Protein AF-0000000078901679 (afdb_homodimer)

InterPro domains:
  IPR005474 Transketolase, N-terminal [PF00456] (40-262)
  IPR005475 Transketolase-like, pyrimidine-binding domain [PF02779] (333-485)
  IPR005475 Transketolase-like, pyrimidine-binding domain [SM00861] (328-493)
  IPR009014 Transketolase C-terminal/Pyruvate-ferredoxin oxidoreductase domain II [G3DSA:3.40.50.920] (506-635)
  IPR009014 Transketolase C-terminal/Pyruvate-ferredoxin oxidoreductase domain II [SSF52922] (502-636)
  IPR029061 Thiamin diphosphate-binding fold [SSF52518] (38-270)
  IPR029061 Thiamin diphosphate-binding fold [SSF52518] (322-486)
  IPR033248 Transketolase, C-terminal domain [PF02780] (506-627)
  IPR051157 Pyruvate Dehydrogenase/Transketolase [PTHR43825] (37-636)

Radius of gyration: 31.4 Å; Cα contacts (8 Å, |Δi|>4): 3009; chains: 2; bounding box: 74×102×70 Å

Sequence (1276 aa):
MGEQITLSNDAGALFHVPQAEFRRLLDLPLAPPERAALFADLCRLNTLYMITRAGSGHIGSSFSSLDIVSWLHLCVLRPGHDLYFSSKGHDAPGLYAVLTALGALPFEKIHGLRRLGGLPGHPDVAIPGMVANTGSLGMGISKAKGMAEADRVAGRPPRRLFVLTGDGELQEGQVWESLVSAANRHSDGIVAIVDHNKLQSDTFVRRVSDLGDLEAKFRAFGWSVMRADGHDIPAVAAALDALLALPGPRVLIADTVKGRGVSFMEHTALRPEQEFYRFHSGAPSRPDYARATQELADRINGRLAAAGAAPLALEVETVPATAAPPGVRLIPAYTEALLDAAERHPHLVALDADLILDTGLIPFRDRFPDRFIECGIAEQDMVSQASGMALAGLLPVVHSFACFLTARPNEQIYNACSEGKRIVFVGSLAGLLPAGPGHSHQSVRDLAAMGAMPGLTMVEPSCPAAVGPLLRWCLEAAPAASYLRLVSIPCDVPFALPDGWTPEPGRGTVLRPGRDGAVIAYGPVMLTEAWHALDRLEREHGLRLSLIDLPWLNRVDPDWLAETLTGMPLAVSIDNHFRIGGQGDRIAEALAARSGSPPLLRFCVDRLPDCGRNDEVLKAHGLDRDSLAAGILARLRPMGEQITLSNDAGALFHVPQAEFRRLLDLPLAPPERAALFADLCRLNTLYMITRAGSGHIGSSFSSLDIVSWLHLCVLRPGHDLYFSSKGHDAPGLYAVLTALGALPFEKIHGLRRLGGLPGHPDVAIPGMVANTGSLGMGISKAKGMAEADRVAGRPPRRLFVLTGDGELQEGQVWESLVSAANRHSDGIVAIVDHNKLQSDTFVRRVSDLGDLEAKFRAFGWSVMRADGHDIPAVAAALDALLALPGPRVLIADTVKGRGVSFMEHTALRPEQEFYRFHSGAPSRPDYARATQELADRINGRLAAAGAAPLALEVETVPATAAPPGVRLIPAYTEALLDAAERHPHLVALDADLILDTGLIPFRDRFPDRFIECGIAEQDMVSQASGMALAGLLPVVHSFACFLTARPNEQIYNACSEGKRIVFVGSLAGLLPAGPGHSHQSVRDLAAMGAMPGLTMVEPSCPAAVGPLLRWCLEAAPAASYLRLVSIPCDVPFALPDGWTPEPGRGTVLRPGRDGAVIAYGPVMLTEAWHALDRLEREHGLRLSLIDLPWLNRVDPDWLAETLTGMPLAVSIDNHFRIGGQGDRIAEALAARSGSPPLLRFCVDRLPDCGRNDEVLKAHGLDRDSLAAGILARLRP

pLDDT: mean 94.98, std 9.35, range [19.03, 98.94]

Solvent-accessible surface area (backbone atoms only — not comparable to full-atom values): 62858 Å² total; per-residue (Å²): 131,74,81,67,80,72,72,70,82,56,88,30,67,43,57,33,64,44,64,66,54,46,54,53,56,74,67,50,98,55,57,67,59,57,44,23,49,53,49,25,50,52,26,45,44,33,24,52,33,24,23,44,74,47,56,38,38,36,52,15,52,12,32,34,38,29,45,49,54,31,38,37,68,75,71,63,56,48,85,95,57,41,44,62,42,58,17,44,11,49,34,29,54,31,53,48,27,49,35,23,56,70,61,67,29,68,61,74,48,55,80,22,35,28,26,70,91,45,35,54,43,24,39,39,50,88,42,74,82,37,72,47,65,25,46,52,62,32,43,38,68,20,20,45,52,15,34,54,49,30,26,59,66,69,68,44,79,80,46,46,35,38,32,39,37,31,53,46,38,65,38,24,21,41,42,63,33,28,41,37,56,37,32,74,65,46,34,58,35,40,35,38,32,31,47,34,32,58,49,42,63,44,40,46,30,69,74,50,51,46,77,71,48,57,66,52,38,45,44,35,44,54,33,41,76,45,74,34,49,32,79,39,50,66,48,40,52,52,46,50,56,56,51,69,72,48,73,30,20,33,36,39,43,24,46,34,43,26,13,42,80,30,75,84,55,18,60,87,55,54,48,91,85,52,72,60,55,76,47,41,57,47,40,66,52,70,68,55,44,52,52,42,50,48,49,38,50,52,53,48,34,52,54,29,50,75,68,73,44,74,72,83,66,70,45,78,44,83,46,76,72,77,72,79,74,67,53,54,50,38,49,66,36,40,36,54,37,51,48,55,46,41,70,74,32,85,52,44,30,42,35,32,38,56,41,47,78,82,65,37,38,58,66,47,37,72,75,37,54,83,39,42,45,70,48,19,54,23,58,46,29,43,47,23,16,40,39,21,15,22,75,57,67,29,40,32,34,40,38,37,46,21,44,51,53,43,21,55,19,33,42,44,49,44,52,34,28,72,64,56,38,48,37,38,38,35,21,28,40,28,15,63,42,62,12,30,54,12,53,67,51,29,18,34,44,46,49,11,42,47,49,46,39,52,68,47,47,37,36,29,46,49,48,50,83,40,32,39,49,52,52,48,38,46,75,71,62,48,85,15,24,25,38,43,44,31,52,59,57,57,33,68,66,84,73,70,78,62,87,83,65,69,86,49,92,31,48,62,45,78,70,36,81,44,61,67,17,40,39,39,24,39,27,39,64,53,41,34,26,48,51,53,14,45,50,47,36,30,76,73,69,69,42,42,46,18,34,29,44,35,37,39,44,70,44,60,35,54,67,57,53,51,62,71,45,60,85,28,71,32,35,33,30,48,32,69,20,25,60,47,40,21,42,52,38,47,53,19,42,49,39,18,52,39,70,87,45,48,27,47,46,78,48,37,38,87,61,78,61,60,27,3,43,57,70,58,36,32,50,75,54,46,60,26,28,66,43,45,33,52,52,53,48,46,70,75,59,115,132,76,82,70,80,72,74,70,82,55,88,32,68,42,54,34,64,44,62,66,54,47,54,52,56,74,68,49,98,56,59,68,59,58,44,23,50,52,49,24,50,50,27,45,44,33,25,52,34,24,23,45,74,46,56,38,37,35,53,15,52,12,33,32,39,30,44,50,53,32,39,38,66,75,72,62,55,47,86,95,54,41,44,63,41,59,18,43,11,49,33,29,53,32,52,49,27,50,34,24,56,70,61,66,30,69,60,74,48,57,80,22,36,26,26,68,93,44,34,53,43,24,38,39,50,90,42,76,80,38,72,48,65,24,47,52,62,33,42,40,68,20,20,48,51,15,33,52,49,30,24,59,66,69,70,44,79,79,44,47,35,38,32,39,36,31,54,44,38,65,40,22,22,40,42,61,34,30,40,37,53,36,32,75,65,47,35,58,35,40,35,39,31,31,47,34,31,58,49,41,64,42,40,47,30,68,76,49,54,47,76,73,51,55,66,53,37,44,44,35,44,53,32,40,76,44,74,34,48,32,79,38,52,66,47,40,51,54,47,50,56,57,51,72,72,46,76,30,20,32,35,38,43,23,46,35,42,26,13,42,80,30,75,84,54,18,58,85,56,55,47,90,85,51,70,60,56,77,46,40,55,46,40,65,52,70,67,54,43,53,53,43,51,48,49,38,50,52,52,49,33,52,54,29,50,75,67,72,45,74,72,82,69,71,43,77,44,80,46,75,74,79,73,78,73,68,51,52,50,38,48,65,38,41,35,53,36,50,49,55,47,40,72,74,33,84,53,43,31,42,35,32,39,56,41,48,79,82,66,36,38,59,65,47,36,72,74,38,54,83,38,42,45,69,48,18,54,24,56,45,30,43,48,23,16,39,39,21,15,22,75,58,68,29,40,31,35,39,40,36,47,22,43,50,54,42,22,54,19,32,42,43,50,43,53,35,27,72,66,57,40,49,35,38,37,36,19,29,39,29,14,62,42,64,12,31,55,12,54,67,52,29,17,33,45,45,49,11,43,49,49,47,38,54,68,46,47,37,36,28,48,47,48,51,84,40,32,39,49,52,51,50,38,46,76,71,64,49,86,14,23,26,37,43,45,31,54,59,59,58,32,68,65,86,72,72,77,63,88,82,65,69,86,51,91,32,49,62,45,78,71,37,83,44,63,67,16,38,39,39,26,40,27,40,65,52,42,35,25,48,53,53,13,45,51,47,36,30,73,74,68,68,42,42,46,17,36,29,42,34,36,38,43,74,44,60,34,52,67,58,51,51,62,71,46,60,87,27,71,31,35,33,31,48,31,69,19,25,60,49,39,22,41,52,38,48,53,20,40,49,38,17,50,40,70,88,44,49,27,47,46,80,47,37,39,87,62,80,61,60,27,4,43,56,70,58,37,31,50,75,52,46,60,27,29,65,44,44,32,51,53,53,47,48,70,76,59,115

Foldseek 3Di:
DPPQPPVPLPQFKAWAFDLVLLVVLVPFPDDLLLSLLLLLLNLLSLLQRLQQLQQKAFNQVLSFQSSVLSSCVRPNDDPPFAAEAEQCFRNQSSVVSNCCSVVQAPVCLSNAALAFVGHFRGADVVGGRHPDGHPPAQCFLVVVVVVQVVCVVVVHDGHAYEYEHEPLSVLEPSNLVNLQVQQVVFVLRYEYEYSDQQDDQWAGCCVQPNPPPPQVSSVVSREAEDEFASNNSVRVVVRVVVQSPDTTYYYYYHHTWGNPQAQCQTPVVDDPVRGTRDNRMGHDDSVSSVNSSSSSQVVSQVSCVVSVHDGGDIDMDGRRDDDADDFDFQQVLLLVLVVVVCVVFVLEAEEEANCCVQNVCVVVCVVPVVRYHRNYNYLLVRLLVCLVSQVVPGEYEYEDALLCNLPVNLVSLLVSLVVQGQYEYEHEQEFLPPQSNHLSRHHFCSLVSCLPRPQEWEFEAADSVRNNQVVCCSRPPRRHYYYYYGYGGGAHAPFDDDVPDHDDFQAKAWRFDFQQEEEEEEHNPLLVQQVLLQVCCCVPPVHGYIYIYDGTWNHHDLVNLCVVCVNHQEYEYEFSHEPPSTSVVNVVVSQVVDPPGHDYHYQGQHDRQGGRHPVNRCVVRQSGSNSVNVVVVVVSPD/DAPQPPVPLPQFKAWAFDLVLLVVLLPFPDDLLLSLLLLLLNLLSLLQRLQQLQQKAFNQVLNFQSSVVSSCVRPNDDPPFAAEAEQCFRNQSNVVSNCCSVVQAPVCLSNAALAFVGHFRGADVVGGRHDDGHNPAQCFLVVVVVVQVVCVVVVHDGHAYEYEHEPLSVLEPSNLVNLQVQQVVFVLRYEYEYSDQQDDQWAGCCVQPNPPPPQVVSVVSREAEDEFASSNSVRVVVRVVVQSPDTTYYYYYHHTWGNPQAQCQTPVVDDPVRGTRDNRMGHDDSVSSVNSSSSSQVVSQVSCVVSVHDGGDIDMDGRRDDDADDFDFQQVLLLVLVVVVCVVFVLEAEEEANCCVQNNCVVVCVVPVVRYHRNYNYLLVRLLVCLVSQVVPGEYEYEDALLCNLPVNLVSLLVSLVVQGQYEYEHEQEFLPPQSNHLSRHHFCSLVSCLPRPQEWEFEAADSVRNNQVVCCSRPPRRGYYYYYGYGGGAHAPFDDDVPDHDDFQAKDWRFDFQQEEEEEEHNPLLRQQVLLQVCCCVPPVHGYIYIYDGTWNHHDLVNLCVVCVNHQEYEYEFSHEPPSTSVVNVVVSQVVDPPGHDYHYQGQHDRQGGRHPVNRCVVRQSGSNSVNVVVVVVSPD

Nearest PDB structures (foldseek):
  8bzx-assembly1_B  TM=8.857E-01  e=7.492E-42  Klebsiella pneumoniae
  8a4d-assembly2_E  TM=8.519E-01  e=5.987E-43  Pseudomonas aeruginosa LESB58
  8bzx-assembly1_A  TM=8.827E-01  e=1.492E-39  Klebsiella pneumoniae
  7a9g-assembly1_BBB  TM=8.650E-01  e=8.402E-38  Mycobacterium tuberculosis H37Rv
  8ogh-assembly1_A  TM=8.717E-01  e=1.444E-37  Mycobacterium tuberculosis H37Rv

Secondary structure (DSSP, 8-state):
----------TTEEEE--HHHHHHHHHS---HHHHHHHHHHHHHHHHHHHHHHHT---HHHHHHHHHHHHHIIIII--TTT-EEEESS-TTHHHHHHHHHHTTSS-GGGGGGBTSTTSB-SS--TTSTT--S--SSTT-HHHHHHHHHHHHHHHTPPPPPEEEEEETGGGGSHHHHHHHHHHHHTT-TTEEEEEEE-SB-SSSBHHHHH----HHHHHHHTT-EEEEEETT-HHHHHHHHHHHHTSSS-EEEEEE--TTTTSTTTSGGG--TT--S-TTSSS---HHHHHHHHHHHHHHHHHHHHHTTPPPPP-EEEE----PPPP-B-HHHHHHHHHHHHHHH-TTEEEEESS-TTTTT-HHHHHH-GGGEEE--S-HHHHHHHHHHHHHTT-EEEEEEEHHHHTTTTHHHHHHHHHTT---EEEEES-BS-S-TT-TTT-B-SHHHHHTTSTT-EEE--SSHHHHHHHHHIIIII-SS-EEEE---S-B-----PPTT----TT--EEEE--SS-EEEE-HHHHHHHHHHHHHHHHHHH----EEEE--BSS---HHHHHHHTTT-S-EEEEEEEESTTSHHHHHHHHHHTSTTPPPEEEEEE-SSPPPS-HHHHHHHTT-SHHHHHHHHHHHH--/----------TTEEEE--HHHHHHHHHS---HHHHHHHHHHHHHHHHHHHHHHHT---HHHHHHHHHHHHHIIIII--TTT-EEEESS-TTHHHHHHHHHHTTSS-GGGGGGBTSTTSB-SS--TTSTT--S--SSTT-HHHHHHHHHHHHHHHTPPPPPEEEEEETGGGGSHHHHHHHHHHHHTT-TTEEEEEEE-SB-SSSBHHHHH----HHHHHHHTT-EEEEEETT-HHHHHHHHHHHHTSSS-EEEEEE--TTTTSTTTSGGG--TT--S-TTSSS---HHHHHHHHHHHHHHHHHHHHHTTPPPPP-EEEE----PPPP-B-HHHHHHHHHHHHHHH-TTEEEEESS-TTTTT-HHHHHH-GGGEEE--S-HHHHHHHHHHHHHTT-EEEEEEEHHHHTTTTHHHHHHHHHTT---EEEEES-BS-S-TT-TTT-B-SHHHHHTTSTT-EEE--SSHHHHHHHHHIIIII-SS-EEEE---S-B-----PPTT----TT--EEEE--SS-EEEE-HHHHHHHHHHHHHHHHHHH----EEEE--BSS---HHHHHHHTTT-S-EEEEEEEESTTSHHHHHHHHHHTSTTPPPEEEEEE-SSPPPS-HHHHHHHTT-SHHHHHHHHHHHH--

Organism: Rhodospirillum centenum (strain ATCC 51521 / SW) (NCBI:txid414684)

Structure (mmCIF, N/CA/C/O backbone):
data_AF-0000000078901679-model_v1
#
loop_
_entity.id
_entity.type
_entity.pdbx_description
1 polymer 'Transketolase, putative'
#
loop_
_atom_site.group_PDB
_atom_site.id
_atom_site.type_symbol
_atom_site.label_atom_id
_atom_site.label_alt_id
_atom_site.label_comp_id
_atom_site.label_asym_id
_atom_site.label_entity_id
_atom_site.label_seq_id
_atom_site.pdbx_PDB_ins_code
_atom_site.Cartn_x
_atom_site.Cartn_y
_atom_site.Cartn_z
_atom_site.occupancy
_atom_site.B_iso_or_equiv
_atom_site.auth_seq_id
_atom_site.auth_comp_id
_atom_site.auth_asym_id
_atom_site.auth_atom_id
_atom_site.pdbx_PDB_model_num
ATOM 1 N N . MET A 1 1 ? -25.797 -49.781 -24.938 1 19.27 1 MET A N 1
ATOM 2 C CA . MET A 1 1 ? -24.875 -50.188 -23.891 1 19.27 1 MET A CA 1
ATOM 3 C C . MET A 1 1 ? -23.531 -49.5 -24.031 1 19.27 1 MET A C 1
ATOM 5 O O . MET A 1 1 ? -22.719 -49.844 -24.891 1 19.27 1 MET A O 1
ATOM 9 N N . GLY A 1 2 ? -23.516 -48.25 -24.062 1 21.8 2 GLY A N 1
ATOM 10 C CA . GLY A 1 2 ? -22.484 -47.281 -24.438 1 21.8 2 GLY A CA 1
ATOM 11 C C . GLY A 1 2 ? -21.172 -47.5 -23.688 1 21.8 2 GLY A C 1
ATOM 12 O O . GLY A 1 2 ? -21.188 -47.906 -22.531 1 21.8 2 GLY A O 1
ATOM 13 N N . GLU A 1 3 ? -20.141 -47.938 -24.359 1 24.44 3 GLU A N 1
ATOM 14 C CA . GLU A 1 3 ? -18.828 -48.312 -23.812 1 24.44 3 GLU A CA 1
ATOM 15 C C . GLU A 1 3 ? -18.391 -47.344 -22.719 1 24.44 3 GLU A C 1
ATOM 17 O O . GLU A 1 3 ? -18.297 -46.125 -22.953 1 24.44 3 GLU A O 1
ATOM 22 N N . GLN A 1 4 ? -18.766 -47.562 -21.516 1 26.69 4 GLN A N 1
ATOM 23 C CA . GLN A 1 4 ? -18.25 -46.969 -20.297 1 26.69 4 GLN A CA 1
ATOM 24 C C . GLN A 1 4 ? -16.734 -46.75 -20.391 1 26.69 4 GLN A C 1
ATOM 26 O O . GLN A 1 4 ? -15.992 -47.656 -20.75 1 26.69 4 GLN A O 1
ATOM 31 N N . ILE A 1 5 ? -16.266 -45.656 -20.875 1 35.81 5 ILE A N 1
ATOM 32 C CA . ILE A 1 5 ? -14.836 -45.375 -20.734 1 35.81 5 ILE A CA 1
ATOM 33 C C . ILE A 1 5 ? -14.328 -45.969 -19.406 1 35.81 5 ILE A C 1
ATOM 35 O O . ILE A 1 5 ? -14.742 -45.5 -18.344 1 35.81 5 ILE A O 1
ATOM 39 N N . THR A 1 6 ? -14.195 -47.25 -19.234 1 32.59 6 THR A N 1
ATOM 40 C CA . THR A 1 6 ? -13.484 -47.844 -18.109 1 32.59 6 THR A CA 1
ATOM 41 C C . THR A 1 6 ? -12.141 -47.125 -17.906 1 32.59 6 THR A C 1
ATOM 43 O O . THR A 1 6 ? -11.203 -47.344 -18.688 1 32.59 6 THR A O 1
ATOM 46 N N . LEU A 1 7 ? -12.148 -45.906 -17.5 1 39.03 7 LEU A N 1
ATOM 47 C CA . LEU A 1 7 ? -10.914 -45.219 -17.141 1 39.03 7 LEU A CA 1
ATOM 48 C C . LEU A 1 7 ? -10.016 -46.094 -16.297 1 39.03 7 LEU A C 1
ATOM 50 O O . LEU A 1 7 ? -10.438 -46.625 -15.258 1 39.03 7 LEU A O 1
ATOM 54 N N . SER A 1 8 ? -9.281 -47 -16.875 1 34.03 8 SER A N 1
ATOM 55 C CA . SER A 1 8 ? -8.281 -47.812 -16.172 1 34.03 8 SER A CA 1
ATOM 56 C C . SER A 1 8 ? -7.602 -47 -15.07 1 34.03 8 SER A C 1
ATOM 58 O O . SER A 1 8 ? -7.34 -45.812 -15.234 1 34.03 8 SER A O 1
ATOM 60 N N . ASN A 1 9 ? -7.77 -47.344 -13.805 1 39.53 9 ASN A N 1
ATOM 61 C CA . ASN A 1 9 ? -7.105 -46.938 -12.57 1 39.53 9 ASN A CA 1
ATOM 62 C C . ASN A 1 9 ? -5.59 -46.938 -12.727 1 39.53 9 ASN A C 1
ATOM 64 O O . ASN A 1 9 ? -4.867 -47.312 -11.805 1 39.53 9 ASN A O 1
ATOM 68 N N . ASP A 1 10 ? -5.078 -46.969 -13.859 1 45.59 10 ASP A N 1
ATOM 69 C CA . ASP A 1 10 ? -3.617 -46.969 -13.898 1 45.59 10 ASP A CA 1
ATOM 70 C C . ASP A 1 10 ? -3.066 -45.688 -13.266 1 45.59 10 ASP A C 1
ATOM 72 O O . ASP A 1 10 ? -3.543 -44.594 -13.547 1 45.59 10 ASP A O 1
ATOM 76 N N . ALA A 1 11 ? -2.217 -45.719 -12.203 1 57.38 11 ALA A N 1
ATOM 77 C CA . ALA A 1 11 ? -1.629 -44.875 -11.172 1 57.38 11 ALA A CA 1
ATOM 78 C C . ALA A 1 11 ? -1.152 -43.531 -11.766 1 57.38 11 ALA A C 1
ATOM 80 O O . ALA A 1 11 ? -1.031 -42.531 -11.047 1 57.38 11 ALA A O 1
ATOM 81 N N . GLY A 1 12 ? -1.232 -43.438 -13.148 1 73.62 12 GLY A N 1
ATOM 82 C CA . GLY A 1 12 ? -0.617 -42.219 -13.672 1 73.62 12 GLY A CA 1
ATOM 83 C C . GLY A 1 12 ? -1.337 -41.656 -14.883 1 73.62 12 GLY A C 1
ATOM 84 O O . GLY A 1 12 ? -0.921 -40.625 -15.438 1 73.62 12 GLY A O 1
ATOM 85 N N . ALA A 1 13 ? -2.535 -42.219 -15.305 1 87.56 13 ALA A N 1
ATOM 86 C CA . ALA A 1 13 ? -3.164 -41.781 -16.531 1 87.56 13 ALA A CA 1
ATOM 87 C C . ALA A 1 13 ? -4.043 -40.531 -16.281 1 87.56 13 ALA A C 1
ATOM 89 O O . ALA A 1 13 ? -4.859 -40.531 -15.352 1 87.56 13 ALA A O 1
ATOM 90 N N . LEU A 1 14 ? -3.865 -39.531 -17.094 1 94.56 14 LEU A N 1
ATOM 91 C CA . LEU A 1 14 ? -4.719 -38.344 -17.125 1 94.56 14 LEU A CA 1
ATOM 92 C C . LEU A 1 14 ? -5.387 -38.188 -18.484 1 94.56 14 LEU A C 1
ATOM 94 O O . LEU A 1 14 ? -4.773 -38.438 -19.516 1 94.56 14 LEU A O 1
ATOM 98 N N . PHE A 1 15 ? -6.656 -37.781 -18.516 1 96.12 15 PHE A N 1
ATOM 99 C CA . PHE A 1 15 ? -7.445 -37.656 -19.734 1 96.12 15 PHE A CA 1
ATOM 100 C C . PHE A 1 15 ? -7.773 -36.188 -20.031 1 96.12 15 PHE A C 1
ATOM 102 O O . PHE A 1 15 ? -8.07 -35.406 -19.109 1 96.12 15 PHE A O 1
ATOM 109 N N . HIS A 1 16 ? -7.664 -35.812 -21.281 1 97.44 16 HIS A N 1
ATOM 110 C CA . HIS A 1 16 ? -8.102 -34.469 -21.688 1 97.44 16 HIS A CA 1
ATOM 111 C C . HIS A 1 16 ? -8.859 -34.5 -23 1 97.44 16 HIS A C 1
ATOM 113 O O . HIS A 1 16 ? -8.75 -35.469 -23.75 1 97.44 16 HIS A O 1
ATOM 119 N N . VAL A 1 17 ? -9.703 -33.531 -23.203 1 98.5 17 VAL A N 1
ATOM 120 C CA . VAL A 1 17 ? -10.43 -33.344 -24.469 1 98.5 17 VAL A CA 1
ATOM 121 C C . VAL A 1 17 ? -9.484 -32.75 -25.516 1 98.5 17 VAL A C 1
ATOM 123 O O . VAL A 1 17 ? -8.914 -31.672 -25.312 1 98.5 17 VAL A O 1
ATOM 126 N N . PRO A 1 18 ? -9.289 -33.438 -26.641 1 97.94 18 PRO A N 1
ATOM 127 C CA . PRO A 1 18 ? -8.422 -32.875 -27.688 1 97.94 18 PRO A CA 1
ATOM 128 C C . PRO A 1 18 ? -9.086 -31.734 -28.453 1 97.94 18 PRO A C 1
ATOM 130 O O . PRO A 1 18 ? -10.312 -31.594 -28.422 1 97.94 18 PRO A O 1
ATOM 133 N N . GLN A 1 19 ? -8.289 -31 -29.109 1 97 19 GLN A N 1
ATOM 134 C CA . GLN A 1 19 ? -8.758 -29.828 -29.844 1 97 19 GLN A CA 1
ATOM 135 C C . GLN A 1 19 ? -9.805 -30.219 -30.891 1 97 19 GLN A C 1
ATOM 137 O O . GLN A 1 19 ? -10.742 -29.453 -31.141 1 97 19 GLN A O 1
ATOM 142 N N . ALA A 1 20 ? -9.656 -31.359 -31.516 1 96.75 20 ALA A N 1
ATOM 143 C CA . ALA A 1 20 ? -10.562 -31.828 -32.562 1 96.75 20 ALA A CA 1
ATOM 144 C C . ALA A 1 20 ? -11.984 -31.984 -32.031 1 96.75 20 ALA A C 1
ATOM 146 O O . ALA A 1 20 ? -12.953 -31.75 -32.75 1 96.75 20 ALA A O 1
ATOM 147 N N . GLU A 1 21 ? -12.117 -32.406 -30.812 1 97.44 21 GLU A N 1
ATOM 148 C CA . GLU A 1 21 ? -13.43 -32.594 -30.203 1 97.44 21 GLU A CA 1
ATOM 149 C C . GLU A 1 21 ? -14.117 -31.234 -30 1 97.44 21 GLU A C 1
ATOM 151 O O . GLU A 1 21 ? -15.344 -31.141 -30.078 1 97.44 21 GLU A O 1
ATOM 156 N N . PHE A 1 22 ? -13.375 -30.203 -29.594 1 98.12 22 PHE A N 1
ATOM 157 C CA . PHE A 1 22 ? -13.953 -28.859 -29.469 1 98.12 22 PHE A CA 1
ATOM 158 C C . PHE A 1 22 ? -14.461 -28.359 -30.812 1 98.12 22 PHE A C 1
ATOM 160 O O . PHE A 1 22 ? -15.539 -27.766 -30.891 1 98.12 22 PHE A O 1
ATOM 167 N N . ARG A 1 23 ? -13.727 -28.594 -31.891 1 96.94 23 ARG A N 1
ATOM 168 C CA . ARG A 1 23 ? -14.148 -28.203 -33.25 1 96.94 23 ARG A CA 1
ATOM 169 C C . ARG A 1 23 ? -15.438 -28.922 -33.625 1 96.94 23 ARG A C 1
ATOM 171 O O . ARG A 1 23 ? -16.344 -28.312 -34.188 1 96.94 23 ARG A O 1
ATOM 178 N N . ARG A 1 24 ? -15.383 -30.188 -33.344 1 97.06 24 ARG A N 1
ATOM 179 C CA . ARG A 1 24 ? -16.578 -30.984 -33.656 1 97.06 24 ARG A CA 1
ATOM 180 C C . ARG A 1 24 ? -17.797 -30.422 -32.938 1 97.06 24 ARG A C 1
ATOM 182 O O . ARG A 1 24 ? -18.859 -30.297 -33.531 1 97.06 24 ARG A O 1
ATOM 189 N N . LEU A 1 25 ? -17.641 -30.141 -31.703 1 96.62 25 LEU A N 1
ATOM 190 C CA . LEU A 1 25 ? -18.734 -29.594 -30.906 1 96.62 25 LEU A CA 1
ATOM 191 C C . LEU A 1 25 ? -19.25 -28.297 -31.516 1 96.62 25 LEU A C 1
ATOM 193 O O . LEU A 1 25 ? -20.469 -28.062 -31.578 1 96.62 25 LEU A O 1
ATOM 197 N N . LEU A 1 26 ? -18.328 -27.406 -31.844 1 96.31 26 LEU A N 1
ATOM 198 C CA . LEU A 1 26 ? -18.703 -26.094 -32.344 1 96.31 26 LEU A CA 1
ATOM 199 C C . LEU A 1 26 ? -19.469 -26.203 -33.656 1 96.31 26 LEU A C 1
ATOM 201 O O . LEU A 1 26 ? -20.203 -25.297 -34.031 1 96.31 26 LEU A O 1
ATOM 205 N N . ASP A 1 27 ? -19.406 -27.406 -34.344 1 95.56 27 ASP A N 1
ATOM 206 C CA . ASP A 1 27 ? -20.062 -27.625 -35.625 1 95.56 27 ASP A CA 1
ATOM 207 C C . ASP A 1 27 ? -21.391 -28.328 -35.469 1 95.56 27 ASP A C 1
ATOM 209 O O . ASP A 1 27 ? -22.156 -28.484 -36.406 1 95.56 27 ASP A O 1
ATOM 213 N N . LEU A 1 28 ? -21.703 -28.766 -34.281 1 96.69 28 LEU A N 1
ATOM 214 C CA . LEU A 1 28 ? -22.969 -29.469 -34.031 1 96.69 28 LEU A CA 1
ATOM 215 C C . LEU A 1 28 ? -24.141 -28.516 -34.156 1 96.69 28 LEU A C 1
ATOM 217 O O . LEU A 1 28 ? -24.047 -27.344 -33.812 1 96.69 28 LEU A O 1
ATOM 221 N N . PRO A 1 29 ? -25.281 -28.969 -34.656 1 95.19 29 PRO A N 1
ATOM 222 C CA . PRO A 1 29 ? -26.484 -28.141 -34.781 1 95.19 29 PRO A CA 1
ATOM 223 C C . PRO A 1 29 ? -27.219 -27.969 -33.438 1 95.19 29 PRO A C 1
ATOM 225 O O . PRO A 1 29 ? -28.312 -28.5 -33.281 1 95.19 29 PRO A O 1
ATOM 228 N N . LEU A 1 30 ? -26.703 -27.312 -32.531 1 96.69 30 LEU A N 1
ATOM 229 C CA . LEU A 1 30 ? -27.25 -27.047 -31.203 1 96.69 30 LEU A CA 1
ATOM 230 C C . LEU A 1 30 ? -27.672 -25.594 -31.062 1 96.69 30 LEU A C 1
ATOM 232 O O . LEU A 1 30 ? -27.062 -24.703 -31.656 1 96.69 30 LEU A O 1
ATOM 236 N N . ALA A 1 31 ? -28.75 -25.406 -30.266 1 97 31 ALA A N 1
ATOM 237 C CA . ALA A 1 31 ? -29.062 -24.031 -29.859 1 97 31 ALA A CA 1
ATOM 238 C C . ALA A 1 31 ? -27.906 -23.422 -29.078 1 97 31 ALA A C 1
ATOM 240 O O . ALA A 1 31 ? -27.203 -24.109 -28.359 1 97 31 ALA A O 1
ATOM 241 N N . PRO A 1 32 ? -27.781 -22.156 -29.141 1 97.75 32 PRO A N 1
ATOM 242 C CA . PRO A 1 32 ? -26.609 -21.484 -28.562 1 97.75 32 PRO A CA 1
ATOM 243 C C . PRO A 1 32 ? -26.438 -21.797 -27.078 1 97.75 32 PRO A C 1
ATOM 245 O O . PRO A 1 32 ? -25.344 -22.109 -26.625 1 97.75 32 PRO A O 1
ATOM 248 N N . PRO A 1 33 ? -27.484 -21.734 -26.234 1 98.06 33 PRO A N 1
ATOM 249 C CA . PRO A 1 33 ? -27.297 -22.047 -24.812 1 98.06 33 PRO A CA 1
ATOM 250 C C . PRO A 1 33 ? -26.844 -23.484 -24.578 1 98.06 33 PRO A C 1
ATOM 252 O O . PRO A 1 33 ? -26.031 -23.75 -23.688 1 98.06 33 PRO A O 1
ATOM 255 N N . GLU A 1 34 ? -27.328 -24.422 -25.391 1 97.69 34 GLU A N 1
ATOM 256 C CA . GLU A 1 34 ? -26.938 -25.812 -25.266 1 97.69 34 GLU A CA 1
ATOM 257 C C . GLU A 1 34 ? -25.469 -26.016 -25.672 1 97.69 34 GLU A C 1
ATOM 259 O O . GLU A 1 34 ? -24.75 -26.766 -25.031 1 97.69 34 GLU A O 1
ATOM 264 N N . ARG A 1 35 ? -25.109 -25.359 -26.781 1 98.25 35 ARG A N 1
ATOM 265 C CA . ARG A 1 35 ? -23.719 -25.391 -27.234 1 98.25 35 ARG A CA 1
ATOM 266 C C . ARG A 1 35 ? -22.781 -24.859 -26.156 1 98.25 35 ARG A C 1
ATOM 268 O O . ARG A 1 35 ? -21.734 -25.453 -25.875 1 98.25 35 ARG A O 1
ATOM 275 N N . ALA A 1 36 ? -23.203 -23.734 -25.531 1 98.62 36 ALA A N 1
ATOM 276 C CA . ALA A 1 36 ? -22.375 -23.125 -24.484 1 98.62 36 ALA A CA 1
ATOM 277 C C . ALA A 1 36 ? -22.266 -24.047 -23.281 1 98.62 36 ALA A C 1
ATOM 279 O O . ALA A 1 36 ? -21.188 -24.141 -22.672 1 98.62 36 ALA A O 1
ATOM 280 N N . ALA A 1 37 ? -23.344 -24.656 -22.922 1 98.25 37 ALA A N 1
ATOM 281 C CA . ALA A 1 37 ? -23.328 -25.578 -21.781 1 98.25 37 ALA A CA 1
ATOM 282 C C . ALA A 1 37 ? -22.406 -26.766 -22.031 1 98.25 37 ALA A C 1
ATOM 284 O O . ALA A 1 37 ? -21.641 -27.156 -21.141 1 98.25 37 ALA A O 1
ATOM 285 N N . LEU A 1 38 ? -22.531 -27.375 -23.234 1 98.38 38 LEU A N 1
ATOM 286 C CA . LEU A 1 38 ? -21.672 -28.5 -23.594 1 98.38 38 LEU A CA 1
ATOM 287 C C . LEU A 1 38 ? -20.219 -28.062 -23.656 1 98.38 38 LEU A C 1
ATOM 289 O O . LEU A 1 38 ? -19.328 -28.781 -23.172 1 98.38 38 LEU A O 1
ATOM 293 N N . PHE A 1 39 ? -19.953 -26.938 -24.25 1 98.69 39 PHE A N 1
ATOM 294 C CA . PHE A 1 39 ? -18.625 -26.359 -24.312 1 98.69 39 PHE A CA 1
ATOM 295 C C . PHE A 1 39 ? -18.047 -26.172 -22.922 1 98.69 39 PHE A C 1
ATOM 297 O O . PHE A 1 39 ? -16.875 -26.5 -22.688 1 98.69 39 PHE A O 1
ATOM 304 N N . ALA A 1 40 ? -18.797 -25.641 -21.984 1 98.75 40 ALA A N 1
ATOM 305 C CA . ALA A 1 40 ? -18.359 -25.422 -20.609 1 98.75 40 ALA A CA 1
ATOM 306 C C . ALA A 1 40 ? -17.953 -26.734 -19.953 1 98.75 40 ALA A C 1
ATOM 308 O O . ALA A 1 40 ? -16.953 -26.797 -19.234 1 98.75 40 ALA A O 1
ATOM 309 N N . ASP A 1 41 ? -18.703 -27.781 -20.188 1 98.56 41 ASP A N 1
ATOM 310 C CA . ASP A 1 41 ? -18.391 -29.094 -19.609 1 98.56 41 ASP A CA 1
ATOM 311 C C . ASP A 1 41 ? -17.078 -29.641 -20.156 1 98.56 41 ASP A C 1
ATOM 313 O O . ASP A 1 41 ? -16.297 -30.234 -19.422 1 98.56 41 ASP A O 1
ATOM 317 N N . LEU A 1 42 ? -16.875 -29.516 -21.484 1 98.75 42 LEU A N 1
ATOM 318 C CA . LEU A 1 42 ? -15.602 -29.922 -22.078 1 98.75 42 LEU A CA 1
ATOM 319 C C . LEU A 1 42 ? -14.445 -29.141 -21.469 1 98.75 42 LEU A C 1
ATOM 321 O O . LEU A 1 42 ? -13.406 -29.719 -21.141 1 98.75 42 LEU A O 1
ATOM 325 N N . CYS A 1 43 ? -14.633 -27.859 -21.266 1 98.81 43 CYS A N 1
ATOM 326 C CA . CYS A 1 43 ? -13.602 -27.016 -20.688 1 98.81 43 CYS A CA 1
ATOM 327 C C . CYS A 1 43 ? -13.344 -27.391 -19.234 1 98.81 43 CYS A C 1
ATOM 329 O O . CYS A 1 43 ? -12.211 -27.312 -18.766 1 98.81 43 CYS A O 1
ATOM 331 N N . ARG A 1 44 ? -14.367 -27.75 -18.469 1 98.81 44 ARG A N 1
ATOM 332 C CA . ARG A 1 44 ? -14.172 -28.203 -17.094 1 98.81 44 ARG A CA 1
ATOM 333 C C . ARG A 1 44 ? -13.25 -29.422 -17.062 1 98.81 44 ARG A C 1
ATOM 335 O O . ARG A 1 44 ? -12.398 -29.531 -16.188 1 98.81 44 ARG A O 1
ATOM 342 N N . LEU A 1 45 ? -13.445 -30.328 -18.016 1 98.56 45 LEU A N 1
ATOM 343 C CA . LEU A 1 45 ? -12.602 -31.516 -18.078 1 98.56 45 LEU A CA 1
ATOM 344 C C . LEU A 1 45 ? -11.148 -31.141 -18.344 1 98.56 45 LEU A C 1
ATOM 346 O O . LEU A 1 45 ? -10.242 -31.656 -17.688 1 98.56 45 LEU A O 1
ATOM 350 N N . ASN A 1 46 ? -10.906 -30.281 -19.281 1 98.75 46 ASN A N 1
ATOM 351 C CA . ASN A 1 46 ? -9.539 -29.875 -19.562 1 98.75 46 ASN A CA 1
ATOM 352 C C . ASN A 1 46 ? -8.953 -29.047 -18.406 1 98.75 46 ASN A C 1
ATOM 354 O O . ASN A 1 46 ? -7.746 -29.094 -18.172 1 98.75 46 ASN A O 1
ATOM 358 N N . THR A 1 47 ? -9.789 -28.234 -17.734 1 98.69 47 THR A N 1
ATOM 359 C CA . THR A 1 47 ? -9.336 -27.547 -16.531 1 98.69 47 THR A CA 1
ATOM 360 C C . THR A 1 47 ? -8.875 -28.547 -15.477 1 98.69 47 THR A C 1
ATOM 362 O O . THR A 1 47 ? -7.801 -28.375 -14.891 1 98.69 47 THR A O 1
ATOM 365 N N . LEU A 1 48 ? -9.695 -29.547 -15.242 1 98.19 48 LEU A N 1
ATOM 366 C CA . LEU A 1 48 ? -9.367 -30.609 -14.297 1 98.19 48 LEU A CA 1
ATOM 367 C C . LEU A 1 48 ? -8.047 -31.281 -14.672 1 98.19 48 LEU A C 1
ATOM 369 O O . LEU A 1 48 ? -7.207 -31.531 -13.805 1 98.19 48 LEU A O 1
ATOM 373 N N . TYR A 1 49 ? -7.863 -31.562 -15.938 1 97.56 49 TYR A N 1
ATOM 374 C CA . TYR A 1 49 ? -6.641 -32.156 -16.453 1 97.56 49 TYR A CA 1
ATOM 375 C C . TYR A 1 49 ? -5.434 -31.281 -16.156 1 97.56 49 TYR A C 1
ATOM 377 O O . TYR A 1 49 ? -4.43 -31.75 -15.609 1 97.56 49 TYR A O 1
ATOM 385 N N . MET A 1 50 ? -5.504 -30.031 -16.531 1 97.88 50 MET A N 1
ATOM 386 C CA . MET A 1 50 ? -4.398 -29.094 -16.375 1 97.88 50 MET A CA 1
ATOM 387 C C . MET A 1 50 ? -3.957 -29.031 -14.914 1 97.88 50 MET A C 1
ATOM 389 O O . MET A 1 50 ? -2.762 -29.094 -14.617 1 97.88 50 MET A O 1
ATOM 393 N N . ILE A 1 51 ? -4.898 -28.875 -14 1 96.75 51 ILE A N 1
ATOM 394 C CA . ILE A 1 51 ? -4.605 -28.672 -12.586 1 96.75 51 ILE A CA 1
ATOM 395 C C . ILE A 1 51 ? -4.027 -29.953 -11.984 1 96.75 51 ILE A C 1
ATOM 397 O O . ILE A 1 51 ? -3.07 -29.906 -11.211 1 96.75 51 ILE A O 1
ATOM 401 N N . THR A 1 52 ? -4.609 -31.078 -12.32 1 95.62 52 THR A N 1
ATOM 402 C CA . THR A 1 52 ? -4.09 -32.344 -11.82 1 95.62 52 THR A CA 1
ATOM 403 C C . THR A 1 52 ? -2.656 -32.562 -12.289 1 95.62 52 THR A C 1
ATOM 405 O O . THR A 1 52 ? -1.8 -33 -11.508 1 95.62 52 THR A O 1
ATOM 408 N N . ARG A 1 53 ? -2.418 -32.344 -13.555 1 94.38 53 ARG A N 1
ATOM 409 C CA . ARG A 1 53 ? -1.077 -32.5 -14.109 1 94.38 53 ARG A CA 1
ATOM 410 C C . ARG A 1 53 ? -0.083 -31.562 -13.414 1 94.38 53 ARG A C 1
ATOM 412 O O . ARG A 1 53 ? 1.052 -31.969 -13.133 1 94.38 53 ARG A O 1
ATOM 419 N N . ALA A 1 54 ? -0.467 -30.359 -13.148 1 93.62 54 ALA A N 1
ATOM 420 C CA . ALA A 1 54 ? 0.39 -29.359 -12.516 1 93.62 54 ALA A CA 1
ATOM 421 C C . ALA A 1 54 ? 0.621 -29.688 -11.047 1 93.62 54 ALA A C 1
ATOM 423 O O . ALA A 1 54 ? 1.583 -29.219 -10.438 1 93.62 54 ALA A O 1
ATOM 424 N N . GLY A 1 55 ? -0.282 -30.438 -10.445 1 90.88 55 GLY A N 1
ATOM 425 C CA . GLY A 1 55 ? -0.215 -30.781 -9.031 1 90.88 55 GLY A CA 1
ATOM 426 C C . GLY A 1 55 ? -0.864 -29.75 -8.141 1 90.88 55 GLY A C 1
ATOM 427 O O . GLY A 1 55 ? -0.946 -29.922 -6.922 1 90.88 55 GLY A O 1
ATOM 428 N N . SER A 1 56 ? -1.307 -28.625 -8.703 1 91.94 56 SER A N 1
ATOM 429 C CA . SER A 1 56 ? -2.01 -27.594 -7.953 1 91.94 56 SER A CA 1
ATOM 430 C C . SER A 1 56 ? -2.719 -26.625 -8.883 1 91.94 56 SER A C 1
ATOM 432 O O . SER A 1 56 ? -2.336 -26.484 -10.047 1 91.94 56 SER A O 1
ATOM 434 N N . GLY A 1 57 ? -3.674 -25.938 -8.383 1 94.38 57 GLY A N 1
ATOM 435 C CA . GLY A 1 57 ? -4.484 -24.969 -9.086 1 94.38 57 GLY A CA 1
ATOM 436 C C . GLY A 1 57 ? -5.801 -24.672 -8.398 1 94.38 57 GLY A C 1
ATOM 437 O O . GLY A 1 57 ? -6.062 -25.172 -7.305 1 94.38 57 GLY A O 1
ATOM 438 N N . HIS A 1 58 ? -6.637 -23.844 -9.055 1 96.06 58 HIS A N 1
ATOM 439 C CA . HIS A 1 58 ? -7.906 -23.453 -8.461 1 96.06 58 HIS A CA 1
ATOM 440 C C . HIS A 1 58 ? -9.086 -24.062 -9.203 1 96.06 58 HIS A C 1
ATOM 442 O O . HIS A 1 58 ? -9.648 -23.453 -10.109 1 96.06 58 HIS A O 1
ATOM 448 N N . ILE A 1 59 ? -9.523 -25.219 -8.742 1 96.19 59 ILE A N 1
ATOM 449 C CA . ILE A 1 59 ? -10.578 -25.969 -9.414 1 96.19 59 ILE A CA 1
ATOM 450 C C . ILE A 1 59 ? -11.93 -25.297 -9.188 1 96.19 59 ILE A C 1
ATOM 452 O O . ILE A 1 59 ? -12.648 -25 -10.141 1 96.19 59 ILE A O 1
ATOM 456 N N . GLY A 1 60 ? -12.219 -25.047 -7.934 1 96.25 60 GLY A N 1
ATOM 457 C CA . GLY A 1 60 ? -13.539 -24.562 -7.555 1 96.25 60 GLY A CA 1
ATOM 458 C C . GLY A 1 60 ? -13.922 -23.281 -8.266 1 96.25 60 GLY A C 1
ATOM 459 O O . GLY A 1 60 ? -15.008 -23.188 -8.844 1 96.25 60 GLY A O 1
ATOM 460 N N . SER A 1 61 ? -13.047 -22.344 -8.195 1 95.75 61 SER A N 1
ATOM 461 C CA . SER A 1 61 ? -13.312 -21.031 -8.789 1 95.75 61 SER A CA 1
ATOM 462 C C . SER A 1 61 ? -13.391 -21.125 -10.305 1 95.75 61 SER A C 1
ATOM 464 O O . SER A 1 61 ? -14.172 -20.406 -10.938 1 95.75 61 SER A O 1
ATOM 466 N N . SER A 1 62 ? -12.57 -21.969 -10.922 1 98.06 62 SER A N 1
ATOM 467 C CA . SER A 1 62 ? -12.625 -22.156 -12.367 1 98.06 62 SER A CA 1
ATOM 468 C C . SER A 1 62 ? -13.969 -22.766 -12.789 1 98.06 62 SER A C 1
ATOM 470 O O . SER A 1 62 ? -14.602 -22.266 -13.727 1 98.06 62 SER A O 1
ATOM 472 N N . PHE A 1 63 ? -14.391 -23.75 -12.039 1 98.5 63 PHE A N 1
ATOM 473 C CA . PHE A 1 63 ? -15.602 -24.484 -12.391 1 98.5 63 PHE A CA 1
ATOM 474 C C . PHE A 1 63 ? -16.828 -23.609 -12.258 1 98.5 63 PHE A C 1
ATOM 476 O O . PHE A 1 63 ? -17.75 -23.672 -13.078 1 98.5 63 PHE A O 1
ATOM 483 N N . SER A 1 64 ? -16.875 -22.734 -11.266 1 98.31 64 SER A N 1
ATOM 484 C CA . SER A 1 64 ? -18.062 -21.938 -11 1 98.31 64 SER A CA 1
ATOM 485 C C . SER A 1 64 ? -18.312 -20.938 -12.125 1 98.31 64 SER A C 1
ATOM 487 O O . SER A 1 64 ? -19.453 -20.594 -12.406 1 98.31 64 SER A O 1
ATOM 489 N N . SER A 1 65 ? -17.297 -20.5 -12.758 1 98.12 65 SER A N 1
ATOM 490 C CA . SER A 1 65 ? -17.438 -19.391 -13.688 1 98.12 65 SER A CA 1
ATOM 491 C C . SER A 1 65 ? -17.656 -19.875 -15.117 1 98.12 65 SER A C 1
ATOM 493 O O . SER A 1 65 ? -18.062 -19.094 -15.984 1 98.12 65 SER A O 1
ATOM 495 N N . LEU A 1 66 ? -17.438 -21.125 -15.453 1 98.75 66 LEU A N 1
ATOM 496 C CA . LEU A 1 66 ? -17.219 -21.594 -16.812 1 98.75 66 LEU A CA 1
ATOM 497 C C . LEU A 1 66 ? -18.5 -21.484 -17.641 1 98.75 66 LEU A C 1
ATOM 499 O O . LEU A 1 66 ? -18.438 -21.297 -18.859 1 98.75 66 LEU A O 1
ATOM 503 N N . ASP A 1 67 ? -19.766 -21.594 -17.016 1 98.75 67 ASP A N 1
ATOM 504 C CA . ASP A 1 67 ? -21 -21.375 -17.781 1 98.75 67 ASP A CA 1
ATOM 505 C C . ASP A 1 67 ? -21.078 -19.953 -18.312 1 98.75 67 ASP A C 1
ATOM 507 O O . ASP A 1 67 ? -21.422 -19.75 -19.484 1 98.75 67 ASP A O 1
ATOM 511 N N . ILE A 1 68 ? -20.719 -19.016 -17.453 1 98.69 68 ILE A N 1
ATOM 512 C CA . ILE A 1 68 ? -20.766 -17.609 -17.812 1 98.69 68 ILE A CA 1
ATOM 513 C C . ILE A 1 68 ? -19.688 -17.297 -18.844 1 98.69 68 ILE A C 1
ATOM 515 O O . ILE A 1 68 ? -19.969 -16.641 -19.859 1 98.69 68 ILE A O 1
ATOM 519 N N . VAL A 1 69 ? -18.438 -17.766 -18.609 1 98.56 69 VAL A N 1
ATOM 520 C CA . VAL A 1 69 ? -17.297 -17.469 -19.469 1 98.56 69 VAL A CA 1
ATOM 521 C C . VAL A 1 69 ? -17.516 -18.078 -20.844 1 98.56 69 VAL A C 1
ATOM 523 O O . VAL A 1 69 ? -17.203 -17.469 -21.859 1 98.56 69 VAL A O 1
ATOM 526 N N . SER A 1 70 ? -18.062 -19.297 -20.906 1 98.62 70 SER A N 1
ATOM 527 C CA . SER A 1 70 ? -18.375 -19.953 -22.188 1 98.62 70 SER A CA 1
ATOM 528 C C . SER A 1 70 ? -19.422 -19.172 -22.969 1 98.62 70 SER A C 1
ATOM 530 O O . SER A 1 70 ? -19.281 -18.953 -24.172 1 98.62 70 SER A O 1
ATOM 532 N N . TRP A 1 71 ? -20.516 -18.734 -22.266 1 98.75 71 TRP A N 1
ATOM 533 C CA . TRP A 1 71 ? -21.547 -17.953 -22.922 1 98.75 71 TRP A CA 1
ATOM 534 C C . TRP A 1 71 ? -20.984 -16.656 -23.484 1 98.75 71 TRP A C 1
ATOM 536 O O . TRP A 1 71 ? -21.25 -16.297 -24.641 1 98.75 71 TRP A O 1
ATOM 546 N N . LEU A 1 72 ? -20.172 -15.953 -22.688 1 98.56 72 LEU A N 1
ATOM 547 C CA . LEU A 1 72 ? -19.578 -14.688 -23.109 1 98.56 72 LEU A CA 1
ATOM 548 C C . LEU A 1 72 ? -18.719 -14.891 -24.359 1 98.56 72 LEU A C 1
ATOM 550 O O . LEU A 1 72 ? -18.875 -14.18 -25.344 1 98.56 72 LEU A O 1
ATOM 554 N N . HIS A 1 73 ? -17.828 -15.867 -24.375 1 97.75 73 HIS A N 1
ATOM 555 C CA . HIS A 1 73 ? -16.844 -16.031 -25.422 1 97.75 73 HIS A CA 1
ATOM 556 C C . HIS A 1 73 ? -17.484 -16.594 -26.688 1 97.75 73 HIS A C 1
ATOM 558 O O . HIS A 1 73 ? -17.031 -16.312 -27.797 1 97.75 73 HIS A O 1
ATOM 564 N N . LEU A 1 74 ? -18.562 -17.391 -26.562 1 97.81 74 LEU A N 1
ATOM 565 C CA . LEU A 1 74 ? -19.172 -18.016 -27.734 1 97.81 74 LEU A CA 1
ATOM 566 C C . LEU A 1 74 ? -20.219 -17.109 -28.359 1 97.81 74 LEU A C 1
ATOM 568 O O . LEU A 1 74 ? -20.438 -17.141 -29.578 1 97.81 74 LEU A O 1
ATOM 572 N N . CYS A 1 75 ? -20.906 -16.25 -27.484 1 97.62 75 CYS A N 1
ATOM 573 C CA . CYS A 1 75 ? -22.156 -15.711 -28 1 97.62 75 CYS A CA 1
ATOM 574 C C . CYS A 1 75 ? -22.234 -14.203 -27.781 1 97.62 75 CYS A C 1
ATOM 576 O O . CYS A 1 75 ? -23.031 -13.516 -28.422 1 97.62 75 CYS A O 1
ATOM 578 N N . VAL A 1 76 ? -21.406 -13.648 -26.891 1 97.81 76 VAL A N 1
ATOM 579 C CA . VAL A 1 76 ? -21.641 -12.266 -26.5 1 97.81 76 VAL A CA 1
ATOM 580 C C . VAL A 1 76 ? -20.5 -11.383 -27.016 1 97.81 76 VAL A C 1
ATOM 582 O O . VAL A 1 76 ? -20.734 -10.344 -27.641 1 97.81 76 VAL A O 1
ATOM 585 N N . LEU A 1 77 ? -19.234 -11.812 -26.75 1 97.19 77 LEU A N 1
ATOM 586 C CA . LEU A 1 77 ? -18.062 -11 -27.078 1 97.19 77 LEU A CA 1
ATOM 587 C C . LEU A 1 77 ? -17.891 -10.875 -28.578 1 97.19 77 LEU A C 1
ATOM 589 O O . LEU A 1 77 ? -17.953 -11.875 -29.297 1 97.19 77 LEU A O 1
ATOM 593 N N . ARG A 1 78 ? -17.828 -9.664 -29.141 1 93.62 78 ARG A N 1
ATOM 594 C CA . ARG A 1 78 ? -17.469 -9.414 -30.516 1 93.62 78 ARG A CA 1
ATOM 595 C C . ARG A 1 78 ? -15.953 -9.492 -30.719 1 93.62 78 ARG A C 1
ATOM 597 O O . ARG A 1 78 ? -15.211 -8.648 -30.203 1 93.62 78 ARG A O 1
ATOM 604 N N . PRO A 1 79 ? -15.477 -10.484 -31.359 1 87.38 79 PRO A N 1
ATOM 605 C CA . PRO A 1 79 ? -14.031 -10.68 -31.516 1 87.38 79 PRO A CA 1
ATOM 606 C C . PRO A 1 79 ? -13.328 -9.438 -32.062 1 87.38 79 PRO A C 1
ATOM 608 O O . PRO A 1 79 ? -13.852 -8.766 -32.938 1 87.38 79 PRO A O 1
ATOM 611 N N . GLY A 1 80 ? -12.227 -9.07 -31.469 1 85.5 80 GLY A N 1
ATOM 612 C CA . GLY A 1 80 ? -11.414 -7.953 -31.922 1 85.5 80 GLY A CA 1
ATOM 613 C C . GLY A 1 80 ? -11.906 -6.613 -31.406 1 85.5 80 GLY A C 1
ATOM 614 O O . GLY A 1 80 ? -11.266 -5.586 -31.641 1 85.5 80 GLY A O 1
ATOM 615 N N . HIS A 1 81 ? -12.992 -6.621 -30.719 1 91.5 81 HIS A N 1
ATOM 616 C CA . HIS A 1 81 ? -13.555 -5.359 -30.266 1 91.5 81 HIS A CA 1
ATOM 617 C C . HIS A 1 81 ? -13.766 -5.371 -28.75 1 91.5 81 HIS A C 1
ATOM 619 O O . HIS A 1 81 ? -13.133 -4.598 -28.031 1 91.5 81 HIS A O 1
ATOM 625 N N . ASP A 1 82 ? -14.641 -6.242 -28.266 1 95.94 82 ASP A N 1
ATOM 626 C CA . ASP A 1 82 ? -14.906 -6.316 -26.828 1 95.94 82 ASP A CA 1
ATOM 627 C C . ASP A 1 82 ? -13.727 -6.941 -26.094 1 95.94 82 ASP A C 1
ATOM 629 O O . ASP A 1 82 ? -12.945 -7.691 -26.672 1 95.94 82 ASP A O 1
ATOM 633 N N . LEU A 1 83 ? -13.578 -6.488 -24.922 1 96.5 83 LEU A N 1
ATOM 634 C CA . LEU A 1 83 ? -12.555 -7.078 -24.062 1 96.5 83 LEU A CA 1
ATOM 635 C C . LEU A 1 83 ? -13.188 -7.809 -22.891 1 96.5 83 LEU A C 1
ATOM 637 O O . LEU A 1 83 ? -14.227 -7.383 -22.375 1 96.5 83 LEU A O 1
ATOM 641 N N . TYR A 1 84 ? -12.578 -8.914 -22.562 1 97.25 84 TYR A N 1
ATOM 642 C CA . TYR A 1 84 ? -12.898 -9.672 -21.359 1 97.25 84 TYR A CA 1
ATOM 643 C C . TYR A 1 84 ? -11.648 -9.961 -20.531 1 97.25 84 TYR A C 1
ATOM 645 O O . TYR A 1 84 ? -10.602 -10.305 -21.094 1 97.25 84 TYR A O 1
ATOM 653 N N . PHE A 1 85 ? -11.711 -9.742 -19.203 1 94.69 85 PHE A N 1
ATOM 654 C CA . PHE A 1 85 ? -10.625 -10.289 -18.406 1 94.69 85 PHE A CA 1
ATOM 655 C C . PHE A 1 85 ? -11.094 -10.609 -17 1 94.69 85 PHE A C 1
ATOM 657 O O . PHE A 1 85 ? -12.133 -10.109 -16.562 1 94.69 85 PHE A O 1
ATOM 664 N N . SER A 1 86 ? -10.383 -11.523 -16.391 1 97.19 86 SER A N 1
ATOM 665 C CA . SER A 1 86 ? -10.656 -12.008 -15.039 1 97.19 86 SER A CA 1
ATOM 666 C C . SER A 1 86 ? -10.008 -11.109 -13.984 1 97.19 86 SER A C 1
ATOM 668 O O . SER A 1 86 ? -8.781 -10.984 -13.938 1 97.19 86 SER A O 1
ATOM 670 N N . SER A 1 87 ? -10.836 -10.523 -13.125 1 97.56 87 SER A N 1
ATOM 671 C CA . SER A 1 87 ? -10.336 -9.734 -12 1 97.56 87 SER A CA 1
ATOM 672 C C . SER A 1 87 ? -9.984 -10.633 -10.812 1 97.56 87 SER A C 1
ATOM 674 O O . SER A 1 87 ? -8.992 -10.398 -10.117 1 97.56 87 SER A O 1
ATOM 676 N N . LYS A 1 88 ? -10.773 -11.617 -10.531 1 94.75 88 LYS A N 1
ATOM 677 C CA . LYS A 1 88 ? -10.531 -12.477 -9.375 1 94.75 88 LYS A CA 1
ATOM 678 C C . LYS A 1 88 ? -9.297 -13.352 -9.586 1 94.75 88 LYS A C 1
ATOM 680 O O . LYS A 1 88 ? -8.602 -13.695 -8.625 1 94.75 88 LYS A O 1
ATOM 685 N N . GLY A 1 89 ? -9.023 -13.703 -10.805 1 94.56 89 GLY A N 1
ATOM 686 C CA . GLY A 1 89 ? -7.754 -14.32 -11.148 1 94.56 89 GLY A CA 1
ATOM 687 C C . GLY A 1 89 ? -7.727 -15.82 -10.883 1 94.56 89 GLY A C 1
ATOM 688 O O . GLY A 1 89 ? -7.113 -16.578 -11.633 1 94.56 89 GLY A O 1
ATOM 689 N N . HIS A 1 90 ? -8.422 -16.344 -9.867 1 95 90 HIS A N 1
ATOM 690 C CA . HIS A 1 90 ? -8.391 -17.75 -9.484 1 95 90 HIS A CA 1
ATOM 691 C C . HIS A 1 90 ? -9.062 -18.625 -10.539 1 95 90 HIS A C 1
ATOM 693 O O . HIS A 1 90 ? -8.898 -19.844 -10.523 1 95 90 HIS A O 1
ATOM 699 N N . ASP A 1 91 ? -9.742 -18.047 -11.461 1 97.06 91 ASP A N 1
ATOM 700 C CA . ASP A 1 91 ? -10.422 -18.812 -12.5 1 97.06 91 ASP A CA 1
ATOM 701 C C . ASP A 1 91 ? -9.555 -18.922 -13.75 1 97.06 91 ASP A C 1
ATOM 703 O O . ASP A 1 91 ? -10.039 -19.328 -14.812 1 97.06 91 ASP A O 1
ATOM 707 N N . ALA A 1 92 ? -8.258 -18.594 -13.617 1 97.19 92 ALA A N 1
ATOM 708 C CA . ALA A 1 92 ? -7.348 -18.562 -14.758 1 97.19 92 ALA A CA 1
ATOM 709 C C . ALA A 1 92 ? -7.297 -19.906 -15.469 1 97.19 92 ALA A C 1
ATOM 711 O O . ALA A 1 92 ? -7.371 -19.969 -16.688 1 97.19 92 ALA A O 1
ATOM 712 N N . PRO A 1 93 ? -7.191 -21.047 -14.789 1 98 93 PRO A N 1
ATOM 713 C CA . PRO A 1 93 ? -7.156 -22.328 -15.508 1 98 93 PRO A CA 1
ATOM 714 C C . PRO A 1 93 ? -8.406 -22.562 -16.359 1 98 93 PRO A C 1
ATOM 716 O O . PRO A 1 93 ? -8.312 -23.078 -17.469 1 98 93 PRO A O 1
ATOM 719 N N . GLY A 1 94 ? -9.547 -22.172 -15.797 1 98.5 94 GLY A N 1
ATOM 720 C CA . GLY A 1 94 ? -10.758 -22.266 -16.594 1 98.5 94 GLY A CA 1
ATOM 721 C C . GLY A 1 94 ? -10.727 -21.391 -17.828 1 98.5 94 GLY A C 1
ATOM 722 O O . GLY A 1 94 ? -11.133 -21.812 -18.906 1 98.5 94 GLY A O 1
ATOM 723 N N . LEU A 1 95 ? -10.266 -20.156 -17.656 1 98.19 95 LEU A N 1
ATOM 724 C CA . LEU A 1 95 ? -10.125 -19.25 -18.781 1 98.19 95 LEU A CA 1
ATOM 725 C C . LEU A 1 95 ? -9.156 -19.797 -19.828 1 98.19 95 LEU A C 1
ATOM 727 O O . LEU A 1 95 ? -9.406 -19.703 -21.031 1 98.19 95 LEU A O 1
ATOM 731 N N . TYR A 1 96 ? -8.031 -20.422 -19.375 1 98.38 96 TYR A N 1
ATOM 732 C CA . TYR A 1 96 ? -7.074 -21.047 -20.281 1 98.38 96 TYR A CA 1
ATOM 733 C C . TYR A 1 96 ? -7.727 -22.156 -21.094 1 98.38 96 TYR A C 1
ATOM 735 O O . TYR A 1 96 ? -7.461 -22.312 -22.281 1 98.38 96 TYR A O 1
ATOM 743 N N . ALA A 1 97 ? -8.562 -22.953 -20.422 1 98.62 97 ALA A N 1
ATOM 744 C CA . ALA A 1 97 ? -9.266 -24.016 -21.125 1 98.62 97 ALA A CA 1
ATOM 745 C C . ALA A 1 97 ? -10.141 -23.469 -22.25 1 98.62 97 ALA A C 1
ATOM 747 O O . ALA A 1 97 ? -10.18 -24.016 -23.344 1 98.62 97 ALA A O 1
ATOM 748 N N . VAL A 1 98 ? -10.812 -22.375 -21.984 1 98.31 98 VAL A N 1
ATOM 749 C CA . VAL A 1 98 ? -11.688 -21.734 -22.969 1 98.31 98 VAL A CA 1
ATOM 750 C C . VAL A 1 98 ? -10.852 -21.203 -24.141 1 98.31 98 VAL A C 1
ATOM 752 O O . VAL A 1 98 ? -11.18 -21.453 -25.297 1 98.31 98 VAL A O 1
ATOM 755 N N . LEU A 1 99 ? -9.742 -20.516 -23.828 1 97.44 99 LEU A N 1
ATOM 756 C CA . LEU A 1 99 ? -8.938 -19.859 -24.844 1 97.44 99 LEU A CA 1
ATOM 757 C C . LEU A 1 99 ? -8.211 -20.891 -25.703 1 97.44 99 LEU A C 1
ATOM 759 O O . LEU A 1 99 ? -8.055 -20.688 -26.922 1 97.44 99 LEU A O 1
ATOM 763 N N . THR A 1 100 ? -7.742 -21.969 -25.109 1 97.94 100 THR A N 1
ATOM 764 C CA . THR A 1 100 ? -7.098 -23.016 -25.891 1 97.94 100 THR A CA 1
ATOM 765 C C . THR A 1 100 ? -8.117 -23.75 -26.766 1 97.94 100 THR A C 1
ATOM 767 O O . THR A 1 100 ? -7.844 -24.078 -27.922 1 97.94 100 THR A O 1
ATOM 770 N N . ALA A 1 101 ? -9.305 -23.984 -26.234 1 98.19 101 ALA A N 1
ATOM 771 C CA . ALA A 1 101 ? -10.375 -24.641 -26.984 1 98.19 101 ALA A CA 1
ATOM 772 C C . ALA A 1 101 ? -10.758 -23.828 -28.219 1 98.19 101 ALA A C 1
ATOM 774 O O . ALA A 1 101 ? -11.047 -24.406 -29.281 1 98.19 101 ALA A O 1
ATOM 775 N N . LEU A 1 102 ? -10.711 -22.531 -28.109 1 96.56 102 LEU A N 1
ATOM 776 C CA . LEU A 1 102 ? -11.156 -21.641 -29.172 1 96.56 102 LEU A CA 1
ATOM 777 C C . LEU A 1 102 ? -9.992 -21.281 -30.094 1 96.56 102 LEU A C 1
ATOM 779 O O . LEU A 1 102 ? -10.18 -20.562 -31.078 1 96.56 102 LEU A O 1
ATOM 783 N N . GLY A 1 103 ? -8.742 -21.688 -29.75 1 94.69 103 GLY A N 1
ATOM 784 C CA . GLY A 1 103 ? -7.594 -21.469 -30.609 1 94.69 103 GLY A CA 1
ATOM 785 C C . GLY A 1 103 ? -6.938 -20.109 -30.375 1 94.69 103 GLY A C 1
ATOM 786 O O . GLY A 1 103 ? -6.031 -19.719 -31.125 1 94.69 103 GLY A O 1
ATOM 787 N N . ALA A 1 104 ? -7.387 -19.422 -29.406 1 93.81 104 ALA A N 1
ATOM 788 C CA . ALA A 1 104 ? -6.762 -18.156 -29.062 1 93.81 104 ALA A CA 1
ATOM 789 C C . ALA A 1 104 ? -5.402 -18.359 -28.406 1 93.81 104 ALA A C 1
ATOM 791 O O . ALA A 1 104 ? -4.555 -17.469 -28.422 1 93.81 104 ALA A O 1
ATOM 792 N N . LEU A 1 105 ? -5.23 -19.531 -27.812 1 95.81 105 LEU A N 1
ATOM 793 C CA . LEU A 1 105 ? -3.959 -20.047 -27.297 1 95.81 105 LEU A CA 1
ATOM 794 C C . LEU A 1 105 ? -3.623 -21.391 -27.922 1 95.81 105 LEU A C 1
ATOM 796 O O . LEU A 1 105 ? -4.523 -22.172 -28.25 1 95.81 105 LEU A O 1
ATOM 800 N N . PRO A 1 106 ? -2.307 -21.562 -28.141 1 96.81 106 PRO A N 1
ATOM 801 C CA . PRO A 1 106 ? -1.98 -22.906 -28.625 1 96.81 106 PRO A CA 1
ATOM 802 C C . PRO A 1 106 ? -2.527 -24 -27.703 1 96.81 106 PRO A C 1
ATOM 804 O O . PRO A 1 106 ? -2.375 -23.938 -26.484 1 96.81 106 PRO A O 1
ATOM 807 N N . PHE A 1 107 ? -3.156 -24.984 -28.359 1 97.75 107 PHE A N 1
ATOM 808 C CA . PHE A 1 107 ? -3.85 -26.016 -27.594 1 97.75 107 PHE A CA 1
ATOM 809 C C . PHE A 1 107 ? -2.883 -26.734 -26.672 1 97.75 107 PHE A C 1
ATOM 811 O O . PHE A 1 107 ? -3.244 -27.109 -25.547 1 97.75 107 PHE A O 1
ATOM 818 N N . GLU A 1 108 ? -1.586 -26.906 -27.031 1 97.25 108 GLU A N 1
ATOM 819 C CA . GLU A 1 108 ? -0.586 -27.688 -26.312 1 97.25 108 GLU A CA 1
ATOM 820 C C . GLU A 1 108 ? -0.249 -27.031 -24.969 1 97.25 108 GLU A C 1
ATOM 822 O O . GLU A 1 108 ? 0.34 -27.672 -24.094 1 97.25 108 GLU A O 1
ATOM 827 N N . LYS A 1 109 ? -0.635 -25.812 -24.781 1 97.56 109 LYS A N 1
ATOM 828 C CA . LYS A 1 109 ? -0.355 -25.109 -23.531 1 97.56 109 LYS A CA 1
ATOM 829 C C . LYS A 1 109 ? -1.103 -25.75 -22.375 1 97.56 109 LYS A C 1
ATOM 831 O O . LYS A 1 109 ? -0.734 -25.547 -21.203 1 97.56 109 LYS A O 1
ATOM 836 N N . ILE A 1 110 ? -2.123 -26.547 -22.594 1 97.94 110 ILE A N 1
ATOM 837 C CA . ILE A 1 110 ? -2.873 -27.188 -21.516 1 97.94 110 ILE A CA 1
ATOM 838 C C . ILE A 1 110 ? -1.957 -28.141 -20.75 1 97.94 110 ILE A C 1
ATOM 840 O O . ILE A 1 110 ? -2.254 -28.516 -19.609 1 97.94 110 ILE A O 1
ATOM 844 N N . HIS A 1 111 ? -0.815 -28.531 -21.359 1 97 111 HIS A N 1
ATOM 845 C CA . HIS A 1 111 ? 0.113 -29.469 -20.734 1 97 111 HIS A CA 1
ATOM 846 C C . HIS A 1 111 ? 1.135 -28.719 -19.875 1 97 111 HIS A C 1
ATOM 848 O O . HIS A 1 111 ? 1.979 -29.344 -19.234 1 97 111 HIS A O 1
ATOM 854 N N . GLY A 1 112 ? 1.055 -27.391 -19.797 1 97.06 112 GLY A N 1
ATOM 855 C CA . GLY A 1 112 ? 2.131 -26.641 -19.172 1 97.06 112 GLY A CA 1
ATOM 856 C C . GLY A 1 112 ? 1.647 -25.688 -18.094 1 97.06 112 GLY A C 1
ATOM 857 O O . GLY A 1 112 ? 2.277 -24.656 -17.844 1 97.06 112 GLY A O 1
ATOM 858 N N . LEU A 1 113 ? 0.464 -25.922 -17.453 1 97.38 113 LEU A N 1
ATOM 859 C CA . LEU A 1 113 ? 0.058 -25.094 -16.328 1 97.38 113 LEU A CA 1
ATOM 860 C C . LEU A 1 113 ? 1.082 -25.172 -15.203 1 97.38 113 LEU A C 1
ATOM 862 O O . LEU A 1 113 ? 1.498 -26.266 -14.812 1 97.38 113 LEU A O 1
ATOM 866 N N . ARG A 1 114 ? 1.514 -23.969 -14.672 1 96.94 114 ARG A N 1
ATOM 867 C CA . ARG A 1 114 ? 2.438 -23.812 -13.555 1 96.94 114 ARG A CA 1
ATOM 868 C C . ARG A 1 114 ? 3.758 -24.531 -13.828 1 96.94 114 ARG A C 1
ATOM 870 O O . ARG A 1 114 ? 4.305 -25.188 -12.938 1 96.94 114 ARG A O 1
ATOM 877 N N . ARG A 1 115 ? 4.172 -24.469 -15.102 1 96.31 115 ARG A N 1
ATOM 878 C CA . ARG A 1 115 ? 5.5 -24.875 -15.547 1 96.31 115 ARG A CA 1
ATOM 879 C C . ARG A 1 115 ? 6.254 -23.719 -16.172 1 96.31 115 ARG A C 1
ATOM 881 O O . ARG A 1 115 ? 5.641 -22.781 -16.703 1 96.31 115 ARG A O 1
ATOM 888 N N . LEU A 1 116 ? 7.586 -23.781 -16.062 1 97.12 116 LEU A N 1
ATOM 889 C CA . LEU A 1 116 ? 8.398 -22.75 -16.688 1 97.12 116 LEU A CA 1
ATOM 890 C C . LEU A 1 116 ? 8.078 -22.625 -18.172 1 97.12 116 LEU A C 1
ATOM 892 O O . LEU A 1 116 ? 8.078 -23.641 -18.891 1 97.12 116 LEU A O 1
ATOM 896 N N . GLY A 1 117 ? 7.762 -21.453 -18.625 1 95.38 117 GLY A N 1
ATOM 897 C CA . GLY A 1 117 ? 7.418 -21.234 -20.031 1 95.38 117 GLY A CA 1
ATOM 898 C C . GLY A 1 117 ? 5.992 -21.609 -20.359 1 95.38 117 GLY A C 1
ATOM 899 O O . GLY A 1 117 ? 5.543 -21.438 -21.5 1 95.38 117 GLY A O 1
ATOM 900 N N . GLY A 1 118 ? 5.238 -22.172 -19.453 1 97.06 118 GLY A N 1
ATOM 901 C CA . GLY A 1 118 ? 3.857 -22.578 -19.656 1 97.06 118 GLY A CA 1
ATOM 902 C C . GLY A 1 118 ? 2.857 -21.516 -19.266 1 97.06 118 GLY A C 1
ATOM 903 O O . GLY A 1 118 ? 3.018 -20.344 -19.641 1 97.06 118 GLY A O 1
ATOM 904 N N . LEU A 1 119 ? 1.767 -21.969 -18.609 1 97.75 119 LEU A N 1
ATOM 905 C CA . LEU A 1 119 ? 0.699 -21.062 -18.188 1 97.75 119 LEU A CA 1
ATOM 906 C C . LEU A 1 119 ? 0.796 -20.75 -16.703 1 97.75 119 LEU A C 1
ATOM 908 O O . LEU A 1 119 ? 0.859 -21.672 -15.875 1 97.75 119 LEU A O 1
ATOM 912 N N . PRO A 1 120 ? 0.825 -19.516 -16.359 1 97 120 PRO A N 1
ATOM 913 C CA . PRO A 1 120 ? 0.877 -19.156 -14.938 1 97 120 PRO A CA 1
ATOM 914 C C . PRO A 1 120 ? -0.421 -19.469 -14.203 1 97 120 PRO A C 1
ATOM 916 O O . PRO A 1 120 ? -1.451 -19.719 -14.836 1 97 120 PRO A O 1
ATOM 919 N N . GLY A 1 121 ? -0.313 -19.469 -12.883 1 96.56 121 GLY A N 1
ATOM 920 C CA . GLY A 1 121 ? -1.457 -19.812 -12.055 1 96.56 121 GLY A CA 1
ATOM 921 C C . GLY A 1 121 ? -2.496 -18.703 -11.984 1 96.56 121 GLY A C 1
ATOM 922 O O . GLY A 1 121 ? -3.635 -18.953 -11.57 1 96.56 121 GLY A O 1
ATOM 923 N N . HIS A 1 122 ? -2.148 -17.516 -12.391 1 97 122 HIS A N 1
ATOM 924 C CA . HIS A 1 122 ? -3.02 -16.344 -12.453 1 97 122 HIS A CA 1
ATOM 925 C C . HIS A 1 122 ? -2.811 -15.578 -13.758 1 97 122 HIS A C 1
ATOM 927 O O . HIS A 1 122 ? -1.811 -15.781 -14.445 1 97 122 HIS A O 1
ATOM 933 N N . PRO A 1 123 ? -3.742 -14.703 -14.117 1 96.62 123 PRO A N 1
ATOM 934 C CA . PRO A 1 123 ? -3.635 -14 -15.391 1 96.62 123 PRO A CA 1
ATOM 935 C C . PRO A 1 123 ? -2.367 -13.148 -15.492 1 96.62 123 PRO A C 1
ATOM 937 O O . PRO A 1 123 ? -2.014 -12.445 -14.539 1 96.62 123 PRO A O 1
ATOM 940 N N . ASP A 1 124 ? -1.651 -13.281 -16.578 1 96.5 124 ASP A N 1
ATOM 941 C CA . ASP A 1 124 ? -0.4 -12.602 -16.906 1 96.5 124 ASP A CA 1
ATOM 942 C C . ASP A 1 124 ? -0.407 -12.117 -18.359 1 96.5 124 ASP A C 1
ATOM 944 O O . ASP A 1 124 ? -0.626 -12.906 -19.281 1 96.5 124 ASP A O 1
ATOM 948 N N . VAL A 1 125 ? -0.178 -10.875 -18.562 1 96.75 125 VAL A N 1
ATOM 949 C CA . VAL A 1 125 ? -0.277 -10.258 -19.875 1 96.75 125 VAL A CA 1
ATOM 950 C C . VAL A 1 125 ? 0.775 -10.859 -20.797 1 96.75 125 VAL A C 1
ATOM 952 O O . VAL A 1 125 ? 0.681 -10.727 -22.031 1 96.75 125 VAL A O 1
ATOM 955 N N . ALA A 1 126 ? 1.792 -11.531 -20.266 1 95.38 126 ALA A N 1
ATOM 956 C CA . ALA A 1 126 ? 2.781 -12.211 -21.094 1 95.38 126 ALA A CA 1
ATOM 957 C C . ALA A 1 126 ? 2.145 -13.352 -21.875 1 95.38 126 ALA A C 1
ATOM 959 O O . ALA A 1 126 ? 2.713 -13.828 -22.859 1 95.38 126 ALA A O 1
ATOM 960 N N . ILE A 1 127 ? 0.998 -13.859 -21.422 1 96.19 127 ILE A N 1
ATOM 961 C CA . ILE A 1 127 ? 0.246 -14.898 -22.109 1 96.19 127 ILE A CA 1
ATOM 962 C C . ILE A 1 127 ? -0.714 -14.258 -23.109 1 96.19 127 ILE A C 1
ATOM 964 O O . ILE A 1 127 ? -1.566 -13.453 -22.734 1 96.19 127 ILE A O 1
ATOM 968 N N . PRO A 1 128 ? -0.633 -14.625 -24.359 1 92.75 128 PRO A N 1
ATOM 969 C CA . PRO A 1 128 ? -1.556 -14.055 -25.344 1 92.75 128 PRO A CA 1
ATOM 970 C C . PRO A 1 128 ? -3.02 -14.227 -24.938 1 92.75 128 PRO A C 1
ATOM 972 O O . PRO A 1 128 ? -3.41 -15.289 -24.453 1 92.75 128 PRO A O 1
ATOM 975 N N . GLY A 1 129 ? -3.727 -13.156 -25.094 1 89.56 129 GLY A N 1
ATOM 976 C CA . GLY A 1 129 ? -5.145 -13.203 -24.781 1 89.56 129 GLY A CA 1
ATOM 977 C C . GLY A 1 129 ? -5.457 -12.656 -23.391 1 89.56 129 GLY A C 1
ATOM 978 O O . GLY A 1 129 ? -6.602 -12.305 -23.109 1 89.56 129 GLY A O 1
ATOM 979 N N . MET A 1 130 ? -4.453 -12.656 -22.516 1 94.19 130 MET A N 1
ATOM 980 C CA . MET A 1 130 ? -4.656 -12.039 -21.219 1 94.19 130 MET A CA 1
ATOM 981 C C . MET A 1 130 ? -4.59 -10.523 -21.312 1 94.19 130 MET A C 1
ATOM 983 O O . MET A 1 130 ? -3.582 -9.969 -21.766 1 94.19 130 MET A O 1
ATOM 987 N N . VAL A 1 131 ? -5.586 -9.867 -20.812 1 95.81 131 VAL A N 1
ATOM 988 C CA . VAL A 1 131 ? -5.77 -8.438 -21.031 1 95.81 131 VAL A CA 1
ATOM 989 C C . VAL A 1 131 ? -5.035 -7.648 -19.953 1 95.81 131 VAL A C 1
ATOM 991 O O . VAL A 1 131 ? -4.555 -6.539 -20.188 1 95.81 131 VAL A O 1
ATOM 994 N N . ALA A 1 132 ? -4.957 -8.211 -18.75 1 97.12 132 ALA A N 1
ATOM 995 C CA . ALA A 1 132 ? -4.367 -7.535 -17.609 1 97.12 132 ALA A CA 1
ATOM 996 C C . ALA A 1 132 ? -3.799 -8.539 -16.609 1 97.12 132 ALA A C 1
ATOM 998 O O . ALA A 1 132 ? -4.219 -9.695 -16.578 1 97.12 132 ALA A O 1
ATOM 999 N N . ASN A 1 133 ? -2.764 -8.094 -15.891 1 97.44 133 ASN A N 1
ATOM 1000 C CA . ASN A 1 133 ? -2.332 -8.875 -14.734 1 97.44 133 ASN A CA 1
ATOM 1001 C C . ASN A 1 133 ? -3.307 -8.734 -13.57 1 97.44 133 ASN A C 1
ATOM 1003 O O . ASN A 1 133 ? -3.721 -7.629 -13.227 1 97.44 133 ASN A O 1
ATOM 1007 N N . THR A 1 134 ? -3.744 -9.805 -13.125 1 93.81 134 THR A N 1
ATOM 1008 C CA . THR A 1 134 ? -4.562 -9.844 -11.914 1 93.81 134 THR A CA 1
ATOM 1009 C C . THR A 1 134 ? -4.047 -10.898 -10.945 1 93.81 134 THR A C 1
ATOM 1011 O O . THR A 1 134 ? -2.846 -11.172 -10.891 1 93.81 134 THR A O 1
ATOM 1014 N N . GLY A 1 135 ? -4.797 -11.508 -10.078 1 87.44 135 GLY A N 1
ATOM 1015 C CA . GLY A 1 135 ? -4.32 -12.305 -8.961 1 87.44 135 GLY A CA 1
ATOM 1016 C C . GLY A 1 135 ? -4.273 -11.539 -7.656 1 87.44 135 GLY A C 1
ATOM 1017 O O . GLY A 1 135 ? -4.617 -12.078 -6.602 1 87.44 135 GLY A O 1
ATOM 1018 N N . SER A 1 136 ? -3.816 -10.43 -7.852 1 90.5 136 SER A N 1
ATOM 1019 C CA . SER A 1 136 ? -4.09 -9.445 -6.812 1 90.5 136 SER A CA 1
ATOM 1020 C C . SER A 1 136 ? -5.5 -8.883 -6.934 1 90.5 136 SER A C 1
ATOM 1022 O O . SER A 1 136 ? -5.852 -8.297 -7.957 1 90.5 136 SER A O 1
ATOM 1024 N N . LEU A 1 137 ? -6.238 -8.977 -6.02 1 93.81 137 LEU A N 1
ATOM 1025 C CA . LEU A 1 137 ? -7.676 -8.766 -6.121 1 93.81 137 LEU A CA 1
ATOM 1026 C C . LEU A 1 137 ? -8.016 -7.281 -6.109 1 93.81 137 LEU A C 1
ATOM 1028 O O . LEU A 1 137 ? -7.199 -6.457 -5.684 1 93.81 137 LEU A O 1
ATOM 1032 N N . GLY A 1 138 ? -9.172 -6.906 -6.691 1 96.56 138 GLY A N 1
ATOM 1033 C CA . GLY A 1 138 ? -9.812 -5.613 -6.512 1 96.56 138 GLY A CA 1
ATOM 1034 C C . GLY A 1 138 ? -9.43 -4.602 -7.574 1 96.56 138 GLY A C 1
ATOM 1035 O O . GLY A 1 138 ? -9.922 -3.473 -7.574 1 96.56 138 GLY A O 1
ATOM 1036 N N . MET A 1 139 ? -8.656 -4.969 -8.586 1 97.5 139 MET A N 1
ATOM 1037 C CA . MET A 1 139 ? -8.078 -3.973 -9.492 1 97.5 139 MET A CA 1
ATOM 1038 C C . MET A 1 139 ? -8.828 -3.943 -10.82 1 97.5 139 MET A C 1
ATOM 1040 O O . MET A 1 139 ? -8.656 -3.014 -11.609 1 97.5 139 MET A O 1
ATOM 1044 N N . GLY A 1 140 ? -9.688 -4.914 -11.102 1 98.06 140 GLY A N 1
ATOM 1045 C CA . GLY A 1 140 ? -10.227 -5.152 -12.43 1 98.06 140 GLY A CA 1
ATOM 1046 C C . GLY A 1 140 ? -11.086 -4.008 -12.938 1 98.06 140 GLY A C 1
ATOM 1047 O O . GLY A 1 140 ? -10.914 -3.551 -14.07 1 98.06 140 GLY A O 1
ATOM 1048 N N . ILE A 1 141 ? -12.031 -3.508 -12.133 1 98.31 141 ILE A N 1
ATOM 1049 C CA . ILE A 1 141 ? -12.945 -2.465 -12.578 1 98.31 141 ILE A CA 1
ATOM 1050 C C . ILE A 1 141 ? -12.172 -1.182 -12.859 1 98.31 141 ILE A C 1
ATOM 1052 O O . ILE A 1 141 ? -12.445 -0.489 -13.844 1 98.31 141 ILE A O 1
ATOM 1056 N N . SER A 1 142 ? -11.195 -0.854 -12.031 1 98.38 142 SER A N 1
ATOM 1057 C CA . SER A 1 142 ? -10.352 0.315 -12.258 1 98.38 142 SER A CA 1
ATOM 1058 C C . SER A 1 142 ? -9.602 0.213 -13.578 1 98.38 142 SER A C 1
ATOM 1060 O O . SER A 1 142 ? -9.5 1.193 -14.32 1 98.38 142 SER A O 1
ATOM 1062 N N . LYS A 1 143 ? -9.031 -0.981 -13.852 1 98.44 143 LYS A N 1
ATOM 1063 C CA . LYS A 1 143 ? -8.312 -1.179 -15.109 1 98.44 143 LYS A CA 1
ATOM 1064 C C . LYS A 1 143 ? -9.25 -1.025 -16.312 1 98.44 143 LYS A C 1
ATOM 1066 O O . LYS A 1 143 ? -8.875 -0.441 -17.328 1 98.44 143 LYS A O 1
ATOM 1071 N N . ALA A 1 144 ? -10.461 -1.563 -16.188 1 98.25 144 ALA A N 1
ATOM 1072 C CA . ALA A 1 144 ? -11.453 -1.399 -17.25 1 98.25 144 ALA A CA 1
ATOM 1073 C C . ALA A 1 144 ? -11.766 0.076 -17.484 1 98.25 144 ALA A C 1
ATOM 1075 O O . ALA A 1 144 ? -11.898 0.511 -18.625 1 98.25 144 ALA A O 1
ATOM 1076 N N . LYS A 1 145 ? -11.898 0.886 -16.422 1 97.56 145 LYS A N 1
ATOM 1077 C CA . LYS A 1 145 ? -12.109 2.324 -16.531 1 97.56 145 LYS A CA 1
ATOM 1078 C C . LYS A 1 145 ? -10.984 2.98 -17.328 1 97.56 145 LYS A C 1
ATOM 1080 O O . LYS A 1 145 ? -11.242 3.832 -18.188 1 97.56 145 LYS A O 1
ATOM 1085 N N . GLY A 1 146 ? -9.742 2.557 -16.984 1 98 146 GLY A N 1
ATOM 1086 C CA . GLY A 1 146 ? -8.609 3.074 -17.719 1 98 146 GLY A CA 1
ATOM 1087 C C . GLY A 1 146 ? -8.664 2.756 -19.203 1 98 146 GLY A C 1
ATOM 1088 O O . GLY A 1 146 ? -8.359 3.609 -20.047 1 98 146 GLY A O 1
ATOM 1089 N N . MET A 1 147 ? -9.062 1.545 -19.562 1 97.69 147 MET A N 1
ATOM 1090 C CA . MET A 1 147 ? -9.164 1.124 -20.953 1 97.69 147 MET A CA 1
ATOM 1091 C C . MET A 1 147 ? -10.266 1.886 -21.672 1 97.69 147 MET A C 1
ATOM 1093 O O . MET A 1 147 ? -10.109 2.273 -22.828 1 97.69 147 MET A O 1
ATOM 1097 N N . ALA A 1 148 ? -11.383 2.082 -20.984 1 96.69 148 ALA A N 1
ATOM 1098 C CA . ALA A 1 148 ? -12.469 2.871 -21.562 1 96.69 148 ALA A CA 1
ATOM 1099 C C . ALA A 1 148 ? -12.023 4.301 -21.844 1 96.69 148 ALA A C 1
ATOM 1101 O O . ALA A 1 148 ? -12.352 4.867 -22.891 1 96.69 148 ALA A O 1
ATOM 1102 N N . GLU A 1 149 ? -11.281 4.898 -20.906 1 95.62 149 GLU A N 1
ATOM 1103 C CA . GLU A 1 149 ? -10.766 6.25 -21.094 1 95.62 149 GLU A CA 1
ATOM 1104 C C . GLU A 1 149 ? -9.781 6.316 -22.266 1 95.62 149 GLU A C 1
ATOM 1106 O O . GLU A 1 149 ? -9.727 7.32 -22.969 1 95.62 149 GLU A O 1
ATOM 1111 N N . ALA A 1 150 ? -8.992 5.27 -22.391 1 96.75 150 ALA A N 1
ATOM 1112 C CA . ALA A 1 150 ? -8.055 5.211 -23.5 1 96.75 150 ALA A CA 1
ATOM 1113 C C . ALA A 1 150 ? -8.789 5.254 -24.844 1 96.75 150 ALA A C 1
ATOM 1115 O O . ALA A 1 150 ? -8.336 5.906 -25.781 1 96.75 150 ALA A O 1
ATOM 1116 N N . ASP A 1 151 ? -9.906 4.535 -24.953 1 95.31 151 ASP A N 1
ATOM 1117 C CA . ASP A 1 151 ? -10.711 4.574 -26.172 1 95.31 151 ASP A CA 1
ATOM 1118 C C . ASP A 1 151 ? -11.211 5.988 -26.453 1 95.31 151 ASP A C 1
ATOM 1120 O O . ASP A 1 151 ? -11.164 6.457 -27.594 1 95.31 151 ASP A O 1
ATOM 1124 N N . ARG A 1 152 ? -11.648 6.656 -25.406 1 94.06 152 ARG A N 1
ATOM 1125 C CA . ARG A 1 152 ? -12.156 8.023 -25.547 1 94.06 152 ARG A CA 1
ATOM 1126 C C . ARG A 1 152 ? -11.055 8.961 -26.031 1 94.06 152 ARG A C 1
ATOM 1128 O O . ARG A 1 152 ? -11.25 9.711 -26.984 1 94.06 152 ARG A O 1
ATOM 1135 N N . VAL A 1 153 ? -9.906 8.883 -25.406 1 95.44 153 VAL A N 1
ATOM 1136 C CA . VAL A 1 153 ? -8.797 9.781 -25.703 1 95.44 153 VAL A CA 1
ATOM 1137 C C . VAL A 1 153 ? -8.289 9.523 -27.125 1 95.44 153 VAL A C 1
ATOM 1139 O O . VAL A 1 153 ? -7.949 10.461 -27.844 1 95.44 153 VAL A O 1
ATOM 1142 N N . ALA A 1 154 ? -8.312 8.281 -27.547 1 94.06 154 ALA A N 1
ATOM 1143 C CA . ALA A 1 154 ? -7.785 7.898 -28.844 1 94.06 154 ALA A CA 1
ATOM 1144 C C . ALA A 1 154 ? -8.828 8.102 -29.938 1 94.06 154 ALA A C 1
ATOM 1146 O O . ALA A 1 154 ? -8.539 7.938 -31.125 1 94.06 154 ALA A O 1
ATOM 1147 N N . GLY A 1 155 ? -9.992 8.406 -29.609 1 93 155 GLY A N 1
ATOM 1148 C CA . GLY A 1 155 ? -11.055 8.578 -30.578 1 93 155 GLY A CA 1
ATOM 1149 C C . GLY A 1 155 ? -11.516 7.27 -31.203 1 93 155 GLY A C 1
ATOM 1150 O O . GLY A 1 155 ? -11.938 7.238 -32.344 1 93 155 GLY A O 1
ATOM 1151 N N . ARG A 1 156 ? -11.391 6.215 -30.484 1 91.75 156 ARG A N 1
ATOM 1152 C CA . ARG A 1 156 ? -11.836 4.906 -30.953 1 91.75 156 ARG A CA 1
ATOM 1153 C C . ARG A 1 156 ? -13.289 4.648 -30.547 1 91.75 156 ARG A C 1
ATOM 1155 O O . ARG A 1 156 ? -13.773 5.215 -29.562 1 91.75 156 ARG A O 1
ATOM 1162 N N . PRO A 1 157 ? -13.922 3.822 -31.391 1 90.69 157 PRO A N 1
ATOM 1163 C CA . PRO A 1 157 ? -15.242 3.404 -30.938 1 90.69 157 PRO A CA 1
ATOM 1164 C C . PRO A 1 157 ? -15.211 2.754 -29.547 1 90.69 157 PRO A C 1
ATOM 1166 O O . PRO A 1 157 ? -14.328 1.942 -29.266 1 90.69 157 PRO A O 1
ATOM 1169 N N . PRO A 1 158 ? -16.141 3.096 -28.781 1 90.19 158 PRO A N 1
ATOM 1170 C CA . PRO A 1 158 ? -16.156 2.529 -27.438 1 90.19 158 PRO A CA 1
ATOM 1171 C C . PRO A 1 158 ? -16.297 1.01 -27.422 1 90.19 158 PRO A C 1
ATOM 1173 O O . PRO A 1 158 ? -17.125 0.463 -28.156 1 90.19 158 PRO A O 1
ATOM 1176 N N . ARG A 1 159 ? -15.461 0.382 -26.688 1 93.12 159 ARG A N 1
ATOM 1177 C CA . ARG A 1 159 ? -15.531 -1.062 -26.484 1 93.12 159 ARG A CA 1
ATOM 1178 C C . ARG A 1 159 ? -16.391 -1.401 -25.266 1 93.12 159 ARG A C 1
ATOM 1180 O O . ARG A 1 159 ? -16.531 -0.583 -24.359 1 93.12 159 ARG A O 1
ATOM 1187 N N . ARG A 1 160 ? -16.984 -2.615 -25.359 1 96.31 160 ARG A N 1
ATOM 1188 C CA . ARG A 1 160 ? -17.531 -3.189 -24.125 1 96.31 160 ARG A CA 1
ATOM 1189 C C . ARG A 1 160 ? -16.453 -3.932 -23.344 1 96.31 160 ARG A C 1
ATOM 1191 O O . ARG A 1 160 ? -15.695 -4.719 -23.906 1 96.31 160 ARG A O 1
ATOM 1198 N N . LEU A 1 161 ? -16.344 -3.592 -22.141 1 97.88 161 LEU A N 1
ATOM 1199 C CA . LEU A 1 161 ? -15.359 -4.184 -21.234 1 97.88 161 LEU A CA 1
ATOM 1200 C C . LEU A 1 161 ? -16.031 -5.051 -20.188 1 97.88 161 LEU A C 1
ATOM 1202 O O . LEU A 1 161 ? -16.703 -4.535 -19.281 1 97.88 161 LEU A O 1
ATOM 1206 N N . PHE A 1 162 ? -15.875 -6.352 -20.297 1 98.5 162 PHE A N 1
ATOM 1207 C CA . PHE A 1 162 ? -16.438 -7.301 -19.344 1 98.5 162 PHE A CA 1
ATOM 1208 C C . PHE A 1 162 ? -15.398 -7.703 -18.297 1 98.5 162 PHE A C 1
ATOM 1210 O O . PHE A 1 162 ? -14.32 -8.188 -18.656 1 98.5 162 PHE A O 1
ATOM 1217 N N . VAL A 1 163 ? -15.695 -7.496 -17.031 1 98.44 163 VAL A N 1
ATOM 1218 C CA . VAL A 1 163 ? -14.789 -7.809 -15.938 1 98.44 163 VAL A CA 1
ATOM 1219 C C . VAL A 1 163 ? -15.43 -8.859 -15.023 1 98.44 163 VAL A C 1
ATOM 1221 O O . VAL A 1 163 ? -16.438 -8.594 -14.375 1 98.44 163 VAL A O 1
ATOM 1224 N N . LEU A 1 164 ? -14.844 -10.016 -14.977 1 98.56 164 LEU A N 1
ATOM 1225 C CA . LEU A 1 164 ? -15.344 -11.047 -14.07 1 98.56 164 LEU A CA 1
ATOM 1226 C C . LEU A 1 164 ? -14.719 -10.906 -12.688 1 98.56 164 LEU A C 1
ATOM 1228 O O . LEU A 1 164 ? -13.5 -11.07 -12.531 1 98.56 164 LEU A O 1
ATOM 1232 N N . THR A 1 165 ? -15.539 -10.562 -11.68 1 98.31 165 THR A N 1
ATOM 1233 C CA . THR A 1 165 ? -15.102 -10.43 -10.297 1 98.31 165 THR A CA 1
ATOM 1234 C C . THR A 1 165 ? -15.602 -11.602 -9.461 1 98.31 165 THR A C 1
ATOM 1236 O O . THR A 1 165 ? -16.406 -12.414 -9.93 1 98.31 165 THR A O 1
ATOM 1239 N N . GLY A 1 166 ? -15.07 -11.797 -8.281 1 97.56 166 GLY A N 1
ATOM 1240 C CA . GLY A 1 166 ? -15.547 -12.766 -7.312 1 97.56 166 GLY A CA 1
ATOM 1241 C C . GLY A 1 166 ? -16.219 -12.133 -6.109 1 97.56 166 GLY A C 1
ATOM 1242 O O . GLY A 1 166 ? -15.945 -10.984 -5.77 1 97.56 166 GLY A O 1
ATOM 1243 N N . ASP A 1 167 ? -17.109 -12.914 -5.445 1 96.31 167 ASP A N 1
ATOM 1244 C CA . ASP A 1 167 ? -17.797 -12.367 -4.277 1 96.31 167 ASP A CA 1
ATOM 1245 C C . ASP A 1 167 ? -16.812 -12.062 -3.152 1 96.31 167 ASP A C 1
ATOM 1247 O O . ASP A 1 167 ? -16.906 -11.023 -2.5 1 96.31 167 ASP A O 1
ATOM 1251 N N . GLY A 1 168 ? -15.836 -12.953 -2.885 1 95.81 168 GLY A N 1
ATOM 1252 C CA . GLY A 1 168 ? -14.812 -12.625 -1.901 1 95.81 168 GLY A CA 1
ATOM 1253 C C . GLY A 1 168 ? -14.031 -11.367 -2.242 1 95.81 168 GLY A C 1
ATOM 1254 O O . GLY A 1 168 ? -13.672 -10.594 -1.352 1 95.81 168 GLY A O 1
ATOM 1255 N N . GLU A 1 169 ? -13.781 -11.141 -3.52 1 96.31 169 GLU A N 1
ATOM 1256 C CA . GLU A 1 169 ? -13.016 -10 -4.027 1 96.31 169 GLU A CA 1
ATOM 1257 C C . GLU A 1 169 ? -13.703 -8.68 -3.686 1 96.31 169 GLU A C 1
ATOM 1259 O O . GLU A 1 169 ? -13.039 -7.656 -3.529 1 96.31 169 GLU A O 1
ATOM 1264 N N . LEU A 1 170 ? -15.016 -8.672 -3.5 1 97.38 170 LEU A N 1
ATOM 1265 C CA . LEU A 1 170 ? -15.789 -7.457 -3.275 1 97.38 170 LEU A CA 1
ATOM 1266 C C . LEU A 1 170 ? -15.547 -6.906 -1.876 1 97.38 170 LEU A C 1
ATOM 1268 O O . LEU A 1 170 ? -15.945 -5.785 -1.566 1 97.38 170 LEU A O 1
ATOM 1272 N N . GLN A 1 171 ? -14.789 -7.672 -1.057 1 96.69 171 GLN A N 1
ATOM 1273 C CA . GLN A 1 171 ? -14.406 -7.168 0.258 1 96.69 171 GLN A CA 1
ATOM 1274 C C . GLN A 1 171 ? -13.289 -6.141 0.145 1 96.69 171 GLN A C 1
ATOM 1276 O O . GLN A 1 171 ? -13.062 -5.355 1.068 1 96.69 171 GLN A O 1
ATOM 1281 N N . GLU A 1 172 ? -12.562 -6.082 -0.998 1 96.44 172 GLU A N 1
ATOM 1282 C CA . GLU A 1 172 ? -11.477 -5.141 -1.233 1 96.44 172 GLU A CA 1
ATOM 1283 C C . GLU A 1 172 ? -12 -3.719 -1.402 1 96.44 172 GLU A C 1
ATOM 1285 O O . GLU A 1 172 ? -12.891 -3.473 -2.215 1 96.44 172 GLU A O 1
ATOM 1290 N N . GLY A 1 173 ? -11.398 -2.756 -0.716 1 96.38 173 GLY A N 1
ATOM 1291 C CA . GLY A 1 173 ? -11.82 -1.365 -0.745 1 96.38 173 GLY A CA 1
ATOM 1292 C C . GLY A 1 173 ? -11.711 -0.735 -2.119 1 96.38 173 GLY A C 1
ATOM 1293 O O . GLY A 1 173 ? -12.516 0.123 -2.484 1 96.38 173 GLY A O 1
ATOM 1294 N N . GLN A 1 174 ? -10.719 -1.12 -2.873 1 96.94 174 GLN A N 1
ATOM 1295 C CA . GLN A 1 174 ? -10.492 -0.504 -4.176 1 96.94 174 GLN A CA 1
ATOM 1296 C C . GLN A 1 174 ? -11.695 -0.711 -5.094 1 96.94 174 GLN A C 1
ATOM 1298 O O . GLN A 1 174 ? -11.977 0.12 -5.961 1 96.94 174 GLN A O 1
ATOM 1303 N N . VAL A 1 175 ? -12.398 -1.896 -4.953 1 97.69 175 VAL A N 1
ATOM 1304 C CA . VAL A 1 175 ? -13.594 -2.115 -5.758 1 97.69 175 VAL A CA 1
ATOM 1305 C C . VAL A 1 175 ? -14.57 -0.958 -5.566 1 97.69 175 VAL A C 1
ATOM 1307 O O . VAL A 1 175 ? -15.047 -0.37 -6.539 1 97.69 175 VAL A O 1
ATOM 1310 N N . TRP A 1 176 ? -14.742 -0.505 -4.391 1 96.44 176 TRP A N 1
ATOM 1311 C CA . TRP A 1 176 ? -15.734 0.516 -4.059 1 96.44 176 TRP A CA 1
ATOM 1312 C C . TRP A 1 176 ? -15.219 1.907 -4.41 1 96.44 176 TRP A C 1
ATOM 1314 O O . TRP A 1 176 ? -16 2.801 -4.738 1 96.44 176 TRP A O 1
ATOM 1324 N N . GLU A 1 177 ? -13.891 2.113 -4.352 1 94.69 177 GLU A N 1
ATOM 1325 C CA . GLU A 1 177 ? -13.273 3.33 -4.871 1 94.69 177 GLU A CA 1
ATOM 1326 C C . GLU A 1 177 ? -13.602 3.525 -6.352 1 94.69 177 GLU A C 1
ATOM 1328 O O . GLU A 1 177 ? -13.82 4.652 -6.801 1 94.69 177 GLU A O 1
ATOM 1333 N N . SER A 1 178 ? -13.609 2.438 -7.016 1 96.81 178 SER A N 1
ATOM 1334 C CA . SER A 1 178 ? -13.711 2.488 -8.469 1 96.81 178 SER A CA 1
ATOM 1335 C C . SER A 1 178 ? -15.148 2.701 -8.914 1 96.81 178 SER A C 1
ATOM 1337 O O . SER A 1 178 ? -15.398 3.238 -10 1 96.81 178 SER A O 1
ATOM 1339 N N . LEU A 1 179 ? -16.141 2.279 -8.141 1 97.44 179 LEU A N 1
ATOM 1340 C CA . LEU A 1 179 ? -17.547 2.318 -8.555 1 97.44 179 LEU A CA 1
ATOM 1341 C C . LEU A 1 179 ? -18.031 3.756 -8.688 1 97.44 179 LEU A C 1
ATOM 1343 O O . LEU A 1 179 ? -18.797 4.074 -9.602 1 97.44 179 LEU A O 1
ATOM 1347 N N . VAL A 1 180 ? -17.562 4.605 -7.746 1 94.44 180 VAL A N 1
ATOM 1348 C CA . VAL A 1 180 ? -18.047 5.98 -7.691 1 94.44 180 VAL A CA 1
ATOM 1349 C C . VAL A 1 180 ? -17.672 6.715 -8.977 1 94.44 180 VAL A C 1
ATOM 1351 O O . VAL A 1 180 ? -18.516 7.336 -9.617 1 94.44 180 VAL A O 1
ATOM 1354 N N . SER A 1 181 ? -16.422 6.625 -9.344 1 92.69 181 SER A N 1
ATOM 1355 C CA . SER A 1 181 ? -15.953 7.355 -10.516 1 92.69 181 SER A CA 1
ATOM 1356 C C . SER A 1 181 ? -16.516 6.758 -11.805 1 92.69 181 SER A C 1
ATOM 1358 O O . SER A 1 181 ? -16.75 7.477 -12.773 1 92.69 181 SER A O 1
ATOM 1360 N N . ALA A 1 182 ? -16.734 5.457 -11.844 1 95.44 182 ALA A N 1
ATOM 1361 C CA . ALA A 1 182 ? -17.359 4.844 -13.008 1 95.44 182 ALA A CA 1
ATOM 1362 C C . ALA A 1 182 ? -18.766 5.402 -13.234 1 95.44 182 ALA A C 1
ATOM 1364 O O . ALA A 1 182 ? -19.156 5.688 -14.367 1 95.44 182 ALA A O 1
ATOM 1365 N N . ALA A 1 183 ? -19.516 5.523 -12.172 1 95.44 183 ALA A N 1
ATOM 1366 C CA . ALA A 1 183 ? -20.859 6.07 -12.25 1 95.44 183 ALA A CA 1
ATOM 1367 C C . ALA A 1 183 ? -20.844 7.539 -12.656 1 95.44 183 ALA A C 1
ATOM 1369 O O . ALA A 1 183 ? -21.625 7.965 -13.508 1 95.44 183 ALA A O 1
ATOM 1370 N N . ASN A 1 184 ? -19.938 8.32 -12.039 1 94.31 184 ASN A N 1
ATOM 1371 C CA . ASN A 1 184 ? -19.828 9.75 -12.312 1 94.31 184 ASN A CA 1
ATOM 1372 C C . ASN A 1 184 ? -19.469 10.008 -13.773 1 94.31 184 ASN A C 1
ATOM 1374 O O . ASN A 1 184 ? -19.906 11.016 -14.352 1 94.31 184 ASN A O 1
ATOM 1378 N N . ARG A 1 185 ? -18.688 9.109 -14.383 1 92.38 185 ARG A N 1
ATOM 1379 C CA . ARG A 1 185 ? -18.25 9.258 -15.766 1 92.38 185 ARG A CA 1
ATOM 1380 C C . ARG A 1 185 ? -19.25 8.633 -16.734 1 92.38 185 ARG A C 1
ATOM 1382 O O . ARG A 1 185 ? -19.047 8.648 -17.938 1 92.38 185 ARG A O 1
ATOM 1389 N N . HIS A 1 186 ? -20.281 8.07 -16.234 1 90.69 186 HIS A N 1
ATOM 1390 C CA . HIS A 1 186 ? -21.297 7.395 -17.047 1 90.69 186 HIS A CA 1
ATOM 1391 C C . HIS A 1 186 ? -20.656 6.371 -17.984 1 90.69 186 HIS A C 1
ATOM 1393 O O . HIS A 1 186 ? -20.922 6.375 -19.188 1 90.69 186 HIS A O 1
ATOM 1399 N N . SER A 1 187 ? -19.797 5.551 -17.438 1 89.31 187 SER A N 1
ATOM 1400 C CA . SER A 1 187 ? -19.047 4.59 -18.234 1 89.31 187 SER A CA 1
ATOM 1401 C C . SER A 1 187 ? -19.938 3.475 -18.75 1 89.31 187 SER A C 1
ATOM 1403 O O . SER A 1 187 ? -19.922 2.359 -18.219 1 89.31 187 SER A O 1
ATOM 1405 N N . ASP A 1 188 ? -20.547 3.604 -19.906 1 89.06 188 ASP A N 1
ATOM 1406 C CA . ASP A 1 188 ? -21.516 2.689 -20.484 1 89.06 188 ASP A CA 1
ATOM 1407 C C . ASP A 1 188 ? -20.844 1.429 -21.016 1 89.06 188 ASP A C 1
ATOM 1409 O O . ASP A 1 188 ? -21.516 0.417 -21.25 1 89.06 188 ASP A O 1
ATOM 1413 N N . GLY A 1 189 ? -19.641 1.438 -21.109 1 93.19 189 GLY A N 1
ATOM 1414 C CA . GLY A 1 189 ? -18.938 0.315 -21.719 1 93.19 189 GLY A CA 1
ATOM 1415 C C . GLY A 1 189 ? -18.516 -0.732 -20.703 1 93.19 189 GLY A C 1
ATOM 1416 O O . GLY A 1 189 ? -18.125 -1.841 -21.078 1 93.19 189 GLY A O 1
ATOM 1417 N N . ILE A 1 190 ? -18.641 -0.48 -19.406 1 97.44 190 ILE A N 1
ATOM 1418 C CA . ILE A 1 190 ? -18.109 -1.378 -18.375 1 97.44 190 ILE A CA 1
ATOM 1419 C C . ILE A 1 190 ? -19.219 -2.283 -17.859 1 97.44 190 ILE A C 1
ATOM 1421 O O . ILE A 1 190 ? -20.266 -1.801 -17.406 1 97.44 190 ILE A O 1
ATOM 1425 N N . VAL A 1 191 ? -19.031 -3.539 -17.953 1 98.38 191 VAL A N 1
ATOM 1426 C CA . VAL A 1 191 ? -19.922 -4.559 -17.422 1 98.38 191 VAL A CA 1
ATOM 1427 C C . VAL A 1 191 ? -19.172 -5.445 -16.422 1 98.38 191 VAL A C 1
ATOM 1429 O O . VAL A 1 191 ? -18.391 -6.312 -16.828 1 98.38 191 VAL A O 1
ATOM 1432 N N . ALA A 1 192 ? -19.422 -5.246 -15.188 1 98.56 192 ALA A N 1
ATOM 1433 C CA . ALA A 1 192 ? -18.875 -6.148 -14.172 1 98.56 192 ALA A CA 1
ATOM 1434 C C . ALA A 1 192 ? -19.766 -7.371 -13.992 1 98.56 192 ALA A C 1
ATOM 1436 O O . ALA A 1 192 ? -21 -7.27 -14.055 1 98.56 192 ALA A O 1
ATOM 1437 N N . ILE A 1 193 ? -19.172 -8.508 -13.82 1 98.88 193 ILE A N 1
ATOM 1438 C CA . ILE A 1 193 ? -19.875 -9.75 -13.5 1 98.88 193 ILE A CA 1
ATOM 1439 C C . ILE A 1 193 ? -19.344 -10.32 -12.188 1 98.88 193 ILE A C 1
ATOM 1441 O O . ILE A 1 193 ? -18.141 -10.516 -12.023 1 98.88 193 ILE A O 1
ATOM 1445 N N . VAL A 1 194 ? -20.234 -10.547 -11.219 1 98.69 194 VAL A N 1
ATOM 1446 C CA . VAL A 1 194 ? -19.859 -11.156 -9.945 1 98.69 194 VAL A CA 1
ATOM 1447 C C . VAL A 1 194 ? -20.125 -12.664 -10 1 98.69 194 VAL A C 1
ATOM 1449 O O . VAL A 1 194 ? -21.266 -13.102 -10.078 1 98.69 194 VAL A O 1
ATOM 1452 N N . ASP A 1 195 ? -19.031 -13.438 -10.102 1 98.56 195 ASP A N 1
ATOM 1453 C CA . ASP A 1 195 ? -19.156 -14.859 -9.82 1 98.56 195 ASP A CA 1
ATOM 1454 C C . ASP A 1 195 ? -19.438 -15.102 -8.344 1 98.56 195 ASP A C 1
ATOM 1456 O O . ASP A 1 195 ? -18.531 -15.336 -7.555 1 98.56 195 ASP A O 1
ATOM 1460 N N . HIS A 1 196 ? -20.75 -15.016 -8.008 1 98.25 196 HIS A N 1
ATOM 1461 C CA . HIS A 1 196 ? -21.203 -15.156 -6.629 1 98.25 196 HIS A CA 1
ATOM 1462 C C . HIS A 1 196 ? -21.328 -16.625 -6.238 1 98.25 196 HIS A C 1
ATOM 1464 O O . HIS A 1 196 ? -22.438 -17.141 -6.094 1 98.25 196 HIS A O 1
ATOM 1470 N N . ASN A 1 197 ? -20.141 -17.219 -5.961 1 96.94 197 ASN A N 1
ATOM 1471 C CA . ASN A 1 197 ? -20.109 -18.672 -5.738 1 96.94 197 ASN A CA 1
ATOM 1472 C C . ASN A 1 197 ? -20.109 -19.016 -4.254 1 96.94 197 ASN A C 1
ATOM 1474 O O . ASN A 1 197 ? -19.953 -20.172 -3.877 1 96.94 197 ASN A O 1
ATOM 1478 N N . LYS A 1 198 ? -20.203 -17.984 -3.354 1 95.19 198 LYS A N 1
ATOM 1479 C CA . LYS A 1 198 ? -20.562 -18.062 -1.938 1 95.19 198 LYS A CA 1
ATOM 1480 C C . LYS A 1 198 ? -19.344 -18.406 -1.083 1 95.19 198 LYS A C 1
ATOM 1482 O O . LYS A 1 198 ? -19.391 -18.25 0.141 1 95.19 198 LYS A O 1
ATOM 1487 N N . LEU A 1 199 ? -18.234 -18.766 -1.688 1 92.69 199 LEU A N 1
ATOM 1488 C CA . LEU A 1 199 ? -17.047 -19.156 -0.922 1 92.69 199 LEU A CA 1
ATOM 1489 C C . LEU A 1 199 ? -15.852 -18.281 -1.293 1 92.69 199 LEU A C 1
ATOM 1491 O O . LEU A 1 199 ? -15.727 -17.859 -2.441 1 92.69 199 LEU A O 1
ATOM 1495 N N . GLN A 1 200 ? -15.109 -17.984 -0.322 1 92.25 200 GLN A N 1
ATOM 1496 C CA . GLN A 1 200 ? -13.797 -17.406 -0.583 1 92.25 200 GLN A CA 1
ATOM 1497 C C . GLN A 1 200 ? -12.695 -18.453 -0.398 1 92.25 200 GLN A C 1
ATOM 1499 O O . GLN A 1 200 ? -12.82 -19.578 -0.858 1 92.25 200 GLN A O 1
ATOM 1504 N N . SER A 1 201 ? -11.578 -18.297 0.183 1 85 201 SER A N 1
ATOM 1505 C CA . SER A 1 201 ? -10.477 -19.25 0.183 1 85 201 SER A CA 1
ATOM 1506 C C . SER A 1 201 ? -10.883 -20.562 0.844 1 85 201 SER A C 1
ATOM 1508 O O . SER A 1 201 ? -10.805 -21.625 0.224 1 85 201 SER A O 1
ATOM 1510 N N . ASP A 1 202 ? -11.359 -20.453 2.061 1 82.44 202 ASP A N 1
ATOM 1511 C CA . ASP A 1 202 ? -11.484 -21.688 2.846 1 82.44 202 ASP A CA 1
ATOM 1512 C C . ASP A 1 202 ? -12.93 -21.922 3.27 1 82.44 202 ASP A C 1
ATOM 1514 O O . ASP A 1 202 ? -13.344 -23.062 3.465 1 82.44 202 ASP A O 1
ATOM 1518 N N . THR A 1 203 ? -13.633 -20.859 3.467 1 89.25 203 THR A N 1
ATOM 1519 C CA . THR A 1 203 ? -14.969 -20.984 4.039 1 89.25 203 THR A CA 1
ATOM 1520 C C . THR A 1 203 ? -15.945 -20.031 3.346 1 89.25 203 THR A C 1
ATOM 1522 O O . THR A 1 203 ? -15.57 -19.312 2.416 1 89.25 203 THR A O 1
ATOM 1525 N N . PHE A 1 204 ? -17.188 -20.109 3.762 1 91.38 204 PHE A N 1
ATOM 1526 C CA . PHE A 1 204 ? -18.25 -19.312 3.172 1 91.38 204 PHE A CA 1
ATOM 1527 C C . PHE A 1 204 ? -18 -17.828 3.404 1 91.38 204 PHE A C 1
ATOM 1529 O O . PHE A 1 204 ? -17.594 -17.422 4.492 1 91.38 204 PHE A O 1
ATOM 1536 N N . VAL A 1 205 ? -18.297 -17.047 2.371 1 91.06 205 VAL A N 1
ATOM 1537 C CA . VAL A 1 205 ? -18.188 -15.586 2.443 1 91.06 205 VAL A CA 1
ATOM 1538 C C . VAL A 1 205 ? -19.031 -15.062 3.604 1 91.06 205 VAL A C 1
ATOM 1540 O O . VAL A 1 205 ? -18.594 -14.195 4.355 1 91.06 205 VAL A O 1
ATOM 1543 N N . ARG A 1 206 ? -20.188 -15.586 3.828 1 89.94 206 ARG A N 1
ATOM 1544 C CA . ARG A 1 206 ? -21.125 -15.133 4.852 1 89.94 206 ARG A CA 1
ATOM 1545 C C . ARG A 1 206 ? -20.531 -15.328 6.25 1 89.94 206 ARG A C 1
ATOM 1547 O O . ARG A 1 206 ? -20.922 -14.625 7.188 1 89.94 206 ARG A O 1
ATOM 1554 N N . ARG A 1 207 ? -19.609 -16.281 6.359 1 87 207 ARG A N 1
ATOM 1555 C CA . ARG A 1 207 ? -19 -16.562 7.656 1 87 207 ARG A CA 1
ATOM 1556 C C . ARG A 1 207 ? -17.797 -15.664 7.902 1 87 207 ARG A C 1
ATOM 1558 O O . ARG A 1 207 ? -17.484 -15.336 9.047 1 87 207 ARG A O 1
ATOM 1565 N N . VAL A 1 208 ? -17.141 -15.305 6.891 1 86.62 208 VAL A N 1
ATOM 1566 C CA . VAL A 1 208 ? -15.93 -14.5 7.004 1 86.62 208 VAL A CA 1
ATOM 1567 C C . VAL A 1 208 ? -16.297 -13.016 7.062 1 86.62 208 VAL A C 1
ATOM 1569 O O . VAL A 1 208 ? -15.891 -12.312 7.988 1 86.62 208 VAL A O 1
ATOM 1572 N N . SER A 1 209 ? -16.984 -12.602 6.09 1 90.19 209 SER A N 1
ATOM 1573 C CA . SER A 1 209 ? -17.453 -11.219 5.957 1 90.19 209 SER A CA 1
ATOM 1574 C C . SER A 1 209 ? -18.672 -11.125 5.066 1 90.19 209 SER A C 1
ATOM 1576 O O . SER A 1 209 ? -18.562 -10.875 3.863 1 90.19 209 SER A O 1
ATOM 1578 N N . ASP A 1 210 ? -19.781 -11.219 5.672 1 93.25 210 ASP A N 1
ATOM 1579 C CA . ASP A 1 210 ? -21.047 -11.188 4.93 1 93.25 210 ASP A CA 1
ATOM 1580 C C . ASP A 1 210 ? -21.188 -9.883 4.145 1 93.25 210 ASP A C 1
ATOM 1582 O O . ASP A 1 210 ? -21.109 -8.797 4.723 1 93.25 210 ASP A O 1
ATOM 1586 N N . LEU A 1 211 ? -21.453 -10 2.84 1 94.75 211 LEU A N 1
ATOM 1587 C CA . LEU A 1 211 ? -21.5 -8.836 1.96 1 94.75 211 LEU A CA 1
ATOM 1588 C C . LEU A 1 211 ? -22.859 -8.141 2.066 1 94.75 211 LEU A C 1
ATOM 1590 O O . LEU A 1 211 ? -23 -7 1.616 1 94.75 211 LEU A O 1
ATOM 1594 N N . GLY A 1 212 ? -23.844 -8.797 2.617 1 94.69 212 GLY A N 1
ATOM 1595 C CA . GLY A 1 212 ? -25.172 -8.195 2.748 1 94.69 212 GLY A CA 1
ATOM 1596 C C . GLY A 1 212 ? -25.891 -8.055 1.424 1 94.69 212 GLY A C 1
ATOM 1597 O O . GLY A 1 212 ? -25.844 -8.961 0.583 1 94.69 212 GLY A O 1
ATOM 1598 N N . ASP A 1 213 ? -26.641 -6.988 1.311 1 96.12 213 ASP A N 1
ATOM 1599 C CA . ASP A 1 213 ? -27.469 -6.742 0.13 1 96.12 213 ASP A CA 1
ATOM 1600 C C . ASP A 1 213 ? -26.641 -6.145 -1.003 1 96.12 213 ASP A C 1
ATOM 1602 O O . ASP A 1 213 ? -26.641 -4.926 -1.201 1 96.12 213 ASP A O 1
ATOM 1606 N N . LEU A 1 214 ? -26.109 -7.031 -1.795 1 96.81 214 LEU A N 1
ATOM 1607 C CA . LEU A 1 214 ? -25.203 -6.617 -2.854 1 96.81 214 LEU A CA 1
ATOM 1608 C C . LEU A 1 214 ? -25.906 -5.746 -3.881 1 96.81 214 LEU A C 1
ATOM 1610 O O . LEU A 1 214 ? -25.328 -4.801 -4.414 1 96.81 214 LEU A O 1
ATOM 1614 N N . GLU A 1 215 ? -27.141 -6.09 -4.223 1 98.19 215 GLU A N 1
ATOM 1615 C CA . GLU A 1 215 ? -27.906 -5.297 -5.191 1 98.19 215 GLU A CA 1
ATOM 1616 C C . GLU A 1 215 ? -28.078 -3.859 -4.715 1 98.19 215 GLU A C 1
ATOM 1618 O O . GLU A 1 215 ? -27.828 -2.916 -5.469 1 98.19 215 GLU A O 1
ATOM 1623 N N . ALA A 1 216 ? -28.484 -3.715 -3.457 1 98.06 216 ALA A N 1
ATOM 1624 C CA . ALA A 1 216 ? -28.688 -2.385 -2.893 1 98.06 216 ALA A CA 1
ATOM 1625 C C . ALA A 1 216 ? -27.375 -1.594 -2.873 1 98.06 216 ALA A C 1
ATOM 1627 O O . ALA A 1 216 ? -27.375 -0.383 -3.105 1 98.06 216 ALA A O 1
ATOM 1628 N N . LYS A 1 217 ? -26.312 -2.232 -2.543 1 97.81 217 LYS A N 1
ATOM 1629 C CA . LYS A 1 217 ? -25.016 -1.566 -2.49 1 97.81 217 LYS A CA 1
ATOM 1630 C C . LYS A 1 217 ? -24.625 -1.017 -3.859 1 97.81 217 LYS A C 1
ATOM 1632 O O . LYS A 1 217 ? -24.297 0.164 -3.988 1 97.81 217 LYS A O 1
ATOM 1637 N N . PHE A 1 218 ? -24.672 -1.897 -4.895 1 98.38 218 PHE A N 1
ATOM 1638 C CA . PHE A 1 218 ? -24.297 -1.452 -6.23 1 98.38 218 PHE A CA 1
ATOM 1639 C C . PHE A 1 218 ? -25.219 -0.333 -6.707 1 98.38 218 PHE A C 1
ATOM 1641 O O . PHE A 1 218 ? -24.75 0.632 -7.324 1 98.38 218 PHE A O 1
ATOM 1648 N N . ARG A 1 219 ? -26.547 -0.432 -6.43 1 98 219 ARG A N 1
ATOM 1649 C CA . ARG A 1 219 ? -27.484 0.607 -6.828 1 98 219 ARG A CA 1
ATOM 1650 C C . ARG A 1 219 ? -27.172 1.93 -6.141 1 98 219 ARG A C 1
ATOM 1652 O O . ARG A 1 219 ? -27.25 2.994 -6.754 1 98 219 ARG A O 1
ATOM 1659 N N . ALA A 1 220 ? -26.812 1.844 -4.855 1 97.88 220 ALA A N 1
ATOM 1660 C CA . ALA A 1 220 ? -26.469 3.051 -4.102 1 97.88 220 ALA A CA 1
ATOM 1661 C C . ALA A 1 220 ? -25.234 3.729 -4.668 1 97.88 220 ALA A C 1
ATOM 1663 O O . ALA A 1 220 ? -25.062 4.941 -4.523 1 97.88 220 ALA A O 1
ATOM 1664 N N . PHE A 1 221 ? -24.406 2.996 -5.312 1 97.62 221 PHE A N 1
ATOM 1665 C CA . PHE A 1 221 ? -23.203 3.555 -5.926 1 97.62 221 PHE A CA 1
ATOM 1666 C C . PHE A 1 221 ? -23.484 3.984 -7.363 1 97.62 221 PHE A C 1
ATOM 1668 O O . PHE A 1 221 ? -22.562 4.348 -8.094 1 97.62 221 PHE A O 1
ATOM 1675 N N . GLY A 1 222 ? -24.703 3.887 -7.812 1 96.75 222 GLY A N 1
ATOM 1676 C CA . GLY A 1 222 ? -25.109 4.453 -9.086 1 96.75 222 GLY A CA 1
ATOM 1677 C C . GLY A 1 222 ? -25 3.477 -10.242 1 96.75 222 GLY A C 1
ATOM 1678 O O . GLY A 1 222 ? -24.984 3.879 -11.406 1 96.75 222 GLY A O 1
ATOM 1679 N N . TRP A 1 223 ? -24.938 2.156 -9.992 1 98 223 TRP A N 1
ATOM 1680 C CA . TRP A 1 223 ? -24.781 1.158 -11.039 1 98 223 TRP A CA 1
ATOM 1681 C C . TRP A 1 223 ? -26.109 0.515 -11.383 1 98 223 TRP A C 1
ATOM 1683 O O . TRP A 1 223 ? -26.984 0.379 -10.523 1 98 223 TRP A O 1
ATOM 1693 N N . SER A 1 224 ? -26.281 0.154 -12.656 1 98.06 224 SER A N 1
ATOM 1694 C CA . SER A 1 224 ? -27.391 -0.703 -13.062 1 98.06 224 SER A CA 1
ATOM 1695 C C . SER A 1 224 ? -27.141 -2.156 -12.68 1 98.06 224 SER A C 1
ATOM 1697 O O . SER A 1 224 ? -26.047 -2.684 -12.922 1 98.06 224 SER A O 1
ATOM 1699 N N . VAL A 1 225 ? -28.188 -2.777 -12.055 1 98.25 225 VAL A N 1
ATOM 1700 C CA . VAL A 1 225 ? -27.938 -4.086 -11.453 1 98.25 225 VAL A CA 1
ATOM 1701 C C . VAL A 1 225 ? -28.969 -5.086 -11.961 1 98.25 225 VAL A C 1
ATOM 1703 O O . VAL A 1 225 ? -30.156 -4.77 -12.055 1 98.25 225 VAL A O 1
ATOM 1706 N N . MET A 1 226 ? -28.484 -6.25 -12.336 1 98.44 226 MET A N 1
ATOM 1707 C CA . MET A 1 226 ? -29.328 -7.426 -12.547 1 98.44 226 MET A CA 1
ATOM 1708 C C . MET A 1 226 ? -28.75 -8.641 -11.836 1 98.44 226 MET A C 1
ATOM 1710 O O . MET A 1 226 ? -27.547 -8.688 -11.555 1 98.44 226 MET A O 1
ATOM 1714 N N . ARG A 1 227 ? -29.625 -9.516 -11.477 1 98.31 227 ARG A N 1
ATOM 1715 C CA . ARG A 1 227 ? -29.219 -10.766 -10.836 1 98.31 227 ARG A CA 1
ATOM 1716 C C . ARG A 1 227 ? -29.844 -11.969 -11.539 1 98.31 227 ARG A C 1
ATOM 1718 O O . ARG A 1 227 ? -30.984 -11.906 -12 1 98.31 227 ARG A O 1
ATOM 1725 N N . ALA A 1 228 ? -29.062 -13.031 -11.766 1 98.75 228 ALA A N 1
ATOM 1726 C CA . ALA A 1 228 ? -29.547 -14.25 -12.414 1 98.75 228 ALA A CA 1
ATOM 1727 C C . ALA A 1 228 ? -28.844 -15.484 -11.852 1 98.75 228 ALA A C 1
ATOM 1729 O O . ALA A 1 228 ? -27.812 -15.375 -11.188 1 98.75 228 ALA A O 1
ATOM 1730 N N . ASP A 1 229 ? -29.469 -16.641 -12.039 1 98.75 229 ASP A N 1
ATOM 1731 C CA . ASP A 1 229 ? -28.781 -17.906 -11.812 1 98.75 229 ASP A CA 1
ATOM 1732 C C . ASP A 1 229 ? -27.641 -18.094 -12.812 1 98.75 229 ASP A C 1
ATOM 1734 O O . ASP A 1 229 ? -27.875 -18.234 -14.008 1 98.75 229 ASP A O 1
ATOM 1738 N N . GLY A 1 230 ? -26.438 -18.109 -12.328 1 98.69 230 GLY A N 1
ATOM 1739 C CA . GLY A 1 230 ? -25.25 -18.125 -13.164 1 98.69 230 GLY A CA 1
ATOM 1740 C C . GLY A 1 230 ? -25.078 -19.438 -13.922 1 98.69 230 GLY A C 1
ATOM 1741 O O . GLY A 1 230 ? -24.266 -19.5 -14.852 1 98.69 230 GLY A O 1
ATOM 1742 N N . HIS A 1 231 ? -25.797 -20.484 -13.523 1 98.5 231 HIS A N 1
ATOM 1743 C CA . HIS A 1 231 ? -25.688 -21.781 -14.188 1 98.5 231 HIS A CA 1
ATOM 1744 C C . HIS A 1 231 ? -26.875 -22.016 -15.125 1 98.5 231 HIS A C 1
ATOM 1746 O O . HIS A 1 231 ? -26.938 -23.047 -15.797 1 98.5 231 HIS A O 1
ATOM 1752 N N . ASP A 1 232 ? -27.797 -21.094 -15.148 1 98.62 232 ASP A N 1
ATOM 1753 C CA . ASP A 1 232 ? -28.859 -21.047 -16.141 1 98.62 232 ASP A CA 1
ATOM 1754 C C . ASP A 1 232 ? -28.5 -20.125 -17.297 1 98.62 232 ASP A C 1
ATOM 1756 O O . ASP A 1 232 ? -28.844 -18.938 -17.281 1 98.62 232 ASP A O 1
ATOM 1760 N N . ILE A 1 233 ? -27.922 -20.688 -18.328 1 98.56 233 ILE A N 1
ATOM 1761 C CA . ILE A 1 233 ? -27.328 -19.906 -19.422 1 98.56 233 ILE A CA 1
ATOM 1762 C C . ILE A 1 233 ? -28.406 -19.047 -20.078 1 98.56 233 ILE A C 1
ATOM 1764 O O . ILE A 1 233 ? -28.188 -17.875 -20.344 1 98.56 233 ILE A O 1
ATOM 1768 N N . PRO A 1 234 ? -29.672 -19.562 -20.312 1 98.56 234 PRO A N 1
ATOM 1769 C CA . PRO A 1 234 ? -30.734 -18.688 -20.828 1 98.56 234 PRO A CA 1
ATOM 1770 C C . PRO A 1 234 ? -31 -17.484 -19.922 1 98.56 234 PRO A C 1
ATOM 1772 O O . PRO A 1 234 ? -31.219 -16.375 -20.406 1 98.56 234 PRO A O 1
ATOM 1775 N N . ALA A 1 235 ? -31 -17.703 -18.641 1 98.62 235 ALA A N 1
ATOM 1776 C CA . ALA A 1 235 ? -31.234 -16.609 -17.688 1 98.62 235 ALA A CA 1
ATOM 1777 C C . ALA A 1 235 ? -30.094 -15.594 -17.734 1 98.62 235 ALA A C 1
ATOM 1779 O O . ALA A 1 235 ? -30.328 -14.383 -17.672 1 98.62 235 ALA A O 1
ATOM 1780 N N . VAL A 1 236 ? -28.906 -16.078 -17.797 1 98.69 236 VAL A N 1
ATOM 1781 C CA . VAL A 1 236 ? -27.734 -15.211 -17.906 1 98.69 236 VAL A CA 1
ATOM 1782 C C . VAL A 1 236 ? -27.828 -14.391 -19.203 1 98.69 236 VAL A C 1
ATOM 1784 O O . VAL A 1 236 ? -27.594 -13.188 -19.188 1 98.69 236 VAL A O 1
ATOM 1787 N N . ALA A 1 237 ? -28.156 -15.117 -20.297 1 98.56 237 ALA A N 1
ATOM 1788 C CA . ALA A 1 237 ? -28.297 -14.445 -21.578 1 98.56 237 ALA A CA 1
ATOM 1789 C C . ALA A 1 237 ? -29.344 -13.328 -21.516 1 98.56 237 ALA A C 1
ATOM 1791 O O . ALA A 1 237 ? -29.078 -12.203 -21.953 1 98.56 237 ALA A O 1
ATOM 1792 N N . ALA A 1 238 ? -30.484 -13.602 -20.953 1 98.56 238 ALA A N 1
ATOM 1793 C CA . ALA A 1 238 ? -31.578 -12.625 -20.844 1 98.56 238 ALA A CA 1
ATOM 1794 C C . ALA A 1 238 ? -31.172 -11.453 -19.969 1 98.56 238 ALA A C 1
ATOM 1796 O O . ALA A 1 238 ? -31.438 -10.297 -20.297 1 98.56 238 ALA A O 1
ATOM 1797 N N . ALA A 1 239 ? -30.578 -11.742 -18.828 1 98.5 239 ALA A N 1
ATOM 1798 C CA . ALA A 1 239 ? -30.156 -10.695 -17.906 1 98.5 239 ALA A CA 1
ATOM 1799 C C . ALA A 1 239 ? -29.109 -9.789 -18.547 1 98.5 239 ALA A C 1
ATOM 1801 O O . ALA A 1 239 ? -29.141 -8.57 -18.359 1 98.5 239 ALA A O 1
ATOM 1802 N N . LEU A 1 240 ? -28.156 -10.375 -19.219 1 98.12 240 LEU A N 1
ATOM 1803 C CA . LEU A 1 240 ? -27.109 -9.594 -19.875 1 98.12 240 LEU A CA 1
ATOM 1804 C C . LEU A 1 240 ? -27.688 -8.703 -20.969 1 98.12 240 LEU A C 1
ATOM 1806 O O . LEU A 1 240 ? -27.297 -7.547 -21.109 1 98.12 240 LEU A O 1
ATOM 1810 N N . ASP A 1 241 ? -28.594 -9.281 -21.797 1 97.69 241 ASP A N 1
ATOM 1811 C CA . ASP A 1 241 ? -29.25 -8.492 -22.844 1 97.69 241 ASP A CA 1
ATOM 1812 C C . ASP A 1 241 ? -29.969 -7.289 -22.25 1 97.69 241 ASP A C 1
ATOM 1814 O O . ASP A 1 241 ? -29.844 -6.172 -22.766 1 97.69 241 ASP A O 1
ATOM 1818 N N . ALA A 1 242 ? -30.703 -7.5 -21.203 1 97.81 242 ALA A N 1
ATOM 1819 C CA . ALA A 1 242 ? -31.438 -6.422 -20.547 1 97.81 242 ALA A CA 1
ATOM 1820 C C . ALA A 1 242 ? -30.469 -5.391 -19.953 1 97.81 242 ALA A C 1
ATOM 1822 O O . ALA A 1 242 ? -30.703 -4.188 -20.047 1 97.81 242 ALA A O 1
ATOM 1823 N N . LEU A 1 243 ? -29.5 -5.891 -19.328 1 97.12 243 LEU A N 1
ATOM 1824 C CA . LEU A 1 243 ? -28.516 -5.047 -18.672 1 97.12 243 LEU A CA 1
ATOM 1825 C C . LEU A 1 243 ? -27.797 -4.152 -19.672 1 97.12 243 LEU A C 1
ATOM 1827 O O . LEU A 1 243 ? -27.562 -2.971 -19.406 1 97.12 243 LEU A O 1
ATOM 1831 N N . LEU A 1 244 ? -27.406 -4.695 -20.812 1 95.75 244 LEU A N 1
ATOM 1832 C CA . LEU A 1 244 ? -26.656 -3.984 -21.828 1 95.75 244 LEU A CA 1
ATOM 1833 C C . LEU A 1 244 ? -27.484 -2.875 -22.453 1 95.75 244 LEU A C 1
ATOM 1835 O O . LEU A 1 244 ? -26.953 -1.957 -23.078 1 95.75 244 LEU A O 1
ATOM 1839 N N . ALA A 1 245 ? -28.781 -2.873 -22.281 1 95.38 245 ALA A N 1
ATOM 1840 C CA . ALA A 1 245 ? -29.688 -1.853 -22.812 1 95.38 245 ALA A CA 1
ATOM 1841 C C . ALA A 1 245 ? -29.812 -0.673 -21.859 1 95.38 245 ALA A C 1
ATOM 1843 O O . ALA A 1 245 ? -30.328 0.383 -22.234 1 95.38 245 ALA A O 1
ATOM 1844 N N . LEU A 1 246 ? -29.328 -0.807 -20.672 1 94.94 246 LEU A N 1
ATOM 1845 C CA . LEU A 1 246 ? -29.438 0.236 -19.656 1 94.94 246 LEU A CA 1
ATOM 1846 C C . LEU A 1 246 ? -28.25 1.204 -19.734 1 94.94 246 LEU A C 1
ATOM 1848 O O . LEU A 1 246 ? -27.172 0.832 -20.188 1 94.94 246 LEU A O 1
ATOM 1852 N N . PRO A 1 247 ? -28.422 2.385 -19.312 1 92.56 247 PRO A N 1
ATOM 1853 C CA . PRO A 1 247 ? -27.328 3.359 -19.312 1 92.56 247 PRO A CA 1
ATOM 1854 C C . PRO A 1 247 ? -26.375 3.186 -18.141 1 92.56 247 PRO A C 1
ATOM 1856 O O . PRO A 1 247 ? -26.734 2.553 -17.141 1 92.56 247 PRO A O 1
ATOM 1859 N N . GLY A 1 248 ? -25.109 3.793 -18.25 1 94.25 248 GLY A N 1
ATOM 1860 C CA . GLY A 1 248 ? -24.141 3.801 -17.156 1 94.25 248 GLY A CA 1
ATOM 1861 C C . GLY A 1 248 ? -23.422 2.475 -16.984 1 94.25 248 GLY A C 1
ATOM 1862 O O . GLY A 1 248 ? -23.594 1.563 -17.797 1 94.25 248 GLY A O 1
ATOM 1863 N N . PRO A 1 249 ? -22.578 2.457 -15.969 1 96.94 249 PRO A N 1
ATOM 1864 C CA . PRO A 1 249 ? -21.906 1.188 -15.664 1 96.94 249 PRO A CA 1
ATOM 1865 C C . PRO A 1 249 ? -22.875 0.13 -15.133 1 96.94 249 PRO A C 1
ATOM 1867 O O . PRO A 1 249 ? -23.875 0.465 -14.484 1 96.94 249 PRO A O 1
ATOM 1870 N N . ARG A 1 250 ? -22.609 -1.13 -15.422 1 97.81 250 ARG A N 1
ATOM 1871 C CA . ARG A 1 250 ? -23.531 -2.229 -15.18 1 97.81 250 ARG A CA 1
ATOM 1872 C C . ARG A 1 250 ? -22.859 -3.354 -14.398 1 97.81 250 ARG A C 1
ATOM 1874 O O . ARG A 1 250 ? -21.656 -3.549 -14.508 1 97.81 250 ARG A O 1
ATOM 1881 N N . VAL A 1 251 ? -23.672 -4.059 -13.625 1 98.69 251 VAL A N 1
ATOM 1882 C CA . VAL A 1 251 ? -23.156 -5.234 -12.938 1 98.69 251 VAL A CA 1
ATOM 1883 C C . VAL A 1 251 ? -24.188 -6.359 -12.992 1 98.69 251 VAL A C 1
ATOM 1885 O O . VAL A 1 251 ? -25.391 -6.125 -12.805 1 98.69 251 VAL A O 1
ATOM 1888 N N . LEU A 1 252 ? -23.781 -7.496 -13.422 1 98.88 252 LEU A N 1
ATOM 1889 C CA . LEU A 1 252 ? -24.547 -8.734 -13.305 1 98.88 252 LEU A CA 1
ATOM 1890 C C . LEU A 1 252 ? -24.094 -9.539 -12.094 1 98.88 252 LEU A C 1
ATOM 1892 O O . LEU A 1 252 ? -22.938 -9.961 -12.023 1 98.88 252 LEU A O 1
ATOM 1896 N N . ILE A 1 253 ? -24.953 -9.688 -11.141 1 98.81 253 ILE A N 1
ATOM 1897 C CA . ILE A 1 253 ? -24.688 -10.617 -10.055 1 98.81 253 ILE A CA 1
ATOM 1898 C C . ILE A 1 253 ? -25.156 -12.016 -10.445 1 98.81 253 ILE A C 1
ATOM 1900 O O . ILE A 1 253 ? -26.359 -12.289 -10.477 1 98.81 253 ILE A O 1
ATOM 1904 N N . ALA A 1 254 ? -24.219 -12.891 -10.766 1 98.88 254 ALA A N 1
ATOM 1905 C CA . ALA A 1 254 ? -24.531 -14.266 -11.141 1 98.88 254 ALA A CA 1
ATOM 1906 C C . ALA A 1 254 ? -24.391 -15.211 -9.953 1 98.88 254 ALA A C 1
ATOM 1908 O O . ALA A 1 254 ? -23.281 -15.43 -9.453 1 98.88 254 ALA A O 1
ATOM 1909 N N . ASP A 1 255 ? -25.469 -15.734 -9.492 1 98.56 255 ASP A N 1
ATOM 1910 C CA . ASP A 1 255 ? -25.422 -16.719 -8.414 1 98.56 255 ASP A CA 1
ATOM 1911 C C . ASP A 1 255 ? -24.938 -18.078 -8.922 1 98.56 255 ASP A C 1
ATOM 1913 O O . ASP A 1 255 ? -25.609 -18.719 -9.734 1 98.56 255 ASP A O 1
ATOM 1917 N N . THR A 1 256 ? -23.734 -18.453 -8.453 1 98.38 256 THR A N 1
ATOM 1918 C CA . THR A 1 256 ? -23.094 -19.688 -8.93 1 98.38 256 THR A CA 1
ATOM 1919 C C . THR A 1 256 ? -22.766 -20.609 -7.758 1 98.38 256 THR A C 1
ATOM 1921 O O . THR A 1 256 ? -23.078 -20.297 -6.605 1 98.38 256 THR A O 1
ATOM 1924 N N . VAL A 1 257 ? -22.281 -21.797 -8.109 1 98.06 257 VAL A N 1
ATOM 1925 C CA . VAL A 1 257 ? -21.859 -22.812 -7.156 1 98.06 257 VAL A CA 1
ATOM 1926 C C . VAL A 1 257 ? -20.375 -23.109 -7.355 1 98.06 257 VAL A C 1
ATOM 1928 O O . VAL A 1 257 ? -19.953 -23.531 -8.438 1 98.06 257 VAL A O 1
ATOM 1931 N N . LYS A 1 258 ? -19.594 -22.844 -6.305 1 97 258 LYS A N 1
ATOM 1932 C CA . LYS A 1 258 ? -18.172 -23.203 -6.41 1 97 258 LYS A CA 1
ATOM 1933 C C . LYS A 1 258 ? -18.016 -24.703 -6.629 1 97 258 LYS A C 1
ATOM 1935 O O . LYS A 1 258 ? -18.594 -25.516 -5.906 1 97 258 LYS A O 1
ATOM 1940 N N . GLY A 1 259 ? -17.234 -25.094 -7.645 1 97.38 259 GLY A N 1
ATOM 1941 C CA . GLY A 1 259 ? -17.031 -26.5 -7.957 1 97.38 259 GLY A CA 1
ATOM 1942 C C . GLY A 1 259 ? -18.078 -27.078 -8.875 1 97.38 259 GLY A C 1
ATOM 1943 O O . GLY A 1 259 ? -18.125 -28.281 -9.102 1 97.38 259 GLY A O 1
ATOM 1944 N N . ARG A 1 260 ? -18.906 -26.25 -9.445 1 97.69 260 ARG A N 1
ATOM 1945 C CA . ARG A 1 260 ? -20.016 -26.672 -10.297 1 97.69 260 ARG A CA 1
ATOM 1946 C C . ARG A 1 260 ? -19.562 -27.688 -11.336 1 97.69 260 ARG A C 1
ATOM 1948 O O . ARG A 1 260 ? -18.5 -27.516 -11.953 1 97.69 260 ARG A O 1
ATOM 1955 N N . GLY A 1 261 ? -20.391 -28.766 -11.562 1 96.44 261 GLY A N 1
ATOM 1956 C CA . GLY A 1 261 ? -20.141 -29.734 -12.625 1 96.44 261 GLY A CA 1
ATOM 1957 C C . GLY A 1 261 ? -19.703 -31.078 -12.109 1 96.44 261 GLY A C 1
ATOM 1958 O O . GLY A 1 261 ? -19.859 -32.094 -12.805 1 96.44 261 GLY A O 1
ATOM 1959 N N . VAL A 1 262 ? -19.094 -31.141 -10.953 1 97.75 262 VAL A N 1
ATOM 1960 C CA . VAL A 1 262 ? -18.703 -32.375 -10.281 1 97.75 262 VAL A CA 1
ATOM 1961 C C . VAL A 1 262 ? -19.375 -32.469 -8.914 1 97.75 262 VAL A C 1
ATOM 1963 O O . VAL A 1 262 ? -19.109 -31.625 -8.039 1 97.75 262 VAL A O 1
ATOM 1966 N N . SER A 1 263 ? -20.141 -33.469 -8.711 1 97.25 263 SER A N 1
ATOM 1967 C CA . SER A 1 263 ? -21.078 -33.531 -7.602 1 97.25 263 SER A CA 1
ATOM 1968 C C . SER A 1 263 ? -20.375 -33.375 -6.262 1 97.25 263 SER A C 1
ATOM 1970 O O . SER A 1 263 ? -20.828 -32.656 -5.391 1 97.25 263 SER A O 1
ATOM 1972 N N . PHE A 1 264 ? -19.25 -34 -6.07 1 95.44 264 PHE A N 1
ATOM 1973 C CA . PHE A 1 264 ? -18.594 -34.031 -4.766 1 95.44 264 PHE A CA 1
ATOM 1974 C C . PHE A 1 264 ? -17.656 -32.812 -4.613 1 95.44 264 PHE A C 1
ATOM 1976 O O . PHE A 1 264 ? -17.125 -32.594 -3.533 1 95.44 264 PHE A O 1
ATOM 1983 N N . MET A 1 265 ? -17.438 -32.031 -5.656 1 96 265 MET A N 1
ATOM 1984 C CA . MET A 1 265 ? -16.609 -30.828 -5.598 1 96 265 MET A CA 1
ATOM 1985 C C . MET A 1 265 ? -17.453 -29.578 -5.398 1 96 265 MET A C 1
ATOM 1987 O O . MET A 1 265 ? -16.922 -28.516 -5.055 1 96 265 MET A O 1
ATOM 1991 N N . GLU A 1 266 ? -18.766 -29.641 -5.695 1 96.81 266 GLU A N 1
ATOM 1992 C CA . GLU A 1 266 ? -19.656 -28.516 -5.461 1 96.81 266 GLU A CA 1
ATOM 1993 C C . GLU A 1 266 ? -19.766 -28.188 -3.971 1 96.81 266 GLU A C 1
ATOM 1995 O O . GLU A 1 266 ? -19.828 -29.109 -3.143 1 96.81 266 GLU A O 1
ATOM 2000 N N . HIS A 1 267 ? -19.734 -26.875 -3.668 1 93 267 HIS A N 1
ATOM 2001 C CA . HIS A 1 267 ? -19.781 -26.5 -2.258 1 93 267 HIS A CA 1
ATOM 2002 C C . HIS A 1 267 ? -21.078 -26.969 -1.609 1 93 267 HIS A C 1
ATOM 2004 O O . HIS A 1 267 ? -21.156 -27.094 -0.386 1 93 267 HIS A O 1
ATOM 2010 N N . THR A 1 268 ? -22.156 -27.219 -2.344 1 91.5 268 THR A N 1
ATOM 2011 C CA . THR A 1 268 ? -23.438 -27.688 -1.831 1 91.5 268 THR A CA 1
ATOM 2012 C C . THR A 1 268 ? -23.328 -29.109 -1.297 1 91.5 268 THR A C 1
ATOM 2014 O O . THR A 1 268 ? -24.219 -29.578 -0.59 1 91.5 268 THR A O 1
ATOM 2017 N N . ALA A 1 269 ? -22.25 -29.797 -1.698 1 90.38 269 ALA A N 1
ATOM 2018 C CA . ALA A 1 269 ? -22.016 -31.156 -1.217 1 90.38 269 ALA A CA 1
ATOM 2019 C C . ALA A 1 269 ? -21.328 -31.141 0.145 1 90.38 269 ALA A C 1
ATOM 2021 O O . ALA A 1 269 ? -21.203 -32.188 0.79 1 90.38 269 ALA A O 1
ATOM 2022 N N . LEU A 1 270 ? -20.875 -30 0.581 1 88.38 270 LEU A N 1
ATOM 2023 C CA . LEU A 1 270 ? -20.234 -29.891 1.887 1 88.38 270 LEU A CA 1
ATOM 2024 C C . LEU A 1 270 ? -21.203 -30.234 3.002 1 88.38 270 LEU A C 1
ATOM 2026 O O . LEU A 1 270 ? -22.297 -29.672 3.078 1 88.38 270 LEU A O 1
ATOM 2030 N N . ARG A 1 271 ? -20.812 -31.156 3.801 1 84.75 271 ARG A N 1
ATOM 2031 C CA . ARG A 1 271 ? -21.609 -31.484 4.973 1 84.75 271 ARG A CA 1
ATOM 2032 C C . ARG A 1 271 ? -21.469 -30.422 6.059 1 84.75 271 ARG A C 1
ATOM 2034 O O . ARG A 1 271 ? -20.438 -29.75 6.137 1 84.75 271 ARG A O 1
ATOM 2041 N N . PRO A 1 272 ? -22.453 -30.344 6.828 1 79.75 272 PRO A N 1
ATOM 2042 C CA . PRO A 1 272 ? -22.406 -29.328 7.883 1 79.75 272 PRO A CA 1
ATOM 2043 C C . PRO A 1 272 ? -21.172 -29.438 8.766 1 79.75 272 PRO A C 1
ATOM 2045 O O . PRO A 1 272 ? -20.672 -28.422 9.273 1 79.75 272 PRO A O 1
ATOM 2048 N N . GLU A 1 273 ? -20.641 -30.641 8.883 1 79.75 273 GLU A N 1
ATOM 2049 C CA . GLU A 1 273 ? -19.5 -30.859 9.75 1 79.75 273 GLU A CA 1
ATOM 2050 C C . GLU A 1 273 ? -18.188 -30.453 9.062 1 79.75 273 GLU A C 1
ATOM 2052 O O . GLU A 1 273 ? -17.172 -30.266 9.719 1 79.75 273 GLU A O 1
ATOM 2057 N N . GLN A 1 274 ? -18.312 -30.375 7.777 1 83.62 274 GLN A N 1
ATOM 2058 C CA . GLN A 1 274 ? -17.141 -29.953 7.016 1 83.62 274 GLN A CA 1
ATOM 2059 C C . GLN A 1 274 ? -17.047 -28.438 6.941 1 83.62 274 GLN A C 1
ATOM 2061 O O . GLN A 1 274 ? -17.781 -27.797 6.176 1 83.62 274 GLN A O 1
ATOM 2066 N N . GLU A 1 275 ? -16.141 -27.953 7.602 1 83.12 275 GLU A N 1
ATOM 2067 C CA . GLU A 1 275 ? -16 -26.5 7.746 1 83.12 275 GLU A CA 1
ATOM 2068 C C . GLU A 1 275 ? -15.281 -25.891 6.551 1 83.12 275 GLU A C 1
ATOM 2070 O O . GLU A 1 275 ? -15.586 -24.781 6.133 1 83.12 275 GLU A O 1
ATOM 2075 N N . PHE A 1 276 ? -14.43 -26.656 5.922 1 89.69 276 PHE A N 1
ATOM 2076 C CA . PHE A 1 276 ? -13.539 -26.078 4.922 1 89.69 276 PHE A CA 1
ATOM 2077 C C . PHE A 1 276 ? -13.789 -26.703 3.553 1 89.69 276 PHE A C 1
ATOM 2079 O O . PHE A 1 276 ? -14.031 -27.906 3.447 1 89.69 276 PHE A O 1
ATOM 2086 N N . TYR A 1 277 ? -13.805 -25.859 2.551 1 91.31 277 TYR A N 1
ATOM 2087 C CA . TYR A 1 277 ? -13.891 -26.281 1.158 1 91.31 277 TYR A CA 1
ATOM 2088 C C . TYR A 1 277 ? -12.555 -26.828 0.669 1 91.31 277 TYR A C 1
ATOM 2090 O O . TYR A 1 277 ? -11.539 -26.141 0.738 1 91.31 277 TYR A O 1
ATOM 2098 N N . ARG A 1 278 ? -12.523 -27.953 0.091 1 88.88 278 ARG A N 1
ATOM 2099 C CA . ARG A 1 278 ? -11.281 -28.688 -0.145 1 88.88 278 ARG A CA 1
ATOM 2100 C C . ARG A 1 278 ? -10.75 -28.422 -1.547 1 88.88 278 ARG A C 1
ATOM 2102 O O . ARG A 1 278 ? -9.586 -28.703 -1.84 1 88.88 278 ARG A O 1
ATOM 2109 N N . PHE A 1 279 ? -11.516 -27.844 -2.383 1 92.19 279 PHE A N 1
ATOM 2110 C CA . PHE A 1 279 ? -11.125 -27.781 -3.787 1 92.19 279 PHE A CA 1
ATOM 2111 C C . PHE A 1 279 ? -10.906 -26.328 -4.223 1 92.19 279 PHE A C 1
ATOM 2113 O O . PHE A 1 279 ? -11.164 -25.984 -5.375 1 92.19 279 PHE A O 1
ATOM 2120 N N . HIS A 1 280 ? -10.578 -25.484 -3.219 1 90.81 280 HIS A N 1
ATOM 2121 C CA . HIS A 1 280 ? -10.219 -24.109 -3.549 1 90.81 280 HIS A CA 1
ATOM 2122 C C . HIS A 1 280 ? -8.875 -24.031 -4.266 1 90.81 280 HIS A C 1
ATOM 2124 O O . HIS A 1 280 ? -8.758 -23.391 -5.312 1 90.81 280 HIS A O 1
ATOM 2130 N N . SER A 1 281 ? -7.906 -24.703 -3.629 1 88.5 281 SER A N 1
ATOM 2131 C CA . SER A 1 281 ? -6.551 -24.781 -4.172 1 88.5 281 SER A CA 1
ATOM 2132 C C . SER A 1 281 ? -5.984 -26.188 -4.051 1 88.5 281 SER A C 1
ATOM 2134 O O . SER A 1 281 ? -6.523 -27.016 -3.318 1 88.5 281 SER A O 1
ATOM 2136 N N . GLY A 1 282 ? -4.957 -26.5 -4.816 1 88.5 282 GLY A N 1
ATOM 2137 C CA . GLY A 1 282 ? -4.398 -27.844 -4.852 1 88.5 282 GLY A CA 1
ATOM 2138 C C . GLY A 1 282 ? -4.879 -28.656 -6.031 1 88.5 282 GLY A C 1
ATOM 2139 O O . GLY A 1 282 ? -5.543 -28.125 -6.93 1 88.5 282 GLY A O 1
ATOM 2140 N N . ALA A 1 283 ? -4.473 -29.922 -6.066 1 91.75 283 ALA A N 1
ATOM 2141 C CA . ALA A 1 283 ? -4.918 -30.875 -7.074 1 91.75 283 ALA A CA 1
ATOM 2142 C C . ALA A 1 283 ? -5.734 -32 -6.445 1 91.75 283 ALA A C 1
ATOM 2144 O O . ALA A 1 283 ? -5.512 -32.375 -5.289 1 91.75 283 ALA A O 1
ATOM 2145 N N . PRO A 1 284 ? -6.715 -32.469 -7.145 1 92.31 284 PRO A N 1
ATOM 2146 C CA . PRO A 1 284 ? -7.434 -33.625 -6.602 1 92.31 284 PRO A CA 1
ATOM 2147 C C . PRO A 1 284 ? -6.566 -34.875 -6.535 1 92.31 284 PRO A C 1
ATOM 2149 O O . PRO A 1 284 ? -5.609 -35.031 -7.305 1 92.31 284 PRO A O 1
ATOM 2152 N N . SER A 1 285 ? -6.902 -35.781 -5.594 1 90.31 285 SER A N 1
ATOM 2153 C CA . SER A 1 285 ? -6.285 -37.094 -5.605 1 90.31 285 SER A CA 1
ATOM 2154 C C . SER A 1 285 ? -6.594 -37.844 -6.902 1 90.31 285 SER A C 1
ATOM 2156 O O . SER A 1 285 ? -7.52 -37.469 -7.629 1 90.31 285 SER A O 1
ATOM 2158 N N . ARG A 1 286 ? -5.789 -38.844 -7.207 1 90.38 286 ARG A N 1
ATOM 2159 C CA . ARG A 1 286 ? -5.988 -39.594 -8.438 1 90.38 286 ARG A CA 1
ATOM 2160 C C . ARG A 1 286 ? -7.363 -40.25 -8.469 1 90.38 286 ARG A C 1
ATOM 2162 O O . ARG A 1 286 ? -8.047 -40.25 -9.5 1 90.38 286 ARG A O 1
ATOM 2169 N N . PRO A 1 287 ? -7.832 -40.781 -7.297 1 92 287 PRO A N 1
ATOM 2170 C CA . PRO A 1 287 ? -9.195 -41.312 -7.297 1 92 287 PRO A CA 1
ATOM 2171 C C . PRO A 1 287 ? -10.25 -40.219 -7.523 1 92 287 PRO A C 1
ATOM 2173 O O . PRO A 1 287 ? -11.219 -40.438 -8.25 1 92 287 PRO A O 1
ATOM 2176 N N . ASP A 1 288 ? -10.07 -39.062 -6.902 1 94 288 ASP A N 1
ATOM 2177 C CA . ASP A 1 288 ? -10.992 -37.938 -7.102 1 94 288 ASP A CA 1
ATOM 2178 C C . ASP A 1 288 ? -10.961 -37.469 -8.547 1 94 288 ASP A C 1
ATOM 2180 O O . ASP A 1 288 ? -12 -37.094 -9.102 1 94 288 ASP A O 1
ATOM 2184 N N . TYR A 1 289 ? -9.75 -37.469 -9.125 1 95.12 289 TYR A N 1
ATOM 2185 C CA . TYR A 1 289 ? -9.625 -37.062 -10.523 1 95.12 289 TYR A CA 1
ATOM 2186 C C . TYR A 1 289 ? -10.414 -38.031 -11.422 1 95.12 289 TYR A C 1
ATOM 2188 O O . TYR A 1 289 ? -11.148 -37.594 -12.312 1 95.12 289 TYR A O 1
ATOM 2196 N N . ALA A 1 290 ? -10.219 -39.281 -11.211 1 93.88 290 ALA A N 1
ATOM 2197 C CA . ALA A 1 290 ? -10.898 -40.312 -12.016 1 93.88 290 ALA A CA 1
ATOM 2198 C C . ALA A 1 290 ? -12.414 -40.188 -11.883 1 93.88 290 ALA A C 1
ATOM 2200 O O . ALA A 1 290 ? -13.141 -40.25 -12.883 1 93.88 290 ALA A O 1
ATOM 2201 N N . ARG A 1 291 ? -12.859 -40.062 -10.68 1 96.25 291 ARG A N 1
ATOM 2202 C CA . ARG A 1 291 ? -14.289 -39.906 -10.422 1 96.25 291 ARG A CA 1
ATOM 2203 C C . ARG A 1 291 ? -14.844 -38.656 -11.086 1 96.25 291 ARG A C 1
ATOM 2205 O O . ARG A 1 291 ? -15.914 -38.688 -11.703 1 96.25 291 ARG A O 1
ATOM 2212 N N . ALA A 1 292 ? -14.172 -37.531 -10.898 1 97.62 292 ALA A N 1
ATOM 2213 C CA . ALA A 1 292 ? -14.594 -36.281 -11.492 1 97.62 292 ALA A CA 1
ATOM 2214 C C . ALA A 1 292 ? -14.625 -36.375 -13.016 1 97.62 292 ALA A C 1
ATOM 2216 O O . ALA A 1 292 ? -15.562 -35.875 -13.656 1 97.62 292 ALA A O 1
ATOM 2217 N N . THR A 1 293 ? -13.594 -36.969 -13.602 1 97.19 293 THR A N 1
ATOM 2218 C CA . THR A 1 293 ? -13.516 -37.156 -15.047 1 97.19 293 THR A CA 1
ATOM 2219 C C . THR A 1 293 ? -14.695 -38 -15.555 1 97.19 293 THR A C 1
ATOM 2221 O O . THR A 1 293 ? -15.305 -37.656 -16.578 1 97.19 293 THR A O 1
ATOM 2224 N N . GLN A 1 294 ? -15.008 -39 -14.836 1 96.31 294 GLN A N 1
ATOM 2225 C CA . GLN A 1 294 ? -16.125 -39.875 -15.219 1 96.31 294 GLN A CA 1
ATOM 2226 C C . GLN A 1 294 ? -17.438 -39.094 -15.172 1 96.31 294 GLN A C 1
ATOM 2228 O O . GLN A 1 294 ? -18.266 -39.219 -16.094 1 96.31 294 GLN A O 1
ATOM 2233 N N . GLU A 1 295 ? -17.656 -38.375 -14.086 1 97.62 295 GLU A N 1
ATOM 2234 C CA . GLU A 1 295 ? -18.891 -37.594 -13.969 1 97.62 295 GLU A CA 1
ATOM 2235 C C . GLU A 1 295 ? -19.031 -36.594 -15.125 1 97.62 295 GLU A C 1
ATOM 2237 O O . GLU A 1 295 ? -20.109 -36.469 -15.703 1 97.62 295 GLU A O 1
ATOM 2242 N N . LEU A 1 296 ? -18 -35.906 -15.438 1 98.12 296 LEU A N 1
ATOM 2243 C CA . LEU A 1 296 ? -18.031 -34.938 -16.516 1 98.12 296 LEU A CA 1
ATOM 2244 C C . LEU A 1 296 ? -18.25 -35.625 -17.859 1 98.12 296 LEU A C 1
ATOM 2246 O O . LEU A 1 296 ? -19.031 -35.125 -18.688 1 98.12 296 LEU A O 1
ATOM 2250 N N . ALA A 1 297 ? -17.531 -36.719 -18.094 1 97.06 297 ALA A N 1
ATOM 2251 C CA . ALA A 1 297 ? -17.688 -37.469 -19.344 1 97.06 297 ALA A CA 1
ATOM 2252 C C . ALA A 1 297 ? -19.109 -37.969 -19.516 1 97.06 297 ALA A C 1
ATOM 2254 O O . ALA A 1 297 ? -19.672 -37.906 -20.609 1 97.06 297 ALA A O 1
ATOM 2255 N N . ASP A 1 298 ? -19.703 -38.5 -18.438 1 97.69 298 ASP A N 1
ATOM 2256 C CA . ASP A 1 298 ? -21.078 -38.969 -18.484 1 97.69 298 ASP A CA 1
ATOM 2257 C C . ASP A 1 298 ? -22.047 -37.844 -18.859 1 97.69 298 ASP A C 1
ATOM 2259 O O . ASP A 1 298 ? -22.953 -38.031 -19.672 1 97.69 298 ASP A O 1
ATOM 2263 N N . ARG A 1 299 ? -21.859 -36.719 -18.234 1 97.12 299 ARG A N 1
ATOM 2264 C CA . ARG A 1 299 ? -22.688 -35.562 -18.531 1 97.12 299 ARG A CA 1
ATOM 2265 C C . ARG A 1 299 ? -22.531 -35.125 -19.984 1 97.12 299 ARG A C 1
ATOM 2267 O O . ARG A 1 299 ? -23.531 -34.844 -20.656 1 97.12 299 ARG A O 1
ATOM 2274 N N . ILE A 1 300 ? -21.328 -35.062 -20.453 1 98 300 ILE A N 1
ATOM 2275 C CA . ILE A 1 300 ? -21.031 -34.656 -21.828 1 98 300 ILE A CA 1
ATOM 2276 C C . ILE A 1 300 ? -21.672 -35.656 -22.797 1 98 300 ILE A C 1
ATOM 2278 O O . ILE A 1 300 ? -22.344 -35.25 -23.75 1 98 300 ILE A O 1
ATOM 2282 N N . ASN A 1 301 ? -21.484 -36.875 -22.547 1 97.81 301 ASN A N 1
ATOM 2283 C CA . ASN A 1 301 ? -22.031 -37.906 -23.422 1 97.81 301 ASN A CA 1
ATOM 2284 C C . ASN A 1 301 ? -23.562 -37.875 -23.422 1 97.81 301 ASN A C 1
ATOM 2286 O O . ASN A 1 301 ? -24.188 -38.188 -24.453 1 97.81 301 ASN A O 1
ATOM 2290 N N . GLY A 1 302 ? -24.109 -37.625 -22.266 1 97.5 302 GLY A N 1
ATOM 2291 C CA . GLY A 1 302 ? -25.547 -37.406 -22.234 1 97.5 302 GLY A CA 1
ATOM 2292 C C . GLY A 1 302 ? -26.016 -36.312 -23.156 1 97.5 302 GLY A C 1
ATOM 2293 O O . GLY A 1 302 ? -27.016 -36.469 -23.875 1 97.5 302 GLY A O 1
ATOM 2294 N N . ARG A 1 303 ? -25.344 -35.188 -23.156 1 96 303 ARG A N 1
ATOM 2295 C CA . ARG A 1 303 ? -25.703 -34.062 -24 1 96 303 ARG A CA 1
ATOM 2296 C C . ARG A 1 303 ? -25.453 -34.375 -25.469 1 96 303 ARG 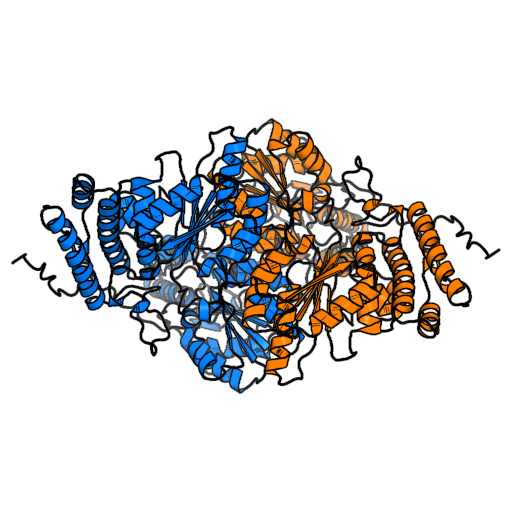A C 1
ATOM 2298 O O . ARG A 1 303 ? -26.203 -33.969 -26.344 1 96 303 ARG A O 1
ATOM 2305 N N . LEU A 1 304 ? -24.344 -35.031 -25.766 1 97.19 304 LEU A N 1
ATOM 2306 C CA . LEU A 1 304 ? -24.016 -35.438 -27.141 1 97.19 304 LEU A CA 1
ATOM 2307 C C . LEU A 1 304 ? -25.078 -36.375 -27.688 1 97.19 304 LEU A C 1
ATOM 2309 O O . LEU A 1 304 ? -25.516 -36.25 -28.844 1 97.19 304 LEU A O 1
ATOM 2313 N N . ALA A 1 305 ? -25.5 -37.312 -26.844 1 97 305 ALA A N 1
ATOM 2314 C CA . ALA A 1 305 ? -26.547 -38.25 -27.25 1 97 305 ALA A CA 1
ATOM 2315 C C . ALA A 1 305 ? -27.844 -37.531 -27.578 1 97 305 ALA A C 1
ATOM 2317 O O . ALA A 1 305 ? -28.516 -37.875 -28.547 1 97 305 ALA A O 1
ATOM 2318 N N . ALA A 1 306 ? -28.156 -36.656 -26.734 1 95.5 306 ALA A N 1
ATOM 2319 C CA . ALA A 1 306 ? -29.375 -35.875 -26.938 1 95.5 306 ALA A CA 1
ATOM 2320 C C . ALA A 1 306 ? -29.312 -35.094 -28.25 1 95.5 306 ALA A C 1
ATOM 2322 O O . ALA A 1 306 ? -30.328 -34.812 -28.875 1 95.5 306 ALA A O 1
ATOM 2323 N N . ALA A 1 307 ? -28.125 -34.781 -28.688 1 94.5 307 ALA A N 1
ATOM 2324 C CA . ALA A 1 307 ? -27.922 -34.031 -29.922 1 94.5 307 ALA A CA 1
ATOM 2325 C C . ALA A 1 307 ? -27.719 -34.969 -31.109 1 94.5 307 ALA A C 1
ATOM 2327 O O . ALA A 1 307 ? -27.484 -34.531 -32.25 1 94.5 307 ALA A O 1
ATOM 2328 N N . GLY A 1 308 ? -27.703 -36.25 -30.922 1 95.38 308 GLY A N 1
ATOM 2329 C CA . GLY A 1 308 ? -27.5 -37.25 -31.953 1 95.38 308 GLY A CA 1
ATOM 2330 C C . GLY A 1 308 ? -26.062 -37.344 -32.406 1 95.38 308 GLY A C 1
ATOM 2331 O O . GLY A 1 308 ? -25.781 -37.719 -33.562 1 95.38 308 GLY A O 1
ATOM 2332 N N . ALA A 1 309 ? -25.203 -36.969 -31.594 1 96.56 309 ALA A N 1
ATOM 2333 C CA . ALA A 1 309 ? -23.781 -36.969 -31.938 1 96.56 309 ALA A CA 1
ATOM 2334 C C . ALA A 1 309 ? -23.078 -38.188 -31.328 1 96.56 309 ALA A C 1
ATOM 2336 O O . ALA A 1 309 ? -23.578 -38.781 -30.391 1 96.56 309 ALA A O 1
ATOM 2337 N N . ALA A 1 310 ? -21.891 -38.562 -31.828 1 96.62 310 ALA A N 1
ATOM 2338 C CA . ALA A 1 310 ? -21.078 -39.688 -31.328 1 96.62 310 ALA A CA 1
ATOM 2339 C C . ALA A 1 310 ? -20.531 -39.344 -29.938 1 96.62 310 ALA A C 1
ATOM 2341 O O . ALA A 1 310 ? -20.422 -38.188 -29.547 1 96.62 310 ALA A O 1
ATOM 2342 N N . PRO A 1 311 ? -20.203 -40.344 -29.188 1 97.12 311 PRO A N 1
ATOM 2343 C CA . PRO A 1 311 ? -19.656 -40.125 -27.844 1 97.12 311 PRO A CA 1
ATOM 2344 C C . PRO A 1 311 ? -18.328 -39.375 -27.859 1 97.12 311 PRO A C 1
ATOM 2346 O O . PRO A 1 311 ? -17.656 -39.312 -28.906 1 97.12 311 PRO A O 1
ATOM 2349 N N . LEU A 1 312 ? -18.031 -38.844 -26.703 1 96.88 312 LEU A N 1
ATOM 2350 C CA . LEU A 1 312 ? -16.828 -38.031 -26.5 1 96.88 312 LEU A CA 1
ATOM 2351 C C . LEU A 1 312 ? -15.57 -38.875 -26.703 1 96.88 312 LEU A C 1
ATOM 2353 O O . LEU A 1 312 ? -15.477 -40 -26.188 1 96.88 312 LEU A O 1
ATOM 2357 N N . ALA A 1 313 ? -14.609 -38.375 -27.469 1 96.12 313 ALA A N 1
ATOM 2358 C CA . ALA A 1 313 ? -13.273 -38.969 -27.562 1 96.12 313 ALA A CA 1
ATOM 2359 C C . ALA A 1 313 ? -12.289 -38.25 -26.656 1 96.12 313 ALA A C 1
ATOM 2361 O O . ALA A 1 313 ? -12.25 -37 -26.656 1 96.12 313 ALA A O 1
ATOM 2362 N N . LEU A 1 314 ? -11.562 -38.938 -25.875 1 96.75 314 LEU A N 1
ATOM 2363 C CA . LEU A 1 314 ? -10.562 -38.344 -24.984 1 96.75 314 LEU A CA 1
ATOM 2364 C C . LEU A 1 314 ? -9.156 -38.812 -25.375 1 96.75 314 LEU A C 1
ATOM 2366 O O . LEU A 1 314 ? -8.984 -39.875 -25.953 1 96.75 314 LEU A O 1
ATOM 2370 N N . GLU A 1 315 ? -8.203 -38 -25.141 1 96.62 315 GLU A N 1
ATOM 2371 C CA . GLU A 1 315 ? -6.793 -38.375 -25.234 1 96.62 315 GLU A CA 1
ATOM 2372 C C . GLU A 1 315 ? -6.195 -38.625 -23.844 1 96.62 315 GLU A C 1
ATOM 2374 O O . GLU A 1 315 ? -6.637 -38.031 -22.859 1 96.62 315 GLU A O 1
ATOM 2379 N N . VAL A 1 316 ? -5.188 -39.469 -23.766 1 94.5 316 VAL A N 1
ATOM 2380 C CA . VAL A 1 316 ? -4.617 -39.906 -22.5 1 94.5 316 VAL A CA 1
ATOM 2381 C C . VAL A 1 316 ? -3.148 -39.5 -22.422 1 94.5 316 VAL A C 1
ATOM 2383 O O . VAL A 1 316 ? -2.416 -39.594 -23.406 1 94.5 316 VAL A O 1
ATOM 2386 N N . GLU A 1 317 ? -2.779 -38.875 -21.391 1 92.25 317 GLU A N 1
ATOM 2387 C CA . GLU A 1 317 ? -1.391 -38.594 -21.062 1 92.25 317 GLU A CA 1
ATOM 2388 C C . GLU A 1 317 ? -0.945 -39.375 -19.828 1 92.25 317 GLU A C 1
ATOM 2390 O O . GLU A 1 317 ? -1.706 -39.531 -18.875 1 92.25 317 GLU A O 1
ATOM 2395 N N . THR A 1 318 ? 0.251 -39.938 -19.859 1 89.06 318 THR A N 1
ATOM 2396 C CA . THR A 1 318 ? 0.822 -40.594 -18.688 1 89.06 318 THR A CA 1
ATOM 2397 C C . THR A 1 318 ? 1.723 -39.656 -17.906 1 89.06 318 THR A C 1
ATOM 2399 O O . THR A 1 318 ? 2.771 -39.219 -18.406 1 89.06 318 THR A O 1
ATOM 2402 N N . VAL A 1 319 ? 1.283 -39.281 -16.859 1 85.25 319 VAL A N 1
ATOM 2403 C CA . VAL A 1 319 ? 2.004 -38.344 -15.992 1 85.25 319 VAL A CA 1
ATOM 2404 C C . VAL A 1 319 ? 2.271 -38.969 -14.633 1 85.25 319 VAL A C 1
ATOM 2406 O O . VAL A 1 319 ? 1.337 -39.344 -13.914 1 85.25 319 VAL A O 1
ATOM 2409 N N . PRO A 1 320 ? 3.561 -39.188 -14.359 1 75.12 320 PRO A N 1
ATOM 2410 C CA . PRO A 1 320 ? 3.832 -39.781 -13.055 1 75.12 320 PRO A CA 1
ATOM 2411 C C . PRO A 1 320 ? 3.309 -38.938 -11.891 1 75.12 320 PRO A C 1
ATOM 2413 O O . PRO A 1 320 ? 3.221 -37.688 -12.008 1 75.12 320 PRO A O 1
ATOM 2416 N N . ALA A 1 321 ? 2.865 -39.75 -10.883 1 68.69 321 ALA A N 1
ATOM 2417 C CA . ALA A 1 321 ? 2.428 -39.031 -9.688 1 68.69 321 ALA A CA 1
ATOM 2418 C C . ALA A 1 321 ? 3.578 -38.25 -9.07 1 68.69 321 ALA A C 1
ATOM 2420 O O . ALA A 1 321 ? 4.715 -38.719 -9.031 1 68.69 321 ALA A O 1
ATOM 2421 N N . THR A 1 322 ? 3.338 -36.938 -8.961 1 62.16 322 THR A N 1
ATOM 2422 C CA . THR A 1 322 ? 4.344 -36.094 -8.32 1 62.16 322 THR A CA 1
ATOM 2423 C C . THR A 1 322 ? 4.355 -36.312 -6.809 1 62.16 322 THR A C 1
ATOM 2425 O O . THR A 1 322 ? 3.305 -36.25 -6.16 1 62.16 322 THR A O 1
ATOM 2428 N N . ALA A 1 323 ? 5.457 -37.031 -6.371 1 58.62 323 ALA A N 1
ATOM 2429 C CA . ALA A 1 323 ? 5.586 -37.219 -4.926 1 58.62 323 ALA A CA 1
ATOM 2430 C C . ALA A 1 323 ? 5.672 -35.875 -4.199 1 58.62 323 ALA A C 1
ATOM 2432 O O . ALA A 1 323 ? 6.219 -34.906 -4.73 1 58.62 323 ALA A O 1
ATOM 2433 N N . ALA A 1 324 ? 4.895 -35.906 -3.035 1 62.91 324 ALA A N 1
ATOM 2434 C CA . ALA A 1 324 ? 5.07 -34.719 -2.191 1 62.91 324 ALA A CA 1
ATOM 2435 C C . ALA A 1 324 ? 6.535 -34.531 -1.813 1 62.91 324 ALA A C 1
ATOM 2437 O O . ALA A 1 324 ? 7.211 -35.469 -1.427 1 62.91 324 ALA A O 1
ATOM 2438 N N . PRO A 1 325 ? 6.938 -33.281 -2.006 1 64.69 325 PRO A N 1
ATOM 2439 C CA . PRO A 1 325 ? 8.336 -33.094 -1.64 1 64.69 325 PRO A CA 1
ATOM 2440 C C . PRO A 1 325 ? 8.609 -33.344 -0.16 1 64.69 325 PRO A C 1
ATOM 2442 O O . PRO A 1 325 ? 7.777 -33 0.69 1 64.69 325 PRO A O 1
ATOM 2445 N N . PRO A 1 326 ? 9.602 -34.125 0.053 1 70.94 326 PRO A N 1
ATOM 2446 C CA . PRO A 1 326 ? 9.984 -34.344 1.447 1 70.94 326 PRO A CA 1
ATOM 2447 C C . PRO A 1 326 ? 10.477 -33.062 2.139 1 70.94 326 PRO A C 1
ATOM 2449 O O . PRO A 1 326 ? 10.828 -32.094 1.469 1 70.94 326 PRO A O 1
ATOM 2452 N N . GLY A 1 327 ? 10.117 -32.875 3.404 1 85.31 327 GLY A N 1
ATOM 2453 C CA . GLY A 1 327 ? 10.727 -31.781 4.145 1 85.31 327 GLY A CA 1
ATOM 2454 C C . GLY A 1 327 ? 9.875 -31.297 5.301 1 85.31 327 GLY A C 1
ATOM 2455 O O . GLY A 1 327 ? 8.789 -31.828 5.539 1 85.31 327 GLY A O 1
ATOM 2456 N N . VAL A 1 328 ? 10.5 -30.438 5.961 1 92 328 VAL A N 1
ATOM 2457 C CA . VAL A 1 328 ? 9.844 -29.875 7.137 1 92 328 VAL A CA 1
ATOM 2458 C C . VAL A 1 328 ? 9.211 -28.531 6.789 1 92 328 VAL A C 1
ATOM 2460 O O . VAL A 1 328 ? 9.781 -27.75 6.016 1 92 328 VAL A O 1
ATOM 2463 N N . ARG A 1 329 ? 7.996 -28.359 7.301 1 94.88 329 ARG A N 1
ATOM 2464 C CA . ARG A 1 329 ? 7.32 -27.078 7.172 1 94.88 329 ARG A CA 1
ATOM 2465 C C . ARG A 1 329 ? 7.48 -26.234 8.438 1 94.88 329 ARG A C 1
ATOM 2467 O O . ARG A 1 329 ? 7.48 -26.781 9.547 1 94.88 329 ARG A O 1
ATOM 2474 N N . LEU A 1 330 ? 7.57 -24.922 8.312 1 97.75 330 LEU A N 1
ATOM 2475 C CA . LEU A 1 330 ? 7.77 -24.031 9.453 1 97.75 330 LEU A CA 1
ATOM 2476 C C . LEU A 1 330 ? 6.438 -23.703 10.125 1 97.75 330 LEU A C 1
ATOM 2478 O O . LEU A 1 330 ? 6.395 -23.391 11.312 1 97.75 330 LEU A O 1
ATOM 2482 N N . ILE A 1 331 ? 5.297 -23.812 9.391 1 97.62 331 ILE A N 1
ATOM 2483 C CA . ILE A 1 331 ? 3.99 -23.328 9.844 1 97.62 331 ILE A CA 1
ATOM 2484 C C . ILE A 1 331 ? 3.559 -24.109 11.086 1 97.62 331 ILE A C 1
ATOM 2486 O O . ILE A 1 331 ? 3.059 -23.516 12.047 1 97.62 331 ILE A O 1
ATOM 2490 N N . PRO A 1 332 ? 3.76 -25.5 11.164 1 97.38 332 PRO A N 1
ATOM 2491 C CA . PRO A 1 332 ? 3.387 -26.203 12.391 1 97.38 332 PRO A CA 1
ATOM 2492 C C . PRO A 1 332 ? 4.16 -25.703 13.617 1 97.38 332 PRO A C 1
ATOM 2494 O O . PRO A 1 332 ? 3.582 -25.562 14.695 1 97.38 332 PRO A O 1
ATOM 2497 N N . ALA A 1 333 ? 5.473 -25.469 13.414 1 98.19 333 ALA A N 1
ATOM 2498 C CA . ALA A 1 333 ? 6.266 -24.906 14.508 1 98.19 333 ALA A CA 1
ATOM 2499 C C . ALA A 1 333 ? 5.75 -23.531 14.922 1 98.19 333 ALA A C 1
ATOM 2501 O O . ALA A 1 333 ? 5.746 -23.188 16.109 1 98.19 333 ALA A O 1
ATOM 2502 N N . TYR A 1 334 ? 5.352 -22.75 14.008 1 98.69 334 TYR A N 1
ATOM 2503 C CA . TYR A 1 334 ? 4.793 -21.438 14.289 1 98.69 334 TYR A CA 1
ATOM 2504 C C . TYR A 1 334 ? 3.502 -21.547 15.094 1 98.69 334 TYR A C 1
ATOM 2506 O O . TYR A 1 334 ? 3.303 -20.828 16.062 1 98.69 334 TYR A O 1
ATOM 2514 N N . THR A 1 335 ? 2.602 -22.453 14.609 1 98.69 335 THR A N 1
ATOM 2515 C CA . THR A 1 335 ? 1.336 -22.688 15.297 1 98.69 335 THR A CA 1
ATOM 2516 C C . THR A 1 335 ? 1.575 -23.016 16.766 1 98.69 335 THR A C 1
ATOM 2518 O O . THR A 1 335 ? 0.941 -22.422 17.656 1 98.69 335 THR A O 1
ATOM 2521 N N . GLU A 1 336 ? 2.471 -23.922 17 1 98.56 336 GLU A N 1
ATOM 2522 C CA . GLU A 1 336 ? 2.781 -24.328 18.359 1 98.56 336 GLU A CA 1
ATOM 2523 C C . GLU A 1 336 ? 3.33 -23.156 19.188 1 98.56 336 GLU A C 1
ATOM 2525 O O . GLU A 1 336 ? 2.934 -22.953 20.328 1 98.56 336 GLU A O 1
ATOM 2530 N N . ALA A 1 337 ? 4.242 -22.406 18.594 1 98.81 337 ALA A N 1
ATOM 2531 C CA . ALA A 1 337 ? 4.844 -21.266 19.266 1 98.81 337 ALA A CA 1
ATOM 2532 C C . ALA A 1 337 ? 3.791 -20.203 19.594 1 98.81 337 ALA A C 1
ATOM 2534 O O . ALA A 1 337 ? 3.83 -19.594 20.656 1 98.81 337 ALA A O 1
ATOM 2535 N N . LEU A 1 338 ? 2.887 -19.938 18.688 1 98.88 338 LEU A N 1
ATOM 2536 C CA . LEU A 1 338 ? 1.842 -18.938 18.875 1 98.88 338 LEU A CA 1
ATOM 2537 C C . LEU A 1 338 ? 0.899 -19.344 20 1 98.88 338 LEU A C 1
ATOM 2539 O O . LEU A 1 338 ? 0.483 -18.516 20.812 1 98.88 338 LEU A O 1
ATOM 2543 N N . LEU A 1 339 ? 0.505 -20.672 20.047 1 98.81 339 LEU A N 1
ATOM 2544 C CA . LEU A 1 339 ? -0.357 -21.172 21.109 1 98.81 339 LEU A CA 1
ATOM 2545 C C . LEU A 1 339 ? 0.304 -21 22.469 1 98.81 339 LEU A C 1
ATOM 2547 O O . LEU A 1 339 ? -0.339 -20.562 23.422 1 98.81 339 LEU A O 1
ATOM 2551 N N . ASP A 1 340 ? 1.581 -21.328 22.531 1 98.62 340 ASP A N 1
ATOM 2552 C CA . ASP A 1 340 ? 2.33 -21.156 23.766 1 98.62 340 ASP A CA 1
ATOM 2553 C C . ASP A 1 340 ? 2.346 -19.688 24.188 1 98.62 340 ASP A C 1
ATOM 2555 O O . ASP A 1 340 ? 2.17 -19.375 25.375 1 98.62 340 ASP A O 1
ATOM 2559 N N . ALA A 1 341 ? 2.586 -18.812 23.25 1 98.75 341 ALA A N 1
ATOM 2560 C CA . ALA A 1 341 ? 2.609 -17.375 23.547 1 98.75 341 ALA A CA 1
ATOM 2561 C C . ALA A 1 341 ? 1.247 -16.891 24.031 1 98.75 341 ALA A C 1
ATOM 2563 O O . ALA A 1 341 ? 1.165 -16.062 24.938 1 98.75 341 ALA A O 1
ATOM 2564 N N . ALA A 1 342 ? 0.197 -17.359 23.391 1 98.62 342 ALA A N 1
ATOM 2565 C CA . ALA A 1 342 ? -1.157 -16.938 23.75 1 98.62 342 ALA A CA 1
ATOM 2566 C C . ALA A 1 342 ? -1.503 -17.359 25.172 1 98.62 342 ALA A C 1
ATOM 2568 O O . ALA A 1 342 ? -2.266 -16.688 25.859 1 98.62 342 ALA A O 1
ATOM 2569 N N . GLU A 1 343 ? -0.991 -18.484 25.609 1 98.31 343 GLU A N 1
ATOM 2570 C CA . GLU A 1 343 ? -1.186 -18.938 26.984 1 98.31 343 GLU A CA 1
ATOM 2571 C C . GLU A 1 343 ? -0.483 -18 27.969 1 98.31 343 GLU A C 1
ATOM 2573 O O . GLU A 1 343 ? -1.005 -17.719 29.062 1 98.31 343 GLU A O 1
ATOM 2578 N N . ARG A 1 344 ? 0.606 -17.484 27.562 1 97.75 344 ARG A N 1
ATOM 2579 C CA . ARG A 1 344 ? 1.424 -16.641 28.422 1 97.75 344 ARG A CA 1
ATOM 2580 C C . ARG A 1 344 ? 0.93 -15.203 28.422 1 97.75 344 ARG A C 1
ATOM 2582 O O . ARG A 1 344 ? 1.121 -14.469 29.391 1 97.75 344 ARG A O 1
ATOM 2589 N N . HIS A 1 345 ? 0.37 -14.773 27.344 1 98 345 HIS A N 1
ATOM 2590 C CA . HIS A 1 345 ? -0.064 -13.391 27.188 1 98 345 HIS A CA 1
ATOM 2591 C C . HIS A 1 345 ? -1.57 -13.305 26.953 1 98 345 HIS A C 1
ATOM 2593 O O . HIS A 1 345 ? -2.033 -13.336 25.812 1 98 345 HIS A O 1
ATOM 2599 N N . PRO A 1 346 ? -2.342 -13.047 27.969 1 97.06 346 PRO A N 1
ATOM 2600 C CA . PRO A 1 346 ? -3.801 -13.047 27.828 1 97.06 346 PRO A CA 1
ATOM 2601 C C . PRO A 1 346 ? -4.316 -11.93 26.938 1 97.06 346 PRO A C 1
ATOM 2603 O O . PRO A 1 346 ? -5.465 -11.969 26.484 1 97.06 346 PRO A O 1
ATOM 2606 N N . HIS A 1 347 ? -3.527 -10.93 26.625 1 97.44 347 HIS A N 1
ATOM 2607 C CA . HIS A 1 347 ? -3.959 -9.812 25.781 1 97.44 347 HIS A CA 1
ATOM 2608 C C . HIS A 1 347 ? -3.529 -10.016 24.344 1 97.44 347 HIS A C 1
ATOM 2610 O O . HIS A 1 347 ? -3.744 -9.141 23.5 1 97.44 347 HIS A O 1
ATOM 2616 N N . LEU A 1 348 ? -2.873 -11.172 24.016 1 98.75 348 LEU A N 1
ATOM 2617 C CA . LEU A 1 348 ? -2.475 -11.484 22.641 1 98.75 348 LEU A CA 1
ATOM 2618 C C . LEU A 1 348 ? -3.684 -11.875 21.797 1 98.75 348 LEU A C 1
ATOM 2620 O O . LEU A 1 348 ? -4.508 -12.688 22.234 1 98.75 348 LEU A O 1
ATOM 2624 N N . VAL A 1 349 ? -3.865 -11.25 20.625 1 98.88 349 VAL A N 1
ATOM 2625 C CA . VAL A 1 349 ? -4.926 -11.586 19.688 1 98.88 349 VAL A CA 1
ATOM 2626 C C . VAL A 1 349 ? -4.316 -11.898 18.312 1 98.88 349 VAL A C 1
ATOM 2628 O O . VAL A 1 349 ? -3.244 -11.398 17.984 1 98.88 349 VAL A O 1
ATOM 2631 N N . ALA A 1 350 ? -4.945 -12.766 17.578 1 98.88 350 ALA A N 1
ATOM 2632 C CA . ALA A 1 350 ? -4.523 -13.117 16.219 1 98.88 350 ALA A CA 1
ATOM 2633 C C . ALA A 1 350 ? -5.551 -12.656 15.195 1 98.88 350 ALA A C 1
ATOM 2635 O O . ALA A 1 350 ? -6.746 -12.906 15.344 1 98.88 350 ALA A O 1
ATOM 2636 N N . LEU A 1 351 ? -5.102 -11.898 14.281 1 98.75 351 LEU A N 1
ATOM 2637 C CA . LEU A 1 351 ? -5.945 -11.445 13.18 1 98.75 351 LEU A CA 1
ATOM 2638 C C . LEU A 1 351 ? -5.578 -12.164 11.883 1 98.75 351 LEU A C 1
ATOM 2640 O O . LEU A 1 351 ? -4.398 -12.422 11.625 1 98.75 351 LEU A O 1
ATOM 2644 N N . ASP A 1 352 ? -6.566 -12.422 11.016 1 97.69 352 ASP A N 1
ATOM 2645 C CA . ASP A 1 352 ? -6.348 -13.164 9.773 1 97.69 352 ASP A CA 1
ATOM 2646 C C . ASP A 1 352 ? -7.105 -12.531 8.617 1 97.69 352 ASP A C 1
ATOM 2648 O O . ASP A 1 352 ? -8.148 -11.898 8.82 1 97.69 352 ASP A O 1
ATOM 2652 N N . ALA A 1 353 ? -6.539 -12.641 7.441 1 96.44 353 ALA A N 1
ATOM 2653 C CA . ALA A 1 353 ? -7.145 -12.086 6.23 1 96.44 353 ALA A CA 1
ATOM 2654 C C . ALA A 1 353 ? -7.641 -13.203 5.309 1 96.44 353 ALA A C 1
ATOM 2656 O O . ALA A 1 353 ? -7.293 -13.234 4.129 1 96.44 353 ALA A O 1
ATOM 2657 N N . ASP A 1 354 ? -8.406 -14.094 5.797 1 94.5 354 ASP A N 1
ATOM 2658 C CA . ASP A 1 354 ? -9.086 -15.133 5.027 1 94.5 354 ASP A CA 1
ATOM 2659 C C . ASP A 1 354 ? -8.102 -16.203 4.57 1 94.5 354 ASP A C 1
ATOM 2661 O O . ASP A 1 354 ? -8.25 -16.766 3.482 1 94.5 354 ASP A O 1
ATOM 2665 N N . LEU A 1 355 ? -7.102 -16.484 5.383 1 94.69 355 LEU A N 1
ATOM 2666 C CA . LEU A 1 355 ? -6.074 -17.469 5.031 1 94.69 355 LEU A CA 1
ATOM 2667 C C . LEU A 1 355 ? -5.781 -18.391 6.207 1 94.69 355 LEU A C 1
ATOM 2669 O O . LEU A 1 355 ? -4.629 -18.781 6.422 1 94.69 355 LEU A O 1
ATOM 2673 N N . ILE A 1 356 ? -6.762 -18.688 6.941 1 93.56 356 ILE A N 1
ATOM 2674 C CA . ILE A 1 356 ? -6.605 -19.344 8.242 1 93.56 356 ILE A CA 1
ATOM 2675 C C . ILE A 1 356 ? -5.906 -20.688 8.07 1 93.56 356 ILE A C 1
ATOM 2677 O O . ILE A 1 356 ? -5.129 -21.109 8.93 1 93.56 356 ILE A O 1
ATOM 2681 N N . LEU A 1 357 ? -6.156 -21.406 6.965 1 91.44 357 LEU A N 1
ATOM 2682 C CA . LEU A 1 357 ? -5.508 -22.688 6.711 1 91.44 357 LEU A CA 1
ATOM 2683 C C . LEU A 1 357 ? -4.027 -22.5 6.402 1 91.44 357 LEU A C 1
ATOM 2685 O O . LEU A 1 357 ? -3.178 -23.188 6.973 1 91.44 357 LEU A O 1
ATOM 2689 N N . ASP A 1 358 ? -3.752 -21.562 5.613 1 92.56 358 ASP A N 1
ATOM 2690 C CA . ASP A 1 358 ? -2.391 -21.344 5.129 1 92.56 358 ASP A CA 1
ATOM 2691 C C . ASP A 1 358 ? -1.523 -20.688 6.207 1 92.56 358 ASP A C 1
ATOM 2693 O O . ASP A 1 358 ? -0.295 -20.797 6.168 1 92.56 358 ASP A O 1
ATOM 2697 N N . THR A 1 359 ? -2.139 -20.016 7.172 1 96.12 359 THR A N 1
ATOM 2698 C CA . THR A 1 359 ? -1.376 -19.312 8.188 1 96.12 359 THR A CA 1
ATOM 2699 C C . THR A 1 359 ? -1.286 -20.125 9.469 1 96.12 359 THR A C 1
ATOM 2701 O O . THR A 1 359 ? -0.659 -19.703 10.445 1 96.12 359 THR A O 1
ATOM 2704 N N . GLY A 1 360 ? -1.922 -21.297 9.508 1 96.38 360 GLY A N 1
ATOM 2705 C CA . GLY A 1 360 ? -1.812 -22.203 10.648 1 96.38 360 GLY A CA 1
ATOM 2706 C C . GLY A 1 360 ? -2.572 -21.719 11.867 1 96.38 360 GLY A C 1
ATOM 2707 O O . GLY A 1 360 ? -2.15 -21.938 13 1 96.38 360 GLY A O 1
ATOM 2708 N N . LEU A 1 361 ? -3.688 -21.047 11.688 1 97.81 361 LEU A N 1
ATOM 2709 C CA . LEU A 1 361 ? -4.336 -20.359 12.805 1 97.81 361 LEU A CA 1
ATOM 2710 C C . LEU A 1 361 ? -5.547 -21.156 13.289 1 97.81 361 LEU A C 1
ATOM 2712 O O . LEU A 1 361 ? -6.18 -20.781 14.281 1 97.81 361 LEU A O 1
ATOM 2716 N N . ILE A 1 362 ? -5.906 -22.344 12.664 1 96.81 362 ILE A N 1
ATOM 2717 C CA . ILE A 1 362 ? -7.078 -23.109 13.055 1 96.81 362 ILE A CA 1
ATOM 2718 C C . ILE A 1 362 ? -6.973 -23.5 14.531 1 96.81 362 ILE A C 1
ATOM 2720 O O . ILE A 1 362 ? -7.898 -23.266 15.305 1 96.81 362 ILE A O 1
ATOM 2724 N N . PRO A 1 363 ? -5.785 -24.031 15.008 1 98.44 363 PRO A N 1
ATOM 2725 C CA . PRO A 1 363 ? -5.699 -24.391 16.422 1 98.44 363 PRO A CA 1
ATOM 2726 C C . PRO A 1 363 ? -5.855 -23.172 17.344 1 98.44 363 PRO A C 1
ATOM 2728 O O . PRO A 1 363 ? -6.43 -23.281 18.422 1 98.44 363 PRO A O 1
ATOM 2731 N N . PHE A 1 364 ? -5.328 -22.047 16.938 1 98.69 364 PHE A N 1
ATOM 2732 C CA . PHE A 1 364 ? -5.48 -20.828 17.734 1 98.69 364 PHE A CA 1
ATOM 2733 C C . PHE A 1 364 ? -6.949 -20.453 17.844 1 98.69 364 PHE A C 1
ATOM 2735 O O . PHE A 1 364 ? -7.434 -20.172 18.953 1 98.69 364 PHE A O 1
ATOM 2742 N N . ARG A 1 365 ? -7.645 -20.391 16.703 1 97.56 365 ARG A N 1
ATOM 2743 C CA . ARG A 1 365 ? -9.062 -20.047 16.688 1 97.56 365 ARG A CA 1
ATOM 2744 C C . ARG A 1 365 ? -9.859 -21 17.578 1 97.56 365 ARG A C 1
ATOM 2746 O O . ARG A 1 365 ? -10.75 -20.562 18.312 1 97.56 365 ARG A O 1
ATOM 2753 N N . ASP A 1 366 ? -9.555 -22.281 17.547 1 97.62 366 ASP A N 1
ATOM 2754 C CA . ASP A 1 366 ? -10.297 -23.297 18.312 1 97.62 366 ASP A CA 1
ATOM 2755 C C . ASP A 1 366 ? -10.031 -23.141 19.812 1 97.62 366 ASP A C 1
ATOM 2757 O O . ASP A 1 366 ? -10.945 -23.297 20.625 1 97.62 366 ASP A O 1
ATOM 2761 N N . ARG A 1 367 ? -8.828 -22.859 20.172 1 98.31 367 ARG A N 1
ATOM 2762 C CA . ARG A 1 367 ? -8.438 -22.797 21.578 1 98.31 367 ARG A CA 1
ATOM 2763 C C . ARG A 1 367 ? -8.797 -21.438 22.172 1 98.31 367 ARG A C 1
ATOM 2765 O O . ARG A 1 367 ? -9.156 -21.359 23.359 1 98.31 367 ARG A O 1
ATOM 2772 N N . PHE A 1 368 ? -8.656 -20.375 21.406 1 98.31 368 PHE A N 1
ATOM 2773 C CA . PHE A 1 368 ? -8.922 -19.016 21.875 1 98.31 368 PHE A CA 1
ATOM 2774 C C . PHE A 1 368 ? -9.875 -18.297 20.938 1 98.31 368 PHE A C 1
ATOM 2776 O O . PHE A 1 368 ? -9.539 -17.25 20.375 1 98.31 368 PHE A O 1
ATOM 2783 N N . PRO A 1 369 ? -11.133 -18.734 20.812 1 97.06 369 PRO A N 1
ATOM 2784 C CA . PRO A 1 369 ? -12.062 -18.172 19.828 1 97.06 369 PRO A CA 1
ATOM 2785 C C . PRO A 1 369 ? -12.336 -16.688 20.062 1 97.06 369 PRO A C 1
ATOM 2787 O O . PRO A 1 369 ? -12.539 -15.938 19.109 1 97.06 369 PRO A O 1
ATOM 2790 N N . ASP A 1 370 ? -12.273 -16.188 21.266 1 96.38 370 ASP A N 1
ATOM 2791 C CA . ASP A 1 370 ? -12.609 -14.805 21.594 1 96.38 370 ASP A CA 1
ATOM 2792 C C . ASP A 1 370 ? -11.445 -13.875 21.266 1 96.38 370 ASP A C 1
ATOM 2794 O O . ASP A 1 370 ? -11.602 -12.648 21.25 1 96.38 370 ASP A O 1
ATOM 2798 N N . ARG A 1 371 ? -10.273 -14.477 20.969 1 98.31 371 ARG A N 1
ATOM 2799 C CA . ARG A 1 371 ? -9.07 -13.703 20.688 1 98.31 371 ARG A CA 1
ATOM 2800 C C . ARG A 1 371 ? -8.656 -13.844 19.234 1 98.31 371 ARG A C 1
ATOM 2802 O O . ARG A 1 371 ? -7.586 -13.375 18.828 1 98.31 371 ARG A O 1
ATOM 2809 N N . PHE A 1 372 ? -9.484 -14.57 18.453 1 97.81 372 PHE A N 1
ATOM 2810 C CA . PHE A 1 372 ? -9.289 -14.711 17.016 1 97.81 372 PHE A CA 1
ATOM 2811 C C . PHE A 1 372 ? -10.203 -13.766 16.25 1 97.81 372 PHE A C 1
ATOM 2813 O O . PHE A 1 372 ? -11.422 -13.773 16.453 1 97.81 372 PHE A O 1
ATOM 2820 N N . ILE A 1 373 ? -9.633 -12.914 15.391 1 97 373 ILE A N 1
ATOM 2821 C CA . ILE A 1 373 ? -10.406 -11.945 14.617 1 97 373 ILE A CA 1
ATOM 2822 C C . ILE A 1 373 ? -10.234 -12.227 13.125 1 97 373 ILE A C 1
ATOM 2824 O O . ILE A 1 373 ? -9.164 -12.008 12.562 1 97 373 ILE A O 1
ATOM 2828 N N . GLU A 1 374 ? -11.273 -12.695 12.461 1 95.94 374 GLU A N 1
ATOM 2829 C CA . GLU A 1 374 ? -11.305 -12.875 11.008 1 95.94 374 GLU A CA 1
ATOM 2830 C C . GLU A 1 374 ? -11.664 -11.57 10.305 1 95.94 374 GLU A C 1
ATOM 2832 O O . GLU A 1 374 ? -12.734 -11.008 10.531 1 95.94 374 GLU A O 1
ATOM 2837 N N . CYS A 1 375 ? -10.781 -11.117 9.445 1 96.5 375 CYS A N 1
ATOM 2838 C CA . CYS A 1 375 ? -10.969 -9.789 8.867 1 96.5 375 CYS A CA 1
ATOM 2839 C C . CYS A 1 375 ? -11.344 -9.883 7.391 1 96.5 375 CYS A C 1
ATOM 2841 O O . CYS A 1 375 ? -11.648 -8.875 6.758 1 96.5 375 CYS A O 1
ATOM 2843 N N . GLY A 1 376 ? -11.328 -11.133 6.82 1 95.62 376 GLY A N 1
ATOM 2844 C CA . GLY A 1 376 ? -11.641 -11.273 5.406 1 95.62 376 GLY A CA 1
ATOM 2845 C C . GLY A 1 376 ? -10.578 -10.688 4.496 1 95.62 376 GLY A C 1
ATOM 2846 O O . GLY A 1 376 ? -9.461 -10.398 4.945 1 95.62 376 GLY A O 1
ATOM 2847 N N . ILE A 1 377 ? -10.891 -10.594 3.217 1 96.31 377 ILE A N 1
ATOM 2848 C CA . ILE A 1 377 ? -9.977 -10.031 2.229 1 96.31 377 ILE A CA 1
ATOM 2849 C C . ILE A 1 377 ? -9.984 -8.508 2.324 1 96.31 377 ILE A C 1
ATOM 2851 O O . ILE A 1 377 ? -10.516 -7.828 1.446 1 96.31 377 ILE A O 1
ATOM 2855 N N . ALA A 1 378 ? -9.461 -8 3.441 1 97 378 ALA A N 1
ATOM 2856 C CA . ALA A 1 378 ? -9.469 -6.586 3.801 1 97 378 ALA A CA 1
ATOM 2857 C C . ALA A 1 378 ? -8.242 -6.227 4.641 1 97 378 ALA A C 1
ATOM 2859 O O . ALA A 1 378 ? -8.383 -5.766 5.777 1 97 378 ALA A O 1
ATOM 2860 N N . GLU A 1 379 ? -7.047 -6.332 4.066 1 97.88 379 GLU A N 1
ATOM 2861 C CA . GLU A 1 379 ? -5.789 -6.188 4.793 1 97.88 379 GLU A CA 1
ATOM 2862 C C . GLU A 1 379 ? -5.617 -4.77 5.32 1 97.88 379 GLU A C 1
ATOM 2864 O O . GLU A 1 379 ? -5.043 -4.562 6.395 1 97.88 379 GLU A O 1
ATOM 2869 N N . GLN A 1 380 ? -6.125 -3.709 4.559 1 98.19 380 GLN A N 1
ATOM 2870 C CA . GLN A 1 380 ? -6.023 -2.344 5.062 1 98.19 380 GLN A CA 1
ATOM 2871 C C . GLN A 1 380 ? -6.836 -2.164 6.34 1 98.19 380 GLN A C 1
ATOM 2873 O O . GLN A 1 380 ? -6.344 -1.593 7.316 1 98.19 380 GLN A O 1
ATOM 2878 N N . ASP A 1 381 ? -8.047 -2.67 6.336 1 98.06 381 ASP A N 1
ATOM 2879 C CA . ASP A 1 381 ? -8.891 -2.652 7.527 1 98.06 381 ASP A CA 1
ATOM 2880 C C . ASP A 1 381 ? -8.242 -3.438 8.664 1 98.06 381 ASP A C 1
ATOM 2882 O O . ASP A 1 381 ? -8.219 -2.977 9.812 1 98.06 381 ASP A O 1
ATOM 2886 N N . MET A 1 382 ? -7.684 -4.605 8.352 1 98.5 382 MET A N 1
ATOM 2887 C CA . MET A 1 382 ? -7.082 -5.496 9.344 1 98.5 382 MET A CA 1
ATOM 2888 C C . MET A 1 382 ? -5.93 -4.805 10.062 1 98.5 382 MET A C 1
ATOM 2890 O O . MET A 1 382 ? -5.871 -4.805 11.297 1 98.5 382 MET A O 1
ATOM 2894 N N . VAL A 1 383 ? -5.023 -4.184 9.32 1 98.75 383 VAL A N 1
ATOM 2895 C CA . VAL A 1 383 ? -3.846 -3.559 9.914 1 98.75 383 VAL A CA 1
ATOM 2896 C C . VAL A 1 383 ? -4.262 -2.336 10.727 1 98.75 383 VAL A C 1
ATOM 2898 O O . VAL A 1 383 ? -3.719 -2.086 11.805 1 98.75 383 VAL A O 1
ATOM 2901 N N . SER A 1 384 ? -5.227 -1.556 10.234 1 98.69 384 SER A N 1
ATOM 2902 C CA . SER A 1 384 ? -5.703 -0.4 10.984 1 98.69 384 SER A CA 1
ATOM 2903 C C . SER A 1 384 ? -6.41 -0.828 12.266 1 98.69 384 SER A C 1
ATOM 2905 O O . SER A 1 384 ? -6.316 -0.15 13.289 1 98.69 384 SER A O 1
ATOM 2907 N N . GLN A 1 385 ? -7.172 -1.952 12.227 1 98.56 385 GLN A N 1
ATOM 2908 C CA . GLN A 1 385 ? -7.742 -2.508 13.445 1 98.56 385 GLN A CA 1
ATOM 2909 C C . GLN A 1 385 ? -6.652 -2.883 14.445 1 98.56 385 GLN A C 1
ATOM 2911 O O . GLN A 1 385 ? -6.766 -2.586 15.641 1 98.56 385 GLN A O 1
ATOM 2916 N N . ALA A 1 386 ? -5.633 -3.562 13.922 1 98.81 386 ALA A N 1
ATOM 2917 C CA . ALA A 1 386 ? -4.523 -3.973 14.773 1 98.81 386 ALA A CA 1
ATOM 2918 C C . ALA A 1 386 ? -3.893 -2.768 15.469 1 98.81 386 ALA A C 1
ATOM 2920 O O . ALA A 1 386 ? -3.533 -2.842 16.656 1 98.81 386 ALA A O 1
ATOM 2921 N N . SER A 1 387 ? -3.729 -1.671 14.734 1 98.56 387 SER A N 1
ATOM 2922 C CA . SER A 1 387 ? -3.217 -0.434 15.32 1 98.56 387 SER A CA 1
ATOM 2923 C C . SER A 1 387 ? -4.109 0.049 16.453 1 98.56 387 SER A C 1
ATOM 2925 O O . SER A 1 387 ? -3.619 0.386 17.531 1 98.56 387 SER A O 1
ATOM 2927 N N . GLY A 1 388 ? -5.465 0.075 16.219 1 98.44 388 GLY A N 1
ATOM 2928 C CA . GLY A 1 388 ? -6.402 0.44 17.266 1 98.44 388 GLY A CA 1
ATOM 2929 C C . GLY A 1 388 ? -6.324 -0.466 18.484 1 98.44 388 GLY A C 1
ATOM 2930 O O . GLY A 1 388 ? -6.375 0.006 19.625 1 98.44 388 GLY A O 1
ATOM 2931 N N . MET A 1 389 ? -6.168 -1.777 18.266 1 98.62 389 MET A N 1
ATOM 2932 C CA . MET A 1 389 ? -6.047 -2.756 19.344 1 98.62 389 MET A CA 1
ATOM 2933 C C . MET A 1 389 ? -4.785 -2.51 20.156 1 98.62 389 MET A C 1
ATOM 2935 O O . MET A 1 389 ? -4.82 -2.555 21.391 1 98.62 389 MET A O 1
ATOM 2939 N N . ALA A 1 390 ? -3.68 -2.273 19.453 1 98.5 390 ALA A N 1
ATOM 2940 C CA . ALA A 1 390 ? -2.412 -2.021 20.125 1 98.5 390 ALA A CA 1
ATOM 2941 C C . ALA A 1 390 ? -2.49 -0.757 20.984 1 98.5 390 ALA A C 1
ATOM 2943 O O . ALA A 1 390 ? -2.027 -0.743 22.125 1 98.5 390 ALA A O 1
ATOM 2944 N N . LEU A 1 391 ? -3.092 0.312 20.453 1 97.69 391 LEU A N 1
ATOM 2945 C CA . LEU A 1 391 ? -3.26 1.568 21.172 1 97.69 391 LEU A CA 1
ATOM 2946 C C . LEU A 1 391 ? -4.129 1.373 22.422 1 97.69 391 LEU A C 1
ATOM 2948 O O . LEU A 1 391 ? -3.973 2.09 23.406 1 97.69 391 LEU A O 1
ATOM 2952 N N . ALA A 1 392 ? -5.016 0.358 22.328 1 97.31 392 ALA A N 1
ATOM 2953 C CA . ALA A 1 392 ? -5.941 0.105 23.422 1 97.31 392 ALA A CA 1
ATOM 2954 C C . ALA A 1 392 ? -5.402 -0.973 24.359 1 97.31 392 ALA A C 1
ATOM 2956 O O . ALA A 1 392 ? -6.121 -1.458 25.25 1 97.31 392 ALA A O 1
ATOM 2957 N N . GLY A 1 393 ? -4.188 -1.474 24.141 1 96.88 393 GLY A N 1
ATOM 2958 C CA . GLY A 1 393 ? -3.508 -2.258 25.156 1 96.88 393 GLY A CA 1
ATOM 2959 C C . GLY A 1 393 ? -3.373 -3.725 24.781 1 96.88 393 GLY A C 1
ATOM 2960 O O . GLY A 1 393 ? -2.832 -4.516 25.562 1 96.88 393 GLY A O 1
ATOM 2961 N N . LEU A 1 394 ? -3.82 -4.09 23.578 1 98.5 394 LEU A N 1
ATOM 2962 C CA . LEU A 1 394 ? -3.676 -5.48 23.172 1 98.5 394 LEU A CA 1
ATOM 2963 C C . LEU A 1 394 ? -2.344 -5.703 22.453 1 98.5 394 LEU A C 1
ATOM 2965 O O . LEU A 1 394 ? -1.598 -4.75 22.219 1 98.5 394 LEU A O 1
ATOM 2969 N N . LEU A 1 395 ? -2.006 -6.941 22.25 1 98.62 395 LEU A N 1
ATOM 2970 C CA . LEU A 1 395 ? -0.837 -7.379 21.5 1 98.62 395 LEU A CA 1
ATOM 2971 C C . LEU A 1 395 ? -1.252 -8.109 20.234 1 98.62 395 LEU A C 1
ATOM 2973 O O . LEU A 1 395 ? -1.298 -9.344 20.203 1 98.62 395 LEU A O 1
ATOM 2977 N N . PRO A 1 396 ? -1.496 -7.379 19.188 1 98.88 396 PRO A N 1
ATOM 2978 C CA . PRO A 1 396 ? -2.002 -8.008 17.969 1 98.88 396 PRO A CA 1
ATOM 2979 C C . PRO A 1 396 ? -0.905 -8.711 17.172 1 98.88 396 PRO A C 1
ATOM 2981 O O . PRO A 1 396 ? 0.188 -8.164 17 1 98.88 396 PRO A O 1
ATOM 2984 N N . VAL A 1 397 ? -1.139 -9.898 16.703 1 98.94 397 VAL A N 1
ATOM 2985 C CA . VAL A 1 397 ? -0.38 -10.641 15.703 1 98.94 397 VAL A CA 1
ATOM 2986 C C . VAL A 1 397 ? -1.199 -10.75 14.422 1 98.94 397 VAL A C 1
ATOM 2988 O O . VAL A 1 397 ? -2.254 -11.391 14.406 1 98.94 397 VAL A O 1
ATOM 2991 N N . VAL A 1 398 ? -0.727 -10.156 13.375 1 98.88 398 VAL A N 1
ATOM 2992 C CA . VAL A 1 398 ? -1.485 -9.961 12.141 1 98.88 398 VAL A CA 1
ATOM 2993 C C . VAL A 1 398 ? -0.979 -10.922 11.062 1 98.88 398 VAL A C 1
ATOM 2995 O O . VAL A 1 398 ? 0.223 -10.977 10.789 1 98.88 398 VAL A O 1
ATOM 2998 N N . HIS A 1 399 ? -1.938 -11.656 10.367 1 98.75 399 HIS A N 1
ATOM 2999 C CA . HIS A 1 399 ? -1.507 -12.703 9.445 1 98.75 399 HIS A CA 1
ATOM 3000 C C . HIS A 1 399 ? -2.088 -12.484 8.055 1 98.75 399 HIS A C 1
ATOM 3002 O O . HIS A 1 399 ? -3.27 -12.156 7.914 1 98.75 399 HIS A O 1
ATOM 3008 N N . SER A 1 400 ? -1.279 -12.641 7.012 1 98.25 400 SER A N 1
ATOM 3009 C CA . SER A 1 400 ? -1.634 -12.773 5.602 1 98.25 400 SER A CA 1
ATOM 3010 C C . SER A 1 400 ? -0.465 -13.312 4.785 1 98.25 400 SER A C 1
ATOM 3012 O O . SER A 1 400 ? 0.575 -13.672 5.344 1 98.25 400 SER A O 1
ATOM 3014 N N . PHE A 1 401 ? -0.665 -13.539 3.484 1 97.94 401 PHE A N 1
ATOM 3015 C CA . PHE A 1 401 ? 0.487 -13.805 2.633 1 97.94 401 PHE A CA 1
ATOM 3016 C C . PHE A 1 401 ? 1.418 -12.602 2.58 1 97.94 401 PHE A C 1
ATOM 3018 O O . PHE A 1 401 ? 0.959 -11.461 2.541 1 97.94 401 PHE A O 1
ATOM 3025 N N . ALA A 1 402 ? 2.703 -12.828 2.602 1 98.5 402 ALA A N 1
ATOM 3026 C CA . ALA A 1 402 ? 3.701 -11.758 2.635 1 98.5 402 ALA A CA 1
ATOM 3027 C C . ALA A 1 402 ? 3.494 -10.781 1.484 1 98.5 402 ALA A C 1
ATOM 3029 O O . ALA A 1 402 ? 3.627 -9.57 1.664 1 98.5 402 ALA A O 1
ATOM 3030 N N . CYS A 1 403 ? 3.145 -11.273 0.299 1 97.38 403 CYS A N 1
ATOM 3031 C CA . CYS A 1 403 ? 3.008 -10.43 -0.885 1 97.38 403 CYS A CA 1
ATOM 3032 C C . CYS A 1 403 ? 1.827 -9.477 -0.744 1 97.38 403 CYS A C 1
ATOM 3034 O O . CYS A 1 403 ? 1.84 -8.375 -1.303 1 97.38 403 CYS A O 1
ATOM 3036 N N . PHE A 1 404 ? 0.763 -9.828 0.021 1 97.69 404 PHE A N 1
ATOM 3037 C CA . PHE A 1 404 ? -0.415 -8.992 0.21 1 97.69 404 PHE A CA 1
ATOM 3038 C C . PHE A 1 404 ? -0.284 -8.148 1.474 1 97.69 404 PHE A C 1
ATOM 3040 O O . PHE A 1 404 ? -0.595 -6.957 1.467 1 97.69 404 PHE A O 1
ATOM 3047 N N . LEU A 1 405 ? 0.229 -8.742 2.512 1 98.31 405 LEU A N 1
ATOM 3048 C CA . LEU A 1 405 ? 0.32 -8.109 3.822 1 98.31 405 LEU A CA 1
ATOM 3049 C C . LEU A 1 405 ? 1.233 -6.887 3.773 1 98.31 405 LEU A C 1
ATOM 3051 O O . LEU A 1 405 ? 0.982 -5.891 4.457 1 98.31 405 LEU A O 1
ATOM 3055 N N . THR A 1 406 ? 2.35 -6.961 3.023 1 98.25 406 THR A N 1
ATOM 3056 C CA . THR A 1 406 ? 3.381 -5.93 3.088 1 98.25 406 THR A CA 1
ATOM 3057 C C . THR A 1 406 ? 3.145 -4.863 2.023 1 98.25 406 THR A C 1
ATOM 3059 O O . THR A 1 406 ? 3.732 -3.779 2.082 1 98.25 406 THR A O 1
ATOM 3062 N N . ALA A 1 407 ? 2.227 -5.129 1.06 1 97.38 407 ALA A N 1
ATOM 3063 C CA . ALA A 1 407 ? 2.049 -4.242 -0.086 1 97.38 407 ALA A CA 1
ATOM 3064 C C . ALA A 1 407 ? 0.705 -3.52 -0.019 1 97.38 407 ALA A C 1
ATOM 3066 O O . ALA A 1 407 ? 0.648 -2.291 -0.091 1 97.38 407 ALA A O 1
ATOM 3067 N N . ARG A 1 408 ? -0.347 -4.211 0.264 1 96.56 408 ARG A N 1
ATOM 3068 C CA . ARG A 1 408 ? -1.702 -3.672 0.248 1 96.56 408 ARG A CA 1
ATOM 3069 C C . ARG A 1 408 ? -1.893 -2.637 1.352 1 96.56 408 ARG A C 1
ATOM 3071 O O . ARG A 1 408 ? -2.381 -1.533 1.099 1 96.56 408 ARG A O 1
ATOM 3078 N N . PRO A 1 409 ? -1.515 -2.963 2.537 1 98.19 409 PRO A N 1
ATOM 3079 C CA . PRO A 1 409 ? -1.647 -2.004 3.637 1 98.19 409 PRO A CA 1
ATOM 3080 C C . PRO A 1 409 ? -0.326 -1.325 3.992 1 98.19 409 PRO A C 1
ATOM 3082 O O . PRO A 1 409 ? -0.046 -1.088 5.168 1 98.19 409 PRO A O 1
ATOM 3085 N N . ASN A 1 410 ? 0.552 -1.032 3.027 1 98.44 410 ASN A N 1
ATOM 3086 C CA . ASN A 1 410 ? 1.877 -0.479 3.285 1 98.44 410 ASN A CA 1
ATOM 3087 C C . ASN A 1 410 ? 1.797 0.829 4.07 1 98.44 410 ASN A C 1
ATOM 3089 O O . ASN A 1 410 ? 2.529 1.021 5.039 1 98.44 410 ASN A O 1
ATOM 3093 N N . GLU A 1 411 ? 0.919 1.731 3.664 1 97.94 411 GLU A N 1
ATOM 3094 C CA . GLU A 1 411 ? 0.759 3.004 4.363 1 97.94 411 GLU A CA 1
ATOM 3095 C C . GLU A 1 411 ? 0.216 2.793 5.773 1 97.94 411 GLU A C 1
ATOM 3097 O O . GLU A 1 411 ? 0.623 3.484 6.711 1 97.94 411 GLU A O 1
ATOM 3102 N N . GLN A 1 412 ? -0.754 1.885 5.973 1 98.31 412 GLN A N 1
ATOM 3103 C CA . GLN A 1 412 ? -1.334 1.577 7.273 1 98.31 412 GLN A CA 1
ATOM 3104 C C . GLN A 1 412 ? -0.278 1.035 8.234 1 98.31 412 GLN A C 1
ATOM 3106 O O . GLN A 1 412 ? -0.317 1.316 9.43 1 98.31 412 GLN A O 1
ATOM 3111 N N . ILE A 1 413 ? 0.677 0.249 7.691 1 98.62 413 ILE A N 1
ATOM 3112 C CA . ILE A 1 413 ? 1.766 -0.263 8.516 1 98.62 413 ILE A CA 1
ATOM 3113 C C . ILE A 1 413 ? 2.656 0.891 8.969 1 98.62 413 ILE A C 1
ATOM 3115 O O . ILE A 1 413 ? 3.078 0.939 10.125 1 98.62 413 ILE A O 1
ATOM 3119 N N . TYR A 1 414 ? 2.934 1.849 8.062 1 98.44 414 TYR A N 1
ATOM 3120 C CA . TYR A 1 414 ? 3.695 3.027 8.461 1 98.44 414 TYR A CA 1
ATOM 3121 C C . TYR A 1 414 ? 2.994 3.777 9.586 1 98.44 414 TYR A C 1
ATOM 3123 O O . TYR A 1 414 ? 3.631 4.191 10.555 1 98.44 414 TYR A O 1
ATOM 3131 N N . ASN A 1 415 ? 1.695 4.016 9.383 1 98.06 415 ASN A N 1
ATOM 3132 C CA . ASN A 1 415 ? 0.91 4.703 10.406 1 98.06 415 ASN A CA 1
ATOM 3133 C C . ASN A 1 415 ? 0.98 3.977 11.742 1 98.06 415 ASN A C 1
ATOM 3135 O O . ASN A 1 415 ? 1.214 4.602 12.781 1 98.06 415 ASN A O 1
ATOM 3139 N N . ALA A 1 416 ? 0.854 2.672 11.75 1 98.06 416 ALA A N 1
ATOM 3140 C CA . ALA A 1 416 ? 0.917 1.859 12.961 1 98.06 416 ALA A CA 1
ATOM 3141 C C . ALA A 1 416 ? 2.295 1.949 13.609 1 98.06 416 ALA A C 1
ATOM 3143 O O . ALA A 1 416 ? 2.404 2.123 14.828 1 98.06 416 ALA A O 1
ATOM 3144 N N . CYS A 1 417 ? 3.34 1.832 12.789 1 97.69 417 CYS A N 1
ATOM 3145 C CA . CYS A 1 417 ? 4.703 1.889 13.305 1 97.69 417 CYS A CA 1
ATOM 3146 C C . CYS A 1 417 ? 4.988 3.244 13.945 1 97.69 417 CYS A C 1
ATOM 3148 O O . CYS A 1 417 ? 5.703 3.326 14.945 1 97.69 417 CYS A O 1
ATOM 3150 N N . SER A 1 418 ? 4.434 4.309 13.359 1 97.12 418 SER A N 1
ATOM 3151 C CA . SER A 1 418 ? 4.676 5.656 13.867 1 97.12 418 SER A CA 1
ATOM 3152 C C . SER A 1 418 ? 3.984 5.867 15.211 1 97.12 418 SER A C 1
ATOM 3154 O O . SER A 1 418 ? 4.285 6.828 15.922 1 97.12 418 SER A O 1
ATOM 3156 N N . GLU A 1 419 ? 3.049 4.98 15.602 1 97.38 419 GLU A N 1
ATOM 3157 C CA . GLU A 1 419 ? 2.352 5.078 16.875 1 97.38 419 GLU A CA 1
ATOM 3158 C C . GLU A 1 419 ? 3.152 4.41 18 1 97.38 419 GLU A C 1
ATOM 3160 O O . GLU A 1 419 ? 2.809 4.535 19.172 1 97.38 419 GLU A O 1
ATOM 3165 N N . GLY A 1 420 ? 4.211 3.574 17.672 1 96.12 420 GLY A N 1
ATOM 3166 C CA . GLY A 1 420 ? 5.215 3.1 18.609 1 96.12 420 GLY A CA 1
ATOM 3167 C C . GLY A 1 420 ? 4.754 1.907 19.422 1 96.12 420 GLY A C 1
ATOM 3168 O O . GLY A 1 420 ? 5.359 1.574 20.453 1 96.12 420 GLY A O 1
ATOM 3169 N N . LYS A 1 421 ? 3.623 1.301 19.031 1 96 421 LYS A N 1
ATOM 3170 C CA . LYS A 1 421 ? 3.119 0.147 19.766 1 96 421 LYS A CA 1
ATOM 3171 C C . LYS A 1 421 ? 3.623 -1.158 19.156 1 96 421 LYS A C 1
ATOM 3173 O O . LYS A 1 421 ? 4.098 -1.177 18.016 1 96 421 LYS A O 1
ATOM 3178 N N . ARG A 1 422 ? 3.6 -2.205 19.969 1 97.19 422 ARG A N 1
ATOM 3179 C CA . ARG A 1 422 ? 4.051 -3.514 19.5 1 97.19 422 ARG A CA 1
ATOM 3180 C C . ARG A 1 422 ? 2.957 -4.215 18.703 1 97.19 422 ARG A C 1
ATOM 3182 O O . ARG A 1 422 ? 1.841 -4.395 19.203 1 97.19 422 ARG A O 1
ATOM 3189 N N . ILE A 1 423 ? 3.189 -4.512 17.5 1 98.75 423 ILE A N 1
ATOM 3190 C CA . ILE A 1 423 ? 2.418 -5.328 16.578 1 98.75 423 ILE A CA 1
ATOM 3191 C C . ILE A 1 423 ? 3.344 -6.309 15.852 1 98.75 423 ILE A C 1
ATOM 3193 O O . ILE A 1 423 ? 4.449 -5.945 15.453 1 98.75 423 ILE A O 1
ATOM 3197 N N . VAL A 1 424 ? 2.998 -7.535 15.773 1 98.94 424 VAL A N 1
ATOM 3198 C CA . VAL A 1 424 ? 3.781 -8.5 15.008 1 98.94 424 VAL A CA 1
ATOM 3199 C C . VAL A 1 424 ? 3.066 -8.828 13.703 1 98.94 424 VAL A C 1
ATOM 3201 O O . VAL A 1 424 ? 1.954 -9.359 13.711 1 98.94 424 VAL A O 1
ATOM 3204 N N . PHE A 1 425 ? 3.656 -8.484 12.625 1 98.94 425 PHE A N 1
ATOM 3205 C CA . PHE A 1 425 ? 3.178 -8.859 11.305 1 98.94 425 PHE A CA 1
ATOM 3206 C C . PHE A 1 425 ? 3.793 -10.18 10.859 1 98.94 425 PHE A C 1
ATOM 3208 O O . PHE A 1 425 ? 5.016 -10.32 10.836 1 98.94 425 PHE A O 1
ATOM 3215 N N . VAL A 1 426 ? 2.984 -11.133 10.5 1 98.88 426 VAL A N 1
ATOM 3216 C CA . VAL A 1 426 ? 3.457 -12.445 10.062 1 98.88 426 VAL A CA 1
ATOM 3217 C C . VAL A 1 426 ? 3.066 -12.672 8.609 1 98.88 426 VAL A C 1
ATOM 3219 O O . VAL A 1 426 ? 1.883 -12.812 8.289 1 98.88 426 VAL A O 1
ATOM 3222 N N . GLY A 1 427 ? 4.059 -12.68 7.75 1 98.75 427 GLY A N 1
ATOM 3223 C CA . GLY A 1 427 ? 3.836 -12.938 6.336 1 98.75 427 GLY A CA 1
ATOM 3224 C C . GLY A 1 427 ? 4.207 -14.344 5.914 1 98.75 427 GLY A C 1
ATOM 3225 O O . GLY A 1 427 ? 5.387 -14.703 5.898 1 98.75 427 GLY A O 1
ATOM 3226 N N . SER A 1 428 ? 3.238 -15.133 5.512 1 97.94 428 SER A N 1
ATOM 3227 C CA . SER A 1 428 ? 3.475 -16.484 5.012 1 97.94 428 SER A CA 1
ATOM 3228 C C . SER A 1 428 ? 3.66 -16.484 3.498 1 97.94 428 SER A C 1
ATOM 3230 O O . SER A 1 428 ? 3.562 -15.438 2.854 1 97.94 428 SER A O 1
ATOM 3232 N N . LEU A 1 429 ? 3.996 -17.656 2.906 1 97.25 429 LEU A N 1
ATOM 3233 C CA . LEU A 1 429 ? 4.23 -17.781 1.474 1 97.25 429 LEU A CA 1
ATOM 3234 C C . LEU A 1 429 ? 5.312 -16.812 1.007 1 97.25 429 LEU A C 1
ATOM 3236 O O . LEU A 1 429 ? 5.164 -16.172 -0.031 1 97.25 429 LEU A O 1
ATOM 3240 N N . ALA A 1 430 ? 6.309 -16.688 1.812 1 98.19 430 ALA A N 1
ATOM 3241 C CA . ALA A 1 430 ? 7.328 -15.688 1.527 1 98.19 430 ALA A CA 1
ATOM 3242 C C . ALA A 1 430 ? 8.398 -16.234 0.585 1 98.19 430 ALA A C 1
ATOM 3244 O O . ALA A 1 430 ? 8.766 -17.406 0.674 1 98.19 430 ALA A O 1
ATOM 3245 N N . GLY A 1 431 ? 8.875 -15.383 -0.354 1 98.5 431 GLY A N 1
ATOM 3246 C CA . GLY A 1 431 ? 10.016 -15.719 -1.188 1 98.5 431 GLY A CA 1
ATOM 3247 C C . GLY A 1 431 ? 9.633 -16.094 -2.607 1 98.5 431 GLY A C 1
ATOM 3248 O O . GLY A 1 431 ? 8.484 -15.898 -3.016 1 98.5 431 GLY A O 1
ATOM 3249 N N . LEU A 1 432 ? 10.617 -16.578 -3.316 1 98.44 432 LEU A N 1
ATOM 3250 C CA . LEU A 1 432 ? 10.477 -16.969 -4.715 1 98.44 432 LEU A CA 1
ATOM 3251 C C . LEU A 1 432 ? 9.562 -18.188 -4.848 1 98.44 432 LEU A C 1
ATOM 3253 O O . LEU A 1 432 ? 8.914 -18.375 -5.883 1 98.44 432 LEU A O 1
ATOM 3257 N N . LEU A 1 433 ? 9.492 -18.984 -3.77 1 97.31 433 LEU A N 1
ATOM 3258 C CA . LEU A 1 433 ? 8.711 -20.219 -3.758 1 97.31 433 LEU A CA 1
ATOM 3259 C C . LEU A 1 433 ? 7.539 -20.109 -2.785 1 97.31 433 LEU A C 1
ATOM 3261 O O . LEU A 1 433 ? 7.648 -19.453 -1.749 1 97.31 433 LEU A O 1
ATOM 3265 N N . PRO A 1 434 ? 6.391 -20.766 -3.059 1 95.69 434 PRO A N 1
ATOM 3266 C CA . PRO A 1 434 ? 6.117 -21.578 -4.246 1 95.69 434 PRO A CA 1
ATOM 3267 C C . PRO A 1 434 ? 6.008 -20.734 -5.52 1 95.69 434 PRO A C 1
ATOM 3269 O O . PRO A 1 434 ? 5.484 -19.625 -5.488 1 95.69 434 PRO A O 1
ATOM 3272 N N . ALA A 1 435 ? 6.445 -21.266 -6.609 1 97.19 435 ALA A N 1
ATOM 3273 C CA . ALA A 1 435 ? 6.527 -20.5 -7.852 1 97.19 435 ALA A CA 1
ATOM 3274 C C . ALA A 1 435 ? 5.32 -20.766 -8.742 1 97.19 435 ALA A C 1
ATOM 3276 O O . ALA A 1 435 ? 5.051 -20.016 -9.68 1 97.19 435 ALA A O 1
ATOM 3277 N N . GLY A 1 436 ? 4.559 -21.781 -8.508 1 94.12 436 GLY A N 1
ATOM 3278 C CA . GLY A 1 436 ? 3.439 -22.219 -9.32 1 94.12 436 GLY A CA 1
ATOM 3279 C C . GLY A 1 436 ? 2.381 -21.156 -9.516 1 94.12 436 GLY A C 1
ATOM 3280 O O . GLY A 1 436 ? 1.919 -20.922 -10.633 1 94.12 436 GLY A O 1
ATOM 3281 N N . PRO A 1 437 ? 2.008 -20.438 -8.477 1 92.88 437 PRO A N 1
ATOM 3282 C CA . PRO A 1 437 ? 0.964 -19.422 -8.594 1 92.88 437 PRO A CA 1
ATOM 3283 C C . PRO A 1 437 ? 1.387 -18.25 -9.469 1 92.88 437 PRO A C 1
ATOM 3285 O O . PRO A 1 437 ? 0.534 -17.547 -10.023 1 92.88 437 PRO A O 1
ATOM 3288 N N . GLY A 1 438 ? 2.723 -18 -9.531 1 94.56 438 GLY A N 1
ATOM 3289 C CA . GLY A 1 438 ? 3.197 -16.891 -10.352 1 94.56 438 GLY A CA 1
ATOM 3290 C C . GLY A 1 438 ? 3.525 -15.648 -9.539 1 94.56 438 GLY A C 1
ATOM 3291 O O . GLY A 1 438 ? 3.424 -15.664 -8.312 1 94.56 438 GLY A O 1
ATOM 3292 N N . HIS A 1 439 ? 3.887 -14.586 -10.258 1 96.25 439 HIS A N 1
ATOM 3293 C CA . HIS A 1 439 ? 4.543 -13.43 -9.648 1 96.25 439 HIS A CA 1
ATOM 3294 C C . HIS A 1 439 ? 3.574 -12.656 -8.766 1 96.25 439 HIS A C 1
ATOM 3296 O O . HIS A 1 439 ? 4 -11.883 -7.898 1 96.25 439 HIS A O 1
ATOM 3302 N N . SER A 1 440 ? 2.268 -12.82 -8.938 1 94.56 440 SER A N 1
ATOM 3303 C CA . SER A 1 440 ? 1.326 -12.156 -8.047 1 94.56 440 SER A CA 1
ATOM 3304 C C . SER A 1 440 ? 1.452 -12.68 -6.621 1 94.56 440 SER A C 1
ATOM 3306 O O . SER A 1 440 ? 1.1 -11.984 -5.664 1 94.56 440 SER A O 1
ATOM 3308 N N . HIS A 1 441 ? 1.99 -13.898 -6.434 1 96.5 441 HIS A N 1
ATOM 3309 C CA . HIS A 1 441 ? 2.006 -14.539 -5.121 1 96.5 441 HIS A CA 1
ATOM 3310 C C . HIS A 1 441 ? 3.436 -14.75 -4.629 1 96.5 441 HIS A C 1
ATOM 3312 O O . HIS A 1 441 ? 3.648 -15.133 -3.477 1 96.5 441 HIS A O 1
ATOM 3318 N N . GLN A 1 442 ? 4.41 -14.57 -5.488 1 97.81 442 GLN A N 1
ATOM 3319 C CA . GLN A 1 442 ? 5.801 -14.68 -5.062 1 97.81 442 GLN A CA 1
ATOM 3320 C C . GLN A 1 442 ? 6.27 -13.406 -4.367 1 97.81 442 GLN A C 1
ATOM 3322 O O . GLN A 1 442 ? 6.34 -12.344 -4.988 1 97.81 442 GLN A O 1
ATOM 3327 N N . SER A 1 443 ? 6.531 -13.531 -3.105 1 98 443 SER A N 1
ATOM 3328 C CA . SER A 1 443 ? 6.855 -12.367 -2.291 1 98 443 SER A CA 1
ATOM 3329 C C . SER A 1 443 ? 8.359 -12.094 -2.293 1 98 443 SER A C 1
ATOM 3331 O O . SER A 1 443 ? 9.062 -12.492 -1.364 1 98 443 SER A O 1
ATOM 3333 N N . VAL A 1 444 ? 8.844 -11.328 -3.213 1 98.38 444 VAL A N 1
ATOM 3334 C CA . VAL A 1 444 ? 10.273 -11.086 -3.361 1 98.38 444 VAL A CA 1
ATOM 3335 C C . VAL A 1 444 ? 10.555 -9.586 -3.295 1 98.38 444 VAL A C 1
ATOM 3337 O O . VAL A 1 444 ? 11.539 -9.102 -3.867 1 98.38 444 VAL A O 1
ATOM 3340 N N . ARG A 1 445 ? 9.719 -8.789 -2.654 1 98.06 445 ARG A N 1
ATOM 3341 C CA . ARG A 1 445 ? 9.969 -7.359 -2.492 1 98.06 445 ARG A CA 1
ATOM 3342 C C . ARG A 1 445 ? 9.523 -6.879 -1.116 1 98.06 445 ARG A C 1
ATOM 3344 O O . ARG A 1 445 ? 9.531 -5.68 -0.841 1 98.06 445 ARG A O 1
ATOM 3351 N N . ASP A 1 446 ? 9.094 -7.812 -0.27 1 98.56 446 ASP A N 1
ATOM 3352 C CA . ASP A 1 446 ? 8.531 -7.484 1.04 1 98.56 446 ASP A CA 1
ATOM 3353 C C . ASP A 1 446 ? 9.578 -6.824 1.933 1 98.56 446 ASP A C 1
ATOM 3355 O O . ASP A 1 446 ? 9.273 -5.891 2.678 1 98.56 446 ASP A O 1
ATOM 3359 N N . LEU A 1 447 ? 10.859 -7.215 1.844 1 98.62 447 LEU A N 1
ATOM 3360 C CA . LEU A 1 447 ? 11.906 -6.59 2.65 1 98.62 447 LEU A CA 1
ATOM 3361 C C . LEU A 1 447 ? 12.094 -5.129 2.256 1 98.62 447 LEU A C 1
ATOM 3363 O O . LEU A 1 447 ? 12.227 -4.258 3.121 1 98.62 447 LEU A O 1
ATOM 3367 N N . ALA A 1 448 ? 12.117 -4.902 0.971 1 98.44 448 ALA A N 1
ATOM 3368 C CA . ALA A 1 448 ? 12.258 -3.535 0.479 1 98.44 448 ALA A CA 1
ATOM 3369 C C . ALA A 1 448 ? 11.07 -2.678 0.912 1 98.44 448 ALA A C 1
ATOM 3371 O O . ALA A 1 448 ? 11.25 -1.552 1.38 1 98.44 448 ALA A O 1
ATOM 3372 N N . ALA A 1 449 ? 9.875 -3.205 0.79 1 98.12 449 ALA A N 1
ATOM 3373 C CA . ALA A 1 449 ? 8.641 -2.473 1.071 1 98.12 449 ALA A CA 1
ATOM 3374 C C . ALA A 1 449 ? 8.539 -2.119 2.553 1 98.12 449 ALA A C 1
ATOM 3376 O O . ALA A 1 449 ? 7.988 -1.077 2.91 1 98.12 449 ALA A O 1
ATOM 3377 N N . MET A 1 450 ? 9.172 -2.941 3.422 1 97.75 450 MET A N 1
ATOM 3378 C CA . MET A 1 450 ? 8.969 -2.809 4.863 1 97.75 450 MET A CA 1
ATOM 3379 C C . MET A 1 450 ? 10.227 -2.266 5.543 1 97.75 450 MET A C 1
ATOM 3381 O O . MET A 1 450 ? 10.164 -1.804 6.684 1 97.75 450 MET A O 1
ATOM 3385 N N . GLY A 1 451 ? 11.336 -2.314 4.867 1 97.06 451 GLY A N 1
ATOM 3386 C CA . GLY A 1 451 ? 12.633 -2.17 5.508 1 97.06 451 GLY A CA 1
ATOM 3387 C C . GLY A 1 451 ? 12.812 -0.829 6.195 1 97.06 451 GLY A C 1
ATOM 3388 O O . GLY A 1 451 ? 13.523 -0.73 7.199 1 97.06 451 GLY A O 1
ATOM 3389 N N . ALA A 1 452 ? 12.148 0.203 5.691 1 97.06 452 ALA A N 1
ATOM 3390 C CA . ALA A 1 452 ? 12.383 1.552 6.203 1 97.06 452 ALA A CA 1
ATOM 3391 C C . ALA A 1 452 ? 11.297 1.957 7.195 1 97.06 452 ALA A C 1
ATOM 3393 O O . ALA A 1 452 ? 11.273 3.094 7.672 1 97.06 452 ALA A O 1
ATOM 3394 N N . MET A 1 453 ? 10.359 1.048 7.586 1 97.56 453 MET A N 1
ATOM 3395 C CA . MET A 1 453 ? 9.328 1.378 8.57 1 97.56 453 MET A CA 1
ATOM 3396 C C . MET A 1 453 ? 9.961 1.747 9.906 1 97.56 453 MET A C 1
ATOM 3398 O O . MET A 1 453 ? 10.859 1.057 10.391 1 97.56 453 MET A O 1
ATOM 3402 N N . PRO A 1 454 ? 9.5 2.836 10.594 1 95.69 454 PRO A N 1
ATOM 3403 C CA . PRO A 1 454 ? 10.117 3.277 11.844 1 95.69 454 PRO A CA 1
ATOM 3404 C C . PRO A 1 454 ? 10.047 2.219 12.938 1 95.69 454 PRO A C 1
ATOM 3406 O O . PRO A 1 454 ? 8.953 1.768 13.297 1 95.69 454 PRO A O 1
ATOM 3409 N N . GLY A 1 455 ? 11.164 1.838 13.391 1 95.06 455 GLY A N 1
ATOM 3410 C CA . GLY A 1 455 ? 11.266 0.975 14.555 1 95.06 455 GLY A CA 1
ATOM 3411 C C . GLY A 1 455 ? 11.008 -0.486 14.242 1 95.06 455 GLY A C 1
ATOM 3412 O O . GLY A 1 455 ? 11.172 -1.352 15.102 1 95.06 455 GLY A O 1
ATOM 3413 N N . LEU A 1 456 ? 10.68 -0.844 13 1 97.75 456 LEU A N 1
ATOM 3414 C CA . LEU A 1 456 ? 10.297 -2.203 12.633 1 97.75 456 LEU A CA 1
ATOM 3415 C C . LEU A 1 456 ? 11.523 -3.09 12.484 1 97.75 456 LEU A C 1
ATOM 3417 O O . LEU A 1 456 ? 12.523 -2.682 11.883 1 97.75 456 LEU A O 1
ATOM 3421 N N . THR A 1 457 ? 11.5 -4.266 13.07 1 98.06 457 THR A N 1
ATOM 3422 C CA . THR A 1 457 ? 12.531 -5.277 12.891 1 98.06 457 THR A CA 1
ATOM 3423 C C . THR A 1 457 ? 11.992 -6.469 12.109 1 98.06 457 THR A C 1
ATOM 3425 O O . THR A 1 457 ? 10.867 -6.914 12.344 1 98.06 457 THR A O 1
ATOM 3428 N N . MET A 1 458 ? 12.75 -6.973 11.18 1 98.69 458 MET A N 1
ATOM 3429 C CA . MET A 1 458 ? 12.312 -8.086 10.352 1 98.69 458 MET A CA 1
ATOM 3430 C C . MET A 1 458 ? 13.18 -9.32 10.586 1 98.69 458 MET A C 1
ATOM 3432 O O . MET A 1 458 ? 14.406 -9.219 10.633 1 98.69 458 MET A O 1
ATOM 3436 N N . VAL A 1 459 ? 12.539 -10.5 10.703 1 98.81 459 VAL A N 1
ATOM 3437 C CA . VAL A 1 459 ? 13.273 -11.742 10.953 1 98.81 459 VAL A CA 1
ATOM 3438 C C . VAL A 1 459 ? 12.68 -12.867 10.109 1 98.81 459 VAL A C 1
ATOM 3440 O O . VAL A 1 459 ? 11.508 -12.82 9.734 1 98.81 459 VAL A O 1
ATOM 3443 N N . GLU A 1 460 ? 13.438 -13.859 9.773 1 98.88 460 GLU A N 1
ATOM 3444 C CA . GLU A 1 460 ? 13 -15.086 9.109 1 98.88 460 GLU A CA 1
ATOM 3445 C C . GLU A 1 460 ? 13.656 -16.312 9.727 1 98.88 460 GLU A C 1
ATOM 3447 O O . GLU A 1 460 ? 14.883 -16.422 9.766 1 98.88 460 GLU A O 1
ATOM 3452 N N . PRO A 1 461 ? 12.898 -17.234 10.234 1 98.81 461 PRO A N 1
ATOM 3453 C CA . PRO A 1 461 ? 13.477 -18.469 10.789 1 98.81 461 PRO A CA 1
ATOM 3454 C C . PRO A 1 461 ? 14.047 -19.391 9.719 1 98.81 461 PRO A C 1
ATOM 3456 O O . PRO A 1 461 ? 13.461 -19.531 8.641 1 98.81 461 PRO A O 1
ATOM 3459 N N . SER A 1 462 ? 15.109 -20.031 10.023 1 98.31 462 SER A N 1
ATOM 3460 C CA . SER A 1 462 ? 15.812 -20.891 9.078 1 98.31 462 SER A CA 1
ATOM 3461 C C . SER A 1 462 ? 15.297 -22.328 9.148 1 98.31 462 SER A C 1
ATOM 3463 O O . SER A 1 462 ? 15.492 -23.109 8.219 1 98.31 462 SER A O 1
ATOM 3465 N N . CYS A 1 463 ? 14.688 -22.719 10.281 1 98.06 463 CYS A N 1
ATOM 3466 C CA . CYS A 1 463 ? 14.219 -24.062 10.578 1 98.06 463 CYS A CA 1
ATOM 3467 C C . CYS A 1 463 ? 13.188 -24.062 11.695 1 98.06 463 CYS A C 1
ATOM 3469 O O . CYS A 1 463 ? 12.945 -23.016 12.312 1 98.06 463 CYS A O 1
ATOM 3471 N N . PRO A 1 464 ? 12.516 -25.172 11.961 1 97.5 464 PRO A N 1
ATOM 3472 C CA . PRO A 1 464 ? 11.484 -25.188 13 1 97.5 464 PRO A CA 1
ATOM 3473 C C . PRO A 1 464 ? 12 -24.75 14.359 1 97.5 464 PRO A C 1
ATOM 3475 O O . PRO A 1 464 ? 11.305 -24.031 15.094 1 97.5 464 PRO A O 1
ATOM 3478 N N . ALA A 1 465 ? 13.25 -25.062 14.703 1 97.88 465 ALA A N 1
ATOM 3479 C CA . ALA A 1 465 ? 13.82 -24.734 16 1 97.88 465 ALA A CA 1
ATOM 3480 C C . ALA A 1 465 ? 13.992 -23.234 16.188 1 97.88 465 ALA A C 1
ATOM 3482 O O . ALA A 1 465 ? 14.078 -22.734 17.312 1 97.88 465 ALA A O 1
ATOM 3483 N N . ALA A 1 466 ? 14.078 -22.469 15.094 1 98.62 466 ALA A N 1
ATOM 3484 C CA . ALA A 1 466 ? 14.297 -21.031 15.141 1 98.62 466 ALA A CA 1
ATOM 3485 C C . ALA A 1 466 ? 12.977 -20.281 15.312 1 98.62 466 ALA A C 1
ATOM 3487 O O . ALA A 1 466 ? 12.969 -19.109 15.703 1 98.62 466 ALA A O 1
ATOM 3488 N N . VAL A 1 467 ? 11.812 -20.906 15.031 1 98.62 467 VAL A N 1
ATOM 3489 C CA . VAL A 1 467 ? 10.523 -20.234 14.945 1 98.62 467 VAL A CA 1
ATOM 3490 C C . VAL A 1 467 ? 10.125 -19.703 16.328 1 98.62 467 VAL A C 1
ATOM 3492 O O . VAL A 1 467 ? 9.828 -18.516 16.484 1 98.62 467 VAL A O 1
ATOM 3495 N N . GLY A 1 468 ? 10.141 -20.562 17.297 1 98.44 468 GLY A N 1
ATOM 3496 C CA . GLY A 1 468 ? 9.727 -20.203 18.641 1 98.44 468 GLY A CA 1
ATOM 3497 C C . GLY A 1 468 ? 10.523 -19.047 19.219 1 98.44 468 GLY A C 1
ATOM 3498 O O . GLY A 1 468 ? 9.953 -18.016 19.594 1 98.44 468 GLY A O 1
ATOM 3499 N N . PRO A 1 469 ? 11.867 -19.188 19.25 1 98.62 469 PRO A N 1
ATOM 3500 C CA . PRO A 1 469 ? 12.719 -18.125 19.812 1 98.62 469 PRO A CA 1
ATOM 3501 C C . PRO A 1 469 ? 12.547 -16.797 19.094 1 98.62 469 PRO A C 1
ATOM 3503 O O . PRO A 1 469 ? 12.516 -15.742 19.734 1 98.62 469 PRO A O 1
ATOM 3506 N N . LEU A 1 470 ? 12.406 -16.766 17.797 1 98.81 470 LEU A N 1
ATOM 3507 C CA . LEU A 1 470 ? 12.266 -15.508 17.062 1 98.81 470 LEU A CA 1
ATOM 3508 C C . LEU A 1 470 ? 10.898 -14.883 17.312 1 98.81 470 LEU A C 1
ATOM 3510 O O . LEU A 1 470 ? 10.789 -13.664 17.453 1 98.81 470 LEU A O 1
ATOM 3514 N N . LEU A 1 471 ? 9.812 -15.719 17.328 1 98.88 471 LEU A N 1
ATOM 3515 C CA . LEU A 1 471 ? 8.5 -15.18 17.672 1 98.88 471 LEU A CA 1
ATOM 3516 C C . LEU A 1 471 ? 8.508 -14.586 19.078 1 98.88 471 LEU A C 1
ATOM 3518 O O . LEU A 1 471 ? 7.938 -13.516 19.297 1 98.88 471 LEU A O 1
ATOM 3522 N N . ARG A 1 472 ? 9.109 -15.312 20 1 98.5 472 ARG A N 1
ATOM 3523 C CA . ARG A 1 472 ? 9.195 -14.797 21.375 1 98.5 472 ARG A CA 1
ATOM 3524 C C . ARG A 1 472 ? 9.914 -13.453 21.406 1 98.5 472 ARG A C 1
ATOM 3526 O O . ARG A 1 472 ? 9.5 -12.539 22.109 1 98.5 472 ARG A O 1
ATOM 3533 N N . TRP A 1 473 ? 11 -13.352 20.688 1 98.38 473 TRP A N 1
ATOM 3534 C CA . TRP A 1 473 ? 11.703 -12.07 20.625 1 98.38 473 TRP A CA 1
ATOM 3535 C C . TRP A 1 473 ? 10.781 -10.969 20.109 1 98.38 473 TRP A C 1
ATOM 3537 O O . TRP A 1 473 ? 10.75 -9.867 20.656 1 98.38 473 TRP A O 1
ATOM 3547 N N . CYS A 1 474 ? 10.039 -11.219 19.031 1 98.62 474 CYS A N 1
ATOM 3548 C CA . CYS A 1 474 ? 9.125 -10.25 18.438 1 98.62 474 CYS A CA 1
ATOM 3549 C C . CYS A 1 474 ? 8.078 -9.805 19.453 1 98.62 474 CYS A C 1
ATOM 3551 O O . CYS A 1 474 ? 7.727 -8.625 19.5 1 98.62 474 CYS A O 1
ATOM 3553 N N . LEU A 1 475 ? 7.605 -10.719 20.297 1 98.5 475 LEU A N 1
ATOM 3554 C CA . LEU A 1 475 ? 6.484 -10.469 21.188 1 98.5 475 LEU A CA 1
ATOM 3555 C C . LEU A 1 475 ? 6.961 -9.789 22.469 1 98.5 475 LEU A C 1
ATOM 3557 O O . LEU A 1 475 ? 6.207 -9.039 23.094 1 98.5 475 LEU A O 1
ATOM 3561 N N . GLU A 1 476 ? 8.25 -10.016 22.844 1 97.5 476 GLU A N 1
ATOM 3562 C CA . GLU A 1 476 ? 8.625 -9.664 24.203 1 97.5 476 GLU A CA 1
ATOM 3563 C C . GLU A 1 476 ? 9.805 -8.703 24.219 1 97.5 476 GLU A C 1
ATOM 3565 O O . GLU A 1 476 ? 9.977 -7.926 25.172 1 97.5 476 GLU A O 1
ATOM 3570 N N . ALA A 1 477 ? 10.641 -8.805 23.203 1 96.31 477 ALA A N 1
ATOM 3571 C CA . ALA A 1 477 ? 11.898 -8.07 23.266 1 96.31 477 ALA A CA 1
ATOM 3572 C C . ALA A 1 477 ? 11.938 -6.934 22.25 1 96.31 477 ALA A C 1
ATOM 3574 O O . ALA A 1 477 ? 12.602 -5.918 22.469 1 96.31 477 ALA A O 1
ATOM 3575 N N . ALA A 1 478 ? 11.227 -7.105 21.141 1 94.56 478 ALA A N 1
ATOM 3576 C CA . ALA A 1 478 ? 11.258 -6.094 20.094 1 94.56 478 ALA A CA 1
ATOM 3577 C C . ALA A 1 478 ? 10.812 -4.734 20.625 1 94.56 478 ALA A C 1
ATOM 3579 O O . ALA A 1 478 ? 9.859 -4.645 21.391 1 94.56 478 ALA A O 1
ATOM 3580 N N . PRO A 1 479 ? 11.469 -3.658 20.281 1 88.56 479 PRO A N 1
ATOM 3581 C CA . PRO A 1 479 ? 11.109 -2.332 20.797 1 88.56 479 PRO A CA 1
ATOM 3582 C C . PRO A 1 479 ? 9.797 -1.811 20.219 1 88.56 479 PRO A C 1
ATOM 3584 O O . PRO A 1 479 ? 9.148 -0.954 20.828 1 88.56 479 PRO A O 1
ATOM 3587 N N . ALA A 1 480 ? 9.438 -2.145 19.109 1 91.81 480 ALA A N 1
ATOM 3588 C CA . ALA A 1 480 ? 8.211 -1.729 18.438 1 91.81 480 ALA A CA 1
ATOM 3589 C C . ALA A 1 480 ? 7.625 -2.865 17.609 1 91.81 480 ALA A C 1
ATOM 3591 O O . ALA A 1 480 ? 7.574 -4.012 18.062 1 91.81 480 ALA A O 1
ATOM 3592 N N . ALA A 1 481 ? 7.18 -2.557 16.391 1 97.75 481 ALA A N 1
ATOM 3593 C CA . ALA A 1 481 ? 6.562 -3.564 15.523 1 97.75 481 ALA A CA 1
ATOM 3594 C C . ALA A 1 481 ? 7.617 -4.473 14.906 1 97.75 481 ALA A C 1
ATOM 3596 O O . ALA A 1 481 ? 8.797 -4.125 14.859 1 97.75 481 ALA A O 1
ATOM 3597 N N . SER A 1 482 ? 7.273 -5.637 14.555 1 98.69 482 SER A N 1
ATOM 3598 C CA . SER A 1 482 ? 8.164 -6.602 13.906 1 98.69 482 SER A CA 1
ATOM 3599 C C . SER A 1 482 ? 7.465 -7.301 12.75 1 98.69 482 SER A C 1
ATOM 3601 O O . SER A 1 482 ? 6.234 -7.312 12.672 1 98.69 482 SER A O 1
ATOM 3603 N N . TYR A 1 483 ? 8.203 -7.742 11.836 1 98.81 483 TYR A N 1
ATOM 3604 C CA . TYR A 1 483 ? 7.762 -8.555 10.711 1 98.81 483 TYR A CA 1
ATOM 3605 C C . TYR A 1 483 ? 8.43 -9.93 10.742 1 98.81 483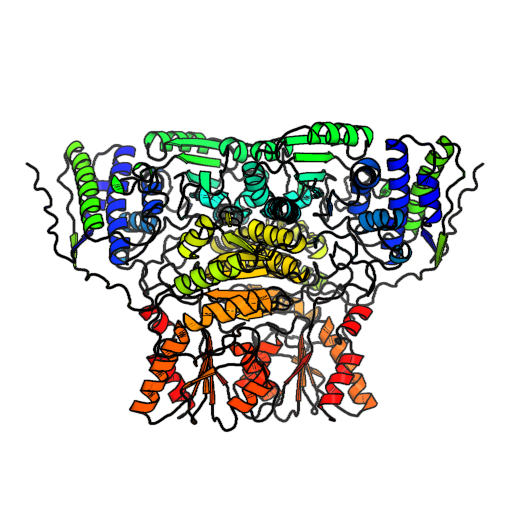 TYR A C 1
ATOM 3607 O O . TYR A 1 483 ? 9.656 -10.031 10.68 1 98.81 483 TYR A O 1
ATOM 3615 N N . LEU A 1 484 ? 7.652 -10.953 10.945 1 98.88 484 LEU A N 1
ATOM 3616 C CA . LEU A 1 484 ? 8.102 -12.336 10.883 1 98.88 484 LEU A CA 1
ATOM 3617 C C . LEU A 1 484 ? 7.77 -12.953 9.523 1 98.88 484 LEU A C 1
ATOM 3619 O O . LEU A 1 484 ? 6.602 -13.164 9.203 1 98.88 484 LEU A O 1
ATOM 3623 N N . ARG A 1 485 ? 8.789 -13.172 8.758 1 98.75 485 ARG A N 1
ATOM 3624 C CA . ARG A 1 485 ? 8.711 -13.703 7.402 1 98.75 485 ARG A CA 1
ATOM 3625 C C . ARG A 1 485 ? 8.758 -15.227 7.41 1 98.75 485 ARG A C 1
ATOM 3627 O O . ARG A 1 485 ? 9.695 -15.82 7.953 1 98.75 485 ARG A O 1
ATOM 3634 N N . LEU A 1 486 ? 7.746 -15.961 6.816 1 98.44 486 LEU A N 1
ATOM 3635 C CA . LEU A 1 486 ? 7.645 -17.422 6.93 1 98.44 486 LEU A CA 1
ATOM 3636 C C . LEU A 1 486 ? 7.559 -18.062 5.547 1 98.44 486 LEU A C 1
ATOM 3638 O O . LEU A 1 486 ? 6.648 -17.75 4.773 1 98.44 486 LEU A O 1
ATOM 3642 N N . VAL A 1 487 ? 8.484 -18.922 5.32 1 97.25 487 VAL A N 1
ATOM 3643 C CA . VAL A 1 487 ? 8.383 -19.797 4.156 1 97.25 487 VAL A CA 1
ATOM 3644 C C . VAL A 1 487 ? 7.316 -20.859 4.402 1 97.25 487 VAL A C 1
ATOM 3646 O O . VAL A 1 487 ? 7.203 -21.406 5.504 1 97.25 487 VAL A O 1
ATOM 3649 N N . SER A 1 488 ? 6.559 -21.203 3.338 1 95.19 488 SER A N 1
ATOM 3650 C CA . SER A 1 488 ? 5.402 -22.062 3.557 1 95.19 488 SER A CA 1
ATOM 3651 C C . SER A 1 488 ? 5.609 -23.438 2.926 1 95.19 488 SER A C 1
ATOM 3653 O O . SER A 1 488 ? 4.883 -24.391 3.234 1 95.19 488 SER A O 1
ATOM 3655 N N . ILE A 1 489 ? 6.57 -23.625 2.059 1 94.62 489 ILE A N 1
ATOM 3656 C CA . ILE A 1 489 ? 6.781 -24.906 1.383 1 94.62 489 ILE A CA 1
ATOM 3657 C C . ILE A 1 489 ? 7.59 -25.844 2.281 1 94.62 489 ILE A C 1
ATOM 3659 O O . ILE A 1 489 ? 8.312 -25.375 3.172 1 94.62 489 ILE A O 1
ATOM 3663 N N . PRO A 1 490 ? 7.523 -27.125 2.061 1 94.19 490 PRO A N 1
ATOM 3664 C CA . PRO A 1 490 ? 8.453 -28.031 2.74 1 94.19 490 PRO A CA 1
ATOM 3665 C C . PRO A 1 490 ? 9.898 -27.859 2.275 1 94.19 490 PRO A C 1
ATOM 3667 O O . PRO A 1 490 ? 10.141 -27.641 1.086 1 94.19 490 PRO A O 1
ATOM 3670 N N . CYS A 1 491 ? 10.773 -27.812 3.236 1 93.31 491 CYS A N 1
ATOM 3671 C CA . CYS A 1 491 ? 12.188 -27.672 2.936 1 93.31 491 CYS A CA 1
ATOM 3672 C C . CYS A 1 491 ? 13 -28.812 3.564 1 93.31 491 CYS A C 1
ATOM 3674 O O . CYS A 1 491 ? 12.719 -29.219 4.691 1 93.31 491 CYS A O 1
ATOM 3676 N N . ASP A 1 492 ? 13.922 -29.406 2.793 1 91.62 492 ASP A N 1
ATOM 3677 C CA . ASP A 1 492 ? 14.852 -30.406 3.316 1 91.62 492 ASP A CA 1
ATOM 3678 C C . ASP A 1 492 ? 16.031 -29.734 4.023 1 91.62 492 ASP A C 1
ATOM 3680 O O . ASP A 1 492 ? 17.125 -29.641 3.465 1 91.62 492 ASP A O 1
ATOM 3684 N N . VAL A 1 493 ? 15.891 -29.438 5.27 1 94.81 493 VAL A N 1
ATOM 3685 C CA . VAL A 1 493 ? 16.859 -28.672 6.043 1 94.81 493 VAL A CA 1
ATOM 3686 C C . VAL A 1 493 ? 17.984 -29.594 6.512 1 94.81 493 VAL A C 1
ATOM 3688 O O . VAL A 1 493 ? 17.812 -30.375 7.449 1 94.81 493 VAL A O 1
ATOM 3691 N N . PRO A 1 494 ? 19.172 -29.453 5.969 1 95.38 494 PRO A N 1
ATOM 3692 C CA . PRO A 1 494 ? 20.266 -30.359 6.305 1 95.38 494 PRO A CA 1
ATOM 3693 C C . PRO A 1 494 ? 21.125 -29.859 7.469 1 95.38 494 PRO A C 1
ATOM 3695 O O . PRO A 1 494 ? 22.109 -30.484 7.832 1 95.38 494 PRO A O 1
ATOM 3698 N N . PHE A 1 495 ? 20.844 -28.75 8.047 1 96.5 495 PHE A N 1
ATOM 3699 C CA . PHE A 1 495 ? 21.625 -28.141 9.125 1 96.5 495 PHE A CA 1
ATOM 3700 C C . PHE A 1 495 ? 20.797 -28.062 10.406 1 96.5 495 PHE A C 1
ATOM 3702 O O . PHE A 1 495 ? 19.594 -28.297 10.391 1 96.5 495 PHE A O 1
ATOM 3709 N N . ALA A 1 496 ? 21.484 -27.781 11.492 1 96.06 496 ALA A N 1
ATOM 3710 C CA . ALA A 1 496 ? 20.844 -27.609 12.789 1 96.06 496 ALA A CA 1
ATOM 3711 C C . ALA A 1 496 ? 21.422 -26.422 13.539 1 96.06 496 ALA A C 1
ATOM 3713 O O . ALA A 1 496 ? 22.609 -26.094 13.375 1 96.06 496 ALA A O 1
ATOM 3714 N N . LEU A 1 497 ? 20.594 -25.828 14.289 1 97.25 497 LEU A N 1
ATOM 3715 C CA . LEU A 1 497 ? 21.047 -24.781 15.203 1 97.25 497 LEU A CA 1
ATOM 3716 C C . LEU A 1 497 ? 21.609 -25.391 16.484 1 97.25 497 LEU A C 1
ATOM 3718 O O . LEU A 1 497 ? 21.266 -26.531 16.844 1 97.25 497 LEU A O 1
ATOM 3722 N N . PRO A 1 498 ? 22.438 -24.609 17.188 1 95.75 498 PRO A N 1
ATOM 3723 C CA . PRO A 1 498 ? 22.922 -25.125 18.469 1 95.75 498 PRO A CA 1
ATOM 3724 C C . PRO A 1 498 ? 21.797 -25.328 19.484 1 95.75 498 PRO A C 1
ATOM 3726 O O . PRO A 1 498 ? 20.797 -24.625 19.453 1 95.75 498 PRO A O 1
ATOM 3729 N N . ASP A 1 499 ? 22.062 -26.281 20.344 1 94.75 499 ASP A N 1
ATOM 3730 C CA . ASP A 1 499 ? 21.125 -26.516 21.438 1 94.75 499 ASP A CA 1
ATOM 3731 C C . ASP A 1 499 ? 20.906 -25.234 22.25 1 94.75 499 ASP A C 1
ATOM 3733 O O . ASP A 1 499 ? 21.875 -24.562 22.609 1 94.75 499 ASP A O 1
ATOM 3737 N N . GLY A 1 500 ? 19.75 -24.922 22.469 1 94.75 500 GLY A N 1
ATOM 3738 C CA . GLY A 1 500 ? 19.453 -23.766 23.281 1 94.75 500 GLY A CA 1
ATOM 3739 C C . GLY A 1 500 ? 19.641 -22.453 22.531 1 94.75 500 GLY A C 1
ATOM 3740 O O . GLY A 1 500 ? 19.766 -21.391 23.156 1 94.75 500 GLY A O 1
ATOM 3741 N N . TRP A 1 501 ? 19.594 -22.516 21.328 1 96.75 501 TRP A N 1
ATOM 3742 C CA . TRP A 1 501 ? 19.844 -21.344 20.5 1 96.75 501 TRP A CA 1
ATOM 3743 C C . TRP A 1 501 ? 18.875 -20.219 20.875 1 96.75 501 TRP A C 1
ATOM 3745 O O . TRP A 1 501 ? 17.688 -20.453 21.078 1 96.75 501 TRP A O 1
ATOM 3755 N N . THR A 1 502 ? 19.406 -18.938 21.031 1 96.5 502 THR A N 1
ATOM 3756 C CA . THR A 1 502 ? 18.656 -17.703 21.234 1 96.5 502 THR A CA 1
ATOM 3757 C C . THR A 1 502 ? 19.109 -16.625 20.25 1 96.5 502 THR A C 1
ATOM 3759 O O . THR A 1 502 ? 20.312 -16.453 20.016 1 96.5 502 THR A O 1
ATOM 3762 N N . PRO A 1 503 ? 18.156 -15.984 19.719 1 96.94 503 PRO A N 1
ATOM 3763 C CA . PRO A 1 503 ? 18.562 -14.961 18.734 1 96.94 503 PRO A CA 1
ATOM 3764 C C . PRO A 1 503 ? 19.234 -13.758 19.391 1 96.94 503 PRO A C 1
ATOM 3766 O O . PRO A 1 503 ? 18.828 -13.32 20.469 1 96.94 503 PRO A O 1
ATOM 3769 N N . GLU A 1 504 ? 20.281 -13.242 18.844 1 97.12 504 GLU A N 1
ATOM 3770 C CA . GLU A 1 504 ? 20.969 -11.992 19.172 1 97.12 504 GLU A CA 1
ATOM 3771 C C . GLU A 1 504 ? 20.812 -10.969 18.062 1 97.12 504 GLU A C 1
ATOM 3773 O O . GLU A 1 504 ? 21.297 -11.172 16.953 1 97.12 504 GLU A O 1
ATOM 3778 N N . PRO A 1 505 ? 20.188 -9.836 18.328 1 97.31 505 PRO A N 1
ATOM 3779 C CA . PRO A 1 505 ? 19.828 -8.891 17.281 1 97.31 505 PRO A CA 1
ATOM 3780 C C . PRO A 1 505 ? 21.031 -8.508 16.406 1 97.31 505 PRO A C 1
ATOM 3782 O O . PRO A 1 505 ? 22.031 -8.016 16.922 1 97.31 505 PRO A O 1
ATOM 3785 N N . GLY A 1 506 ? 20.875 -8.742 15.117 1 98.19 506 GLY A N 1
ATOM 3786 C CA . GLY A 1 506 ? 21.875 -8.336 14.133 1 98.19 506 GLY A CA 1
ATOM 3787 C C . GLY A 1 506 ? 23.031 -9.32 14.008 1 98.19 506 GLY A C 1
ATOM 3788 O O . GLY A 1 506 ? 23.922 -9.125 13.18 1 98.19 506 GLY A O 1
ATOM 3789 N N . ARG A 1 507 ? 23 -10.406 14.75 1 98.56 507 ARG A N 1
ATOM 3790 C CA . ARG A 1 507 ? 24.078 -11.391 14.695 1 98.56 507 ARG A CA 1
ATOM 3791 C C . ARG A 1 507 ? 23.578 -12.711 14.133 1 98.56 507 ARG A C 1
ATOM 3793 O O . ARG A 1 507 ? 22.391 -13.039 14.258 1 98.56 507 ARG A O 1
ATOM 3800 N N . GLY A 1 508 ? 24.5 -13.422 13.461 1 98.38 508 GLY A N 1
ATOM 3801 C CA . GLY A 1 508 ? 24.156 -14.703 12.859 1 98.38 508 GLY A CA 1
ATOM 3802 C C . GLY A 1 508 ? 24.812 -15.883 13.562 1 98.38 508 GLY A C 1
ATOM 3803 O O . GLY A 1 508 ? 25.453 -15.711 14.594 1 98.38 508 GLY A O 1
ATOM 3804 N N . THR A 1 509 ? 24.5 -17.062 13.031 1 98.38 509 THR A N 1
ATOM 3805 C CA . THR A 1 509 ? 25.031 -18.328 13.547 1 98.38 509 THR A CA 1
ATOM 3806 C C . THR A 1 509 ? 25.766 -19.094 12.445 1 98.38 509 THR A C 1
ATOM 3808 O O . THR A 1 509 ? 25.219 -19.312 11.359 1 98.38 509 THR A O 1
ATOM 3811 N N . VAL A 1 510 ? 27.016 -19.516 12.734 1 97.81 510 VAL A N 1
ATOM 3812 C CA . VAL A 1 510 ? 27.766 -20.328 11.781 1 97.81 510 VAL A CA 1
ATOM 3813 C C . VAL A 1 510 ? 27.219 -21.75 11.766 1 97.81 510 VAL A C 1
ATOM 3815 O O . VAL A 1 510 ? 27.219 -22.438 12.781 1 97.81 510 VAL A O 1
ATOM 3818 N N . LEU A 1 511 ? 26.719 -22.141 10.617 1 98 511 LEU A N 1
ATOM 3819 C CA . LEU A 1 511 ? 26.172 -23.484 10.461 1 98 511 LEU A CA 1
ATOM 3820 C C . LEU A 1 511 ? 27.266 -24.469 10.023 1 98 511 LEU A C 1
ATOM 3822 O O . LEU A 1 511 ? 27.188 -25.656 10.328 1 98 511 LEU A O 1
ATOM 3826 N N . ARG A 1 512 ? 28.188 -23.938 9.188 1 95.75 512 ARG A N 1
ATOM 3827 C CA . ARG A 1 512 ? 29.359 -24.656 8.695 1 95.75 512 ARG A CA 1
ATOM 3828 C C . ARG A 1 512 ? 30.578 -23.75 8.688 1 95.75 512 ARG A C 1
ATOM 3830 O O . ARG A 1 512 ? 30.562 -22.688 8.07 1 95.75 512 ARG A O 1
ATOM 3837 N N . PRO A 1 513 ? 31.656 -24.156 9.375 1 96.12 513 PRO A N 1
ATOM 3838 C CA . PRO A 1 513 ? 32.844 -23.328 9.367 1 96.12 513 PRO A CA 1
ATOM 3839 C C . PRO A 1 513 ? 33.688 -23.484 8.094 1 96.12 513 PRO A C 1
ATOM 3841 O O . PRO A 1 513 ? 33.656 -24.547 7.461 1 96.12 513 PRO A O 1
ATOM 3844 N N . GLY A 1 514 ? 34.312 -22.438 7.699 1 96.94 514 GLY A N 1
ATOM 3845 C CA . GLY A 1 514 ? 35.219 -22.422 6.57 1 96.94 514 GLY A CA 1
ATOM 3846 C C . GLY A 1 514 ? 36.125 -21.203 6.559 1 96.94 514 GLY A C 1
ATOM 3847 O O . GLY A 1 514 ? 35.969 -20.297 7.371 1 96.94 514 GLY A O 1
ATOM 3848 N N . ARG A 1 515 ? 37.125 -21.25 5.605 1 95.56 515 ARG A N 1
ATOM 3849 C CA . ARG A 1 515 ? 38.125 -20.188 5.629 1 95.56 515 ARG A CA 1
ATOM 3850 C C . ARG A 1 515 ? 38.312 -19.562 4.254 1 95.56 515 ARG A C 1
ATOM 3852 O O . ARG A 1 515 ? 38.906 -18.5 4.121 1 95.56 515 ARG A O 1
ATOM 3859 N N . ASP A 1 516 ? 37.75 -20.188 3.281 1 97.06 516 ASP A N 1
ATOM 3860 C CA . ASP A 1 516 ? 37.969 -19.719 1.916 1 97.06 516 ASP A CA 1
ATOM 3861 C C . ASP A 1 516 ? 36.906 -18.688 1.513 1 97.06 516 ASP A C 1
ATOM 3863 O O . ASP A 1 516 ? 36.875 -18.234 0.367 1 97.06 516 ASP A O 1
ATOM 3867 N N . GLY A 1 517 ? 36.031 -18.297 2.385 1 97.5 517 GLY A N 1
ATOM 3868 C CA . GLY A 1 517 ? 34.938 -17.328 2.191 1 97.5 517 GLY A CA 1
ATOM 3869 C C . GLY A 1 517 ? 33.781 -17.516 3.15 1 97.5 517 GLY A C 1
ATOM 3870 O O . GLY A 1 517 ? 33.719 -18.516 3.861 1 97.5 517 GLY A O 1
ATOM 3871 N N . ALA A 1 518 ? 32.938 -16.562 3.209 1 98.44 518 ALA A N 1
ATOM 3872 C CA . ALA A 1 518 ? 31.766 -16.625 4.078 1 98.44 518 ALA A CA 1
ATOM 3873 C C . ALA A 1 518 ? 30.484 -16.375 3.293 1 98.44 518 ALA A C 1
ATOM 3875 O O . ALA A 1 518 ? 30.344 -15.344 2.625 1 98.44 518 ALA A O 1
ATOM 3876 N N . VAL A 1 519 ? 29.578 -17.344 3.322 1 98.88 519 VAL A N 1
ATOM 3877 C CA . VAL A 1 519 ? 28.25 -17.219 2.707 1 98.88 519 VAL A CA 1
ATOM 3878 C C . VAL A 1 519 ? 27.219 -16.906 3.779 1 98.88 519 VAL A C 1
ATOM 3880 O O . VAL A 1 519 ? 27.016 -17.688 4.707 1 98.88 519 VAL A O 1
ATOM 3883 N N . ILE A 1 520 ? 26.578 -15.75 3.682 1 98.88 520 ILE A N 1
ATOM 3884 C CA . ILE A 1 520 ? 25.547 -15.297 4.605 1 98.88 520 ILE A CA 1
ATOM 3885 C C . ILE A 1 520 ? 24.188 -15.383 3.932 1 98.88 520 ILE A C 1
ATOM 3887 O O . ILE A 1 520 ? 23.984 -14.812 2.855 1 98.88 520 ILE A O 1
ATOM 3891 N N . ALA A 1 521 ? 23.281 -16.125 4.461 1 98.81 521 ALA A N 1
ATOM 3892 C CA . ALA A 1 521 ? 21.922 -16.281 3.953 1 98.81 521 ALA A CA 1
ATOM 3893 C C . ALA A 1 521 ? 20.922 -16.375 5.098 1 98.81 521 ALA A C 1
ATOM 3895 O O . ALA A 1 521 ? 21.25 -16.062 6.246 1 98.81 521 ALA A O 1
ATOM 3896 N N . TYR A 1 522 ? 19.703 -16.578 4.816 1 98.75 522 TYR A N 1
ATOM 3897 C CA . TYR A 1 522 ? 18.625 -16.703 5.789 1 98.75 522 TYR A CA 1
ATOM 3898 C C . TYR A 1 522 ? 17.516 -17.609 5.262 1 98.75 522 TYR A C 1
ATOM 3900 O O . TYR A 1 522 ? 17.422 -17.859 4.055 1 98.75 522 TYR A O 1
ATOM 3908 N N . GLY A 1 523 ? 16.672 -18.125 6.156 1 98.5 523 GLY A N 1
ATOM 3909 C CA . GLY A 1 523 ? 15.508 -18.922 5.789 1 98.5 523 GLY A CA 1
ATOM 3910 C C . GLY A 1 523 ? 15.867 -20.328 5.332 1 98.5 523 GLY A C 1
ATOM 3911 O O . GLY A 1 523 ? 17.031 -20.594 4.996 1 98.5 523 GLY A O 1
ATOM 3912 N N . PRO A 1 524 ? 14.93 -21.172 5.258 1 98.19 524 PRO A N 1
ATOM 3913 C CA . PRO A 1 524 ? 15.219 -22.578 4.977 1 98.19 524 PRO A CA 1
ATOM 3914 C C . PRO A 1 524 ? 15.57 -22.828 3.516 1 98.19 524 PRO A C 1
ATOM 3916 O O . PRO A 1 524 ? 16.344 -23.734 3.213 1 98.19 524 PRO A O 1
ATOM 3919 N N . VAL A 1 525 ? 15.102 -22.016 2.578 1 97.94 525 VAL A N 1
ATOM 3920 C CA . VAL A 1 525 ? 15.266 -22.297 1.154 1 97.94 525 VAL A CA 1
ATOM 3921 C C . VAL A 1 525 ? 16.703 -21.984 0.732 1 97.94 525 VAL A C 1
ATOM 3923 O O . VAL A 1 525 ? 17.406 -22.859 0.249 1 97.94 525 VAL A O 1
ATOM 3926 N N . MET A 1 526 ? 17.141 -20.766 0.97 1 98.56 526 MET A N 1
ATOM 3927 C CA . MET A 1 526 ? 18.453 -20.359 0.465 1 98.56 526 MET A CA 1
ATOM 3928 C C . MET A 1 526 ? 19.578 -21 1.274 1 98.56 526 MET A C 1
ATOM 3930 O O . MET A 1 526 ? 20.641 -21.297 0.733 1 98.56 526 MET A O 1
ATOM 3934 N N . LEU A 1 527 ? 19.391 -21.188 2.611 1 98.69 527 LEU A N 1
ATOM 3935 C CA . LEU A 1 527 ? 20.406 -21.844 3.416 1 98.69 527 LEU A CA 1
ATOM 3936 C C . LEU A 1 527 ? 20.609 -23.297 2.961 1 98.69 527 LEU A C 1
ATOM 3938 O O . LEU A 1 527 ? 21.719 -23.812 2.961 1 98.69 527 LEU A O 1
ATOM 3942 N N . THR A 1 528 ? 19.484 -23.953 2.58 1 97.88 528 THR A N 1
ATOM 3943 C CA . THR A 1 528 ? 19.578 -25.328 2.088 1 97.88 528 THR A CA 1
ATOM 3944 C C . THR A 1 528 ? 20.328 -25.375 0.756 1 97.88 528 THR A C 1
ATOM 3946 O O . THR A 1 528 ? 21.219 -26.203 0.572 1 97.88 528 THR A O 1
ATOM 3949 N N . GLU A 1 529 ? 19.953 -24.5 -0.193 1 98.44 529 GLU A N 1
ATOM 3950 C CA . GLU A 1 529 ? 20.641 -24.422 -1.474 1 98.44 529 GLU A CA 1
ATOM 3951 C C . GLU A 1 529 ? 22.125 -24.109 -1.28 1 98.44 529 GLU A C 1
ATOM 3953 O O . GLU A 1 529 ? 22.984 -24.703 -1.942 1 98.44 529 GLU A O 1
ATOM 3958 N N . ALA A 1 530 ? 22.422 -23.188 -0.364 1 98.81 530 ALA A N 1
ATOM 3959 C CA . ALA A 1 530 ? 23.797 -22.812 -0.08 1 98.81 530 ALA A CA 1
ATOM 3960 C C . ALA A 1 530 ? 24.562 -23.984 0.542 1 98.81 530 ALA A C 1
ATOM 3962 O O . ALA A 1 530 ? 25.734 -24.219 0.205 1 98.81 530 ALA A O 1
ATOM 3963 N N . TRP A 1 531 ? 23.953 -24.703 1.482 1 98.5 531 TRP A N 1
ATOM 3964 C CA . TRP A 1 531 ? 24.578 -25.859 2.127 1 98.5 531 TRP A CA 1
ATOM 3965 C C . TRP A 1 531 ? 25.062 -26.859 1.089 1 98.5 531 TRP A C 1
ATOM 3967 O O . TRP A 1 531 ? 26.219 -27.297 1.129 1 98.5 531 TRP A O 1
ATOM 3977 N N . HIS A 1 532 ? 24.219 -27.172 0.13 1 98.19 532 HIS A N 1
ATOM 3978 C CA . HIS A 1 532 ? 24.562 -28.156 -0.894 1 98.19 532 HIS A CA 1
ATOM 3979 C C . HIS A 1 532 ? 25.578 -27.609 -1.882 1 98.19 532 HIS A C 1
ATOM 3981 O O . HIS A 1 532 ? 26.438 -28.344 -2.379 1 98.19 532 HIS A O 1
ATOM 3987 N N . ALA A 1 533 ? 25.438 -26.328 -2.193 1 98.75 533 ALA A N 1
ATOM 3988 C CA . ALA A 1 533 ? 26.422 -25.688 -3.055 1 98.75 533 ALA A CA 1
ATOM 3989 C C . ALA A 1 533 ? 27.828 -25.766 -2.447 1 98.75 533 ALA A C 1
ATOM 3991 O O . ALA A 1 533 ? 28.797 -26.094 -3.145 1 98.75 533 ALA A O 1
ATOM 3992 N N . LEU A 1 534 ? 27.953 -25.5 -1.143 1 98.56 534 LEU A N 1
ATOM 3993 C CA . LEU A 1 534 ? 29.234 -25.484 -0.459 1 98.56 534 LEU A CA 1
ATOM 3994 C C . LEU A 1 534 ? 29.797 -26.891 -0.319 1 98.56 534 LEU A C 1
ATOM 3996 O O . LEU A 1 534 ? 31 -27.109 -0.392 1 98.56 534 LEU A O 1
ATOM 4000 N N . ASP A 1 535 ? 28.875 -27.859 -0.092 1 98 535 ASP A N 1
ATOM 4001 C CA . ASP A 1 535 ? 29.281 -29.25 -0.081 1 98 535 ASP A CA 1
ATOM 4002 C C . ASP A 1 535 ? 29.922 -29.656 -1.412 1 98 535 ASP A C 1
ATOM 4004 O O . ASP A 1 535 ? 30.969 -30.312 -1.437 1 98 535 ASP A O 1
ATOM 4008 N N . ARG A 1 536 ? 29.359 -29.234 -2.416 1 97.88 536 ARG A N 1
ATOM 4009 C CA . ARG A 1 536 ? 29.875 -29.516 -3.75 1 97.88 536 ARG A CA 1
ATOM 4010 C C . ARG A 1 536 ? 31.219 -28.859 -3.971 1 97.88 536 ARG A C 1
ATOM 4012 O O . ARG A 1 536 ? 32.156 -29.484 -4.496 1 97.88 536 ARG A O 1
ATOM 4019 N N . LEU A 1 537 ? 31.375 -27.609 -3.604 1 98.31 537 LEU A N 1
ATOM 4020 C CA . LEU A 1 537 ? 32.625 -26.875 -3.766 1 98.31 537 LEU A CA 1
ATOM 4021 C C . LEU A 1 537 ? 33.75 -27.531 -2.982 1 98.31 537 LEU A C 1
ATOM 4023 O O . LEU A 1 537 ? 34.875 -27.578 -3.449 1 98.31 537 LEU A O 1
ATOM 4027 N N . GLU A 1 538 ? 33.438 -28 -1.801 1 98 538 GLU A N 1
ATOM 4028 C CA . GLU A 1 538 ? 34.438 -28.688 -0.991 1 98 538 GLU A CA 1
ATOM 4029 C C . GLU A 1 538 ? 34.844 -30 -1.636 1 98 538 GLU A C 1
ATOM 4031 O O . GLU A 1 538 ? 36.031 -30.297 -1.757 1 98 538 GLU A O 1
ATOM 4036 N N . ARG A 1 539 ? 33.938 -30.781 -2.125 1 97.88 539 ARG A N 1
ATOM 4037 C CA . ARG A 1 539 ? 34.188 -32.094 -2.68 1 97.88 539 ARG A CA 1
ATOM 4038 C C . ARG A 1 539 ? 34.938 -32 -4.012 1 97.88 539 ARG A C 1
ATOM 4040 O O . ARG A 1 539 ? 35.875 -32.75 -4.258 1 97.88 539 ARG A O 1
ATOM 4047 N N . GLU A 1 540 ? 34.531 -31.031 -4.734 1 97.88 540 GLU A N 1
ATOM 4048 C CA . GLU A 1 540 ? 35 -30.984 -6.113 1 97.88 540 GLU A CA 1
ATOM 4049 C C . GLU A 1 540 ? 36.219 -30.078 -6.242 1 97.88 540 GLU A C 1
ATOM 4051 O O . GLU A 1 540 ? 37.062 -30.281 -7.125 1 97.88 540 GLU A O 1
ATOM 4056 N N . HIS A 1 541 ? 36.375 -29.109 -5.328 1 97.38 541 HIS A N 1
ATOM 4057 C CA . HIS A 1 541 ? 37.406 -28.109 -5.559 1 97.38 541 HIS A CA 1
ATOM 4058 C C . HIS A 1 541 ? 38.25 -27.891 -4.301 1 97.38 541 HIS A C 1
ATOM 4060 O O . HIS A 1 541 ? 39.188 -27.062 -4.301 1 97.38 541 HIS A O 1
ATOM 4066 N N . GLY A 1 542 ? 37.938 -28.484 -3.174 1 97.12 542 GLY A N 1
ATOM 4067 C CA . GLY A 1 542 ? 38.656 -28.344 -1.928 1 97.12 542 GLY A CA 1
ATOM 4068 C C . GLY A 1 542 ? 38.438 -27 -1.259 1 97.12 542 GLY A C 1
ATOM 4069 O O . GLY A 1 542 ? 39.25 -26.578 -0.413 1 97.12 542 GLY A O 1
ATOM 4070 N N . LEU A 1 543 ? 37.438 -26.297 -1.687 1 97.69 543 LEU A N 1
ATOM 4071 C CA . LEU A 1 543 ? 37.125 -24.984 -1.114 1 97.69 543 LEU A CA 1
ATOM 4072 C C . LEU A 1 543 ? 36.219 -25.125 0.086 1 97.69 543 LEU A C 1
ATOM 4074 O O . LEU A 1 543 ? 35.094 -25.641 -0.044 1 97.69 543 LEU A O 1
ATOM 4078 N N . ARG A 1 544 ? 36.688 -24.719 1.253 1 97.31 544 ARG A N 1
ATOM 4079 C CA . ARG A 1 544 ? 35.875 -24.781 2.475 1 97.31 544 ARG A CA 1
ATOM 4080 C C . ARG A 1 544 ? 35.375 -23.391 2.869 1 97.31 544 ARG A C 1
ATOM 4082 O O . ARG A 1 544 ? 36.094 -22.641 3.549 1 97.31 544 ARG A O 1
ATOM 4089 N N . LEU A 1 545 ? 34.062 -23.094 2.562 1 98.38 545 LEU A N 1
ATOM 4090 C CA . LEU A 1 545 ? 33.469 -21.812 2.895 1 98.38 545 LEU A CA 1
ATOM 4091 C C . LEU A 1 545 ? 32.562 -21.938 4.125 1 98.38 545 LEU A C 1
ATOM 4093 O O . LEU A 1 545 ? 31.969 -22.984 4.359 1 98.38 545 LEU A O 1
ATOM 4097 N N . SER A 1 546 ? 32.531 -20.891 4.91 1 98.38 546 SER A N 1
ATOM 4098 C CA . SER A 1 546 ? 31.609 -20.828 6.031 1 98.38 546 SER A CA 1
ATOM 4099 C C . SER A 1 546 ? 30.188 -20.516 5.559 1 98.38 546 SER A C 1
ATOM 4101 O O . SER A 1 546 ? 29.984 -19.734 4.629 1 98.38 546 SER A O 1
ATOM 4103 N N . LEU A 1 547 ? 29.203 -21.172 6.137 1 98.81 547 LEU A N 1
ATOM 4104 C CA . LEU A 1 547 ? 27.797 -20.844 5.949 1 98.81 547 LEU A CA 1
ATOM 4105 C C . LEU A 1 547 ? 27.203 -20.234 7.215 1 98.81 547 LEU A C 1
ATOM 4107 O O . LEU A 1 547 ? 27.266 -20.828 8.289 1 98.81 547 LEU A O 1
ATOM 4111 N N . ILE A 1 548 ? 26.656 -19.078 7.094 1 98.81 548 ILE A N 1
ATOM 4112 C CA . ILE A 1 548 ? 26.172 -18.328 8.25 1 98.81 548 ILE A CA 1
ATOM 4113 C C . ILE A 1 548 ? 24.672 -18.047 8.086 1 98.81 548 ILE A C 1
ATOM 4115 O O . ILE A 1 548 ? 24.25 -17.5 7.062 1 98.81 548 ILE A O 1
ATOM 4119 N N . ASP A 1 549 ? 23.844 -18.438 9.078 1 98.81 549 ASP A N 1
ATOM 4120 C CA . ASP A 1 549 ? 22.438 -18.047 9.195 1 98.81 549 ASP A CA 1
ATOM 4121 C C . ASP A 1 549 ? 22.297 -16.688 9.867 1 98.81 549 ASP A C 1
ATOM 4123 O O . ASP A 1 549 ? 22.609 -16.547 11.055 1 98.81 549 ASP A O 1
ATOM 4127 N N . LEU A 1 550 ? 21.891 -15.695 9.18 1 98.81 550 LEU A N 1
ATOM 4128 C CA . LEU A 1 550 ? 21.578 -14.383 9.734 1 98.81 550 LEU A CA 1
ATOM 4129 C C . LEU A 1 550 ? 20.078 -14.117 9.656 1 98.81 550 LEU A C 1
ATOM 4131 O O . LEU A 1 550 ? 19.594 -13.547 8.672 1 98.81 550 LEU A O 1
ATOM 4135 N N . PRO A 1 551 ? 19.328 -14.438 10.68 1 98.75 551 PRO A N 1
ATOM 4136 C CA . PRO A 1 551 ? 17.859 -14.383 10.609 1 98.75 551 PRO A CA 1
ATOM 4137 C C . PRO A 1 551 ? 17.328 -12.953 10.609 1 98.75 551 PRO A C 1
ATOM 4139 O O . PRO A 1 551 ? 16.125 -12.734 10.375 1 98.75 551 PRO A O 1
ATOM 4142 N N . TRP A 1 552 ? 18.156 -11.922 10.852 1 98.69 552 TRP A N 1
ATOM 4143 C CA . TRP A 1 552 ? 17.781 -10.508 10.883 1 98.69 552 TRP A CA 1
ATOM 4144 C C . TRP A 1 552 ? 17.859 -9.906 9.484 1 98.69 552 TRP A C 1
ATOM 4146 O O . TRP A 1 552 ? 18.938 -9.789 8.906 1 98.69 552 TRP A O 1
ATOM 4156 N N . LEU A 1 553 ? 16.766 -9.422 8.992 1 98.81 553 LEU A N 1
ATOM 4157 C CA . LEU A 1 553 ? 16.672 -9.125 7.57 1 98.81 553 LEU A CA 1
ATOM 4158 C C . LEU A 1 553 ? 16.984 -7.664 7.293 1 98.81 553 LEU A C 1
ATOM 4160 O O . LEU A 1 553 ? 17.406 -7.312 6.188 1 98.81 553 LEU A O 1
ATOM 4164 N N . ASN A 1 554 ? 16.75 -6.738 8.289 1 98.06 554 ASN A N 1
ATOM 4165 C CA . ASN A 1 554 ? 17.031 -5.328 8.055 1 98.06 554 ASN A CA 1
ATOM 4166 C C . ASN A 1 554 ? 17.984 -4.77 9.109 1 98.06 554 ASN A C 1
ATOM 4168 O O . ASN A 1 554 ? 17.938 -3.578 9.43 1 98.06 554 ASN A O 1
ATOM 4172 N N . ARG A 1 555 ? 18.812 -5.684 9.656 1 95.44 555 ARG A N 1
ATOM 4173 C CA . ARG A 1 555 ? 19.781 -5.285 10.664 1 95.44 555 ARG A CA 1
ATOM 4174 C C . ARG A 1 555 ? 21.016 -6.199 10.641 1 95.44 555 ARG A C 1
ATOM 4176 O O . ARG A 1 555 ? 20.875 -7.414 10.477 1 95.44 555 ARG A O 1
ATOM 4183 N N . VAL A 1 556 ? 22.141 -5.613 10.781 1 97.56 556 VAL A N 1
ATOM 4184 C CA . VAL A 1 556 ? 23.406 -6.332 10.93 1 97.56 556 VAL A CA 1
ATOM 4185 C C . VAL A 1 556 ? 24.266 -5.629 11.969 1 97.56 556 VAL A C 1
ATOM 4187 O O . VAL A 1 556 ? 24.375 -4.398 11.977 1 97.56 556 VAL A O 1
ATOM 4190 N N . ASP A 1 557 ? 24.766 -6.344 12.906 1 98.06 557 ASP A N 1
ATOM 4191 C CA . ASP A 1 557 ? 25.797 -5.816 13.797 1 98.06 557 ASP A CA 1
ATOM 4192 C C . ASP A 1 557 ? 27.125 -5.68 13.07 1 98.06 557 ASP A C 1
ATOM 4194 O O . ASP A 1 557 ? 27.797 -6.68 12.781 1 98.06 557 ASP A O 1
ATOM 4198 N N . PRO A 1 558 ? 27.516 -4.449 12.859 1 96.94 558 PRO A N 1
ATOM 4199 C CA . PRO A 1 558 ? 28.719 -4.262 12.039 1 96.94 558 PRO A CA 1
ATOM 4200 C C . PRO A 1 558 ? 29.969 -4.836 12.688 1 96.94 558 PRO A C 1
ATOM 4202 O O . PRO A 1 558 ? 30.859 -5.32 11.992 1 96.94 558 PRO A O 1
ATOM 4205 N N . ASP A 1 559 ? 30.094 -4.805 14.016 1 97.06 559 ASP A N 1
ATOM 4206 C CA . ASP A 1 559 ? 31.25 -5.348 14.711 1 97.06 559 ASP A CA 1
ATOM 4207 C C . ASP A 1 559 ? 31.281 -6.875 14.625 1 97.06 559 ASP A C 1
ATOM 4209 O O . ASP A 1 559 ? 32.344 -7.469 14.375 1 97.06 559 ASP A O 1
ATOM 4213 N N . TRP A 1 560 ? 30.125 -7.43 14.773 1 97.81 560 TRP A N 1
ATOM 4214 C CA . TRP A 1 560 ? 30.016 -8.875 14.617 1 97.81 560 TRP A CA 1
ATOM 4215 C C . TRP A 1 560 ? 30.406 -9.305 13.203 1 97.81 560 TRP A C 1
ATOM 4217 O O . TRP A 1 560 ? 31.141 -10.273 13.023 1 97.81 560 TRP A O 1
ATOM 4227 N N . LEU A 1 561 ? 29.891 -8.641 12.227 1 98.06 561 LEU A N 1
ATOM 4228 C CA . LEU A 1 561 ? 30.156 -8.984 10.828 1 98.06 561 LEU A CA 1
ATOM 4229 C C . LEU A 1 561 ? 31.656 -8.867 10.523 1 98.06 561 LEU A C 1
ATOM 4231 O O . LEU A 1 561 ? 32.219 -9.742 9.867 1 98.06 561 LEU A O 1
ATOM 4235 N N . ALA A 1 562 ? 32.281 -7.781 11.008 1 96.19 562 ALA A N 1
ATOM 4236 C CA . ALA A 1 562 ? 33.719 -7.566 10.781 1 96.19 562 ALA A CA 1
ATOM 4237 C C . ALA A 1 562 ? 34.562 -8.695 11.391 1 96.19 562 ALA A C 1
ATOM 4239 O O . ALA A 1 562 ? 35.5 -9.203 10.766 1 96.19 562 ALA A O 1
ATOM 4240 N N . GLU A 1 563 ? 34.188 -9.055 12.578 1 96.25 563 GLU A N 1
ATOM 4241 C CA . GLU A 1 563 ? 34.906 -10.141 13.258 1 96.25 563 GLU A CA 1
ATOM 4242 C C . GLU A 1 563 ? 34.719 -11.461 12.516 1 96.25 563 GLU A C 1
ATOM 4244 O O . GLU A 1 563 ? 35.688 -12.211 12.336 1 96.25 563 GLU A O 1
ATOM 4249 N N . THR A 1 564 ? 33.531 -11.688 12.078 1 95.94 564 THR A N 1
ATOM 4250 C CA . THR A 1 564 ? 33.188 -12.922 11.391 1 95.94 564 THR A CA 1
ATOM 4251 C C . THR A 1 564 ? 33.938 -13.031 10.062 1 95.94 564 THR A C 1
ATOM 4253 O O . THR A 1 564 ? 34.312 -14.133 9.648 1 95.94 564 THR A O 1
ATOM 4256 N N . LEU A 1 565 ? 34.188 -11.945 9.391 1 95.88 565 LEU A N 1
ATOM 4257 C CA . LEU A 1 565 ? 34.75 -11.945 8.039 1 95.88 565 LEU A CA 1
ATOM 4258 C C . LEU A 1 565 ? 36.25 -11.719 8.078 1 95.88 565 LEU A C 1
ATOM 4260 O O . LEU A 1 565 ? 36.906 -11.594 7.027 1 95.88 565 LEU A O 1
ATOM 4264 N N . THR A 1 566 ? 36.844 -11.617 9.266 1 94.5 566 THR A N 1
ATOM 4265 C CA . THR A 1 566 ? 38.281 -11.391 9.383 1 94.5 566 THR A CA 1
ATOM 4266 C C . THR A 1 566 ? 39.062 -12.469 8.633 1 94.5 566 THR A C 1
ATOM 4268 O O . THR A 1 566 ? 38.844 -13.664 8.852 1 94.5 566 THR A O 1
ATOM 4271 N N . GLY A 1 567 ? 39.875 -12.023 7.73 1 92.62 567 GLY A N 1
ATOM 4272 C CA . GLY A 1 567 ? 40.75 -12.938 7.02 1 92.62 567 GLY A CA 1
ATOM 4273 C C . GLY A 1 567 ? 40.094 -13.625 5.848 1 92.62 567 GLY A C 1
ATOM 4274 O O . GLY A 1 567 ? 40.719 -14.383 5.117 1 92.62 567 GLY A O 1
ATOM 4275 N N . MET A 1 568 ? 38.781 -13.383 5.621 1 94.88 568 MET A N 1
ATOM 4276 C CA . MET A 1 568 ? 38.062 -14.016 4.52 1 94.88 568 MET A CA 1
ATOM 4277 C C . MET A 1 568 ? 38.344 -13.297 3.205 1 94.88 568 MET A C 1
ATOM 4279 O O . MET A 1 568 ? 38.312 -12.07 3.148 1 94.88 568 MET A O 1
ATOM 4283 N N . PRO A 1 569 ? 38.625 -14.023 2.168 1 95.12 569 PRO A N 1
ATOM 4284 C CA . PRO A 1 569 ? 38.875 -13.383 0.878 1 95.12 569 PRO A CA 1
ATOM 4285 C C . PRO A 1 569 ? 37.625 -12.922 0.174 1 95.12 569 PRO A C 1
ATOM 4287 O O . PRO A 1 569 ? 37.688 -12.094 -0.743 1 95.12 569 PRO A O 1
ATOM 4290 N N . LEU A 1 570 ? 36.469 -13.5 0.578 1 96.88 570 LEU A N 1
ATOM 4291 C CA . LEU A 1 570 ? 35.188 -13.219 -0.115 1 96.88 570 LEU A CA 1
ATOM 4292 C C . LEU A 1 570 ? 34.031 -13.32 0.844 1 96.88 570 LEU A C 1
ATOM 4294 O O . LEU A 1 570 ? 33.969 -14.227 1.673 1 96.88 570 LEU A O 1
ATOM 4298 N N . ALA A 1 571 ? 33.156 -12.352 0.778 1 98.12 571 ALA A N 1
ATOM 4299 C CA . ALA A 1 571 ? 31.828 -12.445 1.396 1 98.12 571 ALA A CA 1
ATOM 4300 C C . ALA A 1 571 ? 30.75 -12.648 0.344 1 98.12 571 ALA A C 1
ATOM 4302 O O . ALA A 1 571 ? 30.797 -12.047 -0.732 1 98.12 571 ALA A O 1
ATOM 4303 N N . VAL A 1 572 ? 29.797 -13.508 0.596 1 98.75 572 VAL A N 1
ATOM 4304 C CA . VAL A 1 572 ? 28.672 -13.797 -0.293 1 98.75 572 VAL A CA 1
ATOM 4305 C C . VAL A 1 572 ? 27.3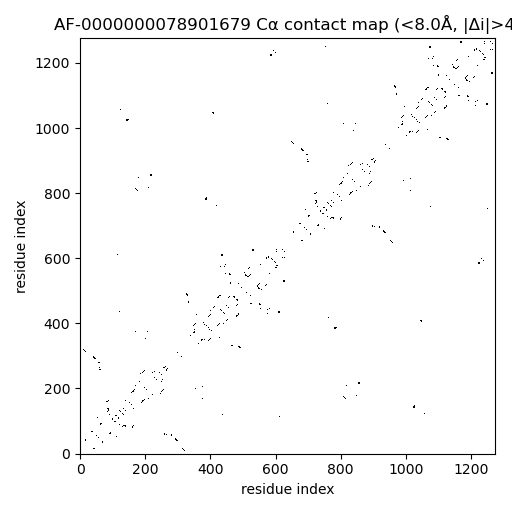44 -13.586 0.453 1 98.75 572 VAL A C 1
ATOM 4307 O O . VAL A 1 572 ? 27.188 -14.07 1.578 1 98.75 572 VAL A O 1
ATOM 4310 N N . SER A 1 573 ? 26.453 -12.836 -0.088 1 98.81 573 SER A N 1
ATOM 4311 C CA . SER A 1 573 ? 25.109 -12.758 0.44 1 98.81 573 SER A CA 1
ATOM 4312 C C . SER A 1 573 ? 24.094 -13.391 -0.518 1 98.81 573 SER A C 1
ATOM 4314 O O . SER A 1 573 ? 24.234 -13.258 -1.737 1 98.81 573 SER A O 1
ATOM 4316 N N . ILE A 1 574 ? 23.141 -14.109 -0.045 1 98.88 574 ILE A N 1
ATOM 4317 C CA . ILE A 1 574 ? 22.094 -14.727 -0.845 1 98.88 574 ILE A CA 1
ATOM 4318 C C . ILE A 1 574 ? 20.719 -14.258 -0.351 1 98.88 574 ILE A C 1
ATOM 4320 O O . ILE A 1 574 ? 20.359 -14.5 0.799 1 98.88 574 ILE A O 1
ATOM 4324 N N . ASP A 1 575 ? 19.969 -13.633 -1.226 1 98.75 575 ASP A N 1
ATOM 4325 C CA . ASP A 1 575 ? 18.641 -13.102 -0.879 1 98.75 575 ASP A CA 1
ATOM 4326 C C . ASP A 1 575 ? 17.547 -13.844 -1.633 1 98.75 575 ASP A C 1
ATOM 4328 O O . ASP A 1 575 ? 17.5 -13.812 -2.865 1 98.75 575 ASP A O 1
ATOM 4332 N N . ASN A 1 576 ? 16.672 -14.516 -0.875 1 98.56 576 ASN A N 1
ATOM 4333 C CA . ASN A 1 576 ? 15.383 -14.953 -1.417 1 98.56 576 ASN A CA 1
ATOM 4334 C C . ASN A 1 576 ? 14.438 -13.773 -1.623 1 98.56 576 ASN A C 1
ATOM 4336 O O . ASN A 1 576 ? 13.32 -13.773 -1.104 1 98.56 576 ASN A O 1
ATOM 4340 N N . HIS A 1 577 ? 14.898 -12.805 -2.324 1 98.56 577 HIS A N 1
ATOM 4341 C CA . HIS A 1 577 ? 14.352 -11.461 -2.494 1 98.56 577 HIS A CA 1
ATOM 4342 C C . HIS A 1 577 ? 15.031 -10.727 -3.645 1 98.56 577 HIS A C 1
ATOM 4344 O O . HIS A 1 577 ? 16.141 -11.094 -4.051 1 98.56 577 HIS A O 1
ATOM 4350 N N . PHE A 1 578 ? 14.398 -9.719 -4.23 1 98.44 578 PHE A N 1
ATOM 4351 C CA . PHE A 1 578 ? 15.055 -8.852 -5.203 1 98.44 578 PHE A CA 1
ATOM 4352 C C . PHE A 1 578 ? 16.328 -8.242 -4.621 1 98.44 578 PHE A C 1
ATOM 4354 O O . PHE A 1 578 ? 16.516 -8.242 -3.404 1 98.44 578 PHE A O 1
ATOM 4361 N N . ARG A 1 579 ? 17.141 -7.746 -5.531 1 97.38 579 ARG A N 1
ATOM 4362 C CA . ARG A 1 579 ? 18.422 -7.168 -5.145 1 97.38 579 ARG A CA 1
ATOM 4363 C C . ARG A 1 579 ? 18.234 -5.957 -4.238 1 97.38 579 ARG A C 1
ATOM 4365 O O . ARG A 1 579 ? 18.797 -5.898 -3.146 1 97.38 579 ARG A O 1
ATOM 4372 N N . ILE A 1 580 ? 17.422 -5.023 -4.645 1 97.88 580 ILE A N 1
ATOM 4373 C CA . ILE A 1 580 ? 17.219 -3.77 -3.924 1 97.88 580 ILE A CA 1
ATOM 4374 C C . ILE A 1 580 ? 16.359 -4.02 -2.686 1 97.88 580 ILE A C 1
ATOM 4376 O O . ILE A 1 580 ? 15.266 -4.578 -2.783 1 97.88 580 ILE A O 1
ATOM 4380 N N . GLY A 1 581 ? 16.844 -3.609 -1.562 1 97.94 581 GLY A N 1
ATOM 4381 C CA . GLY A 1 581 ? 16.109 -3.703 -0.312 1 97.94 581 GLY A CA 1
ATOM 4382 C C . GLY A 1 581 ? 16.344 -5.012 0.422 1 97.94 581 GLY A C 1
ATOM 4383 O O . GLY A 1 581 ? 15.891 -5.18 1.558 1 97.94 581 GLY A O 1
ATOM 4384 N N . GLY A 1 582 ? 17.062 -6.008 -0.208 1 98.44 582 GLY A N 1
ATOM 4385 C CA . GLY A 1 582 ? 17.375 -7.27 0.445 1 98.44 582 GLY A CA 1
ATOM 4386 C C . GLY A 1 582 ? 18.375 -7.125 1.577 1 98.44 582 GLY A C 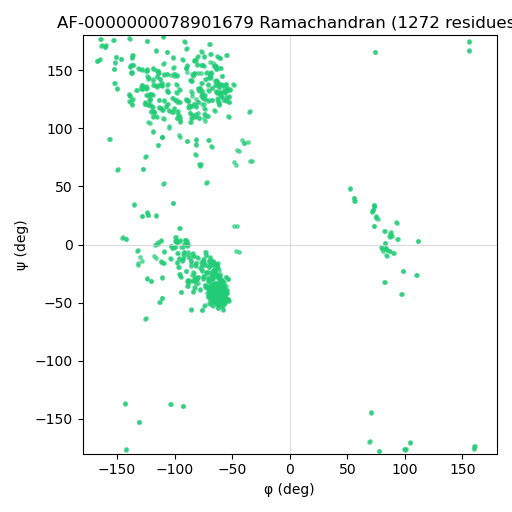1
ATOM 4387 O O . GLY A 1 582 ? 18.953 -6.051 1.776 1 98.44 582 GLY A O 1
ATOM 4388 N N . GLN A 1 583 ? 18.562 -8.172 2.273 1 98.56 583 GLN A N 1
ATOM 4389 C CA . GLN A 1 583 ? 19.5 -8.203 3.385 1 98.56 583 GLN A CA 1
ATOM 4390 C C . GLN A 1 583 ? 20.906 -7.836 2.922 1 98.56 583 GLN A C 1
ATOM 4392 O O . GLN A 1 583 ? 21.672 -7.203 3.662 1 98.56 583 GLN A O 1
ATOM 4397 N N . GLY A 1 584 ? 21.219 -8.188 1.695 1 98.56 584 GLY A N 1
ATOM 4398 C CA . GLY A 1 584 ? 22.516 -7.859 1.117 1 98.56 584 GLY A CA 1
ATOM 4399 C C . GLY A 1 584 ? 22.844 -6.383 1.211 1 98.56 584 GLY A C 1
ATOM 4400 O O . GLY A 1 584 ? 24.031 -6.016 1.304 1 98.56 584 GLY A O 1
ATOM 4401 N N . ASP A 1 585 ? 21.844 -5.527 1.192 1 98.38 585 ASP A N 1
ATOM 4402 C CA . ASP A 1 585 ? 22.062 -4.09 1.312 1 98.38 585 ASP A CA 1
ATOM 4403 C C . ASP A 1 585 ? 22.641 -3.738 2.686 1 98.38 585 ASP A C 1
ATOM 4405 O O . ASP A 1 585 ? 23.5 -2.865 2.803 1 98.38 585 ASP A O 1
ATOM 4409 N N . ARG A 1 586 ? 22.062 -4.398 3.727 1 98.31 586 ARG A N 1
ATOM 4410 C CA . ARG A 1 586 ? 22.547 -4.156 5.082 1 98.31 586 ARG A CA 1
ATOM 4411 C C . ARG A 1 586 ? 23.984 -4.633 5.238 1 98.31 586 ARG A C 1
ATOM 4413 O O . ARG A 1 586 ? 24.812 -3.957 5.867 1 98.31 586 ARG A O 1
ATOM 4420 N N . ILE A 1 587 ? 24.297 -5.746 4.664 1 98.56 587 ILE A N 1
ATOM 4421 C CA . ILE A 1 587 ? 25.641 -6.301 4.699 1 98.56 587 ILE A CA 1
ATOM 4422 C C . ILE A 1 587 ? 26.594 -5.387 3.936 1 98.56 587 ILE A C 1
ATOM 4424 O O . ILE A 1 587 ? 27.672 -5.051 4.43 1 98.56 587 ILE A O 1
ATOM 4428 N N . ALA A 1 588 ? 26.188 -4.98 2.75 1 98.38 588 ALA A N 1
ATOM 4429 C CA . ALA A 1 588 ? 27 -4.086 1.926 1 98.38 588 ALA A CA 1
ATOM 4430 C C . ALA A 1 588 ? 27.312 -2.791 2.67 1 98.38 588 ALA A C 1
ATOM 4432 O O . ALA A 1 588 ? 28.438 -2.293 2.611 1 98.38 588 ALA A O 1
ATOM 4433 N N . GLU A 1 589 ? 26.328 -2.246 3.322 1 97.69 589 GLU A N 1
ATOM 4434 C CA . GLU A 1 589 ? 26.531 -1.007 4.066 1 97.69 589 GLU A CA 1
ATOM 4435 C C . GLU A 1 589 ? 27.578 -1.186 5.164 1 97.69 589 GLU A C 1
ATOM 4437 O O . GLU A 1 589 ? 28.438 -0.331 5.348 1 97.69 589 GLU A O 1
ATOM 4442 N N . ALA A 1 590 ? 27.438 -2.273 5.891 1 97.44 590 ALA A N 1
ATOM 4443 C CA . ALA A 1 590 ? 28.375 -2.547 6.969 1 97.44 590 ALA A CA 1
ATOM 4444 C C . ALA A 1 590 ? 29.797 -2.703 6.422 1 97.44 590 ALA A C 1
ATOM 4446 O O . ALA A 1 590 ? 30.75 -2.221 7.027 1 97.44 590 ALA A O 1
ATOM 4447 N N . LEU A 1 591 ? 29.938 -3.348 5.309 1 96.94 591 LEU A N 1
ATOM 4448 C CA . LEU A 1 591 ? 31.234 -3.576 4.699 1 96.94 591 LEU A CA 1
ATOM 4449 C C . LEU A 1 591 ? 31.812 -2.277 4.152 1 96.94 591 LEU A C 1
ATOM 4451 O O . LEU A 1 591 ? 33.031 -2.037 4.254 1 96.94 591 LEU A O 1
ATOM 4455 N N . ALA A 1 592 ? 30.922 -1.442 3.588 1 96.25 592 ALA A N 1
ATOM 4456 C CA . ALA A 1 592 ? 31.359 -0.204 2.947 1 96.25 592 ALA A CA 1
ATOM 4457 C C . ALA A 1 592 ? 31.781 0.829 3.986 1 96.25 592 ALA A C 1
ATOM 4459 O O . ALA A 1 592 ? 32.5 1.785 3.666 1 96.25 592 ALA A O 1
ATOM 4460 N N . ALA A 1 593 ? 31.375 0.637 5.191 1 94.44 593 ALA A N 1
ATOM 4461 C CA . ALA A 1 593 ? 31.672 1.604 6.242 1 94.44 593 ALA A CA 1
ATOM 4462 C C . ALA A 1 593 ? 33.125 1.483 6.703 1 94.44 593 ALA A C 1
ATOM 4464 O O . ALA A 1 593 ? 33.656 2.395 7.336 1 94.44 593 ALA A O 1
ATOM 4465 N N . ARG A 1 594 ? 33.781 0.342 6.324 1 90.25 594 ARG A N 1
ATOM 4466 C CA . ARG A 1 594 ? 35.125 0.058 6.781 1 90.25 594 ARG A CA 1
ATOM 4467 C C . ARG A 1 594 ? 36.062 -0.176 5.602 1 90.25 594 ARG A C 1
ATOM 4469 O O . ARG A 1 594 ? 35.656 -0.739 4.582 1 90.25 594 ARG A O 1
ATOM 4476 N N . SER A 1 595 ? 37.312 0.17 5.875 1 87.19 595 SER A N 1
ATOM 4477 C CA . SER A 1 595 ? 38.344 -0.179 4.887 1 87.19 595 SER A CA 1
ATOM 4478 C C . SER A 1 595 ? 38.812 -1.611 5.074 1 87.19 595 SER A C 1
ATOM 4480 O O . SER A 1 595 ? 38.812 -2.133 6.191 1 87.19 595 SER A O 1
ATOM 4482 N N . GLY A 1 596 ? 39.125 -2.174 4.07 1 86.88 596 GLY A N 1
ATOM 4483 C CA . GLY A 1 596 ? 39.781 -3.473 4.16 1 86.88 596 GLY A CA 1
ATOM 4484 C C . GLY A 1 596 ? 38.781 -4.625 4.215 1 86.88 596 GLY A C 1
ATOM 4485 O O . GLY A 1 596 ? 39.188 -5.773 4.441 1 86.88 596 GLY A O 1
ATOM 4486 N N . SER A 1 597 ? 37.5 -4.395 4.023 1 92.25 597 SER A N 1
ATOM 4487 C CA . SER A 1 597 ? 36.5 -5.465 3.975 1 92.25 597 SER A CA 1
ATOM 4488 C C . SER A 1 597 ? 36.656 -6.312 2.719 1 92.25 597 SER A C 1
ATOM 4490 O O . SER A 1 597 ? 37.125 -5.82 1.685 1 92.25 597 SER A O 1
ATOM 4492 N N . PRO A 1 598 ? 36.344 -7.602 2.854 1 95.31 598 PRO A N 1
ATOM 4493 C CA . PRO A 1 598 ? 36.344 -8.391 1.622 1 95.31 598 PRO A CA 1
ATOM 4494 C C . PRO A 1 598 ? 35.281 -7.945 0.637 1 95.31 598 PRO A C 1
ATOM 4496 O O . PRO A 1 598 ? 34.25 -7.371 1.043 1 95.31 598 PRO A O 1
ATOM 4499 N N . PRO A 1 599 ? 35.562 -8.227 -0.675 1 95.94 599 PRO A N 1
ATOM 4500 C CA . PRO A 1 599 ? 34.5 -7.914 -1.644 1 95.94 599 PRO A CA 1
ATOM 4501 C C . PRO A 1 599 ? 33.25 -8.742 -1.428 1 95.94 599 PRO A C 1
ATOM 4503 O O . PRO A 1 599 ? 33.344 -9.898 -1.007 1 95.94 599 PRO A O 1
ATOM 4506 N N . LEU A 1 600 ? 32.094 -8.18 -1.797 1 98.12 600 LEU A N 1
ATOM 4507 C CA . LEU A 1 600 ? 30.812 -8.82 -1.599 1 98.12 600 LEU A CA 1
ATOM 4508 C C . LEU A 1 600 ? 30.234 -9.312 -2.924 1 98.12 600 LEU A C 1
ATOM 4510 O O . LEU A 1 600 ? 30.094 -8.531 -3.869 1 98.12 600 LEU A O 1
ATOM 4514 N N . LEU A 1 601 ? 30.016 -10.586 -3.025 1 98.25 601 LEU A N 1
ATOM 4515 C CA . LEU A 1 601 ? 29.25 -11.188 -4.109 1 98.25 601 LEU A CA 1
ATOM 4516 C C . LEU A 1 601 ? 27.797 -11.398 -3.688 1 98.25 601 LEU A C 1
ATOM 4518 O O . LEU A 1 601 ? 27.531 -11.945 -2.615 1 98.25 601 LEU A O 1
ATOM 4522 N N . ARG A 1 602 ? 26.844 -11.016 -4.551 1 98.38 602 ARG A N 1
ATOM 4523 C CA . ARG A 1 602 ? 25.438 -11.094 -4.152 1 98.38 602 ARG A CA 1
ATOM 4524 C C . ARG A 1 602 ? 24.656 -11.984 -5.109 1 98.38 602 ARG A C 1
ATOM 4526 O O . ARG A 1 602 ? 24.766 -11.844 -6.328 1 98.38 602 ARG A O 1
ATOM 4533 N N . PHE A 1 603 ? 23.922 -12.922 -4.59 1 98.75 603 PHE A N 1
ATOM 4534 C CA . PHE A 1 603 ? 22.891 -13.68 -5.305 1 98.75 603 PHE A CA 1
ATOM 4535 C C . PHE A 1 603 ? 21.5 -13.242 -4.875 1 98.75 603 PHE A C 1
ATOM 4537 O O . PHE A 1 603 ? 21.25 -13.031 -3.688 1 98.75 603 PHE A O 1
ATOM 4544 N N . CYS A 1 604 ? 20.609 -12.992 -5.758 1 98.5 604 CYS A N 1
ATOM 4545 C CA . CYS A 1 604 ? 19.25 -12.516 -5.492 1 98.5 604 CYS A CA 1
ATOM 4546 C C . CYS A 1 604 ? 18.344 -12.781 -6.684 1 98.5 604 CYS A C 1
ATOM 4548 O O . CYS A 1 604 ? 18.797 -13.281 -7.715 1 98.5 604 CYS A O 1
ATOM 4550 N N . VAL A 1 605 ? 17.062 -12.57 -6.523 1 98.25 605 VAL A N 1
ATOM 4551 C CA . VAL A 1 605 ? 16.141 -12.547 -7.652 1 98.25 605 VAL A CA 1
ATOM 4552 C C . VAL A 1 605 ? 16.391 -11.289 -8.492 1 98.25 605 VAL A C 1
ATOM 4554 O O . VAL A 1 605 ? 16.297 -10.172 -7.98 1 98.25 605 VAL A O 1
ATOM 4557 N N . ASP A 1 606 ? 16.641 -11.383 -9.734 1 93.75 606 ASP A N 1
ATOM 4558 C CA . ASP A 1 606 ? 17.188 -10.242 -10.477 1 93.75 606 ASP A CA 1
ATOM 4559 C C . ASP A 1 606 ? 16.203 -9.789 -11.562 1 93.75 606 ASP A C 1
ATOM 4561 O O . ASP A 1 606 ? 16.516 -8.898 -12.352 1 93.75 606 ASP A O 1
ATOM 4565 N N . ARG A 1 607 ? 15.109 -10.43 -11.672 1 95.56 607 ARG A N 1
ATOM 4566 C CA . ARG A 1 607 ? 14.062 -10.07 -12.625 1 95.56 607 ARG A CA 1
ATOM 4567 C C . ARG A 1 607 ? 12.695 -10.516 -12.141 1 95.56 607 ARG A C 1
ATOM 4569 O O . ARG A 1 607 ? 12.57 -11.125 -11.07 1 95.56 607 ARG A O 1
ATOM 4576 N N . LEU A 1 608 ? 11.656 -10.156 -12.914 1 96.75 608 LEU A N 1
ATOM 4577 C CA . LEU A 1 608 ? 10.305 -10.586 -12.555 1 96.75 608 LEU A CA 1
ATOM 4578 C C . LEU A 1 608 ? 10.258 -12.102 -12.359 1 96.75 608 LEU A C 1
ATOM 4580 O O . LEU A 1 608 ? 10.734 -12.859 -13.203 1 96.75 608 LEU A O 1
ATOM 4584 N N . PRO A 1 609 ? 9.758 -12.539 -11.242 1 97.56 609 PRO A N 1
ATOM 4585 C CA . PRO A 1 609 ? 9.805 -13.977 -10.945 1 97.56 609 PRO A CA 1
ATOM 4586 C C . PRO A 1 609 ? 9.039 -14.812 -11.969 1 97.56 609 PRO A C 1
ATOM 4588 O O . PRO A 1 609 ? 7.902 -14.477 -12.32 1 97.56 609 PRO A O 1
ATOM 4591 N N . ASP A 1 610 ? 9.617 -15.898 -12.344 1 97.5 610 ASP A N 1
ATOM 4592 C CA . ASP A 1 610 ? 8.984 -16.828 -13.273 1 97.5 610 ASP A CA 1
ATOM 4593 C C . ASP A 1 610 ? 8.008 -17.75 -12.539 1 97.5 610 ASP A C 1
ATOM 4595 O O . ASP A 1 610 ? 8.195 -18.047 -11.359 1 97.5 610 ASP A O 1
ATOM 4599 N N . CYS A 1 611 ? 6.992 -18.094 -13.242 1 97.06 611 CYS A N 1
ATOM 4600 C CA . CYS A 1 611 ? 6.125 -19.188 -12.781 1 97.06 611 CYS A CA 1
ATOM 4601 C C . CYS A 1 611 ? 6.688 -20.547 -13.188 1 97.06 611 CYS A C 1
ATOM 4603 O O . CYS A 1 611 ? 7.293 -20.672 -14.25 1 97.06 611 CYS A O 1
ATOM 4605 N N . GLY A 1 612 ? 6.496 -21.578 -12.352 1 96.81 612 GLY A N 1
ATOM 4606 C CA . GLY A 1 612 ? 6.93 -22.938 -12.672 1 96.81 612 GLY A CA 1
ATOM 4607 C C . GLY A 1 612 ? 7.043 -23.828 -11.453 1 96.81 612 GLY A C 1
ATOM 4608 O O . GLY A 1 612 ? 6.574 -23.484 -10.375 1 96.81 612 GLY A O 1
ATOM 4609 N N . ARG A 1 613 ? 7.566 -25.031 -11.688 1 94.5 613 ARG A N 1
ATOM 4610 C CA . ARG A 1 613 ? 7.926 -25.875 -10.555 1 94.5 613 ARG A CA 1
ATOM 4611 C C . ARG A 1 613 ? 9.047 -25.234 -9.742 1 94.5 613 ARG A C 1
ATOM 4613 O O . ARG A 1 613 ? 9.898 -24.531 -10.289 1 94.5 613 ARG A O 1
ATOM 4620 N N . ASN A 1 614 ? 9.109 -25.531 -8.492 1 95.56 614 ASN A N 1
ATOM 4621 C CA . ASN A 1 614 ? 10.055 -24.875 -7.59 1 95.56 614 ASN A CA 1
ATOM 4622 C C . ASN A 1 614 ? 11.492 -25.047 -8.07 1 95.56 614 ASN A C 1
ATOM 4624 O O . ASN A 1 614 ? 12.25 -24.078 -8.102 1 95.56 614 ASN A O 1
ATOM 4628 N N . ASP A 1 615 ? 11.883 -26.266 -8.484 1 94.62 615 ASP A N 1
ATOM 4629 C CA . ASP A 1 615 ? 13.25 -26.531 -8.906 1 94.62 615 ASP A CA 1
ATOM 4630 C C . ASP A 1 615 ? 13.578 -25.812 -10.211 1 94.62 615 ASP A C 1
ATOM 4632 O O . ASP A 1 615 ? 14.672 -25.266 -10.375 1 94.62 615 ASP A O 1
ATOM 4636 N N . GLU A 1 616 ? 12.586 -25.734 -11.164 1 96.25 616 GLU A N 1
ATOM 4637 C CA . GLU A 1 616 ? 12.766 -25.047 -12.438 1 96.25 616 GLU A CA 1
ATOM 4638 C C . GLU A 1 616 ? 13.039 -23.562 -12.227 1 96.25 616 GLU A C 1
ATOM 4640 O O . GLU A 1 616 ? 13.93 -22.984 -12.867 1 96.25 616 GLU A O 1
ATOM 4645 N N . VAL A 1 617 ? 12.312 -23.047 -11.312 1 97.94 617 VAL A N 1
ATOM 4646 C CA . VAL A 1 617 ? 12.352 -21.594 -11.125 1 97.94 617 VAL A CA 1
ATOM 4647 C C . VAL A 1 617 ? 13.625 -21.219 -10.367 1 97.94 617 VAL A C 1
ATOM 4649 O O . VAL A 1 617 ? 14.258 -20.203 -10.672 1 97.94 617 VAL A O 1
ATOM 4652 N N . LEU A 1 618 ? 14.055 -22 -9.367 1 98.19 618 LEU A N 1
ATOM 4653 C CA . LEU A 1 618 ? 15.32 -21.734 -8.688 1 98.19 618 LEU A CA 1
ATOM 4654 C C . LEU A 1 618 ? 16.484 -21.75 -9.672 1 98.19 618 LEU A C 1
ATOM 4656 O O . LEU A 1 618 ? 17.344 -20.859 -9.625 1 98.19 618 LEU A O 1
ATOM 4660 N N . LYS A 1 619 ? 16.453 -22.703 -10.547 1 98.19 619 LYS A N 1
ATOM 4661 C CA . LYS A 1 619 ? 17.516 -22.812 -11.547 1 98.19 619 LYS A CA 1
ATOM 4662 C C . LYS A 1 619 ? 17.469 -21.625 -12.523 1 98.19 619 LYS A C 1
ATOM 4664 O O . LYS A 1 619 ? 18.484 -21.031 -12.844 1 98.19 619 LYS A O 1
ATOM 4669 N N . ALA A 1 620 ? 16.234 -21.359 -12.953 1 98.19 620 ALA A N 1
ATOM 4670 C CA . ALA A 1 620 ? 16.062 -20.281 -13.922 1 98.19 620 ALA A CA 1
ATOM 4671 C C . ALA A 1 620 ? 16.578 -18.953 -13.367 1 98.19 620 ALA A C 1
ATOM 4673 O O . ALA A 1 620 ? 17.094 -18.109 -14.109 1 98.19 620 ALA A O 1
ATOM 4674 N N . HIS A 1 621 ? 16.516 -18.734 -12.062 1 98.44 621 HIS A N 1
ATOM 4675 C CA . HIS A 1 621 ? 16.922 -17.469 -11.438 1 98.44 621 HIS A CA 1
ATOM 4676 C C . HIS A 1 621 ? 18.344 -17.578 -10.867 1 98.44 621 HIS A C 1
ATOM 4678 O O . HIS A 1 621 ? 18.812 -16.656 -10.195 1 98.44 621 HIS A O 1
ATOM 4684 N N . GLY A 1 622 ? 18.984 -18.688 -11.055 1 98.56 622 GLY A N 1
ATOM 4685 C CA . GLY A 1 622 ? 20.359 -18.859 -10.617 1 98.56 622 GLY A CA 1
ATOM 4686 C C . GLY A 1 622 ? 20.516 -18.984 -9.117 1 98.56 622 GLY A C 1
ATOM 4687 O O . GLY A 1 622 ? 21.531 -18.594 -8.547 1 98.56 622 GLY A O 1
ATOM 4688 N N . LEU A 1 623 ? 19.531 -19.5 -8.445 1 98.75 623 LEU A N 1
ATOM 4689 C CA . LEU A 1 623 ? 19.531 -19.547 -6.992 1 98.75 623 LEU A CA 1
ATOM 4690 C C . LEU A 1 623 ? 19.578 -21 -6.5 1 98.75 623 LEU A C 1
ATOM 4692 O O . LEU A 1 623 ? 19.5 -21.25 -5.293 1 98.75 623 LEU A O 1
ATOM 4696 N N . ASP A 1 624 ? 19.625 -21.953 -7.484 1 98.31 624 ASP A N 1
ATOM 4697 C CA . ASP A 1 624 ? 19.797 -23.359 -7.105 1 98.31 624 ASP A CA 1
ATOM 4698 C C . ASP A 1 624 ? 21.25 -23.641 -6.723 1 98.31 624 ASP A C 1
ATOM 4700 O O . ASP A 1 624 ? 22.156 -22.875 -7.059 1 98.31 624 ASP A O 1
ATOM 4704 N N . ARG A 1 625 ? 21.484 -24.766 -6.102 1 98.25 625 ARG A N 1
ATOM 4705 C CA . ARG A 1 625 ? 22.781 -25.156 -5.555 1 98.25 625 ARG A CA 1
ATOM 4706 C C . ARG A 1 625 ? 23.859 -25.156 -6.629 1 98.25 625 ARG A C 1
ATOM 4708 O O . ARG A 1 625 ? 24.984 -24.734 -6.383 1 98.25 625 ARG A O 1
ATOM 4715 N N . ASP A 1 626 ? 23.531 -25.547 -7.848 1 98.5 626 ASP A N 1
ATOM 4716 C CA . ASP A 1 626 ? 24.531 -25.609 -8.922 1 98.5 626 ASP A CA 1
ATOM 4717 C C . ASP A 1 626 ? 24.938 -24.203 -9.359 1 98.5 626 ASP A C 1
ATOM 4719 O O . ASP A 1 626 ? 26.125 -23.922 -9.539 1 98.5 626 ASP A O 1
ATOM 4723 N N . SER A 1 627 ? 23.984 -23.375 -9.516 1 98.69 627 SER A N 1
ATOM 4724 C CA . SER A 1 627 ? 24.25 -22 -9.938 1 98.69 627 SER A CA 1
ATOM 4725 C C . SER A 1 627 ? 25.047 -21.234 -8.875 1 98.69 627 SER A C 1
ATOM 4727 O O . SER A 1 627 ? 25.953 -20.469 -9.203 1 98.69 627 SER A O 1
ATOM 4729 N N . LEU A 1 628 ? 24.703 -21.406 -7.609 1 98.81 628 LEU A N 1
ATOM 4730 C CA . LEU A 1 628 ? 25.422 -20.766 -6.516 1 98.81 628 LEU A CA 1
ATOM 4731 C C . LEU A 1 628 ? 26.875 -21.219 -6.488 1 98.81 628 LEU A C 1
ATOM 4733 O O . LEU A 1 628 ? 27.781 -20.391 -6.379 1 98.81 628 LEU A O 1
ATOM 4737 N N . ALA A 1 629 ? 27.062 -22.562 -6.605 1 98.75 629 ALA A N 1
ATOM 4738 C CA . ALA A 1 629 ? 28.422 -23.109 -6.598 1 98.75 629 ALA A CA 1
ATOM 4739 C C . ALA A 1 629 ? 29.25 -22.531 -7.746 1 98.75 629 ALA A C 1
ATOM 4741 O O . ALA A 1 629 ? 30.406 -22.125 -7.551 1 98.75 629 ALA A O 1
ATOM 4742 N N . ALA A 1 630 ? 28.641 -22.516 -8.883 1 98.56 630 ALA A N 1
ATOM 4743 C CA . ALA A 1 630 ? 29.344 -22.031 -10.07 1 98.56 630 ALA A CA 1
ATOM 4744 C C . ALA A 1 630 ? 29.719 -20.547 -9.922 1 98.56 630 ALA A C 1
ATOM 4746 O O . ALA A 1 630 ? 30.812 -20.141 -10.297 1 98.56 630 ALA A O 1
ATOM 4747 N N . GLY A 1 631 ? 28.797 -19.766 -9.414 1 98.31 631 GLY A N 1
ATOM 4748 C CA . GLY A 1 631 ? 29.047 -18.344 -9.234 1 98.31 631 GLY A CA 1
ATOM 4749 C C . GLY A 1 631 ? 30.141 -18.047 -8.227 1 98.31 631 GLY A C 1
ATOM 4750 O O . GLY A 1 631 ? 30.984 -17.172 -8.445 1 98.31 631 GLY A O 1
ATOM 4751 N N . ILE A 1 632 ? 30.125 -18.719 -7.102 1 98.44 632 ILE A N 1
ATOM 4752 C CA . ILE A 1 632 ? 31.125 -18.547 -6.062 1 98.44 632 ILE A CA 1
ATOM 4753 C C . ILE A 1 632 ? 32.5 -18.969 -6.586 1 98.44 632 ILE A C 1
ATOM 4755 O O . ILE A 1 632 ? 33.5 -18.266 -6.398 1 98.44 632 ILE A O 1
ATOM 4759 N N . LEU A 1 633 ? 32.562 -20.125 -7.289 1 98.19 633 LEU A N 1
ATOM 4760 C CA . LEU A 1 633 ? 33.812 -20.641 -7.852 1 98.19 633 LEU A CA 1
ATOM 4761 C C . LEU A 1 633 ? 34.406 -19.641 -8.828 1 98.19 633 LEU A C 1
ATOM 4763 O O . LEU A 1 633 ? 35.594 -19.391 -8.805 1 98.19 633 LEU A O 1
ATOM 4767 N N . ALA A 1 634 ? 33.562 -19.109 -9.672 1 97.69 634 ALA A N 1
ATOM 4768 C CA . ALA A 1 634 ? 34.031 -18.156 -10.68 1 97.69 634 ALA A CA 1
ATOM 4769 C C . ALA A 1 634 ? 34.688 -16.938 -10.023 1 97.69 634 ALA A C 1
ATOM 4771 O O . ALA A 1 634 ? 35.625 -16.359 -10.562 1 97.69 634 ALA A O 1
ATOM 4772 N N . ARG A 1 635 ? 34.188 -16.531 -8.836 1 95.88 635 ARG A N 1
ATOM 4773 C CA . ARG A 1 635 ? 34.719 -15.352 -8.141 1 95.88 635 ARG A CA 1
ATOM 4774 C C . ARG A 1 635 ? 36 -15.68 -7.406 1 95.88 635 ARG A C 1
ATOM 4776 O O . ARG A 1 635 ? 36.906 -14.828 -7.285 1 95.88 635 ARG A O 1
ATOM 4783 N N . LEU A 1 636 ? 36.156 -16.859 -6.906 1 94.69 636 LEU A N 1
ATOM 4784 C CA . LEU A 1 636 ? 37.312 -17.266 -6.121 1 94.69 636 LEU A CA 1
ATOM 4785 C C . LEU A 1 636 ? 38.469 -17.656 -7.031 1 94.69 636 LEU A C 1
ATOM 4787 O O . LEU A 1 636 ? 39.656 -17.594 -6.629 1 94.69 636 LEU A O 1
ATOM 4791 N N . ARG A 1 637 ? 38.219 -18.172 -8.188 1 89 637 ARG A N 1
ATOM 4792 C CA . ARG A 1 637 ? 39.219 -18.547 -9.156 1 89 637 ARG A CA 1
ATOM 4793 C C . ARG A 1 637 ? 38.969 -17.891 -10.508 1 89 637 ARG A C 1
ATOM 4795 O O . ARG A 1 637 ? 38.531 -18.547 -11.453 1 89 637 ARG A O 1
ATOM 4802 N N . PRO A 1 638 ? 39.281 -16.562 -10.633 1 68 638 PRO A N 1
ATOM 4803 C CA . PRO A 1 638 ? 38.938 -15.883 -11.883 1 68 638 PRO A CA 1
ATOM 4804 C C . PRO A 1 638 ? 39.781 -16.359 -13.062 1 68 638 PRO A C 1
ATOM 4806 O O . PRO A 1 638 ? 40.938 -16.781 -12.875 1 68 638 PRO A O 1
ATOM 4809 N N . MET B 1 1 ? -22.094 51.938 23.391 1 19.03 1 MET B N 1
ATOM 4810 C CA . MET B 1 1 ? -21.078 52.219 22.375 1 19.03 1 MET B CA 1
ATOM 4811 C C . MET B 1 1 ? -19.812 51.406 22.609 1 19.03 1 MET B C 1
ATOM 4813 O O . MET B 1 1 ? -19.031 51.688 23.5 1 19.03 1 MET B O 1
ATOM 4817 N N . GLY B 1 2 ? -19.891 50.156 22.625 1 22.48 2 GLY B N 1
ATOM 4818 C CA . GLY B 1 2 ? -18.969 49.094 23.031 1 22.48 2 GLY B CA 1
ATOM 4819 C C . GLY B 1 2 ? -17.609 49.219 22.359 1 22.48 2 GLY B C 1
ATOM 4820 O O . GLY B 1 2 ? -17.531 49.625 21.188 1 22.48 2 GLY B O 1
ATOM 4821 N N . GLU B 1 3 ? -16.562 49.562 23.062 1 24.67 3 GLU B N 1
ATOM 4822 C CA . GLU B 1 3 ? -15.211 49.844 22.594 1 24.67 3 GLU B CA 1
ATOM 4823 C C . GLU B 1 3 ? -14.789 48.844 21.516 1 24.67 3 GLU B C 1
ATOM 4825 O O . GLU B 1 3 ? -14.797 47.625 21.766 1 24.67 3 GLU B O 1
ATOM 4830 N N . GLN B 1 4 ? -15.047 49.125 20.281 1 27.66 4 GLN B N 1
ATOM 4831 C CA . GLN B 1 4 ? -14.523 48.469 19.078 1 27.66 4 GLN B CA 1
ATOM 4832 C C . GLN B 1 4 ? -13.047 48.125 19.234 1 27.66 4 GLN B C 1
ATOM 4834 O O . GLN B 1 4 ? -12.234 48.969 19.609 1 27.66 4 GLN B O 1
ATOM 4839 N N . ILE B 1 5 ? -12.695 47 19.766 1 36.22 5 ILE B N 1
ATOM 4840 C CA . ILE B 1 5 ? -11.297 46.594 19.688 1 36.22 5 ILE B CA 1
ATOM 4841 C C . ILE B 1 5 ? -10.688 47.062 18.359 1 36.22 5 ILE B C 1
ATOM 4843 O O . ILE B 1 5 ? -11.117 46.625 17.297 1 36.22 5 ILE B O 1
ATOM 4847 N N . THR B 1 6 ? -10.43 48.344 18.156 1 32.56 6 THR B N 1
ATOM 4848 C CA . THR B 1 6 ? -9.617 48.812 17.031 1 32.56 6 THR B CA 1
ATOM 4849 C C . THR B 1 6 ? -8.328 48 16.938 1 32.56 6 THR B C 1
ATOM 4851 O O . THR B 1 6 ? -7.422 48.156 17.766 1 32.56 6 THR B O 1
ATOM 4854 N N . LEU B 1 7 ? -8.414 46.75 16.547 1 39.09 7 LEU B N 1
ATOM 4855 C CA . LEU B 1 7 ? -7.23 45.938 16.297 1 39.09 7 LEU B CA 1
ATOM 4856 C C . LEU B 1 7 ? -6.207 46.719 15.469 1 39.09 7 LEU B C 1
ATOM 4858 O O . LEU B 1 7 ? -6.531 47.219 14.398 1 39.09 7 LEU B O 1
ATOM 4862 N N . SER B 1 8 ? -5.426 47.562 16.078 1 34.56 8 SER B N 1
ATOM 4863 C CA . SER B 1 8 ? -4.324 48.25 15.406 1 34.56 8 SER B CA 1
ATOM 4864 C C . SER B 1 8 ? -3.664 47.344 14.367 1 34.56 8 SER B C 1
ATOM 4866 O O . SER B 1 8 ? -3.525 46.156 14.578 1 34.56 8 SER B O 1
ATOM 4868 N N . ASN B 1 9 ? -3.744 47.656 13.094 1 39.81 9 ASN B N 1
ATOM 4869 C CA . ASN B 1 9 ? -3.057 47.125 11.922 1 39.81 9 ASN B CA 1
ATOM 4870 C C . ASN B 1 9 ? -1.551 47.031 12.156 1 39.81 9 ASN B C 1
ATOM 4872 O O . ASN B 1 9 ? -0.759 47.344 11.266 1 39.81 9 ASN B O 1
ATOM 4876 N N . ASP B 1 10 ? -1.106 47.094 13.328 1 45.66 10 ASP B N 1
ATOM 4877 C CA . ASP B 1 10 ? 0.344 46.969 13.445 1 45.66 10 ASP B CA 1
ATOM 4878 C C . ASP B 1 10 ? 0.836 45.656 12.859 1 45.66 10 ASP B C 1
ATOM 4880 O O . ASP B 1 10 ? 0.239 44.594 13.102 1 45.66 10 ASP B O 1
ATOM 4884 N N . ALA B 1 11 ? 1.788 45.594 11.875 1 57.53 11 ALA B N 1
ATOM 4885 C CA . ALA B 1 11 ? 2.373 44.688 10.883 1 57.53 11 ALA B CA 1
ATOM 4886 C C . ALA B 1 11 ? 2.686 43.344 11.5 1 57.53 11 ALA B C 1
ATOM 4888 O O . ALA B 1 11 ? 2.773 42.344 10.789 1 57.53 11 ALA B O 1
ATOM 4889 N N . GLY B 1 12 ? 2.504 43.219 12.867 1 73.38 12 GLY B N 1
ATOM 4890 C CA . GLY B 1 12 ? 2.961 41.969 13.414 1 73.38 12 GLY B CA 1
ATOM 4891 C C . GLY B 1 12 ? 2.121 41.469 14.578 1 73.38 12 GLY B C 1
ATOM 4892 O O . GLY B 1 12 ? 2.406 40.406 15.164 1 73.38 12 GLY B O 1
ATOM 4893 N N . ALA B 1 13 ? 0.946 42.156 14.945 1 87.31 13 ALA B N 1
ATOM 4894 C CA . ALA B 1 13 ? 0.203 41.75 16.141 1 87.31 13 ALA B CA 1
ATOM 4895 C C . ALA B 1 13 ? -0.783 40.625 15.828 1 87.31 13 ALA B C 1
ATOM 4897 O O . ALA B 1 13 ? -1.536 40.719 14.852 1 87.31 13 ALA B O 1
ATOM 4898 N N . LEU B 1 14 ? -0.764 39.594 16.656 1 94.44 14 LEU B N 1
ATOM 4899 C CA . LEU B 1 14 ? -1.735 38.5 16.625 1 94.44 14 LEU B CA 1
ATOM 4900 C C . LEU B 1 14 ? -2.496 38.438 17.938 1 94.44 14 LEU B C 1
ATOM 4902 O O . LEU B 1 14 ? -1.922 38.656 19.016 1 94.44 14 LEU B O 1
ATOM 4906 N N . PHE B 1 15 ? -3.805 38.125 17.906 1 96.06 15 PHE B N 1
ATOM 4907 C CA . PHE B 1 15 ? -4.672 38.094 19.078 1 96.06 15 PHE B CA 1
ATOM 4908 C C . PHE B 1 15 ? -5.164 36.688 19.344 1 96.06 15 PHE B C 1
ATOM 4910 O O . PHE B 1 15 ? -5.484 35.938 18.406 1 96.06 15 PHE B O 1
ATOM 4917 N N . HIS B 1 16 ? -5.168 36.281 20.609 1 97.38 16 HIS B N 1
ATOM 4918 C CA . HIS B 1 16 ? -5.758 35 20.969 1 97.38 16 HIS B CA 1
ATOM 4919 C C . HIS B 1 16 ? -6.59 35.125 22.25 1 97.38 16 HIS B C 1
ATOM 4921 O O . HIS B 1 16 ? -6.426 36.094 23.016 1 97.38 16 HIS B O 1
ATOM 4927 N N . VAL B 1 17 ? -7.547 34.25 22.391 1 98.5 17 VAL B N 1
ATOM 4928 C CA . VAL B 1 17 ? -8.352 34.125 23.609 1 98.5 17 VAL B CA 1
ATOM 4929 C C . VAL B 1 17 ? -7.543 33.469 24.703 1 98.5 17 VAL B C 1
ATOM 4931 O O . VAL B 1 17 ? -7.074 32.344 24.531 1 98.5 17 VAL B O 1
ATOM 4934 N N . PRO B 1 18 ? -7.348 34.125 25.844 1 97.94 18 PRO B N 1
ATOM 4935 C CA . PRO B 1 18 ? -6.609 33.5 26.938 1 97.94 18 PRO B CA 1
ATOM 4936 C C . PRO B 1 18 ? -7.426 32.438 27.656 1 97.94 18 PRO B C 1
ATOM 4938 O O . PRO B 1 18 ? -8.656 32.406 27.562 1 97.94 18 PRO B O 1
ATOM 4941 N N . GLN B 1 19 ? -6.734 31.609 28.359 1 97 19 GLN B N 1
ATOM 4942 C CA . GLN B 1 19 ? -7.363 30.5 29.062 1 97 19 GLN B CA 1
ATOM 4943 C C . GLN B 1 19 ? -8.422 31 30.047 1 97 19 GLN B C 1
ATOM 4945 O O . GLN B 1 19 ? -9.453 30.344 30.234 1 97 19 GLN B O 1
ATOM 4950 N N . ALA B 1 20 ? -8.203 32.094 30.672 1 96.75 20 ALA B N 1
ATOM 4951 C CA . ALA B 1 20 ? -9.109 32.656 31.672 1 96.75 20 ALA B CA 1
ATOM 4952 C C . ALA B 1 20 ? -10.477 32.969 31.062 1 96.75 20 ALA B C 1
ATOM 4954 O O . ALA B 1 20 ? -11.508 32.844 31.719 1 96.75 20 ALA B O 1
ATOM 4955 N N . GLU B 1 21 ? -10.492 33.406 29.844 1 97.44 21 GLU B N 1
ATOM 4956 C CA . GLU B 1 21 ? -11.742 33.719 29.156 1 97.44 21 GLU B CA 1
ATOM 4957 C C . GLU B 1 21 ? -12.555 32.438 28.906 1 97.44 21 GLU B C 1
ATOM 4959 O O . GLU B 1 21 ? -13.789 32.469 28.922 1 97.44 21 GLU B O 1
ATOM 4964 N N . PHE B 1 22 ? -11.898 31.344 28.547 1 98.06 22 PHE B N 1
ATOM 4965 C CA . PHE B 1 22 ? -12.602 30.078 28.391 1 98.06 22 PHE B CA 1
ATOM 4966 C C . PHE B 1 22 ? -13.234 29.641 29.703 1 98.06 22 PHE B C 1
ATOM 4968 O O . PHE B 1 22 ? -14.367 29.156 29.719 1 98.06 22 PHE B O 1
ATOM 4975 N N . ARG B 1 23 ? -12.539 29.781 30.812 1 96.88 23 ARG B N 1
ATOM 4976 C CA . ARG B 1 23 ? -13.086 29.438 32.125 1 96.88 23 ARG B CA 1
ATOM 4977 C C . ARG B 1 23 ? -14.305 30.297 32.469 1 96.88 23 ARG B C 1
ATOM 4979 O O . ARG B 1 23 ? -15.305 29.781 32.969 1 96.88 23 ARG B O 1
ATOM 4986 N N . ARG B 1 24 ? -14.117 31.562 32.188 1 97 24 ARG B N 1
ATOM 4987 C CA . ARG B 1 24 ? -15.234 32.469 32.406 1 97 24 ARG B CA 1
ATOM 4988 C C . ARG B 1 24 ? -16.469 32.031 31.625 1 97 24 ARG B C 1
ATOM 4990 O O . ARG B 1 24 ? -17.578 32 32.156 1 97 24 ARG B O 1
ATOM 4997 N N . LEU B 1 25 ? -16.266 31.734 30.406 1 96.56 25 LEU B N 1
ATOM 4998 C CA . LEU B 1 25 ? -17.359 31.297 29.547 1 96.56 25 LEU B CA 1
ATOM 4999 C C . LEU B 1 25 ? -18.047 30.062 30.109 1 96.56 25 LEU B C 1
ATOM 5001 O O . LEU B 1 25 ? -19.281 29.969 30.109 1 96.56 25 LEU B O 1
ATOM 5005 N N . LEU B 1 26 ? -17.234 29.094 30.5 1 96.25 26 LEU B N 1
ATOM 5006 C CA . LEU B 1 26 ? -17.766 27.812 30.984 1 96.25 26 LEU B CA 1
ATOM 5007 C C . LEU B 1 26 ? -18.594 28.016 32.25 1 96.25 26 LEU B C 1
ATOM 5009 O O . LEU B 1 26 ? -19.438 27.188 32.562 1 96.25 26 LEU B O 1
ATOM 5013 N N . ASP B 1 27 ? -18.438 29.188 32.938 1 95.5 27 ASP B N 1
ATOM 5014 C CA . ASP B 1 27 ? -19.141 29.484 34.188 1 95.5 27 ASP B CA 1
ATOM 5015 C C . ASP B 1 27 ? -20.391 30.328 33.938 1 95.5 27 ASP B C 1
ATOM 5017 O O . ASP B 1 27 ? -21.188 30.547 34.844 1 95.5 27 ASP B O 1
ATOM 5021 N N . LEU B 1 28 ? -20.594 30.781 32.75 1 96.69 28 LEU B N 1
ATOM 5022 C CA . LEU B 1 28 ? -21.75 31.609 32.406 1 96.69 28 LEU B CA 1
ATOM 5023 C C . LEU B 1 28 ? -23.031 30.797 32.469 1 96.69 28 LEU B C 1
ATOM 5025 O O . LEU B 1 28 ? -23.031 29.609 32.125 1 96.69 28 LEU B O 1
ATOM 5029 N N . PRO B 1 29 ? -24.141 31.359 32.906 1 95.06 29 PRO B N 1
ATOM 5030 C CA . PRO B 1 29 ? -25.422 30.656 32.938 1 95.06 29 PRO B CA 1
ATOM 5031 C C . PRO B 1 29 ? -26.094 30.562 31.562 1 95.06 29 PRO B C 1
ATOM 5033 O O . PRO B 1 29 ? -27.125 31.188 31.328 1 95.06 29 PRO B O 1
ATOM 5036 N N . LEU B 1 30 ? -25.594 29.844 30.672 1 96.69 30 LEU B N 1
ATOM 5037 C CA . LEU B 1 30 ? -26.094 29.641 29.312 1 96.69 30 LEU B CA 1
ATOM 5038 C C . LEU B 1 30 ? -26.656 28.234 29.141 1 96.69 30 LEU B C 1
ATOM 5040 O O . LEU B 1 30 ? -26.188 27.297 29.781 1 96.69 30 LEU B O 1
ATOM 5044 N N . ALA B 1 31 ? -27.703 28.172 28.297 1 97 31 ALA B N 1
ATOM 5045 C CA . ALA B 1 31 ? -28.141 26.844 27.875 1 97 31 ALA B CA 1
ATOM 5046 C C . ALA B 1 31 ? -27.016 26.094 27.156 1 97 31 ALA B C 1
ATOM 5048 O O . ALA B 1 31 ? -26.188 26.719 26.469 1 97 31 ALA B O 1
ATOM 5049 N N . PRO B 1 32 ? -27.016 24.812 27.219 1 97.75 32 PRO B N 1
ATOM 5050 C CA . PRO B 1 32 ? -25.891 24.047 26.703 1 97.75 32 PRO B CA 1
ATOM 5051 C C . PRO B 1 32 ? -25.609 24.328 25.234 1 97.75 32 PRO B C 1
ATOM 5053 O O . PRO B 1 32 ? -24.453 24.516 24.844 1 97.75 32 PRO B O 1
ATOM 5056 N N . PRO B 1 33 ? -26.594 24.375 24.328 1 98.06 33 PRO B N 1
ATOM 5057 C CA . PRO B 1 33 ? -26.297 24.672 22.922 1 98.06 33 PRO B CA 1
ATOM 5058 C C . PRO B 1 33 ? -25.672 26.047 22.734 1 98.06 33 PRO B C 1
ATOM 5060 O O . PRO B 1 33 ? -24.797 26.219 21.875 1 98.06 33 PRO B O 1
ATOM 5063 N N . GLU B 1 34 ? -26.109 27.031 23.5 1 97.69 34 GLU B N 1
ATOM 5064 C CA . GLU B 1 34 ? -25.562 28.375 23.406 1 97.69 34 GLU B CA 1
ATOM 5065 C C . GLU B 1 34 ? -24.125 28.422 23.906 1 97.69 34 GLU B C 1
ATOM 5067 O O . GLU B 1 34 ? -23.281 29.094 23.312 1 97.69 34 GLU B O 1
ATOM 5072 N N . ARG B 1 35 ? -23.891 27.719 25.031 1 98.25 35 ARG B N 1
ATOM 5073 C CA . ARG B 1 35 ? -22.531 27.625 25.562 1 98.25 35 ARG B CA 1
ATOM 5074 C C . ARG B 1 35 ? -21.594 26.984 24.531 1 98.25 35 ARG B C 1
ATOM 5076 O O . ARG B 1 35 ? -20.484 27.469 24.328 1 98.25 35 ARG B O 1
ATOM 5083 N N . ALA B 1 36 ? -22.094 25.906 23.891 1 98.62 36 ALA B N 1
ATOM 5084 C CA . ALA B 1 36 ? -21.281 25.219 22.891 1 98.62 36 ALA B CA 1
ATOM 5085 C C . ALA B 1 36 ? -20.984 26.125 21.703 1 98.62 36 ALA B C 1
ATOM 5087 O O . ALA B 1 36 ? -19.891 26.094 21.141 1 98.62 36 ALA B O 1
ATOM 5088 N N . ALA B 1 37 ? -21.969 26.844 21.281 1 98.25 37 ALA B N 1
ATOM 5089 C CA . ALA B 1 37 ? -21.812 27.75 20.141 1 98.25 37 ALA B CA 1
ATOM 5090 C C . ALA B 1 37 ? -20.781 28.828 20.453 1 98.25 37 ALA B C 1
ATOM 5092 O O . ALA B 1 37 ? -19.938 29.156 19.609 1 98.25 37 ALA B O 1
ATOM 5093 N N . LEU B 1 38 ? -20.922 29.453 21.656 1 98.38 38 LEU B N 1
ATOM 5094 C CA . LEU B 1 38 ? -19.969 30.484 22.078 1 98.38 38 LEU B CA 1
ATOM 5095 C C . LEU B 1 38 ? -18.562 29.906 22.219 1 98.38 38 LEU B C 1
ATOM 5097 O O . LEU B 1 38 ? -17.594 30.516 21.781 1 98.38 38 LEU B O 1
ATOM 5101 N N . PHE B 1 39 ? -18.469 28.766 22.812 1 98.69 39 PHE B N 1
ATOM 5102 C CA . PHE B 1 39 ? -17.203 28.047 22.953 1 98.69 39 PHE B CA 1
ATOM 5103 C C . PHE B 1 39 ? -16.562 27.797 21.594 1 98.69 39 PHE B C 1
ATOM 5105 O O . PHE B 1 39 ? -15.359 28 21.422 1 98.69 39 PHE B O 1
ATOM 5112 N N . ALA B 1 40 ? -17.312 27.344 20.609 1 98.75 40 ALA B N 1
ATOM 5113 C CA . ALA B 1 40 ? -16.828 27.078 19.266 1 98.75 40 ALA B CA 1
ATOM 5114 C C . ALA B 1 40 ? -16.234 28.344 18.641 1 98.75 40 ALA B C 1
ATOM 5116 O O . ALA B 1 40 ? -15.195 28.297 17.969 1 98.75 40 ALA B O 1
ATOM 5117 N N . ASP B 1 41 ? -16.891 29.469 18.828 1 98.56 41 ASP B N 1
ATOM 5118 C CA . ASP B 1 41 ? -16.422 30.734 18.281 1 98.56 41 ASP B CA 1
ATOM 5119 C C . ASP B 1 41 ? -15.086 31.141 18.906 1 98.56 41 ASP B C 1
ATOM 5121 O O . ASP B 1 41 ? -14.195 31.656 18.219 1 98.56 41 ASP B O 1
ATOM 5125 N N . LEU B 1 42 ? -14.969 31 20.234 1 98.75 42 LEU B N 1
ATOM 5126 C CA . LEU B 1 42 ? -13.703 31.266 20.906 1 98.75 42 LEU B CA 1
ATOM 5127 C C . LEU B 1 42 ? -12.602 30.359 20.359 1 98.75 42 LEU B C 1
ATOM 5129 O O . LEU B 1 42 ? -11.484 30.828 20.109 1 98.75 42 LEU B O 1
ATOM 5133 N N . CYS B 1 43 ? -12.906 29.125 20.156 1 98.81 43 CYS B N 1
ATOM 5134 C CA . CYS B 1 43 ? -11.93 28.172 19.625 1 98.81 43 CYS B CA 1
ATOM 5135 C C . CYS B 1 43 ? -11.547 28.516 18.188 1 98.81 43 CYS B C 1
ATOM 5137 O O . CYS B 1 43 ? -10.406 28.297 17.781 1 98.81 43 CYS B O 1
ATOM 5139 N N . ARG B 1 44 ? -12.492 28.953 17.375 1 98.81 44 ARG B N 1
ATOM 5140 C CA . ARG B 1 44 ? -12.164 29.391 16.016 1 98.81 44 ARG B CA 1
ATOM 5141 C C . ARG B 1 44 ? -11.125 30.516 16.047 1 98.81 44 ARG B C 1
ATOM 5143 O O . ARG B 1 44 ? -10.211 30.531 15.211 1 98.81 44 ARG B O 1
ATOM 5150 N N . LEU B 1 45 ? -11.273 31.438 16.984 1 98.56 45 LEU B N 1
ATOM 5151 C CA . LEU B 1 45 ? -10.32 32.531 17.094 1 9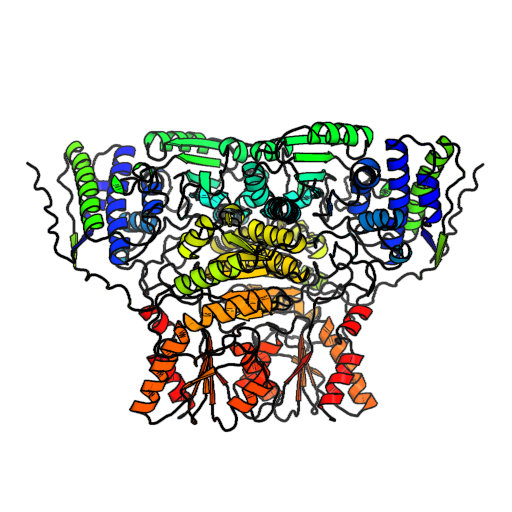8.56 45 LEU B CA 1
ATOM 5152 C C . LEU B 1 45 ? -8.922 32 17.438 1 98.56 45 LEU B C 1
ATOM 5154 O O . LEU B 1 45 ? -7.934 32.438 16.844 1 98.56 45 LEU B O 1
ATOM 5158 N N . ASN B 1 46 ? -8.836 31.125 18.375 1 98.75 46 ASN B N 1
ATOM 5159 C CA . ASN B 1 46 ? -7.535 30.578 18.75 1 98.75 46 ASN B CA 1
ATOM 5160 C C . ASN B 1 46 ? -6.969 29.703 17.641 1 98.75 46 ASN B C 1
ATOM 5162 O O . ASN B 1 46 ? -5.75 29.625 17.469 1 98.75 46 ASN B O 1
ATOM 5166 N N . THR B 1 47 ? -7.844 28.969 16.906 1 98.69 47 THR B N 1
ATOM 5167 C CA . THR B 1 47 ? -7.398 28.234 15.727 1 98.69 47 THR B CA 1
ATOM 5168 C C . THR B 1 47 ? -6.773 29.188 14.703 1 98.69 47 THR B C 1
ATOM 5170 O O . THR B 1 47 ? -5.691 28.906 14.18 1 98.69 47 THR B O 1
ATOM 5173 N N . LEU B 1 48 ? -7.469 30.266 14.43 1 98.19 48 LEU B N 1
ATOM 5174 C CA . LEU B 1 48 ? -6.98 31.297 13.508 1 98.19 48 LEU B CA 1
ATOM 5175 C C . LEU B 1 48 ? -5.625 31.828 13.961 1 98.19 48 LEU B C 1
ATOM 5177 O O . LEU B 1 48 ? -4.711 31.984 13.141 1 98.19 48 LEU B O 1
ATOM 5181 N N . TYR B 1 49 ? -5.484 32.094 15.234 1 97.44 49 TYR B N 1
ATOM 5182 C CA . TYR B 1 49 ? -4.238 32.562 15.828 1 97.44 49 TYR B CA 1
ATOM 5183 C C . TYR B 1 49 ? -3.113 31.562 15.602 1 97.44 49 TYR B C 1
ATOM 5185 O O . TYR B 1 49 ? -2.039 31.922 15.117 1 97.44 49 TYR B O 1
ATOM 5193 N N . MET B 1 50 ? -3.332 30.328 15.969 1 97.88 50 MET B N 1
ATOM 5194 C CA . MET B 1 50 ? -2.322 29.281 15.859 1 97.88 50 MET B CA 1
ATOM 5195 C C . MET B 1 50 ? -1.806 29.156 14.43 1 97.88 50 MET B C 1
ATOM 5197 O O . MET B 1 50 ? -0.596 29.094 14.203 1 97.88 50 MET B O 1
ATOM 5201 N N . ILE B 1 51 ? -2.705 29.109 13.469 1 96.75 51 ILE B N 1
ATOM 5202 C CA . ILE B 1 51 ? -2.354 28.875 12.07 1 96.75 51 ILE B CA 1
ATOM 5203 C C . ILE B 1 51 ? -1.611 30.078 11.516 1 96.75 51 ILE B C 1
ATOM 5205 O O . ILE B 1 51 ? -0.623 29.938 10.789 1 96.75 51 ILE B O 1
ATOM 5209 N N . THR B 1 52 ? -2.096 31.266 11.82 1 95.5 52 THR B N 1
ATOM 5210 C CA . THR B 1 52 ? -1.422 32.469 11.352 1 95.5 52 THR B CA 1
ATOM 5211 C C . THR B 1 52 ? -0.003 32.562 11.906 1 95.5 52 THR B C 1
ATOM 5213 O O . THR B 1 52 ? 0.936 32.875 11.18 1 95.5 52 THR B O 1
ATOM 5216 N N . ARG B 1 53 ? 0.145 32.281 13.18 1 94.31 53 ARG B N 1
ATOM 5217 C CA . ARG B 1 53 ? 1.46 32.312 13.812 1 94.31 53 ARG B CA 1
ATOM 5218 C C . ARG B 1 53 ? 2.395 31.281 13.172 1 94.31 53 ARG B C 1
ATOM 5220 O O . ARG B 1 53 ? 3.576 31.562 12.969 1 94.31 53 ARG B O 1
ATOM 5227 N N . ALA B 1 54 ? 1.9 30.125 12.883 1 93.56 54 ALA B N 1
ATOM 5228 C CA . ALA B 1 54 ? 2.688 29.047 12.289 1 93.56 54 ALA B CA 1
ATOM 5229 C C . ALA B 1 54 ? 3.037 29.344 10.836 1 93.56 54 ALA B C 1
ATOM 5231 O O . ALA B 1 54 ? 3.982 28.766 10.289 1 93.56 54 ALA B O 1
ATOM 5232 N N . GLY B 1 55 ? 2.252 30.188 10.188 1 90.69 55 GLY B N 1
ATOM 5233 C CA . GLY B 1 55 ? 2.438 30.5 8.789 1 90.69 55 GLY B CA 1
ATOM 5234 C C . GLY B 1 55 ? 1.738 29.531 7.852 1 90.69 55 GLY B C 1
ATOM 5235 O O . GLY B 1 55 ? 1.747 29.719 6.633 1 90.69 55 GLY B O 1
ATOM 5236 N N . SER B 1 56 ? 1.152 28.484 8.383 1 91.81 56 SER B N 1
ATOM 5237 C CA . SER B 1 56 ? 0.392 27.516 7.594 1 91.81 56 SER B CA 1
ATOM 5238 C C . SER B 1 56 ? -0.466 26.625 8.484 1 91.81 56 SER B C 1
ATOM 5240 O O . SER B 1 56 ? -0.166 26.438 9.664 1 91.81 56 SER B O 1
ATOM 5242 N N . GLY B 1 57 ? -1.45 26.047 7.914 1 94.38 57 GLY B N 1
ATOM 5243 C CA . GLY B 1 57 ? -2.396 25.156 8.57 1 94.38 57 GLY B CA 1
ATOM 5244 C C . GLY B 1 57 ? -3.699 25 7.812 1 94.38 57 GLY B C 1
ATOM 5245 O O . GLY B 1 57 ? -3.844 25.531 6.707 1 94.38 57 GLY B O 1
ATOM 5246 N N . HIS B 1 58 ? -4.656 24.266 8.43 1 96.06 58 HIS B N 1
ATOM 5247 C CA . HIS B 1 58 ? -5.922 24 7.762 1 96.06 58 HIS B CA 1
ATOM 5248 C C . HIS B 1 58 ? -7.074 24.734 8.438 1 96.06 58 HIS B C 1
ATOM 5250 O O . HIS B 1 58 ? -7.742 24.188 9.312 1 96.06 58 HIS B O 1
ATOM 5256 N N . ILE B 1 59 ? -7.367 25.922 7.941 1 96.19 59 ILE B N 1
ATOM 5257 C CA . ILE B 1 59 ? -8.375 26.797 8.547 1 96.19 59 ILE B CA 1
ATOM 5258 C C . ILE B 1 59 ? -9.773 26.25 8.234 1 96.19 59 ILE B C 1
ATOM 5260 O O . ILE B 1 59 ? -10.578 26.047 9.141 1 96.19 59 ILE B O 1
ATOM 5264 N N . GLY B 1 60 ? -10.016 26.031 6.965 1 96.25 60 GLY B N 1
ATOM 5265 C CA . GLY B 1 60 ? -11.352 25.688 6.508 1 96.25 60 GLY B CA 1
ATOM 5266 C C . GLY B 1 60 ? -11.906 24.453 7.191 1 96.25 60 GLY B C 1
ATOM 5267 O O . GLY B 1 60 ? -13.023 24.484 7.711 1 96.25 60 GLY B O 1
ATOM 5268 N N . SER B 1 61 ? -11.133 23.422 7.172 1 95.69 61 SER B N 1
ATOM 5269 C CA . SER B 1 61 ? -11.562 22.141 7.746 1 95.69 61 SER B CA 1
ATOM 5270 C C . SER B 1 61 ? -11.727 22.25 9.258 1 95.69 61 SER B C 1
ATOM 5272 O O . SER B 1 61 ? -12.602 21.609 9.844 1 95.69 61 SER B O 1
ATOM 5274 N N . SER B 1 62 ? -10.859 23.016 9.93 1 98.06 62 SER B N 1
ATOM 5275 C CA . SER B 1 62 ? -10.984 23.219 11.367 1 98.06 62 SER B CA 1
ATOM 5276 C C . SER B 1 62 ? -12.281 23.953 11.711 1 98.06 62 SER B C 1
ATOM 5278 O O . SER B 1 62 ? -13.016 23.531 12.602 1 98.06 62 SER B O 1
ATOM 5280 N N . PHE B 1 63 ? -12.547 24.984 10.938 1 98.5 63 PHE B N 1
ATOM 5281 C CA . PHE B 1 63 ? -13.688 25.844 11.219 1 98.5 63 PHE B CA 1
ATOM 5282 C C . PHE B 1 63 ? -15 25.094 11.008 1 98.5 63 PHE B C 1
ATOM 5284 O O . PHE B 1 63 ? -15.945 25.25 11.781 1 98.5 63 PHE B O 1
ATOM 5291 N N . SER B 1 64 ? -15.07 24.234 10.016 1 98.31 64 SER B N 1
ATOM 5292 C CA . SER B 1 64 ? -16.312 23.547 9.68 1 98.31 64 SER B CA 1
ATOM 5293 C C . SER B 1 64 ? -16.734 22.594 10.789 1 98.31 64 SER B C 1
ATOM 5295 O O . SER B 1 64 ? -17.922 22.359 11 1 98.31 64 SER B O 1
ATOM 5297 N N . SER B 1 65 ? -15.812 22.047 11.477 1 98.12 65 SER B N 1
ATOM 5298 C CA . SER B 1 65 ? -16.109 20.953 12.391 1 98.12 65 SER B CA 1
ATOM 5299 C C . SER B 1 65 ? -16.359 21.469 13.805 1 98.12 65 SER B C 1
ATOM 5301 O O . SER B 1 65 ? -16.891 20.75 14.648 1 98.12 65 SER B O 1
ATOM 5303 N N . LEU B 1 66 ? -16.047 22.703 14.156 1 98.75 66 LEU B N 1
ATOM 5304 C CA . LEU B 1 66 ? -15.852 23.141 15.531 1 98.75 66 LEU B CA 1
ATOM 5305 C C . LEU B 1 66 ? -17.188 23.172 16.281 1 98.75 66 LEU B C 1
ATOM 5307 O O . LEU B 1 66 ? -17.219 22.984 17.5 1 98.75 66 LEU B O 1
ATOM 5311 N N . ASP B 1 67 ? -18.391 23.391 15.586 1 98.75 67 ASP B N 1
ATOM 5312 C CA . ASP B 1 67 ? -19.688 23.312 16.266 1 98.75 67 ASP B CA 1
ATOM 5313 C C . ASP B 1 67 ? -19.938 21.906 16.797 1 98.75 67 ASP B C 1
ATOM 5315 O O . ASP B 1 67 ? -20.375 21.734 17.938 1 98.75 67 ASP B O 1
ATOM 5319 N N . ILE B 1 68 ? -19.625 20.938 15.953 1 98.69 68 ILE B N 1
ATOM 5320 C CA . ILE B 1 68 ? -19.844 19.547 16.297 1 98.69 68 ILE B CA 1
ATOM 5321 C C . ILE B 1 68 ? -18.875 19.125 17.391 1 98.69 68 ILE B C 1
ATOM 5323 O O . ILE B 1 68 ? -19.266 18.516 18.391 1 98.69 68 ILE B O 1
ATOM 5327 N N . VAL B 1 69 ? -17.562 19.453 17.234 1 98.56 69 VAL B N 1
ATOM 5328 C CA . VAL B 1 69 ? -16.516 19.062 18.156 1 98.56 69 VAL B CA 1
ATOM 5329 C C . VAL B 1 69 ? -16.75 19.688 19.531 1 98.56 69 VAL B C 1
ATOM 5331 O O . VAL B 1 69 ? -16.578 19.047 20.562 1 98.56 69 VAL B O 1
ATOM 5334 N N . SER B 1 70 ? -17.172 20.953 19.562 1 98.62 70 SER B N 1
ATOM 5335 C CA . SER B 1 70 ? -17.484 21.641 20.812 1 98.62 70 SER B CA 1
ATOM 5336 C C . SER B 1 70 ? -18.656 20.984 21.531 1 98.62 70 SER B C 1
ATOM 5338 O O . SER B 1 70 ? -18.594 20.75 22.75 1 98.62 70 SER B O 1
ATOM 5340 N N . TRP B 1 71 ? -19.75 20.656 20.766 1 98.75 71 TRP B N 1
ATOM 5341 C CA . TRP B 1 71 ? -20.906 19.984 21.375 1 98.75 71 TRP B CA 1
ATOM 5342 C C . TRP B 1 71 ? -20.5 18.641 21.969 1 98.75 71 TRP B C 1
ATOM 5344 O O . TRP B 1 71 ? -20.875 18.312 23.094 1 98.75 71 TRP B O 1
ATOM 5354 N N . LEU B 1 72 ? -19.719 17.844 21.203 1 98.56 72 LEU B N 1
ATOM 5355 C CA . LEU B 1 72 ? -19.281 16.531 21.672 1 98.56 72 LEU B CA 1
ATOM 5356 C C . LEU B 1 72 ? -18.484 16.656 22.953 1 98.56 72 LEU B C 1
ATOM 5358 O O . LEU B 1 72 ? -18.766 15.961 23.938 1 98.56 72 LEU B O 1
ATOM 5362 N N . HIS B 1 73 ? -17.5 17.531 23.031 1 97.75 73 HIS B N 1
ATOM 5363 C CA . HIS B 1 73 ? -16.562 17.609 24.141 1 97.75 73 HIS B CA 1
ATOM 5364 C C . HIS B 1 73 ? -17.203 18.234 25.359 1 97.75 73 HIS B C 1
ATOM 5366 O O . HIS B 1 73 ? -16.859 17.906 26.5 1 97.75 73 HIS B O 1
ATOM 5372 N N . LEU B 1 74 ? -18.188 19.125 25.172 1 97.81 74 LEU B N 1
ATOM 5373 C CA . LEU B 1 74 ? -18.797 19.828 26.312 1 97.81 74 LEU B CA 1
ATOM 5374 C C . LEU B 1 74 ? -19.969 19.031 26.875 1 97.81 74 LEU B C 1
ATOM 5376 O O . LEU B 1 74 ? -20.266 19.094 28.062 1 97.81 74 LEU B O 1
ATOM 5380 N N . CYS B 1 75 ? -20.703 18.25 25.953 1 97.62 75 CYS B N 1
ATOM 5381 C CA . CYS B 1 75 ? -22.031 17.844 26.406 1 97.62 75 CYS B CA 1
ATOM 5382 C C . CYS B 1 75 ? -22.25 16.359 26.172 1 97.62 75 CYS B C 1
ATOM 5384 O O . CYS B 1 75 ? -23.141 15.75 26.75 1 97.62 75 CYS B O 1
ATOM 5386 N N . VAL B 1 76 ? -21.422 15.719 25.344 1 97.81 76 VAL B N 1
ATOM 5387 C CA . VAL B 1 76 ? -21.781 14.359 24.938 1 97.81 76 VAL B CA 1
ATOM 5388 C C . VAL B 1 76 ? -20.766 13.367 25.516 1 97.81 76 VAL B C 1
ATOM 5390 O O . VAL B 1 76 ? -21.156 12.359 26.109 1 97.81 76 VAL B O 1
ATOM 5393 N N . LEU B 1 77 ? -19.438 13.664 25.312 1 97.19 77 LEU B N 1
ATOM 5394 C CA . LEU B 1 77 ? -18.391 12.734 25.703 1 97.19 77 LEU B CA 1
ATOM 5395 C C . LEU B 1 77 ? -18.312 12.594 27.219 1 97.19 77 LEU B C 1
ATOM 5397 O O . LEU B 1 77 ? -18.328 13.594 27.938 1 97.19 77 LEU B O 1
ATOM 5401 N N . ARG B 1 78 ? -18.406 11.391 27.766 1 93.56 78 ARG B N 1
ATOM 5402 C CA . ARG B 1 78 ? -18.156 11.102 29.172 1 93.56 78 ARG B CA 1
ATOM 5403 C C . ARG B 1 78 ? -16.656 11.016 29.453 1 93.56 78 ARG B C 1
ATOM 5405 O O . ARG B 1 78 ? -15.984 10.094 28.984 1 93.56 78 ARG B O 1
ATOM 5412 N N . PRO B 1 79 ? -16.109 11.945 30.125 1 87.5 79 PRO B N 1
ATOM 5413 C CA . PRO B 1 79 ? -14.672 11.984 30.375 1 87.5 79 PRO B CA 1
ATOM 5414 C C . PRO B 1 79 ? -14.141 10.672 30.953 1 87.5 79 PRO B C 1
ATOM 5416 O O . PRO B 1 79 ? -14.781 10.062 31.812 1 87.5 79 PRO B O 1
ATOM 5419 N N . GLY B 1 80 ? -13.055 10.18 30.406 1 85.56 80 GLY B N 1
ATOM 5420 C CA . GLY B 1 80 ? -12.398 8.984 30.906 1 85.56 80 GLY B CA 1
ATOM 5421 C C . GLY B 1 80 ? -13 7.703 30.359 1 85.56 80 GLY B C 1
ATOM 5422 O O . GLY B 1 80 ? -12.484 6.613 30.609 1 85.56 80 GLY B O 1
ATOM 5423 N N . HIS B 1 81 ? -14.031 7.828 29.625 1 91.38 81 HIS B N 1
ATOM 5424 C CA . HIS B 1 81 ? -14.695 6.633 29.109 1 91.38 81 HIS B CA 1
ATOM 5425 C C . HIS B 1 81 ? -14.812 6.668 27.594 1 91.38 81 HIS B C 1
ATOM 5427 O O . HIS B 1 81 ? -14.25 5.816 26.906 1 91.38 81 HIS B O 1
ATOM 5433 N N . ASP B 1 82 ? -15.547 7.633 27.062 1 95.94 82 ASP B N 1
ATOM 5434 C CA . ASP B 1 82 ? -15.719 7.742 25.625 1 95.94 82 ASP B CA 1
ATOM 5435 C C . ASP B 1 82 ? -14.445 8.234 24.953 1 95.94 82 ASP B C 1
ATOM 5437 O O . ASP B 1 82 ? -13.617 8.898 25.578 1 95.94 82 ASP B O 1
ATOM 5441 N N . LEU B 1 83 ? -14.273 7.766 23.797 1 96.44 83 LEU B N 1
ATOM 5442 C CA . LEU B 1 83 ? -13.148 8.242 23 1 96.44 83 LEU B CA 1
ATOM 5443 C C . LEU B 1 83 ? -13.633 9.031 21.797 1 96.44 83 LEU B C 1
ATOM 5445 O O . LEU B 1 83 ? -14.672 8.719 21.219 1 96.44 83 LEU B O 1
ATOM 5449 N N . TYR B 1 84 ? -12.883 10.062 21.5 1 97.19 84 TYR B N 1
ATOM 5450 C CA . TYR B 1 84 ? -13.055 10.852 20.281 1 97.19 84 TYR B CA 1
ATOM 5451 C C . TYR B 1 84 ? -11.734 11.008 19.547 1 97.19 84 TYR B C 1
ATOM 5453 O O . TYR B 1 84 ? -10.695 11.242 20.156 1 97.19 84 TYR B O 1
ATOM 5461 N N . PHE B 1 85 ? -11.742 10.789 18.203 1 94.56 85 PHE B N 1
ATOM 5462 C CA . PHE B 1 85 ? -10.562 11.227 17.484 1 94.56 85 PHE B CA 1
ATOM 5463 C C . PHE B 1 85 ? -10.914 11.586 16.047 1 94.56 85 PHE B C 1
ATOM 5465 O O . PHE B 1 85 ? -11.969 11.188 15.539 1 94.56 85 PHE B O 1
ATOM 5472 N N . SER B 1 86 ? -10.078 12.414 15.477 1 97.19 86 SER B N 1
ATOM 5473 C CA . SER B 1 86 ? -10.219 12.922 14.117 1 97.19 86 SER B CA 1
ATOM 5474 C C . SER B 1 86 ? -9.609 11.953 13.102 1 97.19 86 SER B C 1
ATOM 5476 O O . SER B 1 86 ? -8.406 11.703 13.133 1 97.19 86 SER B O 1
ATOM 5478 N N . SER B 1 87 ? -10.438 11.453 12.188 1 97.56 87 SER B N 1
ATOM 5479 C CA . SER B 1 87 ? -9.961 10.625 11.086 1 97.56 87 SER B CA 1
ATOM 5480 C C . SER B 1 87 ? -9.461 11.469 9.93 1 97.56 87 SER B C 1
ATOM 5482 O O . SER B 1 87 ? -8.461 11.125 9.289 1 97.56 87 SER B O 1
ATOM 5484 N N . LYS B 1 88 ? -10.125 12.547 9.617 1 94.75 88 LYS B N 1
ATOM 5485 C CA . LYS B 1 88 ? -9.734 13.375 8.477 1 94.75 88 LYS B CA 1
ATOM 5486 C C . LYS B 1 88 ? -8.43 14.109 8.758 1 94.75 88 LYS B C 1
ATOM 5488 O O . LYS B 1 88 ? -7.652 14.375 7.836 1 94.75 88 LYS B O 1
ATOM 5493 N N . GLY B 1 89 ? -8.18 14.422 9.984 1 94.56 89 GLY B N 1
ATOM 5494 C CA . GLY B 1 89 ? -6.871 14.906 10.398 1 94.56 89 GLY B CA 1
ATOM 5495 C C . GLY B 1 89 ? -6.672 16.391 10.141 1 94.56 89 GLY B C 1
ATOM 5496 O O . GLY B 1 89 ? -6.023 17.078 10.93 1 94.56 89 GLY B O 1
ATOM 5497 N N . HIS B 1 90 ? -7.254 16.984 9.094 1 94.94 90 HIS B N 1
ATOM 5498 C CA . HIS B 1 90 ? -7.051 18.375 8.719 1 94.94 90 HIS B CA 1
ATOM 5499 C C . HIS B 1 90 ? -7.688 19.328 9.727 1 94.94 90 HIS B C 1
ATOM 5501 O O . HIS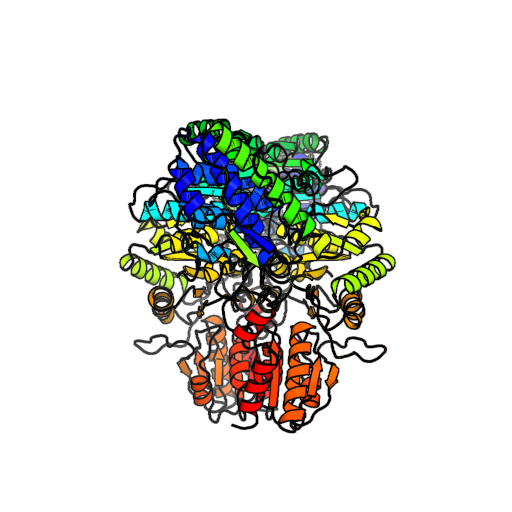 B 1 90 ? -7.402 20.531 9.734 1 94.94 90 HIS B O 1
ATOM 5507 N N . ASP B 1 91 ? -8.477 18.828 10.625 1 97 91 ASP B N 1
ATOM 5508 C CA . ASP B 1 91 ? -9.133 19.672 11.625 1 97 91 ASP B CA 1
ATOM 5509 C C . ASP B 1 91 ? -8.336 19.688 12.922 1 97 91 ASP B C 1
ATOM 5511 O O . ASP B 1 91 ? -8.836 20.156 13.953 1 97 91 ASP B O 1
ATOM 5515 N N . ALA B 1 92 ? -7.074 19.219 12.859 1 97.12 92 ALA B N 1
ATOM 5516 C CA . ALA B 1 92 ? -6.238 19.094 14.047 1 97.12 92 ALA B CA 1
ATOM 5517 C C . ALA B 1 92 ? -6.09 20.438 14.766 1 97.12 92 ALA B C 1
ATOM 5519 O O . ALA B 1 92 ? -6.23 20.516 15.992 1 97.12 92 ALA B O 1
ATOM 5520 N N . PRO B 1 93 ? -5.836 21.562 14.102 1 97.94 93 PRO B N 1
ATOM 5521 C CA . PRO B 1 93 ? -5.715 22.828 14.82 1 97.94 93 PRO B CA 1
ATOM 5522 C C . PRO B 1 93 ? -6.98 23.188 15.594 1 97.94 93 PRO B C 1
ATOM 5524 O O . PRO B 1 93 ? -6.898 23.703 16.703 1 97.94 93 PRO B O 1
ATOM 5527 N N . GLY B 1 94 ? -8.109 22.938 14.977 1 98.5 94 GLY B N 1
ATOM 5528 C CA . GLY B 1 94 ? -9.359 23.141 15.688 1 98.5 94 GLY B CA 1
ATOM 5529 C C . GLY B 1 94 ? -9.492 22.281 16.922 1 98.5 94 GLY B C 1
ATOM 5530 O O . GLY B 1 94 ? -9.914 22.75 17.984 1 98.5 94 GLY B O 1
ATOM 5531 N N . LEU B 1 95 ? -9.141 21 16.781 1 98.19 95 LEU B N 1
ATOM 5532 C CA . LEU B 1 95 ? -9.172 20.078 17.906 1 98.19 95 LEU B CA 1
ATOM 5533 C C . LEU B 1 95 ? -8.211 20.531 19 1 98.19 95 LEU B C 1
ATOM 5535 O O . LEU B 1 95 ? -8.539 20.469 20.188 1 98.19 95 LEU B O 1
ATOM 5539 N N . TYR B 1 96 ? -7.008 21.047 18.625 1 98.38 96 TYR B N 1
ATOM 5540 C CA . TYR B 1 96 ? -6.047 21.562 19.594 1 98.38 96 TYR B CA 1
ATOM 5541 C C . TYR B 1 96 ? -6.629 22.734 20.359 1 98.38 96 TYR B C 1
ATOM 5543 O O . TYR B 1 96 ? -6.418 22.875 21.562 1 98.38 96 TYR B O 1
ATOM 5551 N N . ALA B 1 97 ? -7.34 23.609 19.656 1 98.62 97 ALA B N 1
ATOM 5552 C CA . ALA B 1 97 ? -7.969 24.75 20.312 1 98.62 97 ALA B CA 1
ATOM 5553 C C . ALA B 1 97 ? -8.961 24.297 21.375 1 98.62 97 ALA B C 1
ATOM 5555 O O . ALA B 1 97 ? -9 24.844 22.469 1 98.62 97 ALA B O 1
ATOM 5556 N N . VAL B 1 98 ? -9.727 23.281 21.078 1 98.31 98 VAL B N 1
ATOM 5557 C CA . VAL B 1 98 ? -10.719 22.734 22 1 98.31 98 VAL B CA 1
ATOM 5558 C C . VAL B 1 98 ? -10.016 22.125 23.219 1 98.31 98 VAL B C 1
ATOM 5560 O O . VAL B 1 98 ? -10.383 22.406 24.359 1 98.31 98 VAL B O 1
ATOM 5563 N N . LEU B 1 99 ? -8.969 21.312 22.969 1 97.44 99 LEU B N 1
ATOM 5564 C CA . LEU B 1 99 ? -8.297 20.578 24.031 1 97.44 99 LEU B CA 1
ATOM 5565 C C . LEU B 1 99 ? -7.52 21.531 24.938 1 97.44 99 LEU B C 1
ATOM 5567 O O . LEU B 1 99 ? -7.461 21.328 26.156 1 97.44 99 LEU B O 1
ATOM 5571 N N . THR B 1 100 ? -6.91 22.562 24.391 1 97.94 100 THR B N 1
ATOM 5572 C CA . THR B 1 100 ? -6.211 23.547 25.203 1 97.94 100 THR B CA 1
ATOM 5573 C C . THR B 1 100 ? -7.199 24.375 26.016 1 97.94 100 THR B C 1
ATOM 5575 O O . THR B 1 100 ? -6.961 24.672 27.188 1 97.94 100 THR B O 1
ATOM 5578 N N . ALA B 1 101 ? -8.32 24.719 25.406 1 98.19 101 ALA B N 1
ATOM 5579 C CA . ALA B 1 101 ? -9.359 25.484 26.094 1 98.19 101 ALA B CA 1
ATOM 5580 C C . ALA B 1 101 ? -9.891 24.734 27.297 1 98.19 101 ALA B C 1
ATOM 5582 O O . ALA B 1 101 ? -10.195 25.328 28.344 1 98.19 101 ALA B O 1
ATOM 5583 N N . LEU B 1 102 ? -9.977 23.438 27.203 1 96.56 102 LEU B N 1
ATOM 5584 C CA . LEU B 1 102 ? -10.57 22.609 28.234 1 96.56 102 LEU B CA 1
ATOM 5585 C C . LEU B 1 102 ? -9.508 22.125 29.219 1 96.56 102 LEU B C 1
ATOM 5587 O O . LEU B 1 102 ? -9.82 21.438 30.188 1 96.56 102 LEU B O 1
ATOM 5591 N N . GLY B 1 103 ? -8.203 22.406 28.938 1 94.62 103 GLY B N 1
ATOM 5592 C CA . GLY B 1 103 ? -7.129 22.062 29.859 1 94.62 103 GLY B CA 1
ATOM 5593 C C . GLY B 1 103 ? -6.605 20.641 29.672 1 94.62 103 GLY B C 1
ATOM 5594 O O . GLY B 1 103 ? -5.793 20.172 30.469 1 94.62 103 GLY B O 1
ATOM 5595 N N . ALA B 1 104 ? -7.062 20 28.672 1 93.75 104 ALA B N 1
ATOM 5596 C CA . ALA B 1 104 ? -6.559 18.672 28.359 1 93.75 104 ALA B CA 1
ATOM 5597 C C . ALA B 1 104 ? -5.148 18.734 27.781 1 93.75 104 ALA B C 1
ATOM 5599 O O . ALA B 1 104 ? -4.402 17.75 27.844 1 93.75 104 ALA B O 1
ATOM 5600 N N . LEU B 1 105 ? -4.816 19.891 27.203 1 95.81 105 LEU B N 1
ATOM 5601 C CA . LEU B 1 105 ? -3.473 20.266 26.781 1 95.81 105 LEU B CA 1
ATOM 5602 C C . LEU B 1 105 ? -3.035 21.562 27.422 1 95.81 105 LEU B C 1
ATOM 5604 O O . LEU B 1 105 ? -3.865 22.438 27.703 1 95.81 105 LEU B O 1
ATOM 5608 N N . PRO B 1 106 ? -1.726 21.609 27.719 1 96.81 106 PRO B N 1
ATOM 5609 C CA . PRO B 1 106 ? -1.29 22.922 28.219 1 96.81 106 PRO B CA 1
ATOM 5610 C C . PRO B 1 106 ? -1.667 24.062 27.281 1 96.81 106 PRO B C 1
ATOM 5612 O O . PRO B 1 106 ? -1.455 23.969 26.062 1 96.81 106 PRO B O 1
ATOM 5615 N N . PHE B 1 107 ? -2.225 25.094 27.891 1 97.75 107 PHE B N 1
ATOM 5616 C CA . PHE B 1 107 ? -2.762 26.188 27.078 1 97.75 107 PHE B CA 1
ATOM 5617 C C . PHE B 1 107 ? -1.673 26.812 26.219 1 97.75 107 PHE B C 1
ATOM 5619 O O . PHE B 1 107 ? -1.929 27.219 25.078 1 97.75 107 PHE B O 1
ATOM 5626 N N . GLU B 1 108 ? -0.395 26.844 26.656 1 97.25 108 GLU B N 1
ATOM 5627 C CA . GLU B 1 108 ? 0.721 27.5 26 1 97.25 108 GLU B CA 1
ATOM 5628 C C . GLU B 1 108 ? 1.07 26.828 24.688 1 97.25 108 GLU B C 1
ATOM 5630 O O . GLU B 1 108 ? 1.769 27.391 23.844 1 97.25 108 GLU B O 1
ATOM 5635 N N . LYS B 1 109 ? 0.573 25.641 24.484 1 97.56 109 LYS B N 1
ATOM 5636 C CA . LYS B 1 109 ? 0.853 24.906 23.25 1 97.56 109 LYS B CA 1
ATOM 5637 C C . LYS B 1 109 ? 0.248 25.609 22.031 1 97.56 109 LYS B C 1
ATOM 5639 O O . LYS B 1 109 ? 0.663 25.375 20.906 1 97.56 109 LYS B O 1
ATOM 5644 N N . ILE B 1 110 ? -0.699 26.531 22.203 1 97.94 110 ILE B N 1
ATOM 5645 C CA . ILE B 1 110 ? -1.311 27.25 21.094 1 97.94 110 ILE B CA 1
ATOM 5646 C C . ILE B 1 110 ? -0.257 28.094 20.375 1 97.94 110 ILE B C 1
ATOM 5648 O O . ILE B 1 110 ? -0.445 28.5 19.234 1 97.94 110 ILE B O 1
ATOM 5652 N N . HIS B 1 111 ? 0.883 28.359 21.062 1 97 111 HIS B N 1
ATOM 5653 C CA . HIS B 1 111 ? 1.939 29.188 20.484 1 97 111 HIS B CA 1
ATOM 5654 C C . HIS B 1 111 ? 2.928 28.344 19.688 1 97 111 HIS B C 1
ATOM 5656 O O . HIS B 1 111 ? 3.865 28.875 19.094 1 97 111 HIS B O 1
ATOM 5662 N N . GLY B 1 112 ? 2.705 27.031 19.594 1 97.06 112 GLY B N 1
ATOM 5663 C CA . GLY B 1 112 ? 3.73 26.156 19.031 1 97.06 112 GLY B CA 1
ATOM 5664 C C . GLY B 1 112 ? 3.213 25.25 17.922 1 97.06 112 GLY B C 1
ATOM 5665 O O . GLY B 1 112 ? 3.746 24.172 17.703 1 97.06 112 GLY B O 1
ATOM 5666 N N . LEU B 1 113 ? 2.113 25.625 17.219 1 97.31 113 LEU B N 1
ATOM 5667 C CA . LEU B 1 113 ? 1.687 24.844 16.062 1 97.31 113 LEU B CA 1
ATOM 5668 C C . LEU B 1 113 ? 2.775 24.812 14.992 1 97.31 113 LEU B C 1
ATOM 5670 O O . LEU B 1 113 ? 3.328 25.844 14.633 1 97.31 113 LEU B O 1
ATOM 5674 N N . ARG B 1 114 ? 3.111 23.562 14.484 1 96.94 114 ARG B N 1
ATOM 5675 C CA . ARG B 1 114 ? 4.078 23.297 13.422 1 96.94 114 ARG B CA 1
ATOM 5676 C C . ARG B 1 114 ? 5.445 23.875 13.766 1 96.94 114 ARG B C 1
ATOM 5678 O O . ARG B 1 114 ? 6.113 24.469 12.914 1 96.94 114 ARG B O 1
ATOM 5685 N N . ARG B 1 115 ? 5.773 23.781 15.062 1 96.31 115 ARG B N 1
ATOM 5686 C CA . ARG B 1 115 ? 7.109 24.062 15.586 1 96.31 115 ARG B CA 1
ATOM 5687 C C . ARG B 1 115 ? 7.703 22.828 16.25 1 96.31 115 ARG B C 1
ATOM 5689 O O . ARG B 1 115 ? 6.969 21.969 16.75 1 96.31 115 ARG B O 1
ATOM 5696 N N . LEU B 1 116 ? 9.047 22.766 16.219 1 97.19 116 LEU B N 1
ATOM 5697 C CA . LEU B 1 116 ? 9.711 21.656 16.891 1 97.19 116 LEU B CA 1
ATOM 5698 C C . LEU B 1 116 ? 9.297 21.578 18.359 1 97.19 116 LEU B C 1
ATOM 5700 O O . LEU B 1 116 ? 9.359 22.578 19.078 1 97.19 116 LEU B O 1
ATOM 5704 N N . GLY B 1 117 ? 8.836 20.438 18.797 1 95.44 117 GLY B N 1
ATOM 5705 C CA . GLY B 1 117 ? 8.391 20.25 20.172 1 95.44 117 GLY B CA 1
ATOM 5706 C C . GLY B 1 117 ? 6.996 20.781 20.438 1 95.44 117 GLY B C 1
ATOM 5707 O O . GLY B 1 117 ? 6.465 20.656 21.531 1 95.44 117 GLY B O 1
ATOM 5708 N N . GLY B 1 118 ? 6.363 21.406 19.469 1 97.06 118 GLY B N 1
ATOM 5709 C CA . GLY B 1 118 ? 5.02 21.953 19.594 1 97.06 118 GLY B CA 1
ATOM 5710 C C . GLY B 1 118 ? 3.939 20.984 19.156 1 97.06 118 GLY B C 1
ATOM 5711 O O . GLY B 1 118 ? 3.959 19.812 19.516 1 97.06 118 GLY B O 1
ATOM 5712 N N . LEU B 1 119 ? 2.938 21.562 18.438 1 97.69 119 LEU B N 1
ATOM 5713 C CA . LEU B 1 119 ? 1.806 20.781 17.953 1 97.69 119 LEU B CA 1
ATOM 5714 C C . LEU B 1 119 ? 1.955 20.453 16.469 1 97.69 119 LEU B C 1
ATOM 5716 O O . LEU B 1 119 ? 2.15 21.359 15.656 1 97.69 119 LEU B O 1
ATOM 5720 N N . PRO B 1 120 ? 1.879 19.203 16.125 1 97 120 PRO B N 1
ATOM 5721 C CA . PRO B 1 120 ? 1.973 18.828 14.719 1 97 120 PRO B CA 1
ATOM 5722 C C . PRO B 1 120 ? 0.758 19.281 13.906 1 97 120 PRO B C 1
ATOM 5724 O O . PRO B 1 120 ? -0.274 19.641 14.484 1 97 120 PRO B O 1
ATOM 5727 N N . GLY B 1 121 ? 0.95 19.266 12.594 1 96.56 121 GLY B N 1
ATOM 5728 C CA . GLY B 1 121 ? -0.102 19.734 11.703 1 96.56 121 GLY B CA 1
ATOM 5729 C C . GLY B 1 121 ? -1.244 18.734 11.57 1 96.56 121 GLY B C 1
ATOM 5730 O O . GLY B 1 121 ? -2.326 19.094 11.094 1 96.56 121 GLY B O 1
ATOM 5731 N N . HIS B 1 122 ? -1.045 17.516 11.984 1 96.94 122 HIS B N 1
ATOM 5732 C CA . HIS B 1 122 ? -2.035 16.438 12 1 96.94 122 HIS B CA 1
ATOM 5733 C C . HIS B 1 122 ? -1.984 15.656 13.305 1 96.94 122 HIS B C 1
ATOM 5735 O O . HIS B 1 122 ? -1.012 15.758 14.062 1 96.94 122 HIS B O 1
ATOM 5741 N N . PRO B 1 123 ? -3.021 14.891 13.617 1 96.62 123 PRO B N 1
ATOM 5742 C CA . PRO B 1 123 ? -3.062 14.18 14.891 1 96.62 123 PRO B CA 1
ATOM 5743 C C . PRO B 1 123 ? -1.896 13.203 15.062 1 96.62 123 PRO B C 1
ATOM 5745 O O . PRO B 1 123 ? -1.563 12.461 14.141 1 96.62 123 PRO B O 1
ATOM 5748 N N . ASP B 1 124 ? -1.235 13.258 16.188 1 96.44 124 ASP B N 1
ATOM 5749 C CA . ASP B 1 124 ? -0.081 12.469 16.594 1 96.44 124 ASP B CA 1
ATOM 5750 C C . ASP B 1 124 ? -0.223 11.992 18.047 1 96.44 124 ASP B C 1
ATOM 5752 O O . ASP B 1 124 ? -0.413 12.797 18.953 1 96.44 124 ASP B O 1
ATOM 5756 N N . VAL B 1 125 ? -0.137 10.727 18.234 1 96.75 125 VAL B N 1
ATOM 5757 C CA . VAL B 1 125 ? -0.372 10.133 19.547 1 96.75 125 VAL B CA 1
ATOM 5758 C C . VAL B 1 125 ? 0.684 10.625 20.531 1 96.75 125 VAL B C 1
ATOM 5760 O O . VAL B 1 125 ? 0.508 10.508 21.75 1 96.75 125 VAL B O 1
ATOM 5763 N N . ALA B 1 126 ? 1.786 11.188 20.047 1 95.38 126 ALA B N 1
ATOM 5764 C CA . ALA B 1 126 ? 2.791 11.758 20.938 1 95.38 126 ALA B CA 1
ATOM 5765 C C . ALA B 1 126 ? 2.232 12.969 21.688 1 95.38 126 ALA B C 1
ATOM 5767 O O . ALA B 1 126 ? 2.791 13.383 22.703 1 95.38 126 ALA B O 1
ATOM 5768 N N . ILE B 1 127 ? 1.173 13.586 21.172 1 96.19 127 ILE B N 1
ATOM 5769 C CA . ILE B 1 127 ? 0.494 14.695 21.828 1 96.19 127 ILE B CA 1
ATOM 5770 C C . ILE B 1 127 ? -0.582 14.164 22.766 1 96.19 127 ILE B C 1
ATOM 5772 O O . ILE B 1 127 ? -1.489 13.445 22.344 1 96.19 127 ILE B O 1
ATOM 5776 N N . PRO B 1 128 ? -0.536 14.523 24 1 92.69 128 PRO B N 1
ATOM 5777 C CA . PRO B 1 128 ? -1.564 14.047 24.938 1 92.69 128 PRO B CA 1
ATOM 5778 C C . PRO B 1 128 ? -2.98 14.367 24.469 1 92.69 128 PRO B C 1
ATOM 5780 O O . PRO B 1 128 ? -3.232 15.469 23.953 1 92.69 128 PRO B O 1
ATOM 5783 N N . GLY B 1 129 ? -3.797 13.375 24.578 1 89.5 129 GLY B N 1
ATOM 5784 C CA . GLY B 1 129 ? -5.18 13.562 24.188 1 89.5 129 GLY B CA 1
ATOM 5785 C C . GLY B 1 129 ? -5.473 13.039 22.781 1 89.5 129 GLY B C 1
ATOM 5786 O O . GLY B 1 129 ? -6.633 12.805 22.438 1 89.5 129 GLY B O 1
ATOM 5787 N N . MET B 1 130 ? -4.426 12.945 21.969 1 94.19 130 MET B N 1
ATOM 5788 C CA . MET B 1 130 ? -4.625 12.344 20.656 1 94.19 130 MET B CA 1
ATOM 5789 C C . MET B 1 130 ? -4.723 10.828 20.75 1 94.19 130 MET B C 1
ATOM 5791 O O . MET B 1 130 ? -3.809 10.172 21.25 1 94.19 130 MET B O 1
ATOM 5795 N N . VAL B 1 131 ? -5.746 10.289 20.188 1 95.81 131 VAL B N 1
ATOM 5796 C CA . VAL B 1 131 ? -6.09 8.883 20.375 1 95.81 131 VAL B CA 1
ATOM 5797 C C . VAL B 1 131 ? -5.375 8.023 19.344 1 95.81 131 VAL B C 1
ATOM 5799 O O . VAL B 1 131 ? -5.027 6.875 19.609 1 95.81 131 VAL B O 1
ATOM 5802 N N . ALA B 1 132 ? -5.168 8.57 18.156 1 97.12 132 ALA B N 1
ATOM 5803 C CA . ALA B 1 132 ? -4.582 7.832 17.047 1 97.12 132 ALA B CA 1
ATOM 5804 C C . ALA B 1 132 ? -3.854 8.766 16.078 1 97.12 132 ALA B C 1
ATOM 5806 O O . ALA B 1 132 ? -4.152 9.961 16.031 1 97.12 132 ALA B O 1
ATOM 5807 N N . ASN B 1 133 ? -2.83 8.219 15.43 1 97.44 133 ASN B N 1
ATOM 5808 C CA . ASN B 1 133 ? -2.256 8.945 14.305 1 97.44 133 ASN B CA 1
ATOM 5809 C C . ASN B 1 133 ? -3.17 8.898 13.086 1 97.44 133 ASN B C 1
ATOM 5811 O O . ASN B 1 133 ? -3.678 7.84 12.719 1 97.44 133 ASN B O 1
ATOM 5815 N N . THR B 1 134 ? -3.471 10 12.609 1 93.69 134 THR B N 1
ATOM 5816 C CA . THR B 1 134 ? -4.211 10.117 11.359 1 93.69 134 THR B CA 1
ATOM 5817 C C . THR B 1 134 ? -3.535 11.109 10.422 1 93.69 134 THR B C 1
ATOM 5819 O O . THR B 1 134 ? -2.311 11.258 10.438 1 93.69 134 THR B O 1
ATOM 5822 N N . GLY B 1 135 ? -4.16 11.789 9.516 1 87.38 135 GLY B N 1
ATOM 5823 C CA . GLY B 1 135 ? -3.541 12.547 8.438 1 87.38 135 GLY B CA 1
ATOM 5824 C C . GLY B 1 135 ? -3.494 11.781 7.125 1 87.38 135 GLY B C 1
ATOM 5825 O O . GLY B 1 135 ? -3.717 12.359 6.055 1 87.38 135 GLY B O 1
ATOM 5826 N N . SER B 1 136 ? -3.166 10.625 7.344 1 90.31 136 SER B N 1
ATOM 5827 C CA . SER B 1 136 ? -3.471 9.672 6.281 1 90.31 136 SER B CA 1
ATOM 5828 C C . SER B 1 136 ? -4.938 9.258 6.316 1 90.31 136 SER B C 1
ATOM 5830 O O . SER B 1 136 ? -5.406 8.703 7.312 1 90.31 136 SER B O 1
ATOM 5832 N N . LEU B 1 137 ? -5.621 9.422 5.363 1 93.94 137 LEU B N 1
ATOM 5833 C CA . LEU B 1 137 ? -7.078 9.367 5.379 1 93.94 137 LEU B CA 1
ATOM 5834 C C . LEU B 1 137 ? -7.566 7.922 5.34 1 93.94 137 LEU B C 1
ATOM 5836 O O . LEU B 1 137 ? -6.82 7.023 4.949 1 93.94 137 LEU B O 1
ATOM 5840 N N . GLY B 1 138 ? -8.773 7.668 5.852 1 96.56 138 GLY B N 1
ATOM 5841 C CA . GLY B 1 138 ? -9.539 6.453 5.633 1 96.56 138 GLY B CA 1
ATOM 5842 C C . GLY B 1 138 ? -9.328 5.41 6.715 1 96.56 138 GLY B C 1
ATOM 5843 O O . GLY B 1 138 ? -9.945 4.344 6.688 1 96.56 138 GLY B O 1
ATOM 5844 N N . MET B 1 139 ? -8.586 5.691 7.777 1 97.5 139 MET B N 1
ATOM 5845 C CA . MET B 1 139 ? -8.172 4.645 8.703 1 97.5 139 MET B CA 1
ATOM 5846 C C . MET B 1 139 ? -8.992 4.695 9.992 1 97.5 139 MET B C 1
ATOM 5848 O O . MET B 1 139 ? -8.977 3.756 10.781 1 97.5 139 MET B O 1
ATOM 5852 N N . GLY B 1 140 ? -9.758 5.758 10.227 1 98.06 140 GLY B N 1
ATOM 5853 C CA . GLY B 1 140 ? -10.352 6.055 11.523 1 98.06 140 GLY B CA 1
ATOM 5854 C C . GLY B 1 140 ? -11.352 5.008 11.977 1 98.06 140 GLY B C 1
ATOM 5855 O O . GLY B 1 140 ? -11.297 4.539 13.109 1 98.06 140 GLY B O 1
ATOM 5856 N N . ILE B 1 141 ? -12.289 4.605 11.109 1 98.31 141 ILE B N 1
ATOM 5857 C CA . ILE B 1 141 ? -13.336 3.664 11.5 1 98.31 141 ILE B CA 1
ATOM 5858 C C . ILE B 1 141 ? -12.719 2.309 11.828 1 98.31 141 ILE B C 1
ATOM 5860 O O . ILE B 1 141 ? -13.117 1.653 12.789 1 98.31 141 ILE B O 1
ATOM 5864 N N . SER B 1 142 ? -11.734 1.875 11.055 1 98.38 142 SER B N 1
ATOM 5865 C CA . SER B 1 142 ? -11.031 0.624 11.328 1 98.38 142 SER B CA 1
ATOM 5866 C C . SER B 1 142 ? -10.359 0.652 12.695 1 98.38 142 SER B C 1
ATOM 5868 O O . SER B 1 142 ? -10.406 -0.332 13.438 1 98.38 142 SER B O 1
ATOM 5870 N N . LYS B 1 143 ? -9.68 1.786 13 1 98.5 143 LYS B N 1
ATOM 5871 C CA . LYS B 1 143 ? -9.023 1.911 14.297 1 98.5 143 LYS B CA 1
ATOM 5872 C C . LYS B 1 143 ? -10.039 1.859 15.438 1 98.5 143 LYS B C 1
ATOM 5874 O O . LYS B 1 143 ? -9.789 1.236 16.469 1 98.5 143 LYS B O 1
ATOM 5879 N N . ALA B 1 144 ? -11.172 2.521 15.25 1 98.25 144 ALA B N 1
ATOM 5880 C CA . ALA B 1 144 ? -12.234 2.467 16.25 1 98.25 144 ALA B CA 1
ATOM 5881 C C . ALA B 1 144 ? -12.719 1.033 16.469 1 98.25 144 ALA B C 1
ATOM 5883 O O . ALA B 1 144 ? -12.961 0.618 17.594 1 98.25 144 ALA B O 1
ATOM 5884 N N . LYS B 1 145 ? -12.867 0.236 15.383 1 97.56 145 LYS B N 1
ATOM 5885 C CA . LYS B 1 145 ? -13.242 -1.172 15.492 1 97.56 145 LYS B CA 1
ATOM 5886 C C . LYS B 1 145 ? -12.234 -1.94 16.344 1 97.56 145 LYS B C 1
ATOM 5888 O O . LYS B 1 145 ? -12.625 -2.76 17.188 1 97.56 145 LYS B O 1
ATOM 5893 N N . GLY B 1 146 ? -10.938 -1.65 16.078 1 98 146 GLY B N 1
ATOM 5894 C CA . GLY B 1 146 ? -9.906 -2.283 16.875 1 98 146 GLY B CA 1
ATOM 5895 C C . GLY B 1 146 ? -10.016 -1.957 18.344 1 98 146 GLY B C 1
ATOM 5896 O O . GLY B 1 146 ? -9.852 -2.836 19.203 1 98 146 GLY B O 1
ATOM 5897 N N . MET B 1 147 ? -10.305 -0.708 18.688 1 97.75 147 MET B N 1
ATOM 5898 C CA . MET B 1 147 ? -10.438 -0.277 20.078 1 97.75 147 MET B CA 1
ATOM 5899 C C . MET B 1 147 ? -11.656 -0.918 20.719 1 97.75 147 MET B C 1
ATOM 5901 O O . MET B 1 147 ? -11.602 -1.319 21.891 1 97.75 147 MET B O 1
ATOM 5905 N N . ALA B 1 148 ? -12.75 -1.004 19.969 1 96.75 148 ALA B N 1
ATOM 5906 C CA . ALA B 1 148 ? -13.945 -1.674 20.484 1 96.75 148 ALA B CA 1
ATOM 5907 C C . ALA B 1 148 ? -13.664 -3.143 20.781 1 96.75 148 ALA B C 1
ATOM 5909 O O . ALA B 1 148 ? -14.109 -3.67 21.797 1 96.75 148 ALA B O 1
ATOM 5910 N N . GLU B 1 149 ? -12.93 -3.809 19.891 1 95.69 149 GLU B N 1
ATOM 5911 C CA . GLU B 1 149 ? -12.57 -5.207 20.094 1 95.69 149 GLU B CA 1
ATOM 5912 C C . GLU B 1 149 ? -11.672 -5.371 21.312 1 95.69 149 GLU B C 1
ATOM 5914 O O . GLU B 1 149 ? -11.758 -6.375 22.031 1 95.69 149 GLU B O 1
ATOM 5919 N N . ALA B 1 150 ? -10.789 -4.414 21.5 1 96.81 150 ALA B N 1
ATOM 5920 C CA . ALA B 1 150 ? -9.914 -4.453 22.672 1 96.81 150 ALA B CA 1
ATOM 5921 C C . ALA B 1 150 ? -10.727 -4.414 23.969 1 96.81 150 ALA B C 1
ATOM 5923 O O . ALA B 1 150 ? -10.406 -5.113 24.922 1 96.81 150 ALA B O 1
ATOM 5924 N N . ASP B 1 151 ? -11.773 -3.58 24.016 1 95.38 151 ASP B N 1
ATOM 5925 C CA . ASP B 1 151 ? -12.648 -3.535 25.172 1 95.38 151 ASP B CA 1
ATOM 5926 C C . ASP B 1 151 ? -13.305 -4.891 25.422 1 95.38 151 ASP B C 1
ATOM 5928 O O . ASP B 1 151 ? -13.375 -5.359 26.562 1 95.38 151 ASP B O 1
ATOM 5932 N N . ARG B 1 152 ? -13.742 -5.516 24.359 1 94.19 152 ARG B N 1
ATOM 5933 C CA . ARG B 1 152 ? -14.391 -6.816 24.453 1 94.19 152 ARG B CA 1
ATOM 5934 C C . ARG B 1 152 ? -13.43 -7.871 25 1 94.19 152 ARG B C 1
ATOM 5936 O O . ARG B 1 152 ? -13.758 -8.594 25.938 1 94.19 152 ARG B O 1
ATOM 5943 N N . VAL B 1 153 ? -12.25 -7.902 24.438 1 95.5 153 VAL B N 1
ATOM 5944 C CA . VAL B 1 153 ? -11.258 -8.914 24.797 1 95.5 153 VAL B CA 1
ATOM 5945 C C . VAL B 1 153 ? -10.812 -8.711 26.25 1 95.5 153 VAL B C 1
ATOM 5947 O O . VAL B 1 153 ? -10.609 -9.68 26.984 1 95.5 153 VAL B O 1
ATOM 5950 N N . ALA B 1 154 ? -10.727 -7.465 26.656 1 94.06 154 ALA B N 1
ATOM 5951 C CA . ALA B 1 154 ? -10.242 -7.141 28 1 94.06 154 ALA B CA 1
ATOM 5952 C C . ALA B 1 154 ? -11.367 -7.23 29.031 1 94.06 154 ALA B C 1
ATOM 5954 O O . ALA B 1 154 ? -11.125 -7.105 30.234 1 94.06 154 ALA B O 1
ATOM 5955 N N . GLY B 1 155 ? -12.531 -7.418 28.625 1 93.06 155 GLY B N 1
ATOM 5956 C CA . GLY B 1 155 ? -13.664 -7.473 29.531 1 93.06 155 GLY B CA 1
ATOM 5957 C C . GLY B 1 155 ? -14.016 -6.125 30.125 1 93.06 155 GLY B C 1
ATOM 5958 O O . GLY B 1 155 ? -14.508 -6.047 31.266 1 93.06 155 GLY B O 1
ATOM 5959 N N . ARG B 1 156 ? -13.734 -5.094 29.422 1 91.88 156 ARG B N 1
ATOM 5960 C CA . ARG B 1 156 ? -14.07 -3.742 29.859 1 91.88 156 ARG B CA 1
ATOM 5961 C C . ARG B 1 156 ? -15.453 -3.334 29.375 1 91.88 156 ARG B C 1
ATOM 5963 O O . ARG B 1 156 ? -15.945 -3.85 28.375 1 91.88 156 ARG B O 1
ATOM 5970 N N . PRO B 1 157 ? -16.047 -2.438 30.188 1 90.81 157 PRO B N 1
ATOM 5971 C CA . PRO B 1 157 ? -17.297 -1.882 29.656 1 90.81 157 PRO B CA 1
ATOM 5972 C C . PRO B 1 157 ? -17.109 -1.246 28.281 1 90.81 157 PRO B C 1
ATOM 5974 O O . PRO B 1 157 ? -16.125 -0.541 28.047 1 90.81 157 PRO B O 1
ATOM 5977 N N . PRO B 1 158 ? -18.016 -1.484 27.453 1 90.38 158 PRO B N 1
ATOM 5978 C CA . PRO B 1 158 ? -17.891 -0.924 26.109 1 90.38 158 PRO B CA 1
ATOM 5979 C C . PRO B 1 158 ? -17.875 0.603 26.109 1 90.38 158 PRO B C 1
ATOM 5981 O O . PRO B 1 158 ? -18.672 1.236 26.797 1 90.38 158 PRO B O 1
ATOM 5984 N N . ARG B 1 159 ? -16.922 1.121 25.438 1 93 159 ARG B N 1
ATOM 5985 C CA . ARG B 1 159 ? -16.828 2.564 25.234 1 93 159 ARG B CA 1
ATOM 5986 C C . ARG B 1 159 ? -17.578 2.984 23.969 1 93 159 ARG B C 1
ATOM 5988 O O . ARG B 1 159 ? -17.766 2.18 23.062 1 93 159 ARG B O 1
ATOM 5995 N N . ARG B 1 160 ? -18.141 4.309 24.078 1 95.62 160 ARG B N 1
ATOM 5996 C CA . ARG B 1 160 ? -18.547 4.934 22.828 1 95.62 160 ARG B CA 1
ATOM 5997 C C . ARG B 1 160 ? -17.359 5.562 22.094 1 95.62 160 ARG B C 1
ATOM 5999 O O . ARG B 1 160 ? -16.547 6.254 22.719 1 95.62 160 ARG B O 1
ATOM 6006 N N . LEU B 1 161 ? -17.156 5.176 20.828 1 97.94 161 LEU B N 1
ATOM 6007 C CA . LEU B 1 161 ? -16.062 5.656 20 1 97.94 161 LEU B CA 1
ATOM 6008 C C . LEU B 1 161 ? -16.578 6.586 18.906 1 97.94 161 LEU B C 1
ATOM 6010 O O . LEU B 1 161 ? -17.234 6.137 17.969 1 97.94 161 LEU B O 1
ATOM 6014 N N . PHE B 1 162 ? -16.297 7.863 19.047 1 98.5 162 PHE B N 1
ATOM 6015 C CA . PHE B 1 162 ? -16.688 8.859 18.062 1 98.5 162 PHE B CA 1
ATOM 6016 C C . PHE B 1 162 ? -15.562 9.148 17.078 1 98.5 162 PHE B C 1
ATOM 6018 O O . PHE B 1 162 ? -14.461 9.531 17.5 1 98.5 162 PHE B O 1
ATOM 6025 N N . VAL B 1 163 ? -15.812 8.961 15.797 1 98.44 163 VAL B N 1
ATOM 6026 C CA . VAL B 1 163 ? -14.812 9.18 14.758 1 98.44 163 VAL B CA 1
ATOM 6027 C C . VAL B 1 163 ? -15.281 10.281 13.812 1 98.44 163 VAL B C 1
ATOM 6029 O O . VAL B 1 163 ? -16.281 10.117 13.109 1 98.44 163 VAL B O 1
ATOM 6032 N N . LEU B 1 164 ? -14.586 11.375 13.805 1 98.56 164 LEU B N 1
ATOM 6033 C CA . LEU B 1 164 ? -14.922 12.445 12.875 1 98.56 164 LEU B CA 1
ATOM 6034 C C . LEU B 1 164 ? -14.234 12.242 11.531 1 98.56 164 LEU B C 1
ATOM 6036 O O . LEU B 1 164 ? -13 12.273 11.445 1 98.56 164 LEU B O 1
ATOM 6040 N N . THR B 1 165 ? -15.023 11.977 10.477 1 98.31 165 THR B N 1
ATOM 6041 C CA . THR B 1 165 ? -14.516 11.797 9.117 1 98.31 165 THR B CA 1
ATOM 6042 C C . THR B 1 165 ? -14.844 13.008 8.258 1 98.31 165 THR B C 1
ATOM 6044 O O . THR B 1 165 ? -15.578 13.898 8.68 1 98.31 165 THR B O 1
ATOM 6047 N N . GLY B 1 166 ? -14.227 13.141 7.113 1 97.56 166 GLY B N 1
ATOM 6048 C CA . GLY B 1 166 ? -14.547 14.164 6.125 1 97.56 166 GLY B CA 1
ATOM 6049 C C . GLY B 1 166 ? -15.203 13.602 4.879 1 97.56 166 GLY B C 1
ATOM 6050 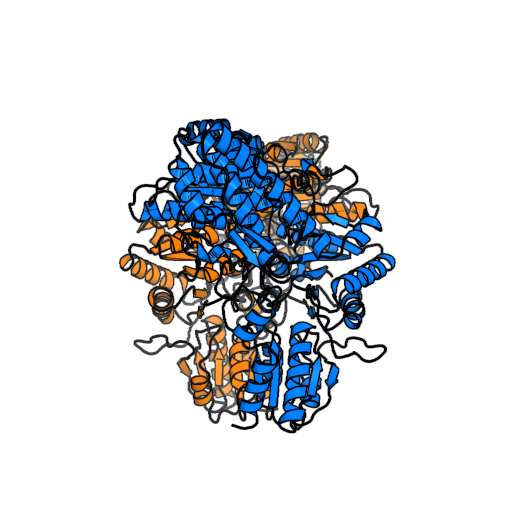O O . GLY B 1 166 ? -15.023 12.43 4.551 1 97.56 166 GLY B O 1
ATOM 6051 N N . ASP B 1 167 ? -15.977 14.461 4.16 1 96.25 167 ASP B N 1
ATOM 6052 C CA . ASP B 1 167 ? -16.641 13.992 2.951 1 96.25 167 ASP B CA 1
ATOM 6053 C C . ASP B 1 167 ? -15.625 13.578 1.887 1 96.25 167 ASP B C 1
ATOM 6055 O O . ASP B 1 167 ? -15.797 12.555 1.223 1 96.25 167 ASP B O 1
ATOM 6059 N N . GLY B 1 168 ? -14.547 14.359 1.684 1 95.75 168 GLY B N 1
ATOM 6060 C CA . GLY B 1 168 ? -13.508 13.93 0.761 1 95.75 168 GLY B CA 1
ATOM 6061 C C . GLY B 1 168 ? -12.883 12.602 1.142 1 95.75 168 GLY B C 1
ATOM 6062 O O . GLY B 1 168 ? -12.555 11.789 0.272 1 95.75 168 GLY B O 1
ATOM 6063 N N . GLU B 1 169 ? -12.742 12.352 2.432 1 96.25 169 GLU B N 1
ATOM 6064 C CA . GLU B 1 169 ? -12.133 11.141 2.979 1 96.25 169 GLU B CA 1
ATOM 6065 C C . GLU B 1 169 ? -12.922 9.898 2.59 1 96.25 169 GLU B C 1
ATOM 6067 O O . GLU B 1 169 ? -12.359 8.812 2.465 1 96.25 169 GLU B O 1
ATOM 6072 N N . LEU B 1 170 ? -14.211 10.023 2.332 1 97.38 170 LEU B N 1
ATOM 6073 C CA . LEU B 1 170 ? -15.086 8.898 2.057 1 97.38 170 LEU B CA 1
ATOM 6074 C C . LEU B 1 170 ? -14.82 8.32 0.672 1 97.38 170 LEU B C 1
ATOM 6076 O O . LEU B 1 170 ? -15.312 7.242 0.335 1 97.38 170 LEU B O 1
ATOM 6080 N N . GLN B 1 171 ? -13.953 8.992 -0.102 1 96.69 171 GLN B N 1
ATOM 6081 C CA . GLN B 1 171 ? -13.547 8.445 -1.394 1 96.69 171 GLN B CA 1
ATOM 6082 C C . GLN B 1 171 ? -12.547 7.305 -1.22 1 96.69 171 GLN B C 1
ATOM 6084 O O . GLN B 1 171 ? -12.359 6.496 -2.131 1 96.69 171 GLN B O 1
ATOM 6089 N N . GLU B 1 172 ? -11.898 7.176 -0.032 1 96.5 172 GLU B N 1
ATOM 6090 C CA . GLU B 1 172 ? -10.922 6.129 0.26 1 96.5 172 GLU B CA 1
ATOM 6091 C C . GLU B 1 172 ? -11.602 4.766 0.393 1 96.5 172 GLU B C 1
ATOM 6093 O O . GLU B 1 172 ? -12.562 4.613 1.149 1 96.5 172 GLU B O 1
ATOM 6098 N N . GLY B 1 173 ? -11.055 3.746 -0.259 1 96.44 173 GLY B N 1
ATOM 6099 C CA . GLY B 1 173 ? -11.617 2.404 -0.26 1 96.44 173 GLY B CA 1
ATOM 6100 C C . GLY B 1 173 ? -11.648 1.771 1.118 1 96.44 173 GLY B C 1
ATOM 6101 O O . GLY B 1 173 ? -12.562 1.003 1.431 1 96.44 173 GLY B O 1
ATOM 6102 N N . GLN B 1 174 ? -10.672 2.051 1.933 1 97 174 GLN B N 1
ATOM 6103 C CA . GLN B 1 174 ? -10.602 1.421 3.246 1 97 174 GLN B CA 1
ATOM 6104 C C . GLN B 1 174 ? -11.828 1.752 4.086 1 97 174 GLN B C 1
ATOM 6106 O O . GLN B 1 174 ? -12.242 0.956 4.934 1 97 174 GLN B O 1
ATOM 6111 N N . VAL B 1 175 ? -12.391 3.006 3.91 1 97.69 175 VAL B N 1
ATOM 6112 C CA . VAL B 1 175 ? -13.602 3.35 4.645 1 97.69 175 VAL B CA 1
ATOM 6113 C C . VAL B 1 175 ? -14.68 2.295 4.391 1 97.69 175 VAL B C 1
ATOM 6115 O O . VAL B 1 175 ? -15.266 1.763 5.336 1 97.69 175 VAL B O 1
ATOM 6118 N N . TRP B 1 176 ? -14.82 1.855 3.213 1 96.5 176 TRP B N 1
ATOM 6119 C CA . TRP B 1 176 ? -15.883 0.939 2.82 1 96.5 176 TRP B CA 1
ATOM 6120 C C . TRP B 1 176 ? -15.539 -0.496 3.203 1 96.5 176 TRP B C 1
ATOM 6122 O O . TRP B 1 176 ? -16.422 -1.305 3.48 1 96.5 176 TRP B O 1
ATOM 6132 N N . GLU B 1 177 ? -14.242 -0.859 3.236 1 94.69 177 GLU B N 1
ATOM 6133 C CA . GLU B 1 177 ? -13.797 -2.129 3.799 1 94.69 177 GLU B CA 1
ATOM 6134 C C . GLU B 1 177 ? -14.242 -2.275 5.25 1 94.69 177 GLU B C 1
ATOM 6136 O O . GLU B 1 177 ? -14.609 -3.367 5.688 1 94.69 177 GLU B O 1
ATOM 6141 N N . SER B 1 178 ? -14.164 -1.172 5.906 1 96.88 178 SER B N 1
ATOM 6142 C CA . SER B 1 178 ? -14.367 -1.2 7.352 1 96.88 178 SER B CA 1
ATOM 6143 C C . SER B 1 178 ? -15.844 -1.26 7.707 1 96.88 178 SER B C 1
ATOM 6145 O O . SER B 1 178 ? -16.219 -1.759 8.773 1 96.88 178 SER B O 1
ATOM 6147 N N . LEU B 1 179 ? -16.75 -0.74 6.863 1 97.44 179 LEU B N 1
ATOM 6148 C CA . LEU B 1 179 ? -18.156 -0.628 7.191 1 97.44 179 LEU B CA 1
ATOM 6149 C C . LEU B 1 179 ? -18.812 -2.006 7.289 1 97.44 179 LEU B C 1
ATOM 6151 O O . LEU B 1 179 ? -19.656 -2.24 8.156 1 97.44 179 LEU B O 1
ATOM 6155 N N . VAL B 1 180 ? -18.375 -2.906 6.375 1 94.5 180 VAL B N 1
ATOM 6156 C CA . VAL B 1 180 ? -19 -4.227 6.285 1 94.5 180 VAL B CA 1
ATOM 6157 C C . VAL B 1 180 ? -18.766 -4.988 7.586 1 94.5 180 VAL B C 1
ATOM 6159 O O . VAL B 1 180 ? -19.719 -5.523 8.172 1 94.5 180 VAL B O 1
ATOM 6162 N N . SER B 1 181 ? -17.547 -5.035 8.031 1 92.81 181 SER B N 1
ATOM 6163 C CA . SER B 1 181 ? -17.234 -5.809 9.227 1 92.81 181 SER B CA 1
ATOM 6164 C C . SER B 1 181 ? -17.797 -5.152 10.477 1 92.81 181 SER B C 1
ATOM 6166 O O . SER B 1 181 ? -18.172 -5.84 11.43 1 92.81 181 SER B O 1
ATOM 6168 N N . ALA B 1 182 ? -17.891 -3.83 10.516 1 95.5 182 ALA B N 1
ATOM 6169 C CA . ALA B 1 182 ? -18.516 -3.152 11.648 1 95.5 182 ALA B CA 1
ATOM 6170 C C . ALA B 1 182 ? -19.984 -3.559 11.789 1 95.5 182 ALA B C 1
ATOM 6172 O O . ALA B 1 182 ? -20.453 -3.803 12.898 1 95.5 182 ALA B O 1
ATOM 6173 N N . ALA B 1 183 ? -20.672 -3.598 10.68 1 95.56 183 ALA B N 1
ATOM 6174 C CA . ALA B 1 183 ? -22.078 -4 10.672 1 95.56 183 ALA B CA 1
ATOM 6175 C C . ALA B 1 183 ? -22.234 -5.461 11.078 1 95.56 183 ALA B C 1
ATOM 6177 O O . ALA B 1 183 ? -23.109 -5.801 11.875 1 95.56 183 ALA B O 1
ATOM 6178 N N . ASN B 1 184 ? -21.375 -6.34 10.508 1 94.38 184 ASN B N 1
ATOM 6179 C CA . ASN B 1 184 ? -21.438 -7.77 10.789 1 94.38 184 ASN B CA 1
ATOM 6180 C C . ASN B 1 184 ? -21.203 -8.062 12.266 1 94.38 184 ASN B C 1
ATOM 6182 O O . ASN B 1 184 ? -21.766 -9.008 12.812 1 94.38 184 ASN B O 1
ATOM 6186 N N . ARG B 1 185 ? -20.344 -7.242 12.922 1 92.38 185 ARG B N 1
ATOM 6187 C CA . ARG B 1 185 ? -20.016 -7.434 14.328 1 92.38 185 ARG B CA 1
ATOM 6188 C C . ARG B 1 185 ? -21 -6.703 15.234 1 92.38 185 ARG B C 1
ATOM 6190 O O . ARG B 1 185 ? -20.875 -6.746 16.453 1 92.38 185 ARG B O 1
ATOM 6197 N N . HIS B 1 186 ? -21.938 -6.031 14.68 1 90.62 186 HIS B N 1
ATOM 6198 C CA . HIS B 1 186 ? -22.922 -5.254 15.43 1 90.62 186 HIS B CA 1
ATOM 6199 C C . HIS B 1 186 ? -22.25 -4.301 16.406 1 90.62 186 HIS B C 1
ATOM 6201 O O . HIS B 1 186 ? -22.578 -4.273 17.594 1 90.62 186 HIS B O 1
ATOM 6207 N N . SER B 1 187 ? -21.266 -3.594 15.914 1 89.31 187 SER B N 1
ATOM 6208 C CA . SER B 1 187 ? -20.453 -2.715 16.766 1 89.31 187 SER B CA 1
ATOM 6209 C C . SER B 1 187 ? -21.266 -1.511 17.234 1 89.31 187 SER B C 1
ATOM 6211 O O . SER B 1 187 ? -21.125 -0.408 16.703 1 89.31 187 SER B O 1
ATOM 6213 N N . ASP B 1 188 ? -21.938 -1.57 18.344 1 89.12 188 ASP B N 1
ATOM 6214 C CA . ASP B 1 188 ? -22.844 -0.558 18.875 1 89.12 188 ASP B CA 1
ATOM 6215 C C . ASP B 1 188 ? -22.078 0.627 19.453 1 89.12 188 ASP B C 1
ATOM 6217 O O . ASP B 1 188 ? -22.641 1.702 19.656 1 89.12 188 ASP B O 1
ATOM 6221 N N . GLY B 1 189 ? -20.891 0.494 19.609 1 93.19 189 GLY B N 1
ATOM 6222 C CA . GLY B 1 189 ? -20.109 1.541 20.266 1 93.19 189 GLY B CA 1
ATOM 6223 C C . GLY B 1 189 ? -19.516 2.533 19.281 1 93.19 189 GLY B C 1
ATOM 6224 O O . GLY B 1 189 ? -19.031 3.594 19.672 1 93.19 189 GLY B O 1
ATOM 6225 N N . ILE B 1 190 ? -19.594 2.293 17.969 1 97.44 190 ILE B N 1
ATOM 6226 C CA . ILE B 1 190 ? -18.906 3.125 16.984 1 97.44 190 ILE B CA 1
ATOM 6227 C C . ILE B 1 190 ? -19.891 4.141 16.406 1 97.44 190 ILE B C 1
ATOM 6229 O O . ILE B 1 190 ? -20.953 3.77 15.883 1 97.44 190 ILE B O 1
ATOM 6233 N N . VAL B 1 191 ? -19.562 5.379 16.5 1 98.38 191 VAL B N 1
ATOM 6234 C CA . VAL B 1 191 ? -20.328 6.484 15.922 1 98.38 191 VAL B CA 1
ATOM 6235 C C . VAL B 1 191 ? -19.422 7.285 14.984 1 98.38 191 VAL B C 1
ATOM 6237 O O . VAL B 1 191 ? -18.578 8.07 15.43 1 98.38 191 VAL B O 1
ATOM 6240 N N . ALA B 1 192 ? -19.641 7.102 13.727 1 98.5 192 ALA B N 1
ATOM 6241 C CA . ALA B 1 192 ? -18.938 7.938 12.75 1 98.5 192 ALA B CA 1
ATOM 6242 C C . ALA B 1 192 ? -19.688 9.25 12.523 1 98.5 192 ALA B C 1
ATOM 6244 O O . ALA B 1 192 ? -20.922 9.273 12.516 1 98.5 192 ALA B O 1
ATOM 6245 N N . ILE B 1 193 ? -18.969 10.32 12.391 1 98.81 193 ILE B N 1
ATOM 6246 C CA . ILE B 1 193 ? -19.516 11.625 12.031 1 98.81 193 ILE B CA 1
ATOM 6247 C C . ILE B 1 193 ? -18.859 12.125 10.75 1 98.81 193 ILE B C 1
ATOM 6249 O O . ILE B 1 193 ? -17.625 12.195 10.664 1 98.81 193 ILE B O 1
ATOM 6253 N N . VAL B 1 194 ? -19.656 12.445 9.742 1 98.69 194 VAL B N 1
ATOM 6254 C CA . VAL B 1 194 ? -19.156 13.008 8.492 1 98.69 194 VAL B CA 1
ATOM 6255 C C . VAL B 1 194 ? -19.25 14.531 8.531 1 98.69 194 VAL B C 1
ATOM 6257 O O . VAL B 1 194 ? -20.359 15.086 8.539 1 98.69 194 VAL B O 1
ATOM 6260 N N . ASP B 1 195 ? -18.094 15.188 8.703 1 98.56 195 ASP B N 1
ATOM 6261 C CA . ASP B 1 195 ? -18.047 16.609 8.422 1 98.56 195 ASP B CA 1
ATOM 6262 C C . ASP B 1 195 ? -18.234 16.891 6.926 1 98.56 195 ASP B C 1
ATOM 6264 O O . ASP B 1 195 ? -17.25 17.016 6.191 1 98.56 195 ASP B O 1
ATOM 6268 N N . HIS B 1 196 ? -19.516 16.938 6.512 1 98.25 196 HIS B N 1
ATOM 6269 C CA . HIS B 1 196 ? -19.875 17.125 5.109 1 98.25 196 HIS B CA 1
ATOM 6270 C C . HIS B 1 196 ? -19.812 18.594 4.715 1 98.25 196 HIS B C 1
ATOM 6272 O O . HIS B 1 196 ? -20.859 19.219 4.5 1 98.25 196 HIS B O 1
ATOM 6278 N N . ASN B 1 197 ? -18.562 19.062 4.512 1 97 197 ASN B N 1
ATOM 6279 C CA . ASN B 1 197 ? -18.375 20.5 4.293 1 97 197 ASN B CA 1
ATOM 6280 C C . ASN B 1 197 ? -18.25 20.828 2.811 1 97 197 ASN B C 1
ATOM 6282 O O . ASN B 1 197 ? -17.938 21.969 2.447 1 97 197 ASN B O 1
ATOM 6286 N N . LYS B 1 198 ? -18.406 19.844 1.908 1 95.25 198 LYS B N 1
ATOM 6287 C CA . LYS B 1 198 ? -18.656 19.938 0.475 1 95.25 198 LYS B CA 1
ATOM 6288 C C . LYS B 1 198 ? -17.375 20.141 -0.306 1 95.25 198 LYS B C 1
ATOM 6290 O O . LYS B 1 198 ? -17.344 20.016 -1.532 1 95.25 198 LYS B O 1
ATOM 6295 N N . LEU B 1 199 ? -16.25 20.391 0.368 1 92.69 199 LEU B N 1
ATOM 6296 C CA . LEU B 1 199 ? -15 20.641 -0.327 1 92.69 199 LEU B CA 1
ATOM 6297 C C . LEU B 1 199 ? -13.93 19.656 0.106 1 92.69 199 LEU B C 1
ATOM 6299 O O . LEU B 1 199 ? -13.922 19.203 1.252 1 92.69 199 LEU B O 1
ATOM 6303 N N . GLN B 1 200 ? -13.148 19.281 -0.83 1 92.25 200 GLN B N 1
ATOM 6304 C CA . GLN B 1 200 ? -11.922 18.562 -0.494 1 92.25 200 GLN B CA 1
ATOM 6305 C C . GLN B 1 200 ? -10.711 19.484 -0.611 1 92.25 200 GLN B C 1
ATOM 6307 O O . GLN B 1 200 ? -10.742 20.625 -0.156 1 92.25 200 GLN B O 1
ATOM 6312 N N . SER B 1 201 ? -9.586 19.219 -1.127 1 84.94 201 SER B N 1
ATOM 6313 C CA . SER B 1 201 ? -8.391 20.062 -1.057 1 84.94 201 SER B CA 1
ATOM 6314 C C . SER B 1 201 ? -8.617 21.406 -1.737 1 84.94 201 SER B C 1
ATOM 6316 O O . SER B 1 201 ? -8.469 22.453 -1.112 1 84.94 201 SER B O 1
ATOM 6318 N N . ASP B 1 202 ? -9.039 21.344 -2.988 1 82.69 202 ASP B N 1
ATOM 6319 C CA . ASP B 1 202 ? -8.992 22.578 -3.777 1 82.69 202 ASP B CA 1
ATOM 6320 C C . ASP B 1 202 ? -10.375 22.969 -4.285 1 82.69 202 ASP B C 1
ATOM 6322 O O . ASP B 1 202 ? -10.656 24.141 -4.508 1 82.69 202 ASP B O 1
ATOM 6326 N N . THR B 1 203 ? -11.172 21.984 -4.52 1 89.25 203 THR B N 1
ATOM 6327 C CA . THR B 1 203 ? -12.453 22.234 -5.164 1 89.25 203 THR B CA 1
ATOM 6328 C C . THR B 1 203 ? -13.562 21.406 -4.531 1 89.25 203 THR B C 1
ATOM 6330 O O . THR B 1 203 ? -13.312 20.656 -3.582 1 89.25 203 THR B O 1
ATOM 6333 N N . PHE B 1 204 ? -14.766 21.609 -5.012 1 91.19 204 PHE B N 1
ATOM 6334 C CA . PHE B 1 204 ? -15.945 20.922 -4.484 1 91.19 204 PHE B CA 1
ATOM 6335 C C . PHE B 1 204 ? -15.836 19.406 -4.707 1 91.19 204 PHE B C 1
ATOM 6337 O O . PHE B 1 204 ? -15.406 18.969 -5.773 1 91.19 204 PHE B O 1
ATOM 6344 N N . VAL B 1 205 ? -16.25 18.672 -3.697 1 90.75 205 VAL B N 1
ATOM 6345 C CA . VAL B 1 205 ? -16.297 17.219 -3.77 1 90.75 205 VAL B CA 1
ATOM 6346 C C . VAL B 1 205 ? -17.125 16.781 -4.977 1 90.75 205 VAL B C 1
ATOM 6348 O O . VAL B 1 205 ? -16.734 15.867 -5.711 1 90.75 205 VAL B O 1
ATOM 6351 N N . ARG B 1 206 ? -18.203 17.422 -5.266 1 89.81 206 ARG B N 1
ATOM 6352 C CA . ARG B 1 206 ? -19.109 17.062 -6.344 1 89.81 206 ARG B CA 1
ATOM 6353 C C . ARG B 1 206 ? -18.438 17.203 -7.703 1 89.81 206 ARG B C 1
ATOM 6355 O O . ARG B 1 206 ? -18.828 16.531 -8.664 1 89.81 206 ARG B O 1
ATOM 6362 N N . ARG B 1 207 ? -17.406 18.047 -7.758 1 87 207 ARG B N 1
ATOM 6363 C CA . ARG B 1 207 ? -16.703 18.25 -9.016 1 87 207 ARG B CA 1
ATOM 6364 C C . ARG B 1 207 ? -15.578 17.234 -9.195 1 87 207 ARG B C 1
ATOM 6366 O O . ARG B 1 207 ? -15.25 16.875 -10.32 1 87 207 ARG B O 1
ATOM 6373 N N . VAL B 1 208 ? -15.016 16.812 -8.148 1 86.5 208 VAL B N 1
ATOM 6374 C CA . VAL B 1 208 ? -13.891 15.891 -8.195 1 86.5 208 VAL B CA 1
ATOM 6375 C C . VAL B 1 208 ? -14.398 14.453 -8.281 1 86.5 208 VAL B C 1
ATOM 6377 O O . VAL B 1 208 ? -14.016 13.711 -9.188 1 86.5 208 VAL B O 1
ATOM 6380 N N . SER B 1 209 ? -15.203 14.117 -7.355 1 90.25 209 SER B N 1
ATOM 6381 C CA . SER B 1 209 ? -15.805 12.789 -7.262 1 90.25 209 SER B CA 1
ATOM 6382 C C . SER B 1 209 ? -17.094 12.828 -6.441 1 90.25 209 SER B C 1
ATOM 6384 O O . SER B 1 209 ? -17.062 12.562 -5.238 1 90.25 209 SER B O 1
ATOM 6386 N N . ASP B 1 210 ? -18.141 13.031 -7.109 1 93.31 210 ASP B N 1
ATOM 6387 C CA . ASP B 1 210 ? -19.438 13.133 -6.441 1 93.31 210 ASP B CA 1
ATOM 6388 C C . ASP B 1 210 ? -19.75 11.852 -5.672 1 93.31 210 ASP B C 1
ATOM 6390 O O . ASP B 1 210 ? -19.75 10.758 -6.242 1 93.31 210 ASP B O 1
ATOM 6394 N N . LEU B 1 211 ? -20.094 11.984 -4.383 1 94.81 211 LEU B N 1
ATOM 6395 C CA . LEU B 1 211 ? -20.328 10.836 -3.51 1 94.81 211 LEU B CA 1
ATOM 6396 C C . LEU B 1 211 ? -21.734 10.281 -3.699 1 94.81 211 LEU B C 1
ATOM 6398 O O . LEU B 1 211 ? -22.016 9.164 -3.262 1 94.81 211 LEU B O 1
ATOM 6402 N N . GLY B 1 212 ? -22.609 11.023 -4.316 1 94.75 212 GLY B N 1
ATOM 6403 C CA . GLY B 1 212 ? -23.969 10.562 -4.523 1 94.75 212 GLY B CA 1
ATOM 6404 C C . GLY B 1 212 ? -24.797 10.508 -3.246 1 94.75 212 GLY B C 1
ATOM 6405 O O . GLY B 1 212 ? -24.688 11.406 -2.404 1 94.75 212 GLY B O 1
ATOM 6406 N N . ASP B 1 213 ? -25.656 9.523 -3.168 1 96.12 213 ASP B N 1
ATOM 6407 C CA . ASP B 1 213 ? -26.562 9.375 -2.039 1 96.12 213 ASP B CA 1
ATOM 6408 C C . ASP B 1 213 ? -25.859 8.703 -0.859 1 96.12 213 ASP B C 1
ATOM 6410 O O . ASP B 1 213 ? -26 7.492 -0.66 1 96.12 213 ASP B O 1
ATOM 6414 N N . LEU B 1 214 ? -25.297 9.523 -0.041 1 96.81 214 LEU B N 1
ATOM 6415 C CA . LEU B 1 214 ? -24.5 9.023 1.068 1 96.81 214 LEU B CA 1
ATOM 6416 C C . LEU B 1 214 ? -25.359 8.234 2.053 1 96.81 214 LEU B C 1
ATOM 6418 O O . LEU B 1 214 ? -24.906 7.238 2.613 1 96.81 214 LEU B O 1
ATOM 6422 N N . GLU B 1 215 ? -26.562 8.719 2.324 1 98.19 215 GLU B N 1
ATOM 6423 C CA . GLU B 1 215 ? -27.453 8.008 3.246 1 98.19 215 GLU B CA 1
ATOM 6424 C C . GLU B 1 215 ? -27.75 6.598 2.754 1 98.19 215 GLU B C 1
ATOM 6426 O O . GLU B 1 215 ? -27.641 5.633 3.516 1 98.19 215 GLU B O 1
ATOM 6431 N N . ALA B 1 216 ? -28.094 6.496 1.475 1 98.06 216 ALA B N 1
ATOM 6432 C CA . ALA B 1 216 ? -28.391 5.191 0.894 1 98.06 216 ALA B CA 1
ATOM 6433 C C . ALA B 1 216 ? -27.188 4.27 0.947 1 98.06 216 ALA B C 1
ATOM 6435 O O . ALA B 1 216 ? -27.312 3.064 1.174 1 98.06 216 ALA B O 1
ATOM 6436 N N . LYS B 1 217 ? -26.031 4.789 0.685 1 97.88 217 LYS B N 1
ATOM 6437 C CA . LYS B 1 217 ? -24.812 3.992 0.708 1 97.88 217 LYS B CA 1
ATOM 6438 C C . LYS B 1 217 ? -24.562 3.408 2.096 1 97.88 217 LYS B C 1
ATOM 6440 O O . LYS B 1 217 ? -24.359 2.199 2.242 1 97.88 217 LYS B O 1
ATOM 6445 N N . PHE B 1 218 ? -24.578 4.297 3.133 1 98.38 218 PHE B N 1
ATOM 6446 C CA . PHE B 1 218 ? -24.328 3.818 4.488 1 98.38 218 PHE B CA 1
ATOM 6447 C C . PHE B 1 218 ? -25.391 2.803 4.906 1 98.38 218 PHE B C 1
ATOM 6449 O O . PHE B 1 218 ? -25.078 1.796 5.543 1 98.38 218 PHE B O 1
ATOM 6456 N N . ARG B 1 219 ? -26.688 3.037 4.555 1 98 219 ARG B N 1
ATOM 6457 C CA . ARG B 1 219 ? -27.75 2.104 4.895 1 98 219 ARG B CA 1
ATOM 6458 C C . ARG B 1 219 ? -27.531 0.753 4.219 1 98 219 ARG B C 1
ATOM 6460 O O . ARG B 1 219 ? -27.766 -0.295 4.824 1 98 219 ARG B O 1
ATOM 6467 N N . ALA B 1 220 ? -27.094 0.797 2.955 1 97.81 220 ALA B N 1
ATOM 6468 C CA . ALA B 1 220 ? -26.844 -0.44 2.221 1 97.81 220 ALA B CA 1
ATOM 6469 C C . ALA B 1 220 ? -25.719 -1.242 2.863 1 97.81 220 ALA B C 1
ATOM 6471 O O . ALA B 1 220 ? -25.656 -2.467 2.727 1 97.81 220 ALA B O 1
ATOM 6472 N N . PHE B 1 221 ? -24.859 -0.598 3.551 1 97.56 221 PHE B N 1
ATOM 6473 C CA . PHE B 1 221 ? -23.75 -1.277 4.23 1 97.56 221 PHE B CA 1
ATOM 6474 C C . PHE B 1 221 ? -24.156 -1.669 5.648 1 97.56 221 PHE B C 1
ATOM 6476 O O . PHE B 1 221 ? -23.328 -2.123 6.43 1 97.56 221 PHE B O 1
ATOM 6483 N N . GLY B 1 222 ? -25.375 -1.441 6.031 1 96.75 222 GLY B N 1
ATOM 6484 C CA . GLY B 1 222 ? -25.922 -1.962 7.277 1 96.75 222 GLY B CA 1
ATOM 6485 C C . GLY B 1 222 ? -25.781 -0.996 8.438 1 96.75 222 GLY B C 1
ATOM 6486 O O . GLY B 1 222 ? -25.875 -1.394 9.602 1 96.75 222 GLY B O 1
ATOM 6487 N N . TRP B 1 223 ? -25.562 0.301 8.195 1 97.94 223 TRP B N 1
ATOM 6488 C CA . TRP B 1 223 ? -25.359 1.281 9.258 1 97.94 223 TRP B CA 1
ATOM 6489 C C . TRP B 1 223 ? -26.641 2.061 9.531 1 97.94 223 TRP B C 1
ATOM 6491 O O . TRP B 1 223 ? -27.438 2.287 8.617 1 97.94 223 TRP B O 1
ATOM 6501 N N . SER B 1 224 ? -26.844 2.439 10.781 1 98.06 224 SER B N 1
ATOM 6502 C CA . SER B 1 224 ? -27.891 3.408 11.125 1 98.06 224 SER B CA 1
ATOM 6503 C C . SER B 1 224 ? -27.453 4.828 10.766 1 98.06 224 SER B C 1
ATOM 6505 O O . SER B 1 224 ? -26.328 5.238 11.062 1 98.06 224 SER B O 1
ATOM 6507 N N . VAL B 1 225 ? -28.406 5.543 10.078 1 98.25 225 VAL B N 1
ATOM 6508 C CA . VAL B 1 225 ? -27.984 6.816 9.5 1 98.25 225 VAL B CA 1
ATOM 6509 C C . VAL B 1 225 ? -28.938 7.926 9.945 1 98.25 225 VAL B C 1
ATOM 6511 O O . VAL B 1 225 ? -30.156 7.73 9.969 1 98.25 225 VAL B O 1
ATOM 6514 N N . MET B 1 226 ? -28.359 9.039 10.352 1 98.44 226 MET B N 1
ATOM 6515 C CA . MET B 1 226 ? -29.078 10.297 10.523 1 98.44 226 MET B CA 1
ATOM 6516 C C . MET B 1 226 ? -28.344 11.445 9.844 1 98.44 226 MET B C 1
ATOM 6518 O O . MET B 1 226 ? -27.125 11.367 9.633 1 98.44 226 MET B O 1
ATOM 6522 N N . ARG B 1 227 ? -29.109 12.391 9.438 1 98.31 227 ARG B N 1
ATOM 6523 C CA . ARG B 1 227 ? -28.531 13.586 8.828 1 98.31 227 ARG B CA 1
ATOM 6524 C C . ARG B 1 227 ? -29.062 14.852 9.492 1 98.31 227 ARG B C 1
ATOM 6526 O O . ARG B 1 227 ? -30.234 14.906 9.891 1 98.31 227 ARG B O 1
ATOM 6533 N N . ALA B 1 228 ? -28.188 15.844 9.766 1 98.75 228 ALA B N 1
ATOM 6534 C CA . ALA B 1 228 ? -28.578 17.109 10.391 1 98.75 228 ALA B CA 1
ATOM 6535 C C . ALA B 1 228 ? -27.734 18.266 9.875 1 98.75 228 ALA B C 1
ATOM 6537 O O . ALA B 1 228 ? -26.672 18.047 9.273 1 98.75 228 ALA B O 1
ATOM 6538 N N . ASP B 1 229 ? -28.25 19.453 10.031 1 98.75 229 ASP B N 1
ATOM 6539 C CA . ASP B 1 229 ? -27.406 20.641 9.852 1 98.75 229 ASP B CA 1
ATOM 6540 C C . ASP B 1 229 ? -26.312 20.719 10.914 1 98.75 229 ASP B C 1
ATOM 6542 O O . ASP B 1 229 ? -26.609 20.891 12.094 1 98.75 229 ASP B O 1
ATOM 6546 N N . GLY B 1 230 ? -25.109 20.625 10.508 1 98.69 230 GLY B N 1
ATOM 6547 C CA . GLY B 1 230 ? -23.969 20.516 11.414 1 98.69 230 GLY B CA 1
ATOM 6548 C C . GLY B 1 230 ? -23.703 21.797 12.18 1 98.69 230 GLY B C 1
ATOM 6549 O O . GLY B 1 230 ? -22.953 21.797 13.156 1 98.69 230 GLY B O 1
ATOM 6550 N N . HIS B 1 231 ? -24.281 22.922 11.734 1 98.5 231 HIS B N 1
ATOM 6551 C CA . HIS B 1 231 ? -24.094 24.203 12.406 1 98.5 231 HIS B CA 1
ATOM 6552 C C . HIS B 1 231 ? -25.297 24.562 13.273 1 98.5 231 HIS B C 1
ATOM 6554 O O . HIS B 1 231 ? -25.312 25.594 13.938 1 98.5 231 HIS B O 1
ATOM 6560 N N . ASP B 1 232 ? -26.312 23.734 13.25 1 98.69 232 ASP B N 1
ATOM 6561 C CA . ASP B 1 232 ? -27.438 23.812 14.18 1 98.69 232 ASP B CA 1
ATOM 6562 C C . ASP B 1 232 ? -27.234 22.844 15.352 1 98.69 232 ASP B C 1
ATOM 6564 O O . ASP B 1 232 ? -27.719 21.719 15.312 1 98.69 232 ASP B O 1
ATOM 6568 N N . ILE B 1 233 ? -26.672 23.359 16.422 1 98.56 233 ILE B N 1
ATOM 6569 C CA . ILE B 1 233 ? -26.234 22.516 17.531 1 98.56 233 ILE B CA 1
ATOM 6570 C C . ILE B 1 233 ? -27.422 21.781 18.125 1 98.56 233 ILE B C 1
ATOM 6572 O O . ILE B 1 233 ? -27.344 20.578 18.406 1 98.56 233 ILE B O 1
ATOM 6576 N N . PRO B 1 234 ? -28.641 22.406 18.297 1 98.56 234 PRO B N 1
ATOM 6577 C CA . PRO B 1 234 ? -29.812 21.656 18.734 1 98.56 234 PRO B CA 1
ATOM 6578 C C . PRO B 1 234 ? -30.156 20.5 17.812 1 98.56 234 PRO B C 1
ATOM 6580 O O . PRO B 1 234 ? -30.516 19.406 18.266 1 98.56 234 PRO B O 1
ATOM 6583 N N . ALA B 1 235 ? -30.047 20.688 16.531 1 98.62 235 ALA B N 1
ATOM 6584 C CA . ALA B 1 235 ? -30.328 19.625 15.562 1 98.62 235 ALA B CA 1
ATOM 6585 C C . ALA B 1 235 ? -29.312 18.5 15.68 1 98.62 235 ALA B C 1
ATOM 6587 O O . ALA B 1 235 ? -29.672 17.328 15.594 1 98.62 235 ALA B O 1
ATOM 6588 N N . VAL B 1 236 ? -28.078 18.875 15.797 1 98.69 236 VAL B N 1
ATOM 6589 C CA . VAL B 1 236 ? -27.016 17.875 15.984 1 98.69 236 VAL B CA 1
ATOM 6590 C C . VAL B 1 236 ? -27.281 17.078 17.266 1 98.69 236 VAL B C 1
ATOM 6592 O O . VAL B 1 236 ? -27.156 15.852 17.266 1 98.69 236 VAL B O 1
ATOM 6595 N N . ALA B 1 237 ? -27.594 17.828 18.344 1 98.56 237 ALA B N 1
ATOM 6596 C CA . ALA B 1 237 ? -27.891 17.188 19.625 1 98.56 237 ALA B CA 1
ATOM 6597 C C . ALA B 1 237 ? -29.016 16.172 19.484 1 98.56 237 ALA B C 1
ATOM 6599 O O . ALA B 1 237 ? -28.906 15.031 19.938 1 98.56 237 ALA B O 1
ATOM 6600 N N . ALA B 1 238 ? -30.109 16.562 18.859 1 98.56 238 ALA B N 1
ATOM 6601 C CA . ALA B 1 238 ? -31.281 15.711 18.688 1 98.56 238 ALA B CA 1
ATOM 6602 C C . ALA B 1 238 ? -30.938 14.5 17.828 1 98.56 238 ALA B C 1
ATOM 6604 O O . ALA B 1 238 ? -31.359 13.375 18.125 1 98.56 238 ALA B O 1
ATOM 6605 N N . ALA B 1 239 ? -30.25 14.719 16.734 1 98.5 239 ALA B N 1
ATOM 6606 C CA . ALA B 1 239 ? -29.891 13.641 15.82 1 98.5 239 ALA B CA 1
ATOM 6607 C C . ALA B 1 239 ? -28.984 12.625 16.516 1 98.5 239 ALA B C 1
ATOM 6609 O O . ALA B 1 239 ? -29.125 11.414 16.328 1 98.5 239 ALA B O 1
ATOM 6610 N N . LEU B 1 240 ? -28.016 13.109 17.25 1 98.06 240 LEU B N 1
ATOM 6611 C CA . LEU B 1 240 ? -27.094 12.227 17.969 1 98.06 240 LEU B CA 1
ATOM 6612 C C . LEU B 1 240 ? -27.828 11.406 19.016 1 98.06 240 LEU B C 1
ATOM 6614 O O . LEU B 1 240 ? -27.562 10.219 19.188 1 98.06 240 LEU B O 1
ATOM 6618 N N . ASP B 1 241 ? -28.719 12.078 19.797 1 97.62 241 ASP B N 1
ATOM 6619 C CA . ASP B 1 241 ? -29.5 11.367 20.797 1 97.62 241 ASP B CA 1
ATOM 6620 C C . ASP B 1 241 ? -30.312 10.234 20.156 1 97.62 241 ASP B C 1
ATOM 6622 O O . ASP B 1 241 ? -30.328 9.117 20.672 1 97.62 241 ASP B O 1
ATOM 6626 N N . ALA B 1 242 ? -30.953 10.523 19.078 1 97.88 242 ALA B N 1
ATOM 6627 C CA . ALA B 1 242 ? -31.75 9.523 18.359 1 97.88 242 ALA B CA 1
ATOM 6628 C C . ALA B 1 242 ? -30.859 8.398 17.828 1 97.88 242 ALA B C 1
ATOM 6630 O O . ALA B 1 242 ? -31.234 7.223 17.906 1 97.88 242 ALA B O 1
ATOM 6631 N N . LEU B 1 243 ? -29.812 8.789 17.266 1 97.06 243 LEU B N 1
ATOM 6632 C CA . LEU B 1 243 ? -28.875 7.848 16.656 1 97.06 243 LEU B CA 1
ATOM 6633 C C . LEU B 1 243 ? -28.328 6.887 17.703 1 97.06 243 LEU B C 1
ATOM 6635 O O . LEU B 1 243 ? -28.203 5.688 17.453 1 97.06 243 LEU B O 1
ATOM 6639 N N . LEU B 1 244 ? -27.938 7.402 18.859 1 95.75 244 LEU B N 1
ATOM 6640 C CA . LEU B 1 244 ? -27.328 6.617 19.922 1 95.75 244 LEU B CA 1
ATOM 6641 C C . LEU B 1 244 ? -28.312 5.605 20.5 1 95.75 244 LEU B C 1
ATOM 6643 O O . LEU B 1 244 ? -27.922 4.641 21.141 1 95.75 244 LEU B O 1
ATOM 6647 N N . ALA B 1 245 ? -29.594 5.742 20.234 1 95.38 245 ALA B N 1
ATOM 6648 C CA . ALA B 1 245 ? -30.625 4.824 20.719 1 95.38 245 ALA B CA 1
ATOM 6649 C C . ALA B 1 245 ? -30.812 3.662 19.75 1 95.38 245 ALA B C 1
ATOM 6651 O O . ALA B 1 245 ? -31.469 2.668 20.078 1 95.38 245 ALA B O 1
ATOM 6652 N N . LEU B 1 246 ? -30.234 3.738 18.594 1 94.94 246 LEU B N 1
ATOM 6653 C CA . LEU B 1 246 ? -30.391 2.709 17.578 1 94.94 246 LEU B CA 1
ATOM 6654 C C . LEU B 1 246 ? -29.328 1.626 17.719 1 94.94 246 LEU B C 1
ATOM 6656 O O . LEU B 1 246 ? -28.234 1.887 18.234 1 94.94 246 LEU B O 1
ATOM 6660 N N . PRO B 1 247 ? -29.594 0.47 17.281 1 92.44 247 PRO B N 1
ATOM 6661 C CA . PRO B 1 247 ? -28.609 -0.613 17.359 1 92.44 247 PRO B CA 1
ATOM 6662 C C . PRO B 1 247 ? -27.578 -0.544 16.234 1 92.44 247 PRO B C 1
ATOM 6664 O O . PRO B 1 247 ? -27.797 0.122 15.227 1 92.44 247 PRO B O 1
ATOM 6667 N N . GLY B 1 248 ? -26.375 -1.279 16.438 1 94.25 248 GLY B N 1
ATOM 6668 C CA . GLY B 1 248 ? -25.359 -1.391 15.398 1 94.25 248 GLY B CA 1
ATOM 6669 C C . GLY B 1 248 ? -24.5 -0.146 15.266 1 94.25 248 GLY B C 1
ATOM 6670 O O . GLY B 1 248 ? -24.625 0.784 16.062 1 94.25 248 GLY B O 1
ATOM 6671 N N . PRO B 1 249 ? -23.609 -0.223 14.297 1 96.88 249 PRO B N 1
ATOM 6672 C CA . PRO B 1 249 ? -22.797 0.968 14.039 1 96.88 249 PRO B CA 1
ATOM 6673 C C . PRO B 1 249 ? -23.609 2.119 13.453 1 96.88 249 PRO B C 1
ATOM 6675 O O . PRO B 1 249 ? -24.594 1.886 12.75 1 96.88 249 PRO B O 1
ATOM 6678 N N . ARG B 1 250 ? -23.234 3.34 13.766 1 97.81 250 ARG B N 1
ATOM 6679 C CA . ARG B 1 250 ? -24.031 4.527 13.469 1 97.81 250 ARG B CA 1
ATOM 6680 C C . ARG B 1 250 ? -23.188 5.574 12.734 1 97.81 250 ARG B C 1
ATOM 6682 O O . ARG B 1 250 ? -21.984 5.645 12.914 1 97.81 250 ARG B O 1
ATOM 6689 N N . VAL B 1 251 ? -23.891 6.359 11.922 1 98.69 251 VAL B N 1
ATOM 6690 C CA . VAL B 1 251 ? -23.219 7.473 11.258 1 98.69 251 VAL B CA 1
ATOM 6691 C C . VAL B 1 251 ? -24.125 8.695 11.266 1 98.69 251 VAL B C 1
ATOM 6693 O O . VAL B 1 251 ? -25.328 8.586 11 1 98.69 251 VAL B O 1
ATOM 6696 N N . LEU B 1 252 ? -23.625 9.789 11.719 1 98.88 252 LEU B N 1
ATOM 6697 C CA . LEU B 1 252 ? -24.25 11.094 11.562 1 98.88 252 LEU B CA 1
ATOM 6698 C C . LEU B 1 252 ? -23.641 11.852 10.383 1 98.88 252 LEU B C 1
ATOM 6700 O O . LEU B 1 252 ? -22.453 12.148 10.383 1 98.88 252 LEU B O 1
ATOM 6704 N N . ILE B 1 253 ? -24.422 12.078 9.375 1 98.81 253 ILE B N 1
ATOM 6705 C CA . ILE B 1 253 ? -24 12.977 8.312 1 98.81 253 ILE B CA 1
ATOM 6706 C C . ILE B 1 253 ? -24.344 14.414 8.68 1 98.81 253 ILE B C 1
ATOM 6708 O O . ILE B 1 253 ? -25.5 14.812 8.648 1 98.81 253 ILE B O 1
ATOM 6712 N N . ALA B 1 254 ? -23.344 15.195 9.055 1 98.81 254 ALA B N 1
ATOM 6713 C CA . ALA B 1 254 ? -23.531 16.594 9.422 1 98.81 254 ALA B CA 1
ATOM 6714 C C . ALA B 1 254 ? -23.234 17.516 8.242 1 98.81 254 ALA B C 1
ATOM 6716 O O . ALA B 1 254 ? -22.078 17.625 7.812 1 98.81 254 ALA B O 1
ATOM 6717 N N . ASP B 1 255 ? -24.219 18.141 7.723 1 98.62 255 ASP B N 1
ATOM 6718 C CA . ASP B 1 255 ? -24.016 19.109 6.652 1 98.62 255 ASP B CA 1
ATOM 6719 C C . ASP B 1 255 ? -23.406 20.406 7.191 1 98.62 255 ASP B C 1
ATOM 6721 O O . ASP B 1 255 ? -24.062 21.125 7.961 1 98.62 255 ASP B O 1
ATOM 6725 N N . THR B 1 256 ? -22.156 20.672 6.805 1 98.38 256 THR B N 1
ATOM 6726 C CA . THR B 1 256 ? -21.422 21.828 7.312 1 98.38 256 THR B CA 1
ATOM 6727 C C . THR B 1 256 ? -20.938 22.703 6.168 1 98.38 256 THR B C 1
ATOM 6729 O O . THR B 1 256 ? -21.219 22.422 5 1 98.38 256 THR B O 1
ATOM 6732 N N . VAL B 1 257 ? -20.344 23.844 6.551 1 98.06 257 VAL B N 1
ATOM 6733 C CA . VAL B 1 257 ? -19.766 24.797 5.625 1 98.06 257 VAL B CA 1
ATOM 6734 C C . VAL B 1 257 ? -18.266 24.953 5.91 1 98.06 257 VAL B C 1
ATOM 6736 O O . VAL B 1 257 ? -17.875 25.328 7.02 1 98.06 257 VAL B O 1
ATOM 6739 N N . LYS B 1 258 ? -17.453 24.594 4.895 1 97 258 LYS B N 1
ATOM 6740 C CA . LYS B 1 258 ? -16.016 24.812 5.082 1 97 258 LYS B CA 1
ATOM 6741 C C . LYS B 1 258 ? -15.703 26.281 5.32 1 97 258 LYS B C 1
ATOM 6743 O O . LYS B 1 258 ? -16.156 27.141 4.562 1 97 258 LYS B O 1
ATOM 6748 N N . GLY B 1 259 ? -14.969 26.594 6.383 1 97.38 259 GLY B N 1
ATOM 6749 C CA . GLY B 1 259 ? -14.633 27.969 6.711 1 97.38 259 GLY B CA 1
ATOM 6750 C C . GLY B 1 259 ? -15.68 28.641 7.574 1 97.38 259 GLY B C 1
ATOM 6751 O O . GLY B 1 259 ? -15.602 29.859 7.809 1 97.38 259 GLY B O 1
ATOM 6752 N N . ARG B 1 260 ? -16.625 27.906 8.102 1 97.69 260 ARG B N 1
ATOM 6753 C CA . ARG B 1 260 ? -17.719 28.453 8.875 1 97.69 260 ARG B CA 1
ATOM 6754 C C . ARG B 1 260 ? -17.219 29.422 9.945 1 97.69 260 ARG B C 1
ATOM 6756 O O . ARG B 1 260 ? -16.234 29.141 10.625 1 97.69 260 ARG B O 1
ATOM 6763 N N . GLY B 1 261 ? -17.938 30.578 10.117 1 96.44 261 GLY B N 1
ATOM 6764 C CA . GLY B 1 261 ? -17.656 31.516 11.195 1 96.44 261 GLY B CA 1
ATOM 6765 C C . GLY B 1 261 ? -17.062 32.812 10.711 1 96.44 261 GLY B C 1
ATOM 6766 O O . GLY B 1 261 ? -17.141 33.844 11.398 1 96.44 261 GLY B O 1
ATOM 6767 N N . VAL B 1 262 ? -16.391 32.812 9.594 1 97.75 262 VAL B N 1
ATOM 6768 C CA . VAL B 1 262 ? -15.836 34 8.953 1 97.75 262 VAL B CA 1
ATOM 6769 C C . VAL B 1 262 ? -16.406 34.125 7.543 1 97.75 262 VAL B C 1
ATOM 6771 O O . VAL B 1 262 ? -16.188 33.281 6.684 1 97.75 262 VAL B O 1
ATOM 6774 N N . SER B 1 263 ? -17.047 35.219 7.305 1 97.25 263 SER B N 1
ATOM 6775 C CA . SER B 1 263 ? -17.922 35.375 6.137 1 97.25 263 SER B CA 1
ATOM 6776 C C . SER B 1 263 ? -17.141 35.156 4.844 1 97.25 263 SER B C 1
ATOM 6778 O O . SER B 1 263 ? -17.625 34.469 3.939 1 97.25 263 SER B O 1
ATOM 6780 N N . PHE B 1 264 ? -15.945 35.656 4.711 1 95.38 264 PHE B N 1
ATOM 6781 C CA . PHE B 1 264 ? -15.219 35.594 3.449 1 95.38 264 PHE B CA 1
ATOM 6782 C C . PHE B 1 264 ? -14.414 34.312 3.354 1 95.38 264 PHE B C 1
ATOM 6784 O O . PHE B 1 264 ? -13.836 34 2.307 1 95.38 264 PHE B O 1
ATOM 6791 N N . MET B 1 265 ? -14.336 33.5 4.406 1 96 265 MET B N 1
ATOM 6792 C CA . MET B 1 265 ? -13.625 32.219 4.398 1 96 265 MET B CA 1
ATOM 6793 C C . MET B 1 265 ? -14.586 31.062 4.145 1 96 265 MET B C 1
ATOM 6795 O O . MET B 1 265 ? -14.156 29.953 3.828 1 96 265 MET B O 1
ATOM 6799 N N . GLU B 1 266 ? -15.906 31.266 4.363 1 96.81 266 GLU B N 1
ATOM 6800 C CA . GLU B 1 266 ? -16.891 30.234 4.074 1 96.81 266 GLU B CA 1
ATOM 6801 C C . GLU B 1 266 ? -16.953 29.938 2.578 1 96.81 266 GLU B C 1
ATOM 6803 O O . GLU B 1 266 ? -16.875 30.844 1.751 1 96.81 266 GLU B O 1
ATOM 6808 N N . HIS B 1 267 ? -17.031 28.609 2.273 1 93 267 HIS B N 1
ATOM 6809 C CA . HIS B 1 267 ? -17.031 28.25 0.86 1 93 267 HIS B CA 1
ATOM 6810 C C . HIS B 1 267 ? -18.234 28.828 0.139 1 93 267 HIS B C 1
ATOM 6812 O O . HIS B 1 267 ? -18.219 28.969 -1.087 1 93 267 HIS B O 1
ATOM 6818 N N . THR B 1 268 ? -19.312 29.203 0.815 1 91.75 268 THR B N 1
ATOM 6819 C CA . THR B 1 268 ? -20.516 29.797 0.229 1 91.75 268 THR B CA 1
ATOM 6820 C C . THR B 1 268 ? -20.234 31.188 -0.292 1 91.75 268 THR B C 1
ATOM 6822 O O . THR B 1 268 ? -21.016 31.75 -1.053 1 91.75 268 THR B O 1
ATOM 6825 N N . ALA B 1 269 ? -19.109 31.766 0.173 1 90.62 269 ALA B N 1
ATOM 6826 C CA . ALA B 1 269 ? -18.719 33.094 -0.288 1 90.62 269 ALA B CA 1
ATOM 6827 C C . ALA B 1 269 ? -17.953 33.031 -1.605 1 90.62 269 ALA B C 1
ATOM 6829 O O . ALA B 1 269 ? -17.703 34.031 -2.246 1 90.62 269 ALA B O 1
ATOM 6830 N N . LEU B 1 270 ? -17.578 31.812 -2.014 1 88.31 270 LEU B N 1
ATOM 6831 C CA . LEU B 1 270 ? -16.875 31.641 -3.279 1 88.31 270 LEU B CA 1
ATOM 6832 C C . LEU B 1 270 ? -17.75 32.094 -4.449 1 88.31 270 LEU B C 1
ATOM 6834 O O . LEU B 1 270 ? -18.891 31.641 -4.59 1 88.31 270 LEU B O 1
ATOM 6838 N N . ARG B 1 271 ? -17.203 32.969 -5.223 1 84.31 271 ARG B N 1
ATOM 6839 C CA . ARG B 1 271 ? -17.906 33.375 -6.438 1 84.31 271 ARG B CA 1
ATOM 6840 C C . ARG B 1 271 ? -17.812 32.281 -7.516 1 84.31 271 ARG B C 1
ATOM 6842 O O . ARG B 1 271 ? -16.859 31.516 -7.535 1 84.31 271 ARG B O 1
ATOM 6849 N N . PRO B 1 272 ? -18.75 32.312 -8.344 1 79.38 272 PRO B N 1
ATOM 6850 C CA . PRO B 1 272 ? -18.75 31.297 -9.398 1 79.38 272 PRO B CA 1
ATOM 6851 C C . PRO B 1 272 ? -17.453 31.281 -10.211 1 79.38 272 PRO B C 1
ATOM 6853 O O . PRO B 1 272 ? -17.031 30.219 -10.688 1 79.38 272 PRO B O 1
ATOM 6856 N N . GLU B 1 273 ? -16.797 32.438 -10.281 1 79.25 273 GLU B N 1
ATOM 6857 C CA . GLU B 1 273 ? -15.586 32.5 -11.086 1 79.25 273 GLU B CA 1
ATOM 6858 C C . GLU B 1 273 ? -14.383 31.969 -10.32 1 79.25 273 GLU B C 1
ATOM 6860 O O . GLU B 1 273 ? -13.336 31.688 -10.914 1 79.25 273 GLU B O 1
ATOM 6865 N N . GLN B 1 274 ? -14.586 31.922 -9.047 1 83.25 274 GLN B N 1
ATOM 6866 C CA . GLN B 1 274 ? -13.508 31.391 -8.219 1 83.25 274 GLN B CA 1
ATOM 6867 C C . GLN B 1 274 ? -13.57 29.875 -8.148 1 83.25 274 GLN B C 1
ATOM 6869 O O . GLN B 1 274 ? -14.406 29.312 -7.43 1 83.25 274 GLN B O 1
ATOM 6874 N N . GLU B 1 275 ? -12.695 29.281 -8.758 1 83 275 GLU B N 1
ATOM 6875 C CA . GLU B 1 275 ? -12.695 27.828 -8.906 1 83 275 GLU B CA 1
ATOM 6876 C C . GLU B 1 275 ? -12.109 27.156 -7.672 1 83 275 GLU B C 1
ATOM 6878 O O . GLU B 1 275 ? -12.555 26.062 -7.277 1 83 275 GLU B O 1
ATOM 6883 N N . PHE B 1 276 ? -11.219 27.812 -6.992 1 89.75 276 PHE B N 1
ATOM 6884 C CA . PHE B 1 276 ? -10.453 27.141 -5.941 1 89.75 276 PHE B CA 1
ATOM 6885 C C . PHE B 1 276 ? -10.719 27.781 -4.586 1 89.75 276 PHE B C 1
ATOM 6887 O O . PHE B 1 276 ? -10.844 29.016 -4.492 1 89.75 276 PHE B O 1
ATOM 6894 N N . TYR B 1 277 ? -10.883 26.969 -3.58 1 91.38 277 TYR B N 1
ATOM 6895 C CA . TYR B 1 277 ? -11.008 27.406 -2.195 1 91.38 277 TYR B CA 1
ATOM 6896 C C . TYR B 1 277 ? -9.648 27.812 -1.627 1 91.38 277 TYR B C 1
ATOM 6898 O O . TYR B 1 277 ? -8.711 27.016 -1.635 1 91.38 277 TYR B O 1
ATOM 6906 N N . ARG B 1 278 ? -9.547 28.938 -1.038 1 88.88 278 ARG B N 1
ATOM 6907 C CA . ARG B 1 278 ? -8.25 29.531 -0.73 1 88.88 278 ARG B CA 1
ATOM 6908 C C . ARG B 1 278 ? -7.828 29.219 0.701 1 88.88 278 ARG B C 1
ATOM 6910 O O . ARG B 1 278 ? -6.664 29.391 1.063 1 88.88 278 ARG B O 1
ATOM 6917 N N . PHE B 1 279 ? -8.688 28.719 1.484 1 92.12 279 PHE B N 1
ATOM 6918 C CA . PHE B 1 279 ? -8.391 28.609 2.908 1 92.12 279 PHE B CA 1
ATOM 6919 C C . PHE B 1 279 ? -8.344 27.156 3.352 1 92.12 279 PHE B C 1
ATOM 6921 O O . PHE B 1 279 ? -8.711 26.828 4.484 1 92.12 279 PHE B O 1
ATOM 6928 N N . HIS B 1 280 ? -8.047 26.266 2.359 1 90.88 280 HIS B N 1
ATOM 6929 C CA . HIS B 1 280 ? -7.855 24.859 2.705 1 90.88 280 HIS B CA 1
ATOM 6930 C C . HIS B 1 280 ? -6.57 24.656 3.498 1 90.88 280 HIS B C 1
ATOM 6932 O O . HIS B 1 280 ? -6.582 24.016 4.555 1 90.88 280 HIS B O 1
ATOM 6938 N N . SER B 1 281 ? -5.496 25.219 2.91 1 88.56 281 SER B N 1
ATOM 6939 C CA . SER B 1 281 ? -4.18 25.156 3.529 1 88.56 281 SER B CA 1
ATOM 6940 C C . SER B 1 281 ? -3.459 26.5 3.441 1 88.56 281 SER B C 1
ATOM 6942 O O . SER B 1 281 ? -3.848 27.359 2.66 1 88.56 281 SER B O 1
ATOM 6944 N N . GLY B 1 282 ? -2.469 26.703 4.285 1 88.5 282 GLY B N 1
ATOM 6945 C CA . GLY B 1 282 ? -1.776 27.984 4.352 1 88.5 282 GLY B CA 1
ATOM 6946 C C . GLY B 1 282 ? -2.232 28.859 5.508 1 88.5 282 GLY B C 1
ATOM 6947 O O . GLY B 1 282 ? -2.984 28.391 6.375 1 88.5 282 GLY B O 1
ATOM 6948 N N . ALA B 1 283 ? -1.707 30.062 5.566 1 91.69 283 ALA B N 1
ATOM 6949 C CA . ALA B 1 283 ? -2.102 31.062 6.555 1 91.69 283 ALA B CA 1
ATOM 6950 C C . ALA B 1 283 ? -2.762 32.281 5.887 1 91.69 283 ALA B C 1
ATOM 6952 O O . ALA B 1 283 ? -2.441 32.594 4.742 1 91.69 283 ALA B O 1
ATOM 6953 N N . PRO B 1 284 ? -3.723 32.844 6.535 1 92.25 284 PRO B N 1
ATOM 6954 C CA . PRO B 1 284 ? -4.285 34.062 5.957 1 92.25 284 PRO B CA 1
ATOM 6955 C C . PRO B 1 284 ? -3.291 35.219 5.945 1 92.25 284 PRO B C 1
ATOM 6957 O O . PRO B 1 284 ? -2.375 35.281 6.77 1 92.25 284 PRO B O 1
ATOM 6960 N N . SER B 1 285 ? -3.473 36.156 4.984 1 90.19 285 SER B N 1
ATOM 6961 C CA . SER B 1 285 ? -2.723 37.406 5.039 1 90.19 285 SER B CA 1
ATOM 6962 C C . SER B 1 285 ? -3.029 38.188 6.316 1 90.19 285 SER B C 1
ATOM 6964 O O . SER B 1 285 ? -4.035 37.906 6.98 1 90.19 285 SER B O 1
ATOM 6966 N N . ARG B 1 286 ? -2.146 39.094 6.664 1 90.19 286 ARG B N 1
ATOM 6967 C CA . ARG B 1 286 ? -2.34 39.875 7.887 1 90.19 286 ARG B CA 1
ATOM 6968 C C . ARG B 1 286 ? -3.643 40.656 7.836 1 90.19 286 ARG B C 1
ATOM 6970 O O . ARG B 1 286 ? -4.379 40.719 8.82 1 90.19 286 ARG B O 1
ATOM 6977 N N . PRO B 1 287 ? -3.994 41.219 6.633 1 91.94 287 PRO B N 1
ATOM 6978 C CA . PRO B 1 287 ? -5.301 41.875 6.555 1 91.94 287 PRO B CA 1
ATOM 6979 C C . PRO B 1 287 ? -6.465 40.906 6.715 1 91.94 287 PRO B C 1
ATOM 6981 O O . PRO B 1 287 ? -7.453 41.219 7.383 1 91.94 287 PRO B O 1
ATOM 6984 N N . ASP B 1 288 ? -6.363 39.719 6.109 1 93.94 288 ASP B N 1
ATOM 6985 C CA . ASP B 1 288 ? -7.406 38.719 6.25 1 93.94 288 ASP B CA 1
ATOM 6986 C C . ASP B 1 288 ? -7.516 38.25 7.695 1 93.94 288 ASP B C 1
ATOM 6988 O O . ASP B 1 288 ? -8.617 37.969 8.188 1 93.94 288 ASP B O 1
ATOM 6992 N N . TYR B 1 289 ? -6.34 38.125 8.344 1 95 289 TYR B N 1
ATOM 6993 C CA . TYR B 1 289 ? -6.34 37.719 9.75 1 95 289 TYR B CA 1
ATOM 6994 C C . TYR B 1 289 ? -7.07 38.781 10.594 1 95 289 TYR B C 1
ATOM 6996 O O . TYR B 1 289 ? -7.898 38.406 11.445 1 95 289 TYR B O 1
ATOM 7004 N N . ALA B 1 290 ? -6.742 40 10.406 1 93.75 290 ALA B N 1
ATOM 7005 C CA . ALA B 1 290 ? -7.367 41.094 11.164 1 93.75 290 ALA B CA 1
ATOM 7006 C C . ALA B 1 290 ? -8.875 41.125 10.945 1 93.75 290 ALA B C 1
ATOM 7008 O O . ALA B 1 290 ? -9.641 41.25 11.898 1 93.75 290 ALA B O 1
ATOM 7009 N N . ARG B 1 291 ? -9.258 41.031 9.711 1 96.19 291 ARG B N 1
ATOM 7010 C CA . ARG B 1 291 ? -10.68 41.062 9.367 1 96.19 291 ARG B CA 1
ATOM 7011 C C . ARG B 1 291 ? -11.398 39.844 9.992 1 96.19 291 ARG B C 1
ATOM 7013 O O . ARG B 1 291 ? -12.492 40 10.547 1 96.19 291 ARG B O 1
ATOM 7020 N N . ALA B 1 292 ? -10.828 38.688 9.852 1 97.56 292 ALA B N 1
ATOM 7021 C CA . ALA B 1 292 ? -11.422 37.469 10.422 1 97.56 292 ALA B CA 1
ATOM 7022 C C . ALA B 1 292 ? -11.531 37.562 11.938 1 97.56 292 ALA B C 1
ATOM 7024 O O . ALA B 1 292 ? -12.547 37.188 12.516 1 97.56 292 ALA B O 1
ATOM 7025 N N . THR B 1 293 ? -10.477 38.062 12.586 1 97.06 293 THR B N 1
ATOM 7026 C CA . THR B 1 293 ? -10.469 38.25 14.039 1 97.06 293 THR B CA 1
ATOM 7027 C C . THR B 1 293 ? -11.586 39.188 14.477 1 97.06 293 THR B C 1
ATOM 7029 O O . THR B 1 293 ? -12.281 38.906 15.453 1 97.06 293 THR B O 1
ATOM 7032 N N . GLN B 1 294 ? -11.75 40.219 13.734 1 96.25 294 GLN B N 1
ATOM 7033 C CA . GLN B 1 294 ? -12.789 41.188 14.055 1 96.25 294 GLN B CA 1
ATOM 7034 C C . GLN B 1 294 ? -14.18 40.594 13.93 1 96.25 294 GLN B C 1
ATOM 7036 O O . GLN B 1 294 ? -15.031 40.781 14.797 1 96.25 294 GLN B O 1
ATOM 7041 N N . GLU B 1 295 ? -14.406 39.875 12.828 1 97.62 295 GLU B N 1
ATOM 7042 C CA . GLU B 1 295 ? -15.695 39.219 12.641 1 97.62 295 GLU B CA 1
ATOM 7043 C C . GLU B 1 295 ? -16.016 38.25 13.781 1 97.62 295 GLU B C 1
ATOM 7045 O O . GLU B 1 295 ? -17.125 38.25 14.297 1 97.62 295 GLU B O 1
ATOM 7050 N N . LEU B 1 296 ? -15.078 37.469 14.156 1 98.12 296 LEU B N 1
ATOM 7051 C CA . LEU B 1 296 ? -15.281 36.5 15.227 1 98.12 296 LEU B CA 1
ATOM 7052 C C . LEU B 1 296 ? -15.5 37.188 16.562 1 98.12 296 LEU B C 1
ATOM 7054 O O . LEU B 1 296 ? -16.375 36.812 17.328 1 98.12 296 LEU B O 1
ATOM 7058 N N . ALA B 1 297 ? -14.688 38.25 16.828 1 97 297 ALA B N 1
ATOM 7059 C CA . ALA B 1 297 ? -14.828 39 18.078 1 97 297 ALA B CA 1
ATOM 7060 C C . ALA B 1 297 ? -16.203 39.625 18.172 1 97 297 ALA B C 1
ATOM 7062 O O . ALA B 1 297 ? -16.828 39.656 19.234 1 97 297 ALA B O 1
ATOM 7063 N N . ASP B 1 298 ? -16.672 40.219 17.047 1 97.62 298 ASP B N 1
ATOM 7064 C CA . ASP B 1 298 ? -18 40.844 17.031 1 97.62 298 ASP B CA 1
ATOM 7065 C C . ASP B 1 298 ? -19.094 39.812 17.344 1 97.62 298 ASP B C 1
ATOM 7067 O O . ASP B 1 298 ? -20.016 40.094 18.094 1 97.62 298 ASP B O 1
ATOM 7071 N N . ARG B 1 299 ? -19 38.688 16.734 1 97.25 299 ARG B N 1
ATOM 7072 C CA . ARG B 1 299 ? -19.969 37.625 16.969 1 97.25 299 ARG B CA 1
ATOM 7073 C C . ARG B 1 299 ? -19.938 37.188 18.422 1 97.25 299 ARG B C 1
ATOM 7075 O O . ARG B 1 299 ? -20.984 37 19.047 1 97.25 299 ARG B O 1
ATOM 7082 N N . ILE B 1 300 ? -18.766 36.969 18.953 1 98 300 ILE B N 1
ATOM 7083 C CA . ILE B 1 300 ? -18.578 36.562 20.344 1 98 300 ILE B CA 1
ATOM 7084 C C . ILE B 1 300 ? -19.188 37.594 21.281 1 98 300 ILE B C 1
ATOM 7086 O O . ILE B 1 300 ? -19.938 37.281 22.188 1 98 300 ILE B O 1
ATOM 7090 N N . ASN B 1 301 ? -18.844 38.812 21.047 1 97.75 301 ASN B N 1
ATOM 7091 C CA . ASN B 1 301 ? -19.344 39.906 21.891 1 97.75 301 ASN B CA 1
ATOM 7092 C C . ASN B 1 301 ? -20.859 40.031 21.812 1 97.75 301 ASN B C 1
ATOM 7094 O O . ASN B 1 301 ? -21.516 40.375 22.797 1 97.75 301 ASN B O 1
ATOM 7098 N N . GLY B 1 302 ? -21.375 39.812 20.609 1 97.44 302 GLY B N 1
ATOM 7099 C CA . GLY B 1 302 ? -22.828 39.75 20.5 1 97.44 302 GLY B CA 1
ATOM 7100 C C . GLY B 1 302 ? -23.453 38.719 21.391 1 97.44 302 GLY B C 1
ATOM 7101 O O . GLY B 1 302 ? -24.469 38.969 22.047 1 97.44 302 GLY B O 1
ATOM 7102 N N . ARG B 1 303 ? -22.906 37.531 21.438 1 96.12 303 ARG B N 1
ATOM 7103 C CA . ARG B 1 303 ? -23.422 36.438 22.25 1 96.12 303 ARG B CA 1
ATOM 7104 C C . ARG B 1 303 ? -23.219 36.75 23.734 1 96.12 303 ARG B C 1
ATOM 7106 O O . ARG B 1 303 ? -24.078 36.406 24.562 1 96.12 303 ARG B O 1
ATOM 7113 N N . LEU B 1 304 ? -22.078 37.281 24.094 1 97.12 304 LEU B N 1
ATOM 7114 C CA . LEU B 1 304 ? -21.797 37.625 25.484 1 97.12 304 LEU B CA 1
ATOM 7115 C C . LEU B 1 304 ? -22.766 38.688 25.969 1 97.12 304 LEU B C 1
ATOM 7117 O O . LEU B 1 304 ? -23.281 38.594 27.094 1 97.12 304 LEU B O 1
ATOM 7121 N N . ALA B 1 305 ? -23.047 39.656 25.094 1 97 305 ALA B N 1
ATOM 7122 C CA . ALA B 1 305 ? -24 40.719 25.453 1 97 305 ALA B CA 1
ATOM 7123 C C . ALA B 1 305 ? -25.391 40.125 25.703 1 97 305 ALA B C 1
ATOM 7125 O O . ALA B 1 305 ? -26.078 40.531 26.641 1 97 305 ALA B O 1
ATOM 7126 N N . ALA B 1 306 ? -25.75 39.281 24.844 1 95.44 306 ALA B N 1
ATOM 7127 C CA . ALA B 1 306 ? -27.047 38.625 24.984 1 95.44 306 ALA B CA 1
ATOM 7128 C C . ALA B 1 306 ? -27.141 37.844 26.281 1 95.44 306 ALA B C 1
ATOM 7130 O O . ALA B 1 306 ? -28.234 37.719 26.859 1 95.44 306 ALA B O 1
ATOM 7131 N N . ALA B 1 307 ? -26.031 37.438 26.797 1 94.5 307 ALA B N 1
ATOM 7132 C CA . ALA B 1 307 ? -25.969 36.688 28.047 1 94.5 307 ALA B CA 1
ATOM 7133 C C . ALA B 1 307 ? -25.734 37.594 29.234 1 94.5 307 ALA B C 1
ATOM 7135 O O . ALA B 1 307 ? -25.625 37.125 30.375 1 94.5 307 ALA B O 1
ATOM 7136 N N . GLY B 1 308 ? -25.578 38.875 29.047 1 95.31 308 GLY B N 1
ATOM 7137 C CA . GLY B 1 308 ? -25.344 39.844 30.109 1 95.31 308 GLY B CA 1
ATOM 7138 C C . GLY B 1 308 ? -23.922 39.781 30.641 1 95.31 308 GLY B C 1
ATOM 7139 O O . GLY B 1 308 ? -23.672 40.156 31.797 1 95.31 308 GLY B O 1
ATOM 7140 N N . ALA B 1 309 ? -23.062 39.312 29.875 1 96.5 309 ALA B N 1
ATOM 7141 C CA . ALA B 1 309 ? -21.672 39.156 30.312 1 96.5 309 ALA B CA 1
ATOM 7142 C C . ALA B 1 309 ? -20.812 40.281 29.75 1 96.5 309 ALA B C 1
ATOM 7144 O O . ALA B 1 309 ? -21.203 40.969 28.781 1 96.5 309 ALA B O 1
ATOM 7145 N N . ALA B 1 310 ? -19.625 40.562 30.312 1 96.56 310 ALA B N 1
ATOM 714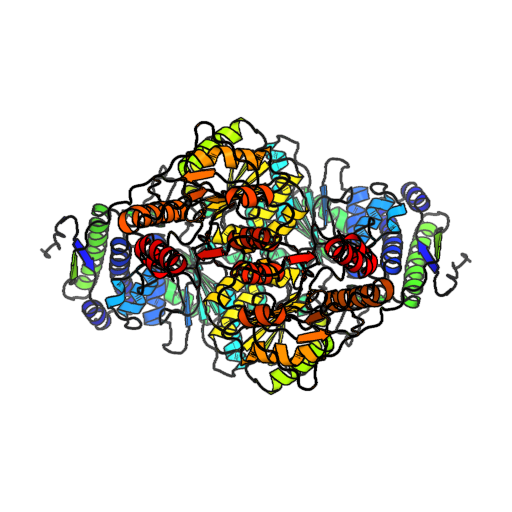6 C CA . ALA B 1 310 ? -18.672 41.562 29.859 1 96.56 310 ALA B CA 1
ATOM 7147 C C . ALA B 1 310 ? -18.078 41.188 28.5 1 96.56 310 ALA B C 1
ATOM 7149 O O . ALA B 1 310 ? -18.062 40.031 28.125 1 96.56 310 ALA B O 1
ATOM 7150 N N . PRO B 1 311 ? -17.609 42.125 27.781 1 97.06 311 PRO B N 1
ATOM 7151 C CA . PRO B 1 311 ? -17.016 41.844 26.469 1 97.06 311 PRO B CA 1
ATOM 7152 C C . PRO B 1 311 ? -15.781 40.969 26.562 1 97.06 311 PRO B C 1
ATOM 7154 O O . PRO B 1 311 ? -15.18 40.844 27.641 1 97.06 311 PRO B O 1
ATOM 7157 N N . LEU B 1 312 ? -15.469 40.406 25.422 1 96.88 312 LEU B N 1
ATOM 7158 C CA . LEU B 1 312 ? -14.352 39.5 25.281 1 96.88 312 LEU B CA 1
ATOM 7159 C C . LEU B 1 312 ? -13.023 40.188 25.547 1 96.88 312 LEU B C 1
ATOM 7161 O O . LEU B 1 312 ? -12.789 41.281 25.047 1 96.88 312 LEU B O 1
ATOM 7165 N N . ALA B 1 313 ? -12.156 39.594 26.375 1 96.12 313 ALA B N 1
ATOM 7166 C CA . ALA B 1 313 ? -10.781 40.062 26.547 1 96.12 313 ALA B CA 1
ATOM 7167 C C . ALA B 1 313 ? -9.828 39.219 25.703 1 96.12 313 ALA B C 1
ATOM 7169 O O . ALA B 1 313 ? -9.914 37.969 25.703 1 96.12 313 ALA B O 1
ATOM 7170 N N . LEU B 1 314 ? -8.984 39.812 24.969 1 96.69 314 LEU B N 1
ATOM 7171 C CA . LEU B 1 314 ? -8 39.156 24.125 1 96.69 314 LEU B CA 1
ATOM 7172 C C . LEU B 1 314 ? -6.582 39.438 24.609 1 96.69 314 LEU B C 1
ATOM 7174 O O . LEU B 1 314 ? -6.332 40.5 25.203 1 96.69 314 LEU B O 1
ATOM 7178 N N . GLU B 1 315 ? -5.703 38.531 24.422 1 96.56 315 GLU B N 1
ATOM 7179 C CA . GLU B 1 315 ? -4.273 38.75 24.594 1 96.56 315 GLU B CA 1
ATOM 7180 C C . GLU B 1 315 ? -3.572 38.969 23.25 1 96.56 315 GLU B C 1
ATOM 7182 O O . GLU B 1 315 ? -4.012 38.406 22.234 1 96.56 315 GLU B O 1
ATOM 7187 N N . VAL B 1 316 ? -2.48 39.688 23.234 1 94.38 316 VAL B N 1
ATOM 7188 C CA . VAL B 1 316 ? -1.794 40.062 22 1 94.38 316 VAL B CA 1
ATOM 7189 C C . VAL B 1 316 ? -0.376 39.5 22.016 1 94.38 316 VAL B C 1
ATOM 7191 O O . VAL B 1 316 ? 0.303 39.531 23.047 1 94.38 316 VAL B O 1
ATOM 7194 N N . GLU B 1 317 ? -0.015 38.844 21 1 92.12 317 GLU B N 1
ATOM 7195 C CA . GLU B 1 317 ? 1.354 38.406 20.75 1 92.12 317 GLU B CA 1
ATOM 7196 C C . GLU B 1 317 ? 1.953 39.156 19.562 1 92.12 317 GLU B C 1
ATOM 7198 O O . GLU B 1 317 ? 1.272 39.375 18.562 1 92.12 317 GLU B O 1
ATOM 7203 N N . THR B 1 318 ? 3.211 39.594 19.656 1 88.94 318 THR B N 1
ATOM 7204 C CA . THR B 1 318 ? 3.918 40.188 18.531 1 88.94 318 THR B CA 1
ATOM 7205 C C . THR B 1 318 ? 4.762 39.125 17.812 1 88.94 318 THR B C 1
ATOM 7207 O O . THR B 1 318 ? 5.734 38.625 18.359 1 88.94 318 THR B O 1
ATOM 7210 N N . VAL B 1 319 ? 4.348 38.812 16.719 1 85 319 VAL B N 1
ATOM 7211 C CA . VAL B 1 319 ? 5.02 37.781 15.898 1 85 319 VAL B CA 1
ATOM 7212 C C . VAL B 1 319 ? 5.449 38.406 14.57 1 85 319 VAL B C 1
ATOM 7214 O O . VAL B 1 319 ? 4.609 38.875 13.789 1 85 319 VAL B O 1
ATOM 7217 N N . PRO B 1 320 ? 6.773 38.469 14.383 1 75.06 320 PRO B N 1
ATOM 7218 C CA . PRO B 1 320 ? 7.199 39.031 13.102 1 75.06 320 PRO B CA 1
ATOM 7219 C C . PRO B 1 320 ? 6.664 38.25 11.906 1 75.06 320 PRO B C 1
ATOM 7221 O O . PRO B 1 320 ? 6.438 37.031 12.008 1 75.06 320 PRO B O 1
ATOM 7224 N N . ALA B 1 321 ? 6.391 39.125 10.875 1 68.12 321 ALA B N 1
ATOM 7225 C CA . ALA B 1 321 ? 5.957 38.438 9.648 1 68.12 321 ALA B CA 1
ATOM 7226 C C . ALA B 1 321 ? 7.047 37.531 9.102 1 68.12 321 ALA B C 1
ATOM 7228 O O . ALA B 1 321 ? 8.234 37.875 9.141 1 68.12 321 ALA B O 1
ATOM 7229 N N . THR B 1 322 ? 6.672 36.25 8.953 1 62.12 322 THR B N 1
ATOM 7230 C CA . THR B 1 322 ? 7.621 35.312 8.367 1 62.12 322 THR B CA 1
ATOM 7231 C C . THR B 1 322 ? 7.746 35.531 6.863 1 62.12 322 THR B C 1
ATOM 7233 O O . THR B 1 322 ? 6.738 35.594 6.156 1 62.12 322 THR B O 1
ATOM 7236 N N . ALA B 1 323 ? 8.953 36.094 6.496 1 58.56 323 ALA B N 1
ATOM 7237 C CA . ALA B 1 323 ? 9.188 36.281 5.066 1 58.56 323 ALA B CA 1
ATOM 7238 C C . ALA B 1 323 ? 9.172 34.938 4.332 1 58.56 323 ALA B C 1
ATOM 7240 O O . ALA B 1 323 ? 9.578 33.906 4.887 1 58.56 323 ALA B O 1
ATOM 7241 N N . ALA B 1 324 ? 8.469 35.031 3.129 1 63.03 324 ALA B N 1
ATOM 7242 C CA . ALA B 1 324 ? 8.562 33.844 2.287 1 63.03 324 ALA B CA 1
ATOM 7243 C C . ALA B 1 324 ? 10.016 33.5 1.989 1 63.03 324 ALA B C 1
ATOM 7245 O O . ALA B 1 324 ? 10.812 34.375 1.648 1 63.03 324 ALA B O 1
ATOM 7246 N N . PRO B 1 325 ? 10.258 32.219 2.193 1 64.81 325 PRO B N 1
ATOM 7247 C CA . PRO B 1 325 ? 11.648 31.875 1.901 1 64.81 325 PRO B CA 1
ATOM 7248 C C . PRO B 1 325 ? 12.023 32.094 0.439 1 64.81 325 PRO B C 1
ATOM 7250 O O . PRO B 1 325 ? 11.211 31.859 -0.456 1 64.81 325 PRO B O 1
ATOM 7253 N N . PRO B 1 326 ? 13.109 32.75 0.28 1 70.81 326 PRO B N 1
ATOM 7254 C CA . PRO B 1 326 ? 13.594 32.938 -1.09 1 70.81 326 PRO B CA 1
ATOM 7255 C C . PRO B 1 326 ? 13.977 31.625 -1.761 1 70.81 326 PRO B C 1
ATOM 7257 O O . PRO B 1 326 ? 14.188 30.625 -1.078 1 70.81 326 PRO B O 1
ATOM 7260 N N . GLY B 1 327 ? 13.672 31.469 -3.037 1 85.38 327 GLY B N 1
ATOM 7261 C CA . GLY B 1 327 ? 14.203 30.312 -3.748 1 85.38 327 GLY B CA 1
ATOM 7262 C C . GLY B 1 327 ? 13.367 29.922 -4.949 1 85.38 327 GLY B C 1
ATOM 7263 O O . GLY B 1 327 ? 12.367 30.562 -5.258 1 85.38 327 GLY B O 1
ATOM 7264 N N . VAL B 1 328 ? 13.938 28.984 -5.57 1 91.88 328 VAL B N 1
ATOM 7265 C CA . VAL B 1 328 ? 13.289 28.5 -6.785 1 91.88 328 VAL B CA 1
ATOM 7266 C C . VAL B 1 328 ? 12.5 27.234 -6.473 1 91.88 328 VAL B C 1
ATOM 7268 O O . VAL B 1 328 ? 12.938 26.406 -5.668 1 91.88 328 VAL B O 1
ATOM 7271 N N . ARG B 1 329 ? 11.305 27.188 -7.055 1 94.81 329 ARG B N 1
ATOM 7272 C CA . ARG B 1 329 ? 10.484 25.984 -6.969 1 94.81 329 ARG B CA 1
ATOM 7273 C C . ARG B 1 329 ? 10.633 25.125 -8.227 1 94.81 329 ARG B C 1
ATOM 7275 O O . ARG B 1 329 ? 10.75 25.656 -9.328 1 94.81 329 ARG B O 1
ATOM 7282 N N . LEU B 1 330 ? 10.586 23.812 -8.094 1 97.75 330 LEU B N 1
ATOM 7283 C CA . LEU B 1 330 ? 10.75 22.906 -9.219 1 97.75 330 LEU B CA 1
ATOM 7284 C C . LEU B 1 330 ? 9.438 22.719 -9.969 1 97.75 330 LEU B C 1
ATOM 7286 O O . LEU B 1 330 ? 9.43 22.391 -11.156 1 97.75 330 LEU B O 1
ATOM 7290 N N . ILE B 1 331 ? 8.266 22.922 -9.305 1 97.62 331 ILE B N 1
ATOM 7291 C CA . ILE B 1 331 ? 6.949 22.594 -9.836 1 97.62 331 ILE B CA 1
ATOM 7292 C C . ILE B 1 331 ? 6.676 23.406 -11.102 1 97.62 331 ILE B C 1
ATOM 7294 O O . ILE B 1 331 ? 6.176 22.859 -12.094 1 97.62 331 ILE B O 1
ATOM 7298 N N . PRO B 1 332 ? 7.027 24.75 -11.164 1 97.38 332 PRO B N 1
ATOM 7299 C CA . PRO B 1 332 ? 6.801 25.5 -12.406 1 97.38 332 PRO B CA 1
ATOM 7300 C C . PRO B 1 332 ? 7.59 24.922 -13.586 1 97.38 332 PRO B C 1
ATOM 7302 O O . PRO B 1 332 ? 7.066 24.828 -14.695 1 97.38 332 PRO B O 1
ATOM 7305 N N . ALA B 1 333 ? 8.852 24.547 -13.305 1 98.19 333 ALA B N 1
ATOM 7306 C CA . ALA B 1 333 ? 9.648 23.922 -14.352 1 98.19 333 ALA B CA 1
ATOM 7307 C C . ALA B 1 333 ? 9.023 22.594 -14.797 1 98.19 333 ALA B C 1
ATOM 7309 O O . ALA B 1 333 ? 9.055 22.25 -15.984 1 98.19 333 ALA B O 1
ATOM 7310 N N . TYR B 1 334 ? 8.484 21.859 -13.914 1 98.69 334 TYR B N 1
ATOM 7311 C CA . TYR B 1 334 ? 7.809 20.609 -14.234 1 98.69 334 TYR B CA 1
ATOM 7312 C C . TYR B 1 334 ? 6.586 20.859 -15.109 1 98.69 334 TYR B C 1
ATOM 7314 O O . TYR B 1 334 ? 6.371 20.156 -16.094 1 98.69 334 TYR B O 1
ATOM 7322 N N . THR B 1 335 ? 5.762 21.859 -14.68 1 98.69 335 THR B N 1
ATOM 7323 C CA . THR B 1 335 ? 4.57 22.203 -15.445 1 98.69 335 THR B CA 1
ATOM 7324 C C . THR B 1 335 ? 4.93 22.5 -16.891 1 98.69 335 THR B C 1
ATOM 7326 O O . THR B 1 335 ? 4.293 21.984 -17.812 1 98.69 335 THR B O 1
ATOM 7329 N N . GLU B 1 336 ? 5.926 23.297 -17.062 1 98.56 336 GLU B N 1
ATOM 7330 C CA . GLU B 1 336 ? 6.359 23.672 -18.406 1 98.56 336 GLU B CA 1
ATOM 7331 C C . GLU B 1 336 ? 6.828 22.453 -19.188 1 98.56 336 GLU B C 1
ATOM 7333 O O . GLU B 1 336 ? 6.48 22.281 -20.359 1 98.56 336 GLU B O 1
ATOM 7338 N N . ALA B 1 337 ? 7.625 21.625 -18.547 1 98.81 337 ALA B N 1
ATOM 7339 C CA . ALA B 1 337 ? 8.141 20.422 -19.203 1 98.81 337 ALA B CA 1
ATOM 7340 C C . ALA B 1 337 ? 7.008 19.469 -19.594 1 98.81 337 ALA B C 1
ATOM 7342 O O . ALA B 1 337 ? 7.047 18.859 -20.656 1 98.81 337 ALA B O 1
ATOM 7343 N N . LEU B 1 338 ? 6.031 19.297 -18.734 1 98.88 338 LEU B N 1
ATOM 7344 C CA . LEU B 1 338 ? 4.902 18.406 -19 1 98.88 338 LEU B CA 1
ATOM 7345 C C . LEU B 1 338 ? 4.074 18.906 -20.172 1 98.88 338 LEU B C 1
ATOM 7347 O O . LEU B 1 338 ? 3.621 18.125 -21 1 98.88 338 LEU B O 1
ATOM 7351 N N . LEU B 1 339 ? 3.82 20.266 -20.234 1 98.81 339 LEU B N 1
ATOM 7352 C CA . LEU B 1 339 ? 3.08 20.859 -21.344 1 98.81 339 LEU B CA 1
ATOM 7353 C C . LEU B 1 339 ? 3.799 20.609 -22.672 1 98.81 339 LEU B C 1
ATOM 7355 O O . LEU B 1 339 ? 3.172 20.25 -23.656 1 98.81 339 LEU B O 1
ATOM 7359 N N . ASP B 1 340 ? 5.105 20.812 -22.641 1 98.62 340 ASP B N 1
ATOM 7360 C CA . ASP B 1 340 ? 5.906 20.547 -23.828 1 98.62 340 ASP B CA 1
ATOM 7361 C C . ASP B 1 340 ? 5.793 19.094 -24.266 1 98.62 340 ASP B C 1
ATOM 7363 O O . ASP B 1 340 ? 5.656 18.797 -25.453 1 98.62 340 ASP B O 1
ATOM 7367 N N . ALA B 1 341 ? 5.883 18.188 -23.312 1 98.75 341 ALA B N 1
ATOM 7368 C CA . ALA B 1 341 ? 5.77 16.766 -23.609 1 98.75 341 ALA B CA 1
ATOM 7369 C C . ALA B 1 341 ? 4.395 16.422 -24.172 1 98.75 341 ALA B C 1
ATOM 7371 O O . ALA B 1 341 ? 4.281 15.602 -25.094 1 98.75 341 ALA B O 1
ATOM 7372 N N . ALA B 1 342 ? 3.365 17 -23.594 1 98.62 342 ALA B N 1
ATOM 7373 C CA . ALA B 1 342 ? 1.998 16.719 -24.031 1 98.62 342 ALA B CA 1
ATOM 7374 C C . ALA B 1 342 ? 1.782 17.172 -25.484 1 98.62 342 ALA B C 1
ATOM 7376 O O . ALA B 1 342 ? 0.997 16.562 -26.219 1 98.62 342 ALA B O 1
ATOM 7377 N N . GLU B 1 343 ? 2.436 18.234 -25.891 1 98.31 343 GLU B N 1
ATOM 7378 C CA . GLU B 1 343 ? 2.367 18.703 -27.281 1 98.31 343 GLU B CA 1
ATOM 7379 C C . GLU B 1 343 ? 3.025 17.688 -28.219 1 98.31 343 GLU B C 1
ATOM 7381 O O . GLU B 1 343 ? 2.543 17.469 -29.328 1 98.31 343 GLU B O 1
ATOM 7386 N N . ARG B 1 344 ? 4.027 17.062 -27.734 1 97.75 344 ARG B N 1
ATOM 7387 C CA . ARG B 1 344 ? 4.805 16.141 -28.547 1 97.75 344 ARG B CA 1
ATOM 7388 C C . ARG B 1 344 ? 4.16 14.758 -28.578 1 97.75 344 ARG B C 1
ATOM 7390 O O . ARG B 1 344 ? 4.332 14.008 -29.547 1 97.75 344 ARG B O 1
ATOM 7397 N N . HIS B 1 345 ? 3.504 14.383 -27.547 1 98 345 HIS B N 1
ATOM 7398 C CA . HIS B 1 345 ? 2.92 13.055 -27.406 1 98 345 HIS B CA 1
ATOM 7399 C C . HIS B 1 345 ? 1.403 13.125 -27.266 1 98 345 HIS B C 1
ATOM 7401 O O . HIS B 1 345 ? 0.879 13.219 -26.156 1 98 345 HIS B O 1
ATOM 7407 N N . PRO B 1 346 ? 0.668 12.945 -28.328 1 97.06 346 PRO B N 1
ATOM 7408 C CA . PRO B 1 346 ? -0.788 13.102 -28.281 1 97.06 346 PRO B CA 1
ATOM 7409 C C . PRO B 1 346 ? -1.465 12.039 -27.422 1 97.06 346 PRO B C 1
ATOM 7411 O O . PRO B 1 346 ? -2.629 12.203 -27.047 1 97.06 346 PRO B O 1
ATOM 7414 N N . HIS B 1 347 ? -0.803 10.969 -27.062 1 97.5 347 HIS B N 1
ATOM 7415 C CA . HIS B 1 347 ? -1.393 9.906 -26.266 1 97.5 347 HIS B CA 1
ATOM 7416 C C . HIS B 1 347 ? -1.032 10.07 -24.797 1 97.5 347 HIS B C 1
ATOM 7418 O O . HIS B 1 347 ? -1.391 9.227 -23.969 1 97.5 347 HIS B O 1
ATOM 7424 N N . LEU B 1 348 ? -0.281 11.164 -24.422 1 98.75 348 LEU B N 1
ATOM 7425 C CA . LEU B 1 348 ? 0.068 11.438 -23.031 1 98.75 348 LEU B CA 1
ATOM 7426 C C . LEU B 1 348 ? -1.141 11.961 -22.266 1 98.75 348 LEU B C 1
ATOM 7428 O O . LEU B 1 348 ? -1.85 12.852 -22.734 1 98.75 348 LEU B O 1
ATOM 7432 N N . VAL B 1 349 ? -1.451 11.352 -21.109 1 98.88 349 VAL B N 1
ATOM 7433 C CA . VAL B 1 349 ? -2.525 11.797 -20.219 1 98.88 349 VAL B CA 1
ATOM 7434 C C . VAL B 1 349 ? -1.971 12.055 -18.828 1 98.88 349 VAL B C 1
ATOM 7436 O O . VAL B 1 349 ? -0.974 11.453 -18.422 1 98.88 349 VAL B O 1
ATOM 7439 N N . ALA B 1 350 ? -2.551 12.984 -18.109 1 98.88 350 ALA B N 1
ATOM 7440 C CA . ALA B 1 350 ? -2.176 13.289 -16.734 1 98.88 350 ALA B CA 1
ATOM 7441 C C . ALA B 1 350 ? -3.305 12.938 -15.773 1 98.88 350 ALA B C 1
ATOM 7443 O O . ALA B 1 350 ? -4.457 13.312 -15.992 1 98.88 350 ALA B O 1
ATOM 7444 N N . LEU B 1 351 ? -2.992 12.141 -14.836 1 98.75 351 LEU B N 1
ATOM 7445 C CA . LEU B 1 351 ? -3.941 11.789 -13.781 1 98.75 351 LEU B CA 1
ATOM 7446 C C . LEU B 1 351 ? -3.576 12.469 -12.469 1 98.75 351 LEU B C 1
ATOM 7448 O O . LEU B 1 351 ? -2.395 12.609 -12.141 1 98.75 351 LEU B O 1
ATOM 7452 N N . ASP B 1 352 ? -4.582 12.836 -11.664 1 97.75 352 ASP B N 1
ATOM 7453 C CA . ASP B 1 352 ? -4.359 13.555 -10.406 1 97.75 352 ASP B CA 1
ATOM 7454 C C . ASP B 1 352 ? -5.246 13.008 -9.297 1 97.75 352 ASP B C 1
ATOM 7456 O O . ASP B 1 352 ? -6.34 12.5 -9.555 1 97.75 352 ASP B O 1
ATOM 7460 N N . ALA B 1 353 ? -4.742 13.055 -8.078 1 96.5 353 ALA B N 1
ATOM 7461 C CA . ALA B 1 353 ? -5.473 12.586 -6.906 1 96.5 353 ALA B CA 1
ATOM 7462 C C . ALA B 1 353 ? -5.898 13.742 -6.016 1 96.5 353 ALA B C 1
ATOM 7464 O O . ALA B 1 353 ? -5.617 13.75 -4.816 1 96.5 353 ALA B O 1
ATOM 7465 N N . ASP B 1 354 ? -6.539 14.703 -6.543 1 94.5 354 ASP B N 1
ATOM 7466 C CA . ASP B 1 354 ? -7.148 15.812 -5.812 1 94.5 354 ASP B CA 1
ATOM 7467 C C . ASP B 1 354 ? -6.09 16.781 -5.301 1 94.5 354 ASP B C 1
ATOM 7469 O O . ASP B 1 354 ? -6.242 17.375 -4.227 1 94.5 354 ASP B O 1
ATOM 7473 N N . LEU B 1 355 ? -5.012 16.953 -6.059 1 94.81 355 LEU B N 1
ATOM 7474 C CA . LEU B 1 355 ? -3.912 17.812 -5.648 1 94.81 355 LEU B CA 1
ATOM 7475 C C . LEU B 1 355 ? -3.453 18.703 -6.801 1 94.81 355 LEU B C 1
ATOM 7477 O O . LEU B 1 355 ? -2.258 18.969 -6.953 1 94.81 355 LEU B O 1
ATOM 7481 N N . ILE B 1 356 ? -4.363 19.094 -7.594 1 93.69 356 ILE B N 1
ATOM 7482 C CA . ILE B 1 356 ? -4.066 19.719 -8.883 1 93.69 356 ILE B CA 1
ATOM 7483 C C . ILE B 1 356 ? -3.242 20.984 -8.664 1 93.69 356 ILE B C 1
ATOM 7485 O O . ILE B 1 356 ? -2.379 21.312 -9.484 1 93.69 356 ILE B O 1
ATOM 7489 N N . LEU B 1 357 ? -3.473 21.734 -7.57 1 91.5 357 LEU B N 1
ATOM 7490 C CA . LEU B 1 357 ? -2.711 22.938 -7.277 1 91.5 357 LEU B CA 1
ATOM 7491 C C . LEU B 1 357 ? -1.277 22.609 -6.883 1 91.5 357 LEU B C 1
ATOM 7493 O O . LEU B 1 357 ? -0.328 23.188 -7.406 1 91.5 357 LEU B O 1
ATOM 7497 N N . ASP B 1 358 ? -1.145 21.641 -6.078 1 92.69 358 ASP B N 1
ATOM 7498 C CA . ASP B 1 358 ? 0.155 21.281 -5.516 1 92.69 358 ASP B CA 1
ATOM 7499 C C . ASP B 1 358 ? 1.013 20.547 -6.539 1 92.69 358 ASP B C 1
ATOM 7501 O O . ASP B 1 358 ? 2.24 20.516 -6.426 1 92.69 358 ASP B O 1
ATOM 7505 N N . THR B 1 359 ? 0.381 19.938 -7.543 1 96.25 359 THR B N 1
ATOM 7506 C CA . THR B 1 359 ? 1.121 19.141 -8.516 1 96.25 359 THR B CA 1
ATOM 7507 C C . THR B 1 359 ? 1.371 19.938 -9.789 1 96.25 359 THR B C 1
ATOM 7509 O O . THR B 1 359 ? 2.002 19.438 -10.727 1 96.25 359 THR B O 1
ATOM 7512 N N . GLY B 1 360 ? 0.868 21.172 -9.859 1 96.44 360 GLY B N 1
ATOM 7513 C CA . GLY B 1 360 ? 1.137 22.047 -10.984 1 96.44 360 GLY B CA 1
ATOM 7514 C C . GLY B 1 360 ? 0.396 21.656 -12.25 1 96.44 360 GLY B C 1
ATOM 7515 O O . GLY B 1 360 ? 0.896 21.844 -13.359 1 96.44 360 GLY B O 1
ATOM 7516 N N . LEU B 1 361 ? -0.788 21.109 -12.141 1 97.88 361 LEU B N 1
ATOM 7517 C CA . LEU B 1 361 ? -1.442 20.484 -13.289 1 97.88 361 LEU B CA 1
ATOM 7518 C C . LEU B 1 361 ? -2.533 21.391 -13.844 1 97.88 361 LEU B C 1
ATOM 7520 O O . LEU B 1 361 ? -3.143 21.078 -14.867 1 97.88 361 LEU B O 1
ATOM 7524 N N . ILE B 1 362 ? -2.805 22.609 -13.234 1 96.88 362 ILE B N 1
ATOM 7525 C CA . ILE B 1 362 ? -3.865 23.5 -13.688 1 96.88 362 ILE B CA 1
ATOM 7526 C C . ILE B 1 362 ? -3.629 23.875 -15.156 1 96.88 362 ILE B C 1
ATOM 7528 O O . ILE B 1 362 ? -4.527 23.734 -15.984 1 96.88 362 ILE B O 1
ATOM 7532 N N . PRO B 1 363 ? -2.365 24.281 -15.562 1 98.44 363 PRO B N 1
ATOM 7533 C CA . PRO B 1 363 ? -2.158 24.625 -16.969 1 98.44 363 PRO B CA 1
ATOM 7534 C C . PRO B 1 363 ? -2.385 23.422 -17.906 1 98.44 363 PRO B C 1
ATOM 7536 O O . PRO B 1 363 ? -2.877 23.594 -19.016 1 98.44 363 PRO B O 1
ATOM 7539 N N . PHE B 1 364 ? -2.004 22.25 -17.469 1 98.69 364 PHE B N 1
ATOM 7540 C CA . PHE B 1 364 ? -2.238 21.062 -18.281 1 98.69 364 PHE B CA 1
ATOM 7541 C C . PHE B 1 364 ? -3.73 20.828 -18.484 1 98.69 364 PHE B C 1
ATOM 7543 O O . PHE B 1 364 ? -4.18 20.594 -19.609 1 98.69 364 PHE B O 1
ATOM 7550 N N . ARG B 1 365 ? -4.488 20.844 -17.375 1 97.62 365 ARG B N 1
ATOM 7551 C CA . ARG B 1 365 ? -5.938 20.656 -17.438 1 97.62 365 ARG B CA 1
ATOM 7552 C C . ARG B 1 365 ? -6.574 21.672 -18.375 1 97.62 365 ARG B C 1
ATOM 7554 O O . ARG B 1 365 ? -7.461 21.328 -19.156 1 97.62 365 ARG B O 1
ATOM 7561 N N . ASP B 1 366 ? -6.141 22.922 -18.328 1 97.62 366 ASP B N 1
ATOM 7562 C CA . ASP B 1 366 ? -6.727 24 -19.125 1 97.62 366 ASP B CA 1
ATOM 7563 C C . ASP B 1 366 ? -6.395 23.828 -20.609 1 97.62 366 ASP B C 1
ATOM 7565 O O . ASP B 1 366 ? -7.238 24.062 -21.469 1 97.62 366 ASP B O 1
ATOM 7569 N N . ARG B 1 367 ? -5.203 23.406 -20.891 1 98.31 367 ARG B N 1
ATOM 7570 C CA . ARG B 1 367 ? -4.742 23.297 -22.281 1 98.31 367 ARG B CA 1
ATOM 7571 C C . ARG B 1 367 ? -5.203 21.984 -22.906 1 98.31 367 ARG B C 1
ATOM 7573 O O . ARG B 1 367 ? -5.5 21.938 -24.109 1 98.31 367 ARG B O 1
ATOM 7580 N N . PHE B 1 368 ? -5.219 20.922 -22.125 1 98.31 368 PHE B N 1
ATOM 7581 C CA . PHE B 1 368 ? -5.594 19.594 -22.609 1 98.31 368 PHE B CA 1
ATOM 7582 C C . PHE B 1 368 ? -6.672 18.984 -21.734 1 98.31 368 PHE B C 1
ATOM 7584 O O . PHE B 1 368 ? -6.477 17.906 -21.172 1 98.31 368 PHE B O 1
ATOM 7591 N N . PRO B 1 369 ? -7.883 19.547 -21.688 1 97.06 369 PRO B N 1
ATOM 7592 C CA . PRO B 1 369 ? -8.914 19.078 -20.766 1 97.06 369 PRO B CA 1
ATOM 7593 C C . PRO B 1 369 ? -9.336 17.641 -21.016 1 97.06 369 PRO B C 1
ATOM 7595 O O . PRO B 1 369 ? -9.664 16.922 -20.062 1 97.06 369 PRO B O 1
ATOM 7598 N N . ASP B 1 370 ? -9.258 17.125 -22.234 1 96.38 370 ASP B N 1
ATOM 7599 C CA . ASP B 1 370 ? -9.711 15.781 -22.578 1 96.38 370 ASP B CA 1
ATOM 7600 C C . ASP B 1 370 ? -8.664 14.742 -22.172 1 96.38 370 ASP B C 1
ATOM 7602 O O . ASP B 1 370 ? -8.953 13.539 -22.172 1 96.38 370 ASP B O 1
ATOM 7606 N N . ARG B 1 371 ? -7.465 15.227 -21.812 1 98.31 371 ARG B N 1
ATOM 7607 C CA . ARG B 1 371 ? -6.363 14.328 -21.469 1 98.31 371 ARG B CA 1
ATOM 7608 C C . ARG B 1 371 ? -6.027 14.43 -19.984 1 98.31 371 ARG B C 1
ATOM 7610 O O . ARG B 1 371 ? -5.035 13.859 -19.516 1 98.31 371 ARG B O 1
ATOM 7617 N N . PHE B 1 372 ? -6.82 15.242 -19.266 1 97.81 372 PHE B N 1
ATOM 7618 C CA . PHE B 1 372 ? -6.695 15.359 -17.828 1 97.81 372 PHE B CA 1
ATOM 7619 C C . PHE B 1 372 ? -7.75 14.523 -17.109 1 97.81 372 PHE B C 1
ATOM 7621 O O . PHE B 1 372 ? -8.945 14.664 -17.375 1 97.81 372 PHE B O 1
ATOM 7628 N N . ILE B 1 373 ? -7.32 13.617 -16.203 1 96.94 373 ILE B N 1
ATOM 7629 C CA . ILE B 1 373 ? -8.227 12.734 -15.477 1 96.94 373 ILE B CA 1
ATOM 7630 C C . ILE B 1 373 ? -8.125 13.008 -13.977 1 96.94 373 ILE B C 1
ATOM 7632 O O . ILE B 1 373 ? -7.113 12.68 -13.352 1 96.94 373 ILE B O 1
ATOM 7636 N N . GLU B 1 374 ? -9.141 13.594 -13.375 1 95.94 374 GLU B N 1
ATOM 7637 C CA . GLU B 1 374 ? -9.234 13.781 -11.93 1 95.94 374 GLU B CA 1
ATOM 7638 C C . GLU B 1 374 ? -9.773 12.531 -11.25 1 95.94 374 GLU B C 1
ATOM 7640 O O . GLU B 1 374 ? -10.883 12.086 -11.539 1 95.94 374 GLU B O 1
ATOM 7645 N N . CYS B 1 375 ? -9 11.977 -10.336 1 96.5 375 CYS B N 1
ATOM 7646 C CA . CYS B 1 375 ? -9.359 10.68 -9.773 1 96.5 375 CYS B CA 1
ATOM 7647 C C . CYS B 1 375 ? -9.812 10.82 -8.328 1 96.5 375 CYS B C 1
ATOM 7649 O O . CYS B 1 375 ? -10.266 9.852 -7.719 1 96.5 375 CYS B O 1
ATOM 7651 N N . GLY B 1 376 ? -9.688 12.062 -7.746 1 95.62 376 GLY B N 1
ATOM 7652 C CA . GLY B 1 376 ? -10.07 12.25 -6.355 1 95.62 376 GLY B CA 1
ATOM 7653 C C . GLY B 1 376 ? -9.125 11.555 -5.387 1 95.62 376 GLY B C 1
ATOM 7654 O O . GLY B 1 376 ? -8.023 11.148 -5.766 1 95.62 376 GLY B O 1
ATOM 7655 N N . ILE B 1 377 ? -9.523 11.492 -4.129 1 96.38 377 ILE B N 1
ATOM 7656 C CA . ILE B 1 377 ? -8.727 10.844 -3.094 1 96.38 377 ILE B CA 1
ATOM 7657 C C . ILE B 1 377 ? -8.898 9.328 -3.195 1 96.38 377 ILE B C 1
ATOM 7659 O O . ILE B 1 377 ? -9.555 8.711 -2.357 1 96.38 377 ILE B O 1
ATOM 7663 N N . ALA B 1 378 ? -8.352 8.766 -4.27 1 97 378 ALA B N 1
ATOM 7664 C CA . ALA B 1 378 ? -8.492 7.355 -4.637 1 97 378 ALA B CA 1
ATOM 7665 C C . ALA B 1 378 ? -7.266 6.863 -5.402 1 97 378 ALA B C 1
ATOM 7667 O O . ALA B 1 378 ? -7.379 6.41 -6.543 1 97 378 ALA B O 1
ATOM 7668 N N . GLU B 1 379 ? -6.098 6.852 -4.75 1 97.88 379 GLU B N 1
ATOM 7669 C CA . GLU B 1 379 ? -4.82 6.578 -5.406 1 97.88 379 GLU B CA 1
ATOM 7670 C C . GLU B 1 379 ? -4.766 5.145 -5.926 1 97.88 379 GLU B C 1
ATOM 7672 O O . GLU B 1 379 ? -4.156 4.879 -6.965 1 97.88 379 GLU B O 1
ATOM 7677 N N . GLN B 1 380 ? -5.426 4.145 -5.199 1 98.19 380 GLN B N 1
ATOM 7678 C CA . GLN B 1 380 ? -5.438 2.771 -5.695 1 98.19 380 GLN B CA 1
ATOM 7679 C C . GLN B 1 380 ? -6.184 2.674 -7.023 1 98.19 380 GLN B C 1
ATOM 7681 O O . GLN B 1 380 ? -5.699 2.053 -7.969 1 98.19 380 GLN B O 1
ATOM 7686 N N . ASP B 1 381 ? -7.34 3.303 -7.086 1 98.06 381 ASP B N 1
ATOM 7687 C CA . ASP B 1 381 ? -8.109 3.367 -8.328 1 98.06 381 ASP B CA 1
ATOM 7688 C C . ASP B 1 381 ? -7.32 4.078 -9.422 1 98.06 381 ASP B C 1
ATOM 7690 O O . ASP B 1 381 ? -7.281 3.615 -10.562 1 98.06 381 ASP B O 1
ATOM 7694 N N . MET B 1 382 ? -6.664 5.188 -9.07 1 98.5 382 MET B N 1
ATOM 7695 C CA . MET B 1 382 ? -5.914 6.004 -10.023 1 98.5 382 MET B CA 1
ATOM 7696 C C . MET B 1 382 ? -4.801 5.195 -10.68 1 98.5 382 MET B C 1
ATOM 7698 O O . MET B 1 382 ? -4.668 5.188 -11.898 1 98.5 382 MET B O 1
ATOM 7702 N N . VAL B 1 383 ? -4 4.484 -9.898 1 98.81 383 VAL B N 1
ATOM 7703 C CA . VAL B 1 383 ? -2.861 3.74 -10.422 1 98.81 383 VAL B CA 1
ATOM 7704 C C . VAL B 1 383 ? -3.355 2.566 -11.258 1 98.81 383 VAL B C 1
ATOM 7706 O O . VAL B 1 383 ? -2.777 2.258 -12.305 1 98.81 383 VAL B O 1
ATOM 7709 N N . SER B 1 384 ? -4.422 1.89 -10.82 1 98.69 384 SER B N 1
ATOM 7710 C CA . SER B 1 384 ? -4.969 0.788 -11.602 1 98.69 384 SER B CA 1
ATOM 7711 C C . SER B 1 384 ? -5.551 1.283 -12.922 1 98.69 384 SER B C 1
ATOM 7713 O O . SER B 1 384 ? -5.465 0.597 -13.945 1 98.69 384 SER B O 1
ATOM 7715 N N . GLN B 1 385 ? -6.199 2.48 -12.93 1 98.5 385 GLN B N 1
ATOM 7716 C CA . GLN B 1 385 ? -6.637 3.09 -14.18 1 98.5 385 GLN B CA 1
ATOM 7717 C C . GLN B 1 385 ? -5.457 3.348 -15.109 1 98.5 385 GLN B C 1
ATOM 7719 O O . GLN B 1 385 ? -5.531 3.064 -16.312 1 98.5 385 GLN B O 1
ATOM 7724 N N . ALA B 1 386 ? -4.402 3.914 -14.523 1 98.88 386 ALA B N 1
ATOM 7725 C CA . ALA B 1 386 ? -3.207 4.203 -15.312 1 98.88 386 ALA B CA 1
ATOM 7726 C C . ALA B 1 386 ? -2.666 2.941 -15.977 1 98.88 386 ALA B C 1
ATOM 7728 O O . ALA B 1 386 ? -2.232 2.973 -17.125 1 98.88 386 ALA B O 1
ATOM 7729 N N . SER B 1 387 ? -2.66 1.833 -15.234 1 98.56 387 SER B N 1
ATOM 7730 C CA . SER B 1 387 ? -2.246 0.55 -15.789 1 98.56 387 SER B CA 1
ATOM 7731 C C . SER B 1 387 ? -3.115 0.158 -16.984 1 98.56 387 SER B C 1
ATOM 7733 O O . SER B 1 387 ? -2.6 -0.231 -18.031 1 98.56 387 SER B O 1
ATOM 7735 N N . GLY B 1 388 ? -4.477 0.28 -16.828 1 98.44 388 GLY B N 1
ATOM 7736 C CA . GLY B 1 388 ? -5.387 0.01 -17.922 1 98.44 388 GLY B CA 1
ATOM 7737 C C . GLY B 1 388 ? -5.141 0.897 -19.125 1 98.44 388 GLY B C 1
ATOM 7738 O O . GLY B 1 388 ? -5.176 0.429 -20.266 1 98.44 388 GLY B O 1
ATOM 7739 N N . MET B 1 389 ? -4.871 2.184 -18.906 1 98.62 389 MET B N 1
ATOM 7740 C CA . MET B 1 389 ? -4.586 3.141 -19.969 1 98.62 389 MET B CA 1
ATOM 7741 C C . MET B 1 389 ? -3.312 2.764 -20.719 1 98.62 389 MET B C 1
ATOM 7743 O O . MET B 1 389 ? -3.271 2.812 -21.938 1 98.62 389 MET B O 1
ATOM 7747 N N . ALA B 1 390 ? -2.279 2.416 -19.938 1 98.56 390 ALA B N 1
ATOM 7748 C CA . ALA B 1 390 ? -1.009 2.035 -20.547 1 98.56 390 ALA B CA 1
ATOM 7749 C C . ALA B 1 390 ? -1.165 0.782 -21.406 1 98.56 390 ALA B C 1
ATOM 7751 O O . ALA B 1 390 ? -0.642 0.716 -22.516 1 98.56 390 ALA B O 1
ATOM 7752 N N . LEU B 1 391 ? -1.9 -0.223 -20.906 1 97.75 391 LEU B N 1
ATOM 7753 C CA . LEU B 1 391 ? -2.154 -1.458 -21.641 1 97.75 391 LEU B CA 1
ATOM 7754 C C . LEU B 1 391 ? -2.926 -1.178 -22.938 1 97.75 391 LEU B C 1
ATOM 7756 O O . LEU B 1 391 ? -2.785 -1.907 -23.922 1 97.75 391 LEU B O 1
ATOM 7760 N N . ALA B 1 392 ? -3.703 -0.076 -22.906 1 97.31 392 ALA B N 1
ATOM 7761 C CA . ALA B 1 392 ? -4.535 0.269 -24.047 1 97.31 392 ALA B CA 1
ATOM 7762 C C . ALA B 1 392 ? -3.832 1.278 -24.953 1 97.31 392 ALA B C 1
ATOM 7764 O O . ALA B 1 392 ? -4.441 1.827 -25.875 1 97.31 392 ALA B O 1
ATOM 7765 N N . GLY B 1 393 ? -2.586 1.652 -24.641 1 96.88 393 GLY B N 1
ATOM 7766 C CA . GLY B 1 393 ? -1.774 2.357 -25.625 1 96.88 393 GLY B CA 1
ATOM 7767 C C . GLY B 1 393 ? -1.51 3.803 -25.25 1 96.88 393 GLY B C 1
ATOM 7768 O O . GLY B 1 393 ? -0.845 4.531 -25.984 1 96.88 393 GLY B O 1
ATOM 7769 N N . LEU B 1 394 ? -1.991 4.215 -24.062 1 98.5 394 LEU B N 1
ATOM 7770 C CA . LEU B 1 394 ? -1.729 5.586 -23.641 1 98.5 394 LEU B CA 1
ATOM 7771 C C . LEU B 1 394 ? -0.422 5.672 -22.859 1 98.5 394 LEU B C 1
ATOM 7773 O O . LEU B 1 394 ? 0.208 4.648 -22.578 1 98.5 394 LEU B O 1
ATOM 7777 N N . LEU B 1 395 ? 0.026 6.867 -22.625 1 98.62 395 LEU B N 1
ATOM 7778 C CA . LEU B 1 395 ? 1.191 7.184 -21.812 1 98.62 395 LEU B CA 1
ATOM 7779 C C . LEU B 1 395 ? 0.783 7.961 -20.562 1 98.62 395 LEU B C 1
ATOM 7781 O O . LEU B 1 395 ? 0.87 9.195 -20.531 1 98.62 395 LEU B O 1
ATOM 7785 N N . PRO B 1 396 ? 0.404 7.258 -19.531 1 98.88 396 PRO B N 1
ATOM 7786 C CA . PRO B 1 396 ? -0.102 7.941 -18.344 1 98.88 396 PRO B CA 1
ATOM 7787 C C . PRO B 1 396 ? 1.014 8.531 -17.484 1 98.88 396 PRO B C 1
ATOM 7789 O O . PRO B 1 396 ? 2.033 7.871 -17.25 1 98.88 396 PRO B O 1
ATOM 7792 N N . VAL B 1 397 ? 0.879 9.75 -17.031 1 98.94 397 VAL B N 1
ATOM 7793 C CA . VAL B 1 397 ? 1.648 10.406 -15.977 1 98.94 397 VAL B CA 1
ATOM 7794 C C . VAL B 1 397 ? 0.771 10.617 -14.742 1 98.94 397 VAL B C 1
ATOM 7796 O O . VAL B 1 397 ? -0.211 11.359 -14.789 1 98.94 397 VAL B O 1
ATOM 7799 N N . VAL B 1 398 ? 1.116 9.977 -13.672 1 98.88 398 VAL B N 1
ATOM 7800 C CA . VAL B 1 398 ? 0.27 9.867 -12.484 1 98.88 398 VAL B CA 1
ATOM 7801 C C . VAL B 1 398 ? 0.81 10.766 -11.383 1 98.88 398 VAL B C 1
ATOM 7803 O O . VAL B 1 398 ? 1.993 10.703 -11.039 1 98.88 398 VAL B O 1
ATOM 7806 N N . HIS B 1 399 ? -0.112 11.602 -10.742 1 98.75 399 HIS B N 1
ATOM 7807 C CA . HIS B 1 399 ? 0.373 12.594 -9.797 1 98.75 399 HIS B CA 1
ATOM 7808 C C . HIS B 1 399 ? -0.31 12.445 -8.438 1 98.75 399 HIS B C 1
ATOM 7810 O O . HIS B 1 399 ? -1.524 12.25 -8.367 1 98.75 399 HIS B O 1
ATOM 7816 N N . SER B 1 400 ? 0.455 12.523 -7.348 1 98.25 400 SER B N 1
ATOM 7817 C CA . SER B 1 400 ? 0.034 12.695 -5.961 1 98.25 400 SER B CA 1
ATOM 7818 C C . SER B 1 400 ? 1.204 13.109 -5.078 1 98.25 400 SER B C 1
ATOM 7820 O O . SER B 1 400 ? 2.307 13.352 -5.57 1 98.25 400 SER B O 1
ATOM 7822 N N . PHE B 1 401 ? 0.946 13.359 -3.789 1 97.94 401 PHE B N 1
ATOM 7823 C CA . PHE B 1 401 ? 2.068 13.516 -2.871 1 97.94 401 PHE B CA 1
ATOM 7824 C C . PHE B 1 401 ? 2.865 12.219 -2.77 1 97.94 401 PHE B C 1
ATOM 7826 O O . PHE B 1 401 ? 2.289 11.125 -2.76 1 97.94 401 PHE B O 1
ATOM 7833 N N . ALA B 1 402 ? 4.164 12.305 -2.711 1 98.5 402 ALA B N 1
ATOM 7834 C CA . ALA B 1 402 ? 5.047 11.141 -2.691 1 98.5 402 ALA B CA 1
ATOM 7835 C C . ALA B 1 402 ? 4.676 10.195 -1.557 1 98.5 402 ALA B C 1
ATOM 7837 O O . ALA B 1 402 ? 4.691 8.969 -1.73 1 98.5 402 ALA B O 1
ATOM 7838 N N . CYS B 1 403 ? 4.312 10.727 -0.389 1 97.44 403 CYS B N 1
ATOM 7839 C CA . CYS B 1 403 ? 4.02 9.906 0.781 1 97.44 403 CYS B CA 1
ATOM 7840 C C . CYS B 1 403 ? 2.758 9.078 0.569 1 97.44 403 CYS B C 1
ATOM 7842 O O . CYS B 1 403 ? 2.621 7.988 1.128 1 97.44 403 CYS B O 1
ATOM 7844 N N . PHE B 1 404 ? 1.782 9.539 -0.256 1 97.69 404 PHE B N 1
ATOM 7845 C CA . PHE B 1 404 ? 0.537 8.828 -0.515 1 97.69 404 PHE B CA 1
ATOM 7846 C C . PHE B 1 404 ? 0.654 7.969 -1.77 1 97.69 404 PHE B C 1
ATOM 7848 O O . PHE B 1 404 ? 0.225 6.812 -1.78 1 97.69 404 PHE B O 1
ATOM 7855 N N . LEU B 1 405 ? 1.285 8.492 -2.775 1 98.38 405 LEU B N 1
ATOM 7856 C CA . LEU B 1 405 ? 1.382 7.848 -4.082 1 98.38 405 LEU B CA 1
ATOM 7857 C C . LEU B 1 405 ? 2.16 6.539 -3.984 1 98.38 405 LEU B C 1
ATOM 7859 O O . LEU B 1 405 ? 1.851 5.574 -4.688 1 98.38 405 LEU B O 1
ATOM 7863 N N . THR B 1 406 ? 3.229 6.496 -3.166 1 98.25 406 THR B N 1
ATOM 7864 C CA . THR B 1 406 ? 4.145 5.363 -3.176 1 98.25 406 THR B CA 1
ATOM 7865 C C . THR B 1 406 ? 3.738 4.328 -2.133 1 98.25 406 THR B C 1
ATOM 7867 O O . THR B 1 406 ? 4.211 3.189 -2.162 1 98.25 406 THR B O 1
ATOM 7870 N N . ALA B 1 407 ? 2.807 4.691 -1.221 1 97.38 407 ALA B N 1
ATOM 7871 C CA . ALA B 1 407 ? 2.475 3.83 -0.089 1 97.38 407 ALA B CA 1
ATOM 7872 C C . ALA B 1 407 ? 1.069 3.254 -0.232 1 97.38 407 ALA B C 1
ATOM 7874 O O . ALA B 1 407 ? 0.88 2.037 -0.162 1 97.38 407 ALA B O 1
ATOM 7875 N N . ARG B 1 408 ? 0.115 4.055 -0.566 1 96.5 408 ARG B N 1
ATOM 7876 C CA . ARG B 1 408 ? -1.287 3.656 -0.631 1 96.5 408 ARG B CA 1
ATOM 7877 C C . ARG B 1 408 ? -1.518 2.646 -1.751 1 96.5 408 ARG B C 1
ATOM 7879 O O . ARG B 1 408 ? -2.119 1.594 -1.53 1 96.5 408 ARG B O 1
ATOM 7886 N N . PRO B 1 409 ? -1.049 2.934 -2.914 1 98.19 409 PRO B N 1
ATOM 7887 C CA . PRO B 1 409 ? -1.217 1.991 -4.023 1 98.19 409 PRO B CA 1
ATOM 7888 C C . PRO B 1 409 ? 0.044 1.176 -4.301 1 98.19 409 PRO B C 1
ATOM 7890 O O . PRO B 1 409 ? 0.365 0.904 -5.461 1 98.19 409 PRO B O 1
ATOM 7893 N N . ASN B 1 410 ? 0.831 0.793 -3.289 1 98.44 410 ASN B N 1
ATOM 7894 C CA . ASN B 1 410 ? 2.104 0.103 -3.469 1 98.44 410 ASN B CA 1
ATOM 7895 C C . ASN B 1 410 ? 1.932 -1.191 -4.258 1 98.44 410 ASN B C 1
ATOM 7897 O O . ASN B 1 410 ? 2.695 -1.463 -5.188 1 98.44 410 ASN B O 1
ATOM 7901 N N . GLU B 1 411 ? 0.947 -1.998 -3.906 1 97.94 411 GLU B N 1
ATOM 7902 C CA . GLU B 1 411 ? 0.698 -3.248 -4.617 1 97.94 411 GLU B CA 1
ATOM 7903 C C . GLU B 1 411 ? 0.265 -2.986 -6.059 1 97.94 411 GLU B C 1
ATOM 7905 O O . GLU B 1 411 ? 0.651 -3.717 -6.973 1 97.94 411 GLU B O 1
ATOM 7910 N N . GLN B 1 412 ? -0.593 -1.978 -6.316 1 98.31 412 GLN B N 1
ATOM 7911 C CA . GLN B 1 412 ? -1.057 -1.615 -7.648 1 98.31 412 GLN B CA 1
ATOM 7912 C C . GLN B 1 412 ? 0.107 -1.189 -8.539 1 98.31 412 GLN B C 1
ATOM 7914 O O . GLN B 1 412 ? 0.112 -1.469 -9.742 1 98.31 412 GLN B O 1
ATOM 7919 N N . ILE B 1 413 ? 1.103 -0.503 -7.938 1 98.62 413 ILE B N 1
ATOM 7920 C CA . ILE B 1 413 ? 2.287 -0.109 -8.695 1 98.62 413 ILE B CA 1
ATOM 7921 C C . ILE B 1 413 ? 3.076 -1.351 -9.102 1 98.62 413 ILE B C 1
ATOM 7923 O O . ILE B 1 413 ? 3.561 -1.443 -10.234 1 98.62 413 ILE B O 1
ATOM 7927 N N . TYR B 1 414 ? 3.197 -2.33 -8.18 1 98.38 414 TYR B N 1
ATOM 7928 C CA . TYR B 1 414 ? 3.854 -3.582 -8.539 1 98.38 414 TYR B CA 1
ATOM 7929 C C . TYR B 1 414 ? 3.143 -4.258 -9.703 1 98.38 414 TYR B C 1
ATOM 7931 O O . TYR B 1 414 ? 3.789 -4.734 -10.641 1 98.38 414 TYR B O 1
ATOM 7939 N N . ASN B 1 415 ? 1.817 -4.359 -9.586 1 98.12 415 ASN B N 1
ATOM 7940 C CA . ASN B 1 415 ? 1.026 -4.961 -10.648 1 98.12 415 ASN B CA 1
ATOM 7941 C C . ASN B 1 415 ? 1.25 -4.254 -11.984 1 98.12 415 ASN B C 1
ATOM 7943 O O . ASN B 1 415 ? 1.479 -4.902 -13.008 1 98.12 415 ASN B O 1
ATOM 7947 N N . ALA B 1 416 ? 1.258 -2.939 -11.992 1 98.06 416 ALA B N 1
ATOM 7948 C CA . ALA B 1 416 ? 1.477 -2.143 -13.195 1 98.06 416 ALA B CA 1
ATOM 7949 C C . ALA B 1 416 ? 2.873 -2.379 -13.758 1 98.06 416 ALA B C 1
ATOM 7951 O O . ALA B 1 416 ? 3.035 -2.566 -14.969 1 98.06 416 ALA B O 1
ATOM 7952 N N . CYS B 1 417 ? 3.879 -2.365 -12.883 1 97.69 417 CYS B N 1
ATOM 7953 C CA . CYS B 1 417 ? 5.258 -2.568 -13.312 1 97.69 417 CYS B CA 1
ATOM 7954 C C . CYS B 1 417 ? 5.438 -3.947 -13.938 1 97.69 417 CYS B C 1
ATOM 7956 O O . CYS B 1 417 ? 6.195 -4.105 -14.898 1 97.69 417 CYS B O 1
ATOM 7958 N N . SER B 1 418 ? 4.738 -4.949 -13.383 1 97.12 418 SER B N 1
ATOM 7959 C CA . SER B 1 418 ? 4.871 -6.312 -13.883 1 97.12 418 SER B CA 1
ATOM 7960 C C . SER B 1 418 ? 4.238 -6.465 -15.266 1 97.12 418 SER B C 1
ATOM 7962 O O . SER B 1 418 ? 4.48 -7.453 -15.953 1 97.12 418 SER B O 1
ATOM 7964 N N . GLU B 1 419 ? 3.424 -5.484 -15.703 1 97.44 419 GLU B N 1
ATOM 7965 C CA . GLU B 1 419 ? 2.799 -5.516 -17.031 1 97.44 419 GLU B CA 1
ATOM 7966 C C . GLU B 1 419 ? 3.729 -4.941 -18.094 1 97.44 419 GLU B C 1
ATOM 7968 O O . GLU B 1 419 ? 3.447 -5.039 -19.281 1 97.44 419 GLU B O 1
ATOM 7973 N N . GLY B 1 420 ? 4.84 -4.215 -17.703 1 96.12 420 GLY B N 1
ATOM 7974 C CA . GLY B 1 420 ? 5.941 -3.852 -18.578 1 96.12 420 GLY B CA 1
ATOM 7975 C C . GLY B 1 420 ? 5.656 -2.621 -19.406 1 96.12 420 GLY B C 1
ATOM 7976 O O . GLY B 1 420 ? 6.355 -2.355 -20.391 1 96.12 420 GLY B O 1
ATOM 7977 N N . LYS B 1 421 ? 4.586 -1.894 -19.078 1 95.94 421 LYS B N 1
ATOM 7978 C CA . LYS B 1 421 ? 4.246 -0.697 -19.844 1 95.94 421 LYS B CA 1
ATOM 7979 C C . LYS B 1 421 ? 4.852 0.551 -19.219 1 95.94 421 LYS B C 1
ATOM 7981 O O . LYS B 1 421 ? 5.266 0.524 -18.047 1 95.94 421 LYS B O 1
ATOM 7986 N N . ARG B 1 422 ? 4.98 1.597 -20.016 1 97.19 422 ARG B N 1
ATOM 7987 C CA . ARG B 1 422 ? 5.535 2.854 -19.531 1 97.19 422 ARG B CA 1
ATOM 7988 C C . ARG B 1 422 ? 4.477 3.67 -18.797 1 97.19 422 ARG B C 1
ATOM 7990 O O . ARG B 1 422 ? 3.41 3.957 -19.344 1 97.19 422 ARG B O 1
ATOM 7997 N N . ILE B 1 423 ? 4.664 3.934 -17.578 1 98.75 423 ILE B N 1
ATOM 7998 C CA . ILE B 1 423 ? 3.926 4.832 -16.703 1 98.75 423 ILE B CA 1
ATOM 7999 C C . ILE B 1 423 ? 4.902 5.711 -15.922 1 98.75 423 ILE B C 1
ATOM 8001 O O . ILE B 1 423 ? 5.941 5.238 -15.461 1 98.75 423 ILE B O 1
ATOM 8005 N N . VAL B 1 424 ? 4.68 6.973 -15.859 1 98.94 424 VAL B N 1
ATOM 8006 C CA . VAL B 1 424 ? 5.516 7.852 -15.047 1 98.94 424 VAL B CA 1
ATOM 8007 C C . VAL B 1 424 ? 4.762 8.258 -13.781 1 98.94 424 VAL B C 1
ATOM 8009 O O . VAL B 1 424 ? 3.709 8.891 -13.852 1 98.94 424 VAL B O 1
ATOM 8012 N N . PHE B 1 425 ? 5.246 7.844 -12.672 1 98.94 425 PHE B N 1
ATOM 8013 C CA . PHE B 1 425 ? 4.73 8.273 -11.375 1 98.94 425 PHE B CA 1
ATOM 8014 C C . PHE B 1 425 ? 5.453 9.523 -10.891 1 98.94 425 PHE B C 1
ATOM 8016 O O . PHE B 1 425 ? 6.68 9.539 -10.797 1 98.94 425 PHE B O 1
ATOM 8023 N N . VAL B 1 426 ? 4.73 10.57 -10.594 1 98.88 426 VAL B N 1
ATOM 8024 C CA . VAL B 1 426 ? 5.309 11.828 -10.125 1 98.88 426 VAL B CA 1
ATOM 8025 C C . VAL B 1 426 ? 4.859 12.102 -8.688 1 98.88 426 VAL B C 1
ATOM 8027 O O . VAL B 1 426 ? 3.68 12.359 -8.438 1 98.88 426 VAL B O 1
ATOM 8030 N N . GLY B 1 427 ? 5.797 11.992 -7.773 1 98.75 427 GLY B N 1
ATOM 8031 C CA . GLY B 1 427 ? 5.52 12.273 -6.375 1 98.75 427 GLY B CA 1
ATOM 8032 C C . GLY B 1 427 ? 6.012 13.641 -5.93 1 98.75 427 GLY B C 1
ATOM 8033 O O . GLY B 1 427 ? 7.219 13.867 -5.84 1 98.75 427 GLY B O 1
ATOM 8034 N N . SER B 1 428 ? 5.109 14.531 -5.586 1 97.94 428 SER B N 1
ATOM 8035 C CA . SER B 1 428 ? 5.453 15.852 -5.066 1 97.94 428 SER B CA 1
ATOM 8036 C C . SER B 1 428 ? 5.551 15.836 -3.545 1 97.94 428 SER B C 1
ATOM 8038 O O . SER B 1 428 ? 5.309 14.812 -2.91 1 97.94 428 SER B O 1
ATOM 8040 N N . LEU B 1 429 ? 5.973 16.969 -2.932 1 97.31 429 LEU B N 1
ATOM 8041 C CA . LEU B 1 429 ? 6.133 17.078 -1.485 1 97.31 429 LEU B CA 1
ATOM 8042 C C . LEU B 1 429 ? 7.078 16 -0.957 1 97.31 429 LEU B C 1
ATOM 8044 O O . LEU B 1 429 ? 6.797 15.375 0.069 1 97.31 429 LEU B O 1
ATOM 8048 N N . ALA B 1 430 ? 8.094 15.773 -1.7 1 98.19 430 ALA B N 1
ATOM 8049 C CA . ALA B 1 430 ? 8.984 14.664 -1.356 1 98.19 430 ALA B CA 1
ATOM 8050 C C . ALA B 1 430 ? 10.047 15.102 -0.355 1 98.19 430 ALA B C 1
ATOM 8052 O O . ALA B 1 430 ? 10.547 16.234 -0.423 1 98.19 430 ALA B O 1
ATOM 8053 N N . GLY B 1 431 ? 10.383 14.211 0.605 1 98.5 431 GLY B N 1
ATOM 8054 C CA . GLY B 1 431 ? 11.508 14.43 1.506 1 98.5 431 GLY B CA 1
ATOM 8055 C C . GLY B 1 431 ? 11.078 14.836 2.902 1 98.5 431 GLY B C 1
ATOM 8056 O O . GLY B 1 431 ? 9.898 14.766 3.242 1 98.5 431 GLY B O 1
ATOM 8057 N N . LEU B 1 432 ? 12.055 15.234 3.67 1 98.44 432 LEU B N 1
ATOM 8058 C CA . LEU B 1 432 ? 11.875 15.648 5.059 1 98.44 432 LEU B CA 1
ATOM 8059 C C . LEU B 1 432 ? 11.094 16.953 5.145 1 98.44 432 LEU B C 1
ATOM 8061 O O . LEU B 1 432 ? 10.406 17.203 6.141 1 98.44 432 LEU B O 1
ATOM 8065 N N . LEU B 1 433 ? 11.164 17.75 4.066 1 97.31 433 LEU B N 1
ATOM 8066 C CA . LEU B 1 433 ? 10.523 19.047 4.012 1 97.31 433 LEU B CA 1
ATOM 8067 C C . LEU B 1 433 ? 9.406 19.062 2.973 1 97.31 433 LEU B C 1
ATOM 8069 O O . LEU B 1 433 ? 9.508 18.406 1.939 1 97.31 433 LEU B O 1
ATOM 8073 N N . PRO B 1 434 ? 8.32 19.828 3.174 1 95.69 434 PRO B N 1
ATOM 8074 C CA . PRO B 1 434 ? 8.062 20.672 4.348 1 95.69 434 PRO B CA 1
ATOM 8075 C C . PRO B 1 434 ? 7.801 19.844 5.609 1 95.69 434 PRO B C 1
ATOM 8077 O O . PRO B 1 434 ? 7.164 18.797 5.543 1 95.69 434 PRO B O 1
ATOM 8080 N N . ALA B 1 435 ? 8.219 20.328 6.73 1 97.19 435 ALA B N 1
ATOM 8081 C CA . ALA B 1 435 ? 8.148 19.562 7.973 1 97.19 435 ALA B CA 1
ATOM 8082 C C . ALA B 1 435 ? 6.922 19.953 8.789 1 97.19 435 ALA B C 1
ATOM 8084 O O . ALA B 1 435 ? 6.516 19.234 9.703 1 97.19 435 ALA B O 1
ATOM 8085 N N . GLY B 1 436 ? 6.285 21.047 8.508 1 94.12 436 GLY B N 1
ATOM 8086 C CA . GLY B 1 436 ? 5.172 21.609 9.258 1 94.12 436 GLY B CA 1
ATOM 8087 C C . GLY B 1 436 ? 3.998 20.656 9.383 1 94.12 436 GLY B C 1
ATOM 8088 O O . GLY B 1 436 ? 3.447 20.484 10.477 1 94.12 436 GLY B O 1
ATOM 8089 N N . PRO B 1 437 ? 3.619 19.984 8.32 1 92.88 437 PRO B N 1
ATOM 8090 C CA . PRO B 1 437 ? 2.465 19.078 8.383 1 92.88 437 PRO B CA 1
ATOM 8091 C C . PRO B 1 437 ? 2.709 17.859 9.273 1 92.88 437 PRO B C 1
ATOM 8093 O O . PRO B 1 437 ? 1.756 17.25 9.766 1 92.88 437 PRO B O 1
ATOM 8096 N N . GLY B 1 438 ? 4.012 17.484 9.414 1 94.5 438 GLY B N 1
ATOM 8097 C CA . GLY B 1 438 ? 4.312 16.344 10.25 1 94.5 438 GLY B CA 1
ATOM 8098 C C . GLY B 1 438 ? 4.562 15.07 9.461 1 94.5 438 GLY B C 1
ATOM 8099 O O . GLY B 1 438 ? 4.531 15.086 8.227 1 94.5 438 GLY B O 1
ATOM 8100 N N . HIS B 1 439 ? 4.77 13.977 10.195 1 96.19 439 HIS B N 1
ATOM 8101 C CA . HIS B 1 439 ? 5.336 12.758 9.625 1 96.19 439 HIS B CA 1
ATOM 8102 C C . HIS B 1 439 ? 4.348 12.078 8.688 1 96.19 439 HIS B C 1
ATOM 8104 O O . HIS B 1 439 ? 4.738 11.258 7.852 1 96.19 439 HIS B O 1
ATOM 8110 N N . SER B 1 440 ? 3.059 12.383 8.781 1 94.44 440 SER B N 1
ATOM 8111 C CA . SER B 1 440 ? 2.105 11.812 7.832 1 94.44 440 SER B CA 1
ATOM 8112 C C . SER B 1 440 ? 2.365 12.32 6.418 1 94.44 440 SER B C 1
ATOM 8114 O O . SER B 1 440 ? 1.989 11.672 5.438 1 94.44 440 SER B O 1
ATOM 8116 N N . HIS B 1 441 ? 3.049 13.477 6.266 1 96.44 441 HIS B N 1
ATOM 8117 C CA . HIS B 1 441 ? 3.207 14.109 4.957 1 96.44 441 HIS B CA 1
ATOM 8118 C C . HIS B 1 441 ? 4.676 14.18 4.555 1 96.44 441 HIS B C 1
ATOM 8120 O O . HIS B 1 441 ? 4.996 14.562 3.428 1 96.44 441 HIS B O 1
ATOM 8126 N N . GLN B 1 442 ? 5.57 13.883 5.473 1 97.81 442 GLN B N 1
ATOM 8127 C CA . GLN B 1 442 ? 6.992 13.852 5.129 1 97.81 442 GLN B CA 1
ATOM 8128 C C . GLN B 1 442 ? 7.367 12.531 4.461 1 97.81 442 GLN B C 1
ATOM 8130 O O . GLN B 1 442 ? 7.301 11.469 5.082 1 97.81 442 GLN B O 1
ATOM 8135 N N . SER B 1 443 ? 7.703 12.625 3.207 1 98 443 SER B N 1
ATOM 8136 C CA . SER B 1 443 ? 7.957 11.43 2.412 1 98 443 SER B CA 1
ATOM 8137 C C . SER B 1 443 ? 9.422 11.008 2.5 1 98 443 SER B C 1
ATOM 8139 O O . SER B 1 443 ? 10.219 11.32 1.614 1 98 443 SER B O 1
ATOM 8141 N N . VAL B 1 444 ? 9.781 10.203 3.451 1 98.38 444 VAL B N 1
ATOM 8142 C CA . VAL B 1 444 ? 11.164 9.805 3.684 1 98.38 444 VAL B CA 1
ATOM 8143 C C . VAL B 1 444 ? 11.289 8.289 3.629 1 98.38 444 VAL B C 1
ATOM 8145 O O . VAL B 1 444 ? 12.18 7.707 4.258 1 98.38 444 VAL B O 1
ATOM 8148 N N . ARG B 1 445 ? 10.406 7.582 2.934 1 98.06 445 ARG B N 1
ATOM 8149 C CA . ARG B 1 445 ? 10.516 6.133 2.785 1 98.06 445 ARG B CA 1
ATOM 8150 C C . ARG B 1 445 ? 10.102 5.695 1.384 1 98.06 445 ARG B C 1
ATOM 8152 O O . ARG B 1 445 ? 9.992 4.5 1.109 1 98.06 445 ARG B O 1
ATOM 8159 N N . ASP B 1 446 ? 9.812 6.656 0.512 1 98.56 446 ASP B N 1
ATOM 8160 C CA . ASP B 1 446 ? 9.305 6.383 -0.827 1 98.56 446 ASP B CA 1
ATOM 8161 C C . ASP B 1 446 ? 10.328 5.613 -1.658 1 98.56 446 ASP B C 1
ATOM 8163 O O . ASP B 1 446 ? 9.969 4.715 -2.42 1 98.56 446 ASP B O 1
ATOM 8167 N N . LEU B 1 447 ? 11.641 5.879 -1.488 1 98.62 447 LEU B N 1
ATOM 8168 C CA . LEU B 1 447 ? 12.656 5.145 -2.234 1 98.62 447 LEU B CA 1
ATOM 8169 C C . LEU B 1 447 ? 12.672 3.674 -1.827 1 98.62 447 LEU B C 1
ATOM 8171 O O . LEU B 1 447 ? 12.758 2.789 -2.682 1 98.62 447 LEU B O 1
ATOM 8175 N N . ALA B 1 448 ? 12.602 3.451 -0.541 1 98.44 448 ALA B N 1
ATOM 8176 C CA . ALA B 1 448 ? 12.562 2.08 -0.041 1 98.44 448 ALA B CA 1
ATOM 8177 C C . ALA B 1 448 ? 11.32 1.347 -0.542 1 98.44 448 ALA B C 1
ATOM 8179 O O . ALA B 1 448 ? 11.414 0.206 -1.003 1 98.44 448 ALA B O 1
ATOM 8180 N N . ALA B 1 449 ? 10.188 1.994 -0.489 1 98.19 449 ALA B N 1
ATOM 8181 C CA . ALA B 1 449 ? 8.906 1.388 -0.84 1 98.19 449 ALA B CA 1
ATOM 8182 C C . ALA B 1 449 ? 8.859 1.036 -2.324 1 98.19 449 ALA B C 1
ATOM 8184 O O . ALA B 1 449 ? 8.227 0.052 -2.715 1 98.19 449 ALA B O 1
ATOM 8185 N N . MET B 1 450 ? 9.609 1.787 -3.158 1 97.75 450 MET B N 1
ATOM 8186 C CA . MET B 1 450 ? 9.469 1.662 -4.609 1 97.75 450 MET B CA 1
ATOM 8187 C C . MET B 1 450 ? 10.703 0.992 -5.211 1 97.75 450 MET B C 1
ATOM 8189 O O . MET B 1 450 ? 10.664 0.529 -6.355 1 97.75 450 MET B O 1
ATOM 8193 N N . GLY B 1 451 ? 11.766 0.934 -4.477 1 97 451 GLY B N 1
ATOM 8194 C CA . GLY B 1 451 ? 13.078 0.651 -5.039 1 97 451 GLY B CA 1
ATOM 8195 C C . GLY B 1 451 ? 13.156 -0.704 -5.719 1 97 451 GLY B C 1
ATOM 8196 O O . GLY B 1 451 ? 13.906 -0.88 -6.68 1 97 451 GLY B O 1
ATOM 8197 N N . ALA B 1 452 ? 12.367 -1.664 -5.258 1 97.06 452 ALA B N 1
ATOM 8198 C CA . ALA B 1 452 ? 12.484 -3.029 -5.762 1 97.06 452 ALA B CA 1
ATOM 8199 C C . ALA B 1 452 ? 11.422 -3.32 -6.816 1 97.06 452 ALA B C 1
ATOM 8201 O O . ALA B 1 452 ? 11.305 -4.449 -7.297 1 97.06 452 ALA B O 1
ATOM 8202 N N . MET B 1 453 ? 10.609 -2.324 -7.262 1 97.62 453 MET B N 1
ATOM 8203 C CA . MET B 1 453 ? 9.617 -2.545 -8.312 1 97.62 453 MET B CA 1
ATOM 8204 C C . MET B 1 453 ? 10.289 -2.98 -9.609 1 97.62 453 MET B C 1
ATOM 8206 O O . MET B 1 453 ? 11.281 -2.387 -10.031 1 97.62 453 MET B O 1
ATOM 8210 N N . PRO B 1 454 ? 9.758 -4.008 -10.328 1 95.69 454 PRO B N 1
ATOM 8211 C CA . PRO B 1 454 ? 10.406 -4.512 -11.539 1 95.69 454 PRO B CA 1
ATOM 8212 C C . PRO B 1 454 ? 10.508 -3.455 -12.641 1 95.69 454 PRO B C 1
ATOM 8214 O O . PRO B 1 454 ? 9.492 -2.893 -13.055 1 95.69 454 PRO B O 1
ATOM 8217 N N . GLY B 1 455 ? 11.688 -3.193 -13.016 1 95.06 455 GLY B N 1
ATOM 8218 C CA . GLY B 1 455 ? 11.938 -2.346 -14.172 1 95.06 455 GLY B CA 1
ATOM 8219 C C . GLY B 1 455 ? 11.812 -0.866 -13.859 1 95.06 455 GLY B C 1
ATOM 8220 O O . GLY B 1 455 ? 12.109 -0.024 -14.711 1 95.06 455 GLY B O 1
ATOM 8221 N N . LEU B 1 456 ? 11.445 -0.474 -12.648 1 97.75 456 LEU B N 1
ATOM 8222 C CA . LEU B 1 456 ? 11.18 0.917 -12.289 1 97.75 456 LEU B CA 1
ATOM 8223 C C . LEU B 1 456 ? 12.492 1.674 -12.07 1 97.75 456 LEU B C 1
ATOM 8225 O O . LEU B 1 456 ? 13.398 1.167 -11.414 1 97.75 456 LEU B O 1
ATOM 8229 N N . THR B 1 457 ? 12.617 2.842 -12.664 1 98.06 457 THR B N 1
ATOM 8230 C CA . THR B 1 457 ? 13.742 3.742 -12.422 1 98.06 457 THR B CA 1
ATOM 8231 C C . THR B 1 457 ? 13.281 4.988 -11.664 1 98.06 457 THR B C 1
ATOM 8233 O O . THR B 1 457 ? 12.219 5.543 -11.961 1 98.06 457 THR B O 1
ATOM 8236 N N . MET B 1 458 ? 14.031 5.402 -10.695 1 98.69 458 MET B N 1
ATOM 8237 C CA . MET B 1 458 ? 13.664 6.562 -9.883 1 98.69 458 MET B CA 1
ATOM 8238 C C . MET B 1 458 ? 14.672 7.695 -10.062 1 98.69 458 MET B C 1
ATOM 8240 O O . MET B 1 458 ? 15.883 7.465 -10.039 1 98.69 458 MET B O 1
ATOM 8244 N N . VAL B 1 459 ? 14.164 8.945 -10.219 1 98.81 459 VAL B N 1
ATOM 8245 C CA . VAL B 1 459 ? 15.031 10.102 -10.43 1 98.81 459 VAL B CA 1
ATOM 8246 C C . VAL B 1 459 ? 14.516 11.289 -9.617 1 98.81 459 VAL B C 1
ATOM 8248 O O . VAL B 1 459 ? 13.328 11.367 -9.305 1 98.81 459 VAL B O 1
ATOM 8251 N N . GLU B 1 460 ? 15.352 12.195 -9.234 1 98.88 460 GLU B N 1
ATOM 8252 C CA . GLU B 1 460 ? 15.008 13.453 -8.594 1 98.88 460 GLU B CA 1
ATOM 8253 C C . GLU B 1 460 ? 15.82 14.609 -9.164 1 98.88 460 GLU B C 1
ATOM 8255 O O . GLU B 1 460 ? 17.047 14.586 -9.125 1 98.88 460 GLU B O 1
ATOM 8260 N N . PRO B 1 461 ? 15.188 15.617 -9.734 1 98.81 461 PRO B N 1
ATOM 8261 C CA . PRO B 1 461 ? 15.922 16.766 -10.25 1 98.81 461 PRO B CA 1
ATOM 8262 C C . PRO B 1 461 ? 16.531 17.625 -9.141 1 98.81 461 PRO B C 1
ATOM 8264 O O . PRO B 1 461 ? 15.898 17.828 -8.094 1 98.81 461 PRO B O 1
ATOM 8267 N N . SER B 1 462 ? 17.672 18.156 -9.367 1 98.31 462 SER B N 1
ATOM 8268 C CA . SER B 1 462 ? 18.391 18.938 -8.383 1 98.31 462 SER B CA 1
ATOM 8269 C C . SER B 1 462 ? 18.031 20.422 -8.484 1 98.31 462 SER B C 1
ATOM 8271 O O . SER B 1 462 ? 18.25 21.188 -7.535 1 98.31 462 SER B O 1
ATOM 8273 N N . CYS B 1 463 ? 17.547 20.875 -9.648 1 98.06 463 CYS B N 1
ATOM 8274 C CA . CYS B 1 463 ? 17.234 22.266 -9.961 1 98.06 463 CYS B CA 1
ATOM 8275 C C . CYS B 1 463 ? 16.281 22.344 -11.148 1 98.06 463 CYS B C 1
ATOM 8277 O O . CYS B 1 463 ? 15.961 21.344 -11.773 1 98.06 463 CYS B O 1
ATOM 8279 N N . PRO B 1 464 ? 15.734 23.516 -11.445 1 97.5 464 PRO B N 1
ATOM 8280 C CA . PRO B 1 464 ? 14.766 23.656 -12.539 1 97.5 464 PRO B CA 1
ATOM 8281 C C . PRO B 1 464 ? 15.32 23.141 -13.875 1 97.5 464 PRO B C 1
ATOM 8283 O O . PRO B 1 464 ? 14.594 22.516 -14.648 1 97.5 464 PRO B O 1
ATOM 8286 N N . ALA B 1 465 ? 16.609 23.328 -14.133 1 97.88 465 ALA B N 1
ATOM 8287 C CA . ALA B 1 465 ? 17.234 22.953 -15.406 1 97.88 465 ALA B CA 1
ATOM 8288 C C . ALA B 1 465 ? 17.25 21.438 -15.578 1 97.88 465 ALA B C 1
ATOM 8290 O O . ALA B 1 465 ? 17.359 20.938 -16.703 1 97.88 465 ALA B O 1
ATOM 8291 N N . ALA B 1 466 ? 17.188 20.672 -14.484 1 98.62 466 ALA B N 1
ATOM 8292 C CA . ALA B 1 466 ? 17.25 19.219 -14.531 1 98.62 466 ALA B CA 1
ATOM 8293 C C . ALA B 1 466 ? 15.883 18.609 -14.773 1 98.62 466 ALA B C 1
ATOM 8295 O O . ALA B 1 466 ? 15.773 17.438 -15.172 1 98.62 466 ALA B O 1
ATOM 8296 N N . VAL B 1 467 ? 14.773 19.359 -14.57 1 98.62 467 VAL B N 1
ATOM 8297 C CA . VAL B 1 467 ? 13.422 18.812 -14.562 1 98.62 467 VAL B CA 1
ATOM 8298 C C . VAL B 1 467 ? 13.047 18.328 -15.961 1 98.62 467 VAL B C 1
ATOM 8300 O O . VAL B 1 467 ? 12.641 17.172 -16.141 1 98.62 467 VAL B O 1
ATOM 8303 N N . GLY B 1 468 ? 13.211 19.172 -16.922 1 98.44 468 GLY B N 1
ATOM 8304 C CA . GLY B 1 468 ? 12.844 18.859 -18.297 1 98.44 468 GLY B CA 1
ATOM 8305 C C . GLY B 1 468 ? 13.547 17.625 -18.828 1 98.44 468 GLY B C 1
ATOM 8306 O O . GLY B 1 468 ? 12.891 16.672 -19.25 1 98.44 468 GLY B O 1
ATOM 8307 N N . PRO B 1 469 ? 14.891 17.625 -18.781 1 98.62 469 PRO B N 1
ATOM 8308 C CA . PRO B 1 469 ? 15.656 16.484 -19.297 1 98.62 469 PRO B CA 1
ATOM 8309 C C . PRO B 1 469 ? 15.305 15.172 -18.594 1 98.62 469 PRO B C 1
ATOM 8311 O O . PRO B 1 469 ? 15.203 14.125 -19.25 1 98.62 469 PRO B O 1
ATOM 8314 N N . LEU B 1 470 ? 15.094 15.156 -17.297 1 98.81 470 LEU B N 1
ATOM 8315 C CA . LEU B 1 470 ? 14.773 13.93 -16.578 1 98.81 470 LEU B CA 1
ATOM 8316 C C . LEU B 1 470 ? 13.375 13.445 -16.922 1 98.81 470 LEU B C 1
ATOM 8318 O O . LEU B 1 470 ? 13.141 12.242 -17.062 1 98.81 470 LEU B O 1
ATOM 8322 N N . LEU B 1 471 ? 12.391 14.398 -17 1 98.88 471 LEU B N 1
ATOM 8323 C CA . LEU B 1 471 ? 11.047 13.992 -17.406 1 98.88 471 LEU B CA 1
ATOM 8324 C C . LEU B 1 471 ? 11.07 13.398 -18.812 1 98.88 471 LEU B C 1
ATOM 8326 O O . LEU B 1 471 ? 10.414 12.391 -19.078 1 98.88 471 LEU B O 1
ATOM 8330 N N . ARG B 1 472 ? 11.805 14.047 -19.703 1 98.5 472 ARG B N 1
ATOM 8331 C CA . ARG B 1 472 ? 11.922 13.531 -21.062 1 98.5 472 ARG B CA 1
ATOM 8332 C C . ARG B 1 472 ? 12.5 12.117 -21.062 1 98.5 472 ARG B C 1
ATOM 8334 O O . ARG B 1 472 ? 12.023 11.242 -21.797 1 98.5 472 ARG B O 1
ATOM 8341 N N . TRP B 1 473 ? 13.516 11.898 -20.281 1 98.38 473 TRP B N 1
ATOM 8342 C CA . TRP B 1 473 ? 14.078 10.555 -20.172 1 98.38 473 TRP B CA 1
ATOM 8343 C C . TRP B 1 473 ? 13.016 9.562 -19.719 1 98.38 473 TRP B C 1
ATOM 8345 O O . TRP B 1 473 ? 12.898 8.461 -20.266 1 98.38 473 TRP B O 1
ATOM 8355 N N . CYS B 1 474 ? 12.242 9.891 -18.672 1 98.62 474 CYS B N 1
ATOM 8356 C CA . CYS B 1 474 ? 11.203 9.016 -18.141 1 98.62 474 CYS B CA 1
ATOM 8357 C C . CYS B 1 474 ? 10.172 8.672 -19.219 1 98.62 474 CYS B C 1
ATOM 8359 O O . CYS B 1 474 ? 9.703 7.539 -19.297 1 98.62 474 CYS B O 1
ATOM 8361 N N . LEU B 1 475 ? 9.852 9.641 -20.078 1 98.5 475 LEU B N 1
ATOM 8362 C CA . LEU B 1 475 ? 8.766 9.5 -21.047 1 98.5 475 LEU B CA 1
ATOM 8363 C C . LEU B 1 475 ? 9.242 8.766 -22.297 1 98.5 475 LEU B C 1
ATOM 8365 O O . LEU B 1 475 ? 8.453 8.094 -22.969 1 98.5 475 LEU B O 1
ATOM 8369 N N . GLU B 1 476 ? 10.562 8.859 -22.594 1 97.44 476 GLU B N 1
ATOM 8370 C CA . GLU B 1 476 ? 10.977 8.461 -23.938 1 97.44 476 GLU B CA 1
ATOM 8371 C C . GLU B 1 476 ? 12.055 7.379 -23.875 1 97.44 476 GLU B C 1
ATOM 8373 O O . GLU B 1 476 ? 12.188 6.586 -24.812 1 97.44 476 GLU B O 1
ATOM 8378 N N . ALA B 1 477 ? 12.836 7.406 -22.812 1 96.31 477 ALA B N 1
ATOM 8379 C CA . ALA B 1 477 ? 14.016 6.543 -22.812 1 96.31 477 ALA B CA 1
ATOM 8380 C C . ALA B 1 477 ? 13.875 5.418 -21.797 1 96.31 477 ALA B C 1
ATOM 8382 O O . ALA B 1 477 ? 14.438 4.336 -21.969 1 96.31 477 ALA B O 1
ATOM 8383 N N . ALA B 1 478 ? 13.117 5.66 -20.734 1 94.56 478 ALA B N 1
ATOM 8384 C CA . ALA B 1 478 ? 12.984 4.656 -19.688 1 94.56 478 ALA B CA 1
ATOM 8385 C C . ALA B 1 478 ? 12.438 3.346 -20.25 1 94.56 478 ALA B C 1
ATOM 8387 O O . ALA B 1 478 ? 11.523 3.354 -21.078 1 94.56 478 ALA B O 1
ATOM 8388 N N . PRO B 1 479 ? 12.953 2.217 -19.875 1 88.5 479 PRO B N 1
ATOM 8389 C CA . PRO B 1 479 ? 12.492 0.933 -20.406 1 88.5 479 PRO B CA 1
ATOM 8390 C C . PRO B 1 479 ? 11.102 0.552 -19.906 1 88.5 479 PRO B C 1
ATOM 8392 O O . PRO B 1 479 ? 10.406 -0.238 -20.547 1 88.5 479 PRO B O 1
ATOM 8395 N N . ALA B 1 480 ? 10.719 0.914 -18.828 1 91.81 480 ALA B N 1
ATOM 8396 C CA . ALA B 1 480 ? 9.414 0.628 -18.219 1 91.81 480 ALA B CA 1
ATOM 8397 C C . ALA B 1 480 ? 8.906 1.824 -17.422 1 91.81 480 ALA B C 1
ATOM 8399 O O . ALA B 1 480 ? 8.992 2.967 -17.875 1 91.81 480 ALA B O 1
ATOM 8400 N N . ALA B 1 481 ? 8.359 1.578 -16.234 1 97.75 481 ALA B N 1
ATOM 8401 C CA . ALA B 1 481 ? 7.797 2.648 -15.406 1 97.75 481 ALA B CA 1
ATOM 8402 C C . ALA B 1 481 ? 8.898 3.445 -14.719 1 97.75 481 ALA B C 1
ATOM 8404 O O . ALA B 1 481 ? 10.039 2.977 -14.609 1 97.75 481 ALA B O 1
ATOM 8405 N N . SER B 1 482 ? 8.664 4.641 -14.391 1 98.69 482 SER B N 1
ATOM 8406 C CA . SER B 1 482 ? 9.602 5.508 -13.688 1 98.69 482 SER B CA 1
ATOM 8407 C C . SER B 1 482 ? 8.914 6.285 -12.57 1 98.69 482 SER B C 1
ATOM 8409 O O . SER B 1 482 ? 7.691 6.426 -12.57 1 98.69 482 SER B O 1
ATOM 8411 N N . TYR B 1 483 ? 9.641 6.645 -11.625 1 98.81 483 TYR B N 1
ATOM 8412 C CA . TYR B 1 483 ? 9.219 7.504 -10.523 1 98.81 483 TYR B CA 1
ATOM 8413 C C . TYR B 1 483 ? 10.023 8.797 -10.508 1 98.81 483 TYR B C 1
ATOM 8415 O O . TYR B 1 483 ? 11.25 8.773 -10.383 1 98.81 483 TYR B O 1
ATOM 8423 N N . LEU B 1 484 ? 9.367 9.906 -10.758 1 98.88 484 LEU B N 1
ATOM 8424 C CA . LEU B 1 484 ? 9.953 11.242 -10.664 1 98.88 484 LEU B CA 1
ATOM 8425 C C . LEU B 1 484 ? 9.617 11.891 -9.328 1 98.88 484 LEU B C 1
ATOM 8427 O O . LEU B 1 484 ? 8.453 12.227 -9.078 1 98.88 484 LEU B O 1
ATOM 8431 N N . ARG B 1 485 ? 10.602 12 -8.5 1 98.75 485 ARG B N 1
ATOM 8432 C CA . ARG B 1 485 ? 10.5 12.539 -7.148 1 98.75 485 ARG B CA 1
ATOM 8433 C C . ARG B 1 485 ? 10.703 14.047 -7.145 1 98.75 485 ARG B C 1
ATOM 8435 O O . ARG B 1 485 ? 11.727 14.547 -7.629 1 98.75 485 ARG B O 1
ATOM 8442 N N . LEU B 1 486 ? 9.742 14.891 -6.613 1 98.44 486 LEU B N 1
ATOM 8443 C CA . LEU B 1 486 ? 9.797 16.344 -6.723 1 98.44 486 LEU B CA 1
ATOM 8444 C C . LEU B 1 486 ? 9.703 17 -5.348 1 98.44 486 LEU B C 1
ATOM 8446 O O . LEU B 1 486 ? 8.727 16.797 -4.625 1 98.44 486 LEU B O 1
ATOM 8450 N N . VAL B 1 487 ? 10.695 17.75 -5.059 1 97.31 487 VAL B N 1
ATOM 8451 C CA . VAL B 1 487 ? 10.617 18.641 -3.902 1 97.31 487 VAL B CA 1
ATOM 8452 C C . VAL B 1 487 ? 9.688 19.812 -4.207 1 97.31 487 VAL B C 1
ATOM 8454 O O . VAL B 1 487 ? 9.695 20.344 -5.316 1 97.31 487 VAL B O 1
ATOM 8457 N N . SER B 1 488 ? 8.906 20.234 -3.191 1 95.19 488 SER B N 1
ATOM 8458 C CA . SER B 1 488 ? 7.863 21.219 -3.477 1 95.19 488 SER B CA 1
ATOM 8459 C C . SER B 1 488 ? 8.172 22.562 -2.832 1 95.19 488 SER B C 1
ATOM 8461 O O . SER B 1 488 ? 7.555 23.578 -3.17 1 95.19 488 SER B O 1
ATOM 8463 N N . ILE B 1 489 ? 9.102 22.656 -1.913 1 94.62 489 ILE B N 1
ATOM 8464 C CA . ILE B 1 489 ? 9.406 23.906 -1.223 1 94.62 489 ILE B CA 1
ATOM 8465 C C . ILE B 1 489 ? 10.359 24.75 -2.068 1 94.62 489 ILE B C 1
ATOM 8467 O O . ILE B 1 489 ? 11.086 24.203 -2.91 1 94.62 489 ILE B O 1
ATOM 8471 N N . PRO B 1 490 ? 10.406 26.047 -1.855 1 94.19 490 PRO B N 1
ATOM 8472 C CA . PRO B 1 490 ? 11.469 26.844 -2.479 1 94.19 490 PRO B CA 1
ATOM 8473 C C . PRO B 1 490 ? 12.852 26.516 -1.929 1 94.19 490 PRO B C 1
ATOM 8475 O O . PRO B 1 490 ? 13.008 26.297 -0.726 1 94.19 490 PRO B O 1
ATOM 8478 N N . CYS B 1 491 ? 13.773 26.375 -2.836 1 93.44 491 CYS B N 1
ATOM 8479 C CA . CYS B 1 491 ? 15.148 26.094 -2.451 1 93.44 491 CYS B CA 1
ATOM 8480 C C . CYS B 1 491 ? 16.109 27.125 -3.031 1 93.44 491 CYS B C 1
ATOM 8482 O O . CYS B 1 491 ? 15.938 27.562 -4.172 1 93.44 491 CYS B O 1
ATOM 8484 N N . ASP B 1 492 ? 17.031 27.641 -2.207 1 91.69 492 ASP B N 1
ATOM 8485 C CA . ASP B 1 492 ? 18.078 28.547 -2.674 1 91.69 492 ASP B CA 1
ATOM 8486 C C . ASP B 1 492 ? 19.234 27.766 -3.303 1 91.69 492 ASP B C 1
ATOM 8488 O O . ASP B 1 492 ? 20.281 27.594 -2.682 1 91.69 492 ASP B O 1
ATOM 8492 N N . VAL B 1 493 ? 19.141 27.453 -4.547 1 94.81 493 VAL B N 1
ATOM 8493 C CA . VAL B 1 493 ? 20.078 26.578 -5.254 1 94.81 493 VAL B CA 1
ATOM 8494 C C . VAL B 1 493 ? 21.312 27.375 -5.656 1 94.81 493 VAL B C 1
ATOM 8496 O O . VAL B 1 493 ? 21.266 28.188 -6.594 1 94.81 493 VAL B O 1
ATOM 8499 N N . PRO B 1 494 ? 22.453 27.125 -5.051 1 95.31 494 PRO B N 1
ATOM 8500 C CA . PRO B 1 494 ? 23.656 27.906 -5.328 1 95.31 494 PRO B CA 1
ATOM 8501 C C . PRO B 1 494 ? 24.5 27.312 -6.445 1 95.31 494 PRO B C 1
ATOM 8503 O O . PRO B 1 494 ? 25.578 27.844 -6.75 1 95.31 494 PRO B O 1
ATOM 8506 N N . PHE B 1 495 ? 24.141 26.234 -7.047 1 96.5 495 PHE B N 1
ATOM 8507 C CA . PHE B 1 495 ? 24.906 25.547 -8.078 1 96.5 495 PHE B CA 1
ATOM 8508 C C . PHE B 1 495 ? 24.156 25.547 -9.406 1 96.5 495 PHE B C 1
ATOM 8510 O O . PHE B 1 495 ? 22.984 25.906 -9.461 1 96.5 495 PHE B O 1
ATOM 8517 N N . ALA B 1 496 ? 24.875 25.203 -10.453 1 96 496 ALA B N 1
ATOM 8518 C CA . ALA B 1 496 ? 24.297 25.094 -11.789 1 96 496 ALA B CA 1
ATOM 8519 C C . ALA B 1 496 ? 24.797 23.844 -12.508 1 96 496 ALA B C 1
ATOM 8521 O O . ALA B 1 496 ? 25.922 23.391 -12.273 1 96 496 ALA B O 1
ATOM 8522 N N . LEU B 1 497 ? 23.953 23.328 -13.297 1 97.25 497 LEU B N 1
ATOM 8523 C CA . LEU B 1 497 ? 24.359 22.234 -14.188 1 97.25 497 LEU B CA 1
ATOM 8524 C C . LEU B 1 497 ? 25.047 22.781 -15.43 1 97.25 497 LEU B C 1
ATOM 8526 O O . LEU B 1 497 ? 24.844 23.938 -15.805 1 97.25 497 LEU B O 1
ATOM 8530 N N . PRO B 1 498 ? 25.828 21.922 -16.078 1 95.81 498 PRO B N 1
ATOM 8531 C CA . PRO B 1 498 ? 26.438 22.375 -17.328 1 95.81 498 PRO B CA 1
ATOM 8532 C C . PRO B 1 498 ? 25.406 22.688 -18.406 1 95.81 498 PRO B C 1
ATOM 8534 O O . PRO B 1 498 ? 24.328 22.094 -18.438 1 95.81 498 PRO B O 1
ATOM 8537 N N . ASP B 1 499 ? 25.812 23.609 -19.266 1 94.75 499 ASP B N 1
ATOM 8538 C CA . ASP B 1 499 ? 24.969 23.922 -20.406 1 94.75 499 ASP B CA 1
ATOM 8539 C C . ASP B 1 499 ? 24.672 22.672 -21.234 1 94.75 499 ASP B C 1
ATOM 8541 O O . ASP B 1 499 ? 25.578 21.891 -21.516 1 94.75 499 ASP B O 1
ATOM 8545 N N . GLY B 1 500 ? 23.516 22.484 -21.531 1 94.62 500 GLY B N 1
ATOM 8546 C CA . GLY B 1 500 ? 23.125 21.359 -22.344 1 94.62 500 GLY B CA 1
ATOM 8547 C C . GLY B 1 500 ? 23.141 20.031 -21.594 1 94.62 500 GLY B C 1
ATOM 8548 O O . GLY B 1 500 ? 23.203 18.969 -22.219 1 94.62 500 GLY B O 1
ATOM 8549 N N . TRP B 1 501 ? 23.047 20.109 -20.391 1 96.69 501 TRP B N 1
ATOM 8550 C CA . TRP B 1 501 ? 23.109 18.922 -19.562 1 96.69 501 TRP B CA 1
ATOM 8551 C C . TRP B 1 501 ? 22.062 17.891 -19.984 1 96.69 501 TRP B C 1
ATOM 8553 O O . TRP B 1 501 ? 20.906 18.25 -20.25 1 96.69 501 TRP B O 1
ATOM 8563 N N . THR B 1 502 ? 22.469 16.578 -20.125 1 96.44 502 THR B N 1
ATOM 8564 C CA . THR B 1 502 ? 21.594 15.422 -20.359 1 96.44 502 THR B CA 1
ATOM 8565 C C . THR B 1 502 ? 21.875 14.312 -19.344 1 96.44 502 THR B C 1
ATOM 8567 O O . THR B 1 502 ? 23.031 14.023 -19.047 1 96.44 502 THR B O 1
ATOM 8570 N N . PRO B 1 503 ? 20.828 13.766 -18.875 1 96.88 503 PRO B N 1
ATOM 8571 C CA . PRO B 1 503 ? 21.062 12.719 -17.891 1 96.88 503 PRO B CA 1
ATOM 8572 C C . PRO B 1 503 ? 21.656 11.445 -18.5 1 96.88 503 PRO B C 1
ATOM 8574 O O . PRO B 1 503 ? 21.266 11.047 -19.594 1 96.88 503 PRO B O 1
ATOM 8577 N N . GLU B 1 504 ? 22.609 10.844 -17.891 1 97.12 504 GLU B N 1
ATOM 8578 C CA . GLU B 1 504 ? 23.188 9.531 -18.188 1 97.12 504 GLU B CA 1
ATOM 8579 C C . GLU B 1 504 ? 22.859 8.531 -17.078 1 97.12 504 GLU B C 1
ATOM 8581 O O . GLU B 1 504 ? 23.297 8.688 -15.938 1 97.12 504 GLU B O 1
ATOM 8586 N N . PRO B 1 505 ? 22.125 7.465 -17.391 1 97.31 505 PRO B N 1
ATOM 8587 C CA . PRO B 1 505 ? 21.625 6.566 -16.359 1 97.31 505 PRO B CA 1
ATOM 8588 C C . PRO B 1 505 ? 22.719 6.059 -15.422 1 97.31 505 PRO B C 1
ATOM 8590 O O . PRO B 1 505 ? 23.703 5.465 -15.875 1 97.31 505 PRO B O 1
ATOM 8593 N N . GLY B 1 506 ? 22.531 6.316 -14.133 1 98.19 506 GLY B N 1
ATOM 8594 C CA . GLY B 1 506 ? 23.422 5.812 -13.094 1 98.19 506 GLY B CA 1
ATOM 8595 C C . GLY B 1 506 ? 24.656 6.668 -12.898 1 98.19 506 GLY B C 1
ATOM 8596 O O . GLY B 1 506 ? 25.484 6.387 -12.031 1 98.19 506 GLY B O 1
ATOM 8597 N N . ARG B 1 507 ? 24.781 7.75 -13.641 1 98.56 507 ARG B N 1
ATOM 8598 C CA . ARG B 1 507 ? 25.953 8.617 -13.523 1 98.56 507 ARG B CA 1
ATOM 8599 C C . ARG B 1 507 ? 25.562 9.992 -12.992 1 98.56 507 ARG B C 1
ATOM 8601 O O . ARG B 1 507 ? 24.422 10.438 -13.172 1 98.56 507 ARG B O 1
ATOM 8608 N N . GLY B 1 508 ? 26.5 10.609 -12.258 1 98.44 508 GLY B N 1
ATOM 8609 C CA . GLY B 1 508 ? 26.266 11.922 -11.68 1 98.44 508 GLY B CA 1
ATOM 8610 C C . GLY B 1 508 ? 27.078 13.023 -12.336 1 98.44 508 GLY B C 1
ATOM 8611 O O . GLY B 1 508 ? 27.766 12.781 -13.336 1 98.44 508 GLY B O 1
ATOM 8612 N N . THR B 1 509 ? 26.859 14.242 -11.836 1 98.38 509 THR B N 1
ATOM 8613 C CA . THR B 1 509 ? 27.547 15.438 -12.312 1 98.38 509 THR B CA 1
ATOM 8614 C C . THR B 1 509 ? 28.297 16.125 -11.172 1 98.38 509 THR B C 1
ATOM 8616 O O . THR B 1 509 ? 27.719 16.406 -10.125 1 98.38 509 THR B O 1
ATOM 8619 N N . VAL B 1 510 ? 29.594 16.406 -11.375 1 97.75 510 VAL B N 1
ATOM 8620 C CA . VAL B 1 510 ? 30.375 17.141 -10.383 1 97.75 510 VAL B CA 1
ATOM 8621 C C . VAL B 1 510 ? 29.969 18.609 -10.391 1 97.75 510 VAL B C 1
ATOM 8623 O O . VAL B 1 510 ? 30.094 19.297 -11.406 1 97.75 510 VAL B O 1
ATOM 8626 N N . LEU B 1 511 ? 29.438 19.062 -9.281 1 98 511 LEU B N 1
ATOM 8627 C CA . LEU B 1 511 ? 29.031 20.453 -9.148 1 98 511 LEU B CA 1
ATOM 8628 C C . LEU B 1 511 ? 30.188 21.312 -8.648 1 98 511 LEU B C 1
ATOM 8630 O O . LEU B 1 511 ? 30.25 22.516 -8.953 1 98 511 LEU B O 1
ATOM 8634 N N . ARG B 1 512 ? 31 20.703 -7.754 1 95.75 512 ARG B N 1
ATOM 8635 C CA . ARG B 1 512 ? 32.219 21.297 -7.188 1 95.75 512 ARG B CA 1
ATOM 8636 C C . ARG B 1 512 ? 33.344 20.266 -7.113 1 95.75 512 ARG B C 1
ATOM 8638 O O . ARG B 1 512 ? 33.188 19.219 -6.5 1 95.75 512 ARG B O 1
ATOM 8645 N N . PRO B 1 513 ? 34.469 20.562 -7.746 1 96.12 513 PRO B N 1
ATOM 8646 C CA . PRO B 1 513 ? 35.594 19.609 -7.68 1 96.12 513 PRO B CA 1
ATOM 8647 C C . PRO B 1 513 ? 36.344 19.672 -6.352 1 96.12 513 PRO B C 1
ATOM 8649 O O . PRO B 1 513 ? 36.375 20.734 -5.719 1 96.12 513 PRO B O 1
ATOM 8652 N N . GLY B 1 514 ? 36.844 18.578 -5.934 1 96.94 514 GLY B N 1
ATOM 8653 C CA . GLY B 1 514 ? 37.656 18.469 -4.746 1 96.94 514 GLY B CA 1
ATOM 8654 C C . GLY B 1 514 ? 38.438 17.172 -4.688 1 96.94 514 GLY B C 1
ATOM 8655 O O . GLY B 1 514 ? 38.25 16.281 -5.512 1 96.94 514 GLY B O 1
ATOM 8656 N N . ARG B 1 515 ? 39.375 17.109 -3.682 1 95.56 515 ARG B N 1
ATOM 8657 C CA . ARG B 1 515 ? 40.281 15.961 -3.648 1 95.56 515 ARG B CA 1
ATOM 8658 C C . ARG B 1 515 ? 40.281 15.312 -2.266 1 95.56 515 ARG B C 1
ATOM 8660 O O . ARG B 1 515 ? 40.781 14.203 -2.1 1 95.56 515 ARG B O 1
ATOM 8667 N N . ASP B 1 516 ? 39.75 16 -1.32 1 97 516 ASP B N 1
ATOM 8668 C CA . ASP B 1 516 ? 39.844 15.523 0.055 1 97 516 ASP B CA 1
ATOM 8669 C C . ASP B 1 516 ? 38.656 14.602 0.393 1 97 516 ASP B C 1
ATOM 8671 O O . ASP B 1 516 ? 38.531 14.148 1.532 1 97 516 ASP B O 1
ATOM 8675 N N . GLY B 1 517 ? 37.781 14.305 -0.538 1 97.5 517 GLY B N 1
ATOM 8676 C CA . GLY B 1 517 ? 36.625 13.453 -0.41 1 97.5 517 GLY B CA 1
ATOM 8677 C C . GLY B 1 517 ? 35.531 13.758 -1.434 1 97.5 517 GLY B C 1
ATOM 8678 O O . GLY B 1 517 ? 35.625 14.766 -2.143 1 97.5 517 GLY B O 1
ATOM 8679 N N . ALA B 1 518 ? 34.594 12.891 -1.542 1 98.44 518 ALA B N 1
ATOM 8680 C CA . ALA B 1 518 ? 33.5 13.07 -2.479 1 98.44 518 ALA B CA 1
ATOM 8681 C C . ALA B 1 518 ? 32.156 12.961 -1.769 1 98.44 518 ALA B C 1
ATOM 8683 O O . ALA B 1 518 ? 31.875 11.953 -1.112 1 98.44 518 ALA B O 1
ATOM 8684 N N . VAL B 1 519 ? 31.344 14.008 -1.84 1 98.88 519 VAL B N 1
ATOM 8685 C CA . VAL B 1 519 ? 29.984 14.023 -1.305 1 98.88 519 VAL B CA 1
ATOM 8686 C C . VAL B 1 519 ? 28.984 13.812 -2.436 1 98.88 519 VAL B C 1
ATOM 8688 O O . VAL B 1 519 ? 28.922 14.609 -3.373 1 98.88 519 VAL B O 1
ATOM 8691 N N . ILE B 1 520 ? 28.25 12.734 -2.375 1 98.88 520 ILE B N 1
ATOM 8692 C CA . ILE B 1 520 ? 27.219 12.391 -3.361 1 98.88 520 ILE B CA 1
ATOM 8693 C C . ILE B 1 520 ? 25.844 12.617 -2.768 1 98.88 520 ILE B C 1
ATOM 8695 O O . ILE B 1 520 ? 25.516 12.078 -1.707 1 98.88 520 ILE B O 1
ATOM 8699 N N . ALA B 1 521 ? 25.047 13.445 -3.348 1 98.81 521 ALA B N 1
ATOM 8700 C CA . ALA B 1 521 ? 23.672 13.742 -2.922 1 98.81 521 ALA B CA 1
ATOM 8701 C C . ALA B 1 521 ? 22.75 13.93 -4.125 1 98.81 521 ALA B C 1
ATOM 8703 O O . ALA B 1 521 ? 23.125 13.594 -5.254 1 98.81 521 ALA B O 1
ATOM 8704 N N . TYR B 1 522 ? 21.562 14.266 -3.916 1 98.75 522 TYR B N 1
ATOM 8705 C CA . TYR B 1 522 ? 20.562 14.5 -4.949 1 98.75 522 TYR B CA 1
ATOM 8706 C C . TYR B 1 522 ? 19.516 15.523 -4.484 1 98.75 522 TYR B C 1
ATOM 8708 O O . TYR B 1 522 ? 19.391 15.781 -3.287 1 98.75 522 TYR B O 1
ATOM 8716 N N . GLY B 1 523 ? 18.781 16.109 -5.422 1 98.5 523 GLY B N 1
ATOM 8717 C CA . GLY B 1 523 ? 17.688 17.016 -5.117 1 98.5 523 GLY B CA 1
ATOM 8718 C C . GLY B 1 523 ? 18.172 18.375 -4.641 1 98.5 523 GLY B C 1
ATOM 8719 O O . GLY B 1 523 ? 19.328 18.531 -4.242 1 98.5 523 GLY B O 1
ATOM 8720 N N . PRO B 1 524 ? 17.328 19.328 -4.621 1 98.19 524 PRO B N 1
ATOM 8721 C CA . PRO B 1 524 ? 17.734 20.703 -4.324 1 98.19 524 PRO B CA 1
ATOM 8722 C C . PRO B 1 524 ? 18.031 20.922 -2.842 1 98.19 524 PRO B C 1
ATOM 8724 O O . PRO B 1 524 ? 18.891 21.734 -2.492 1 98.19 524 PRO B O 1
ATOM 8727 N N . VAL B 1 525 ? 17.422 20.156 -1.933 1 97.94 525 VAL B N 1
ATOM 8728 C CA . VAL B 1 525 ? 17.531 20.422 -0.502 1 97.94 525 VAL B CA 1
ATOM 8729 C C . VAL B 1 525 ? 18.906 19.969 0.001 1 97.94 525 VAL B C 1
ATOM 8731 O O . VAL B 1 525 ? 19.672 20.766 0.523 1 97.94 525 VAL B O 1
ATOM 8734 N N . MET B 1 526 ? 19.234 18.719 -0.21 1 98.56 526 MET B N 1
ATOM 8735 C CA . MET B 1 526 ? 20.453 18.172 0.368 1 98.56 526 MET B CA 1
ATOM 8736 C C . MET B 1 526 ? 21.688 18.688 -0.372 1 98.56 526 MET B C 1
ATOM 8738 O O . MET B 1 526 ? 22.734 18.875 0.232 1 98.56 526 MET B O 1
ATOM 8742 N N . LEU B 1 527 ? 21.609 18.891 -1.709 1 98.69 527 LEU B N 1
ATOM 8743 C CA . LEU B 1 527 ? 22.734 19.438 -2.451 1 98.69 527 LEU B CA 1
ATOM 8744 C C . LEU B 1 527 ? 23.047 20.859 -1.983 1 98.69 527 LEU B C 1
ATOM 8746 O O . LEU B 1 527 ? 24.203 21.25 -1.915 1 98.69 527 LEU B O 1
ATOM 8750 N N . THR B 1 528 ? 21.984 21.641 -1.67 1 97.88 528 THR B N 1
ATOM 8751 C CA . THR B 1 528 ? 22.188 22.984 -1.173 1 97.88 528 THR B CA 1
ATOM 8752 C C . THR B 1 528 ? 22.859 22.969 0.2 1 97.88 528 THR B C 1
ATOM 8754 O O . THR B 1 528 ? 23.812 23.703 0.438 1 97.88 528 THR B O 1
ATOM 8757 N N . GLU B 1 529 ? 22.328 22.125 1.122 1 98.5 529 GLU B N 1
ATOM 8758 C CA . GLU B 1 529 ? 22.938 22 2.441 1 98.5 529 GLU B CA 1
ATOM 8759 C C . GLU B 1 529 ? 24.391 21.531 2.336 1 98.5 529 GLU B C 1
ATOM 8761 O O . GLU B 1 529 ? 25.266 22.031 3.049 1 98.5 529 GLU B O 1
ATOM 8766 N N . ALA B 1 530 ? 24.641 20.594 1.436 1 98.81 530 ALA B N 1
ATOM 8767 C CA . ALA B 1 530 ? 25.984 20.078 1.233 1 98.81 530 ALA B CA 1
ATOM 8768 C C . ALA B 1 530 ? 26.906 21.141 0.66 1 98.81 530 ALA B C 1
ATOM 8770 O O . ALA B 1 530 ? 28.062 21.266 1.065 1 98.81 530 ALA B O 1
ATOM 8771 N N . TRP B 1 531 ? 26.422 21.922 -0.316 1 98.5 531 TRP B N 1
ATOM 8772 C CA . TRP B 1 531 ? 27.203 23 -0.921 1 98.5 531 TRP B CA 1
ATOM 8773 C C . TRP B 1 531 ? 27.734 23.953 0.145 1 98.5 531 TRP B C 1
ATOM 8775 O O . TRP B 1 531 ? 28.922 24.266 0.172 1 98.5 531 TRP B O 1
ATOM 8785 N N . HIS B 1 532 ? 26.875 24.359 1.059 1 98.19 532 HIS B N 1
ATOM 8786 C CA . HIS B 1 532 ? 27.25 25.312 2.102 1 98.19 532 HIS B CA 1
ATOM 8787 C C . HIS B 1 532 ? 28.141 24.656 3.146 1 98.19 532 HIS B C 1
ATOM 8789 O O . HIS B 1 532 ? 29.047 25.297 3.695 1 98.19 532 HIS B O 1
ATOM 8795 N N . ALA B 1 533 ? 27.859 23.391 3.441 1 98.75 533 ALA B N 1
ATOM 8796 C CA . ALA B 1 533 ? 28.719 22.656 4.359 1 98.75 533 ALA B CA 1
ATOM 8797 C C . ALA B 1 533 ? 30.156 22.594 3.836 1 98.75 533 ALA B C 1
ATOM 8799 O O . ALA B 1 533 ? 31.109 22.812 4.586 1 98.75 533 ALA B O 1
ATOM 8800 N N . LEU B 1 534 ? 30.328 22.312 2.537 1 98.56 534 LEU B N 1
ATOM 8801 C CA . LEU B 1 534 ? 31.641 22.156 1.931 1 98.56 534 LEU B CA 1
ATOM 8802 C C . LEU B 1 534 ? 32.344 23.5 1.824 1 98.56 534 LEU B C 1
ATOM 8804 O O . LEU B 1 534 ? 33.562 23.594 1.968 1 98.56 534 LEU B O 1
ATOM 8808 N N . ASP B 1 535 ? 31.547 24.562 1.549 1 98 535 ASP B N 1
ATOM 8809 C CA . ASP B 1 535 ? 32.094 25.906 1.565 1 98 535 ASP B CA 1
ATOM 8810 C C . ASP B 1 535 ? 32.688 26.234 2.932 1 98 535 ASP B C 1
ATOM 8812 O O . ASP B 1 535 ? 33.781 26.781 3.018 1 98 535 ASP B O 1
ATOM 8816 N N . ARG B 1 536 ? 32.031 25.875 3.906 1 97.94 536 ARG B N 1
ATOM 8817 C CA . ARG B 1 536 ? 32.5 26.125 5.27 1 97.94 536 ARG B CA 1
ATOM 8818 C C . ARG B 1 536 ? 33.75 25.328 5.57 1 97.94 536 ARG B C 1
ATOM 8820 O O . ARG B 1 536 ? 34.719 25.844 6.148 1 97.94 536 ARG B O 1
ATOM 8827 N N . LEU B 1 537 ? 33.812 24.062 5.199 1 98.31 537 LEU B N 1
ATOM 8828 C CA . LEU B 1 537 ? 34.938 23.188 5.434 1 98.31 537 LEU B CA 1
ATOM 8829 C C . LEU B 1 537 ? 36.188 23.734 4.719 1 98.31 537 LEU B C 1
ATOM 8831 O O . LEU B 1 537 ? 37.281 23.672 5.25 1 98.31 537 LEU B O 1
ATOM 8835 N N . GLU B 1 538 ? 35.969 24.234 3.521 1 98 538 GLU B N 1
ATOM 8836 C CA . GLU B 1 538 ? 37.094 24.812 2.771 1 98 538 GLU B CA 1
ATOM 8837 C C . GLU B 1 538 ? 37.594 26.078 3.441 1 98 538 GLU B C 1
ATOM 8839 O O . GLU B 1 538 ? 38.812 26.25 3.631 1 98 538 GLU B O 1
ATOM 8844 N N . ARG B 1 539 ? 36.75 26.953 3.877 1 97.94 539 ARG B N 1
ATOM 8845 C CA . ARG B 1 539 ? 37.125 28.25 4.445 1 97.94 539 ARG B CA 1
ATOM 8846 C C . ARG B 1 539 ? 37.75 28.078 5.816 1 97.94 539 ARG B C 1
ATOM 8848 O O . ARG B 1 539 ? 38.75 28.734 6.121 1 97.94 539 ARG B O 1
ATOM 8855 N N . GLU B 1 540 ? 37.219 27.156 6.523 1 97.94 540 GLU B N 1
ATOM 8856 C CA . GLU B 1 540 ? 37.625 27.062 7.926 1 97.94 540 GLU B CA 1
ATOM 8857 C C . GLU B 1 540 ? 38.719 26.047 8.125 1 97.94 540 GLU B C 1
ATOM 8859 O O . GLU B 1 540 ? 39.531 26.172 9.055 1 97.94 540 GLU B O 1
ATOM 8864 N N . HIS B 1 541 ? 38.812 25.047 7.219 1 97.38 541 HIS B N 1
ATOM 8865 C CA . HIS B 1 541 ? 39.75 23.953 7.504 1 97.38 541 HIS B CA 1
ATOM 8866 C C . HIS B 1 541 ? 40.625 23.641 6.297 1 97.38 541 HIS B C 1
ATOM 8868 O O . HIS B 1 541 ? 41.438 22.734 6.348 1 97.38 541 HIS B O 1
ATOM 8874 N N . GLY B 1 542 ? 40.406 24.266 5.148 1 97.12 542 GLY B N 1
ATOM 8875 C CA . GLY B 1 542 ? 41.188 24.047 3.943 1 97.12 542 GLY B CA 1
ATOM 8876 C C . GLY B 1 542 ? 40.906 22.734 3.26 1 97.12 542 GLY B C 1
ATOM 8877 O O . GLY B 1 542 ? 41.688 22.234 2.455 1 97.12 542 GLY B O 1
ATOM 8878 N N . LEU B 1 543 ? 39.812 22.125 3.625 1 97.69 543 LEU B N 1
ATOM 8879 C CA . LEU B 1 543 ? 39.406 20.859 3.033 1 97.69 543 LEU B CA 1
ATOM 8880 C C . LEU B 1 543 ? 38.562 21.094 1.782 1 97.69 543 LEU B C 1
ATOM 8882 O O . LEU B 1 543 ? 37.5 21.703 1.848 1 97.69 543 LEU B O 1
ATOM 8886 N N . ARG B 1 544 ? 39.062 20.625 0.653 1 97.31 544 ARG B N 1
ATOM 8887 C CA . ARG B 1 544 ? 38.344 20.766 -0.612 1 97.31 544 ARG B CA 1
ATOM 8888 C C . ARG B 1 544 ? 37.719 19.438 -1.039 1 97.31 544 ARG B C 1
ATOM 8890 O O . ARG B 1 544 ? 38.375 18.609 -1.677 1 97.31 544 ARG B O 1
ATOM 8897 N N . LEU B 1 545 ? 36.375 19.266 -0.801 1 98.31 545 LEU B N 1
ATOM 8898 C CA . LEU B 1 545 ? 35.625 18.062 -1.17 1 98.31 545 LEU B CA 1
ATOM 8899 C C . LEU B 1 545 ? 34.844 18.281 -2.451 1 98.31 545 LEU B C 1
ATOM 8901 O O . LEU B 1 545 ? 34.375 19.375 -2.717 1 98.31 545 LEU B O 1
ATOM 8905 N N . SER B 1 546 ? 34.75 17.234 -3.24 1 98.38 546 SER B N 1
ATOM 8906 C CA . SER B 1 546 ? 33.875 17.266 -4.418 1 98.38 546 SER B CA 1
ATOM 8907 C C . SER B 1 546 ? 32.406 17.109 -4.027 1 98.38 546 SER B C 1
ATOM 8909 O O . SER B 1 546 ? 32.094 16.344 -3.117 1 98.38 546 SER B O 1
ATOM 8911 N N . LEU B 1 547 ? 31.547 17.859 -4.66 1 98.81 547 LEU B N 1
ATOM 8912 C CA . LEU B 1 547 ? 30.109 17.672 -4.559 1 98.81 547 LEU B CA 1
ATOM 8913 C C . LEU B 1 547 ? 29.531 17.125 -5.859 1 98.81 547 LEU B C 1
ATOM 8915 O O . LEU B 1 547 ? 29.734 17.703 -6.926 1 98.81 547 LEU B O 1
ATOM 8919 N N . ILE B 1 548 ? 28.859 16.031 -5.777 1 98.81 548 ILE B N 1
ATOM 8920 C CA . ILE B 1 548 ? 28.359 15.328 -6.961 1 98.81 548 ILE B CA 1
ATOM 8921 C C . ILE B 1 548 ? 26.844 15.203 -6.887 1 98.81 548 ILE B C 1
ATOM 8923 O O . ILE B 1 548 ? 26.297 14.711 -5.895 1 98.81 548 ILE B O 1
ATOM 8927 N N . ASP B 1 549 ? 26.125 15.672 -7.93 1 98.81 549 ASP B N 1
ATOM 8928 C CA . ASP B 1 549 ? 24.688 15.438 -8.125 1 98.81 549 ASP B CA 1
ATOM 8929 C C . ASP B 1 549 ? 24.453 14.102 -8.812 1 98.81 549 ASP B C 1
ATOM 8931 O O . ASP B 1 549 ? 24.812 13.922 -9.977 1 98.81 549 ASP B O 1
ATOM 8935 N N . LEU B 1 550 ? 23.906 13.156 -8.148 1 98.81 550 LEU B N 1
ATOM 8936 C CA . LEU B 1 550 ? 23.484 11.883 -8.719 1 98.81 550 LEU B CA 1
ATOM 8937 C C . LEU B 1 550 ? 21.953 11.766 -8.734 1 98.81 550 LEU B C 1
ATOM 8939 O O . LEU B 1 550 ? 21.359 11.258 -7.781 1 98.81 550 LEU B O 1
ATOM 8943 N N . PRO B 1 551 ? 21.312 12.156 -9.805 1 98.75 551 PRO B N 1
ATOM 8944 C CA . PRO B 1 551 ? 19.844 12.25 -9.812 1 98.75 551 PRO B CA 1
ATOM 8945 C C . PRO B 1 551 ? 19.172 10.883 -9.844 1 98.75 551 PRO B C 1
ATOM 8947 O O . PRO B 1 551 ? 17.938 10.789 -9.68 1 98.75 551 PRO B O 1
ATOM 8950 N N . TRP B 1 552 ? 19.906 9.773 -10.039 1 98.69 552 TRP B N 1
ATOM 8951 C CA . TRP B 1 552 ? 19.375 8.414 -10.094 1 98.69 552 TRP B CA 1
ATOM 8952 C C . TRP B 1 552 ? 19.312 7.805 -8.695 1 98.69 552 TRP B C 1
ATOM 8954 O O . TRP B 1 552 ? 20.344 7.578 -8.055 1 98.69 552 TRP B O 1
ATOM 8964 N N . LEU B 1 553 ? 18.141 7.445 -8.266 1 98.81 553 LEU B N 1
ATOM 8965 C CA . LEU B 1 553 ? 17.938 7.168 -6.852 1 98.81 553 LEU B CA 1
ATOM 8966 C C . LEU B 1 553 ? 18.094 5.68 -6.562 1 98.81 553 LEU B C 1
ATOM 8968 O O . LEU B 1 553 ? 18.391 5.289 -5.434 1 98.81 553 LEU B O 1
ATOM 8972 N N . ASN B 1 554 ? 17.812 4.781 -7.578 1 98.06 554 ASN B N 1
ATOM 8973 C CA . ASN B 1 554 ? 17.938 3.348 -7.332 1 98.06 554 ASN B CA 1
ATOM 8974 C C . ASN B 1 554 ? 18.891 2.688 -8.328 1 98.06 554 ASN B C 1
ATOM 8976 O O . ASN B 1 554 ? 18.719 1.51 -8.656 1 98.06 554 ASN B O 1
ATOM 8980 N N . ARG B 1 555 ? 19.844 3.504 -8.82 1 95.38 555 ARG B N 1
ATOM 8981 C CA . ARG B 1 555 ? 20.828 2.996 -9.773 1 95.38 555 ARG B CA 1
ATOM 8982 C C . ARG B 1 555 ? 22.125 3.779 -9.68 1 95.38 555 ARG B C 1
ATOM 8984 O O . ARG B 1 555 ? 22.109 5.004 -9.523 1 95.38 555 ARG B O 1
ATOM 8991 N N . VAL B 1 556 ? 23.203 3.084 -9.75 1 97.62 556 VAL B N 1
ATOM 8992 C CA . VAL B 1 556 ? 24.531 3.67 -9.828 1 97.62 556 VAL B CA 1
ATOM 8993 C C . VAL B 1 556 ? 25.391 2.881 -10.812 1 97.62 556 VAL B C 1
ATOM 8995 O O . VAL B 1 556 ? 25.359 1.647 -10.828 1 97.62 556 VAL B O 1
ATOM 8998 N N . ASP B 1 557 ? 26 3.543 -11.727 1 98.06 557 ASP B N 1
ATOM 8999 C CA . ASP B 1 557 ? 27.016 2.91 -12.562 1 98.06 557 ASP B CA 1
ATOM 9000 C C . ASP B 1 557 ? 28.281 2.639 -11.758 1 98.06 557 ASP B C 1
ATOM 9002 O O . ASP B 1 557 ? 29.031 3.566 -11.422 1 98.06 557 ASP B O 1
ATOM 9006 N N . PRO B 1 558 ? 28.531 1.37 -11.516 1 96.94 558 PRO B N 1
ATOM 9007 C CA . PRO B 1 558 ? 29.656 1.061 -10.633 1 96.94 558 PRO B CA 1
ATOM 9008 C C . PRO B 1 558 ? 31 1.501 -11.203 1 96.94 558 PRO B C 1
ATOM 9010 O O . PRO B 1 558 ? 31.906 1.893 -10.453 1 96.94 558 PRO B O 1
ATOM 9013 N N . ASP B 1 559 ? 31.188 1.453 -12.516 1 97.12 559 ASP B N 1
ATOM 9014 C CA . ASP B 1 559 ? 32.438 1.872 -13.133 1 97.12 559 ASP B CA 1
ATOM 9015 C C . ASP B 1 559 ? 32.625 3.385 -13.039 1 97.12 559 ASP B C 1
ATOM 9017 O O . ASP B 1 559 ? 33.719 3.869 -12.734 1 97.12 559 ASP B O 1
ATOM 9021 N N . TRP B 1 560 ? 31.547 4.062 -13.258 1 97.88 560 TRP B N 1
ATOM 9022 C CA . TRP B 1 560 ? 31.578 5.512 -13.109 1 97.88 560 TRP B CA 1
ATOM 9023 C C . TRP B 1 560 ? 31.922 5.902 -11.672 1 97.88 560 TRP B C 1
ATOM 9025 O O . TRP B 1 560 ? 32.75 6.797 -11.445 1 97.88 560 TRP B O 1
ATOM 9035 N N . LEU B 1 561 ? 31.281 5.293 -10.734 1 98.06 561 LEU B N 1
ATOM 9036 C CA . LEU B 1 561 ? 31.516 5.609 -9.328 1 98.06 561 LEU B CA 1
ATOM 9037 C C . LEU B 1 561 ? 32.969 5.344 -8.93 1 98.06 561 LEU B C 1
ATOM 9039 O O . LEU B 1 561 ? 33.562 6.156 -8.242 1 98.06 561 LEU B O 1
ATOM 9043 N N . ALA B 1 562 ? 33.5 4.199 -9.375 1 96.19 562 ALA B N 1
ATOM 9044 C CA . ALA B 1 562 ? 34.875 3.838 -9.07 1 96.19 562 ALA B CA 1
ATOM 9045 C C . ALA B 1 562 ? 35.875 4.871 -9.625 1 96.19 562 ALA B C 1
ATOM 9047 O O . ALA B 1 562 ? 36.812 5.277 -8.945 1 96.19 562 ALA B O 1
ATOM 9048 N N . GLU B 1 563 ? 35.625 5.25 -10.828 1 96.25 563 GLU B N 1
ATOM 9049 C CA . GLU B 1 563 ? 36.469 6.258 -11.469 1 96.25 563 GLU B CA 1
ATOM 9050 C C . GLU B 1 563 ? 36.375 7.59 -10.727 1 96.25 563 GLU B C 1
ATOM 9052 O O . GLU B 1 563 ? 37.406 8.242 -10.492 1 96.25 563 GLU B O 1
ATOM 9057 N N . THR B 1 564 ? 35.219 7.949 -10.375 1 95.94 564 THR B N 1
ATOM 9058 C CA . THR B 1 564 ? 34.938 9.219 -9.703 1 95.94 564 THR B CA 1
ATOM 9059 C C . THR B 1 564 ? 35.625 9.258 -8.328 1 95.94 564 THR B C 1
ATOM 9061 O O . THR B 1 564 ? 36.094 10.312 -7.895 1 95.94 564 THR B O 1
ATOM 9064 N N . LEU B 1 565 ? 35.75 8.141 -7.648 1 95.94 565 LEU B N 1
ATOM 9065 C CA . LEU B 1 565 ? 36.219 8.086 -6.266 1 95.94 565 LEU B CA 1
ATOM 9066 C C . LEU B 1 565 ? 37.688 7.703 -6.211 1 95.94 565 LEU B C 1
ATOM 9068 O O . LEU B 1 565 ? 38.25 7.508 -5.129 1 95.94 565 LEU B O 1
ATOM 9072 N N . THR B 1 566 ? 38.312 7.547 -7.371 1 94.5 566 THR B N 1
ATOM 9073 C CA . THR B 1 566 ? 39.719 7.168 -7.398 1 94.5 566 THR B CA 1
ATOM 9074 C C . THR B 1 566 ? 40.562 8.164 -6.602 1 94.5 566 THR B C 1
ATOM 9076 O O . THR B 1 566 ? 40.5 9.367 -6.836 1 94.5 566 THR B O 1
ATOM 9079 N N . GLY B 1 567 ? 41.281 7.645 -5.652 1 92.56 567 GLY B N 1
ATOM 9080 C CA . GLY B 1 567 ? 42.219 8.461 -4.887 1 92.56 567 GLY B CA 1
ATOM 9081 C C . GLY B 1 567 ? 41.562 9.219 -3.758 1 92.56 567 GLY B C 1
ATOM 9082 O O . GLY B 1 567 ? 42.219 9.914 -2.986 1 92.56 567 GLY B O 1
ATOM 9083 N N . MET B 1 568 ? 40.219 9.117 -3.613 1 94.88 568 MET B N 1
ATOM 9084 C CA . MET B 1 568 ? 39.5 9.828 -2.555 1 94.88 568 MET B CA 1
ATOM 9085 C C . MET B 1 568 ? 39.625 9.094 -1.227 1 94.88 568 MET B C 1
ATOM 9087 O O . MET B 1 568 ? 39.469 7.871 -1.173 1 94.88 568 MET B O 1
ATOM 9091 N N . PRO B 1 569 ? 39.906 9.789 -0.171 1 95.06 569 PRO B N 1
ATOM 9092 C CA . PRO B 1 569 ? 40.031 9.133 1.132 1 95.06 569 PRO B CA 1
ATOM 9093 C C . PRO B 1 569 ? 38.688 8.797 1.76 1 95.06 569 PRO B C 1
ATOM 9095 O O . PRO B 1 569 ? 38.625 7.977 2.676 1 95.06 569 PRO B O 1
ATOM 9098 N N . LEU B 1 570 ? 37.625 9.492 1.284 1 96.94 570 LEU B N 1
ATOM 9099 C CA . LEU B 1 570 ? 36.312 9.352 1.902 1 96.94 570 LEU B CA 1
ATOM 9100 C C . LEU B 1 570 ? 35.188 9.562 0.876 1 96.94 570 LEU B C 1
ATOM 9102 O O . LEU B 1 570 ? 35.281 10.477 0.046 1 96.94 570 LEU B O 1
ATOM 9106 N N . ALA B 1 571 ? 34.219 8.695 0.891 1 98.12 571 ALA B N 1
ATOM 9107 C CA . ALA B 1 571 ? 32.969 8.914 0.195 1 98.12 571 ALA B CA 1
ATOM 9108 C C . ALA B 1 571 ? 31.844 9.227 1.183 1 98.12 571 ALA B C 1
ATOM 9110 O O . ALA B 1 571 ? 31.766 8.633 2.258 1 98.12 571 ALA B O 1
ATOM 9111 N N . VAL B 1 572 ? 31 10.195 0.887 1 98.75 572 VAL B N 1
ATOM 9112 C CA . VAL B 1 572 ? 29.875 10.594 1.71 1 98.75 572 VAL B CA 1
ATOM 9113 C C . VAL B 1 572 ? 28.594 10.523 0.886 1 98.75 572 VAL B C 1
ATOM 9115 O O . VAL B 1 572 ? 28.547 11.016 -0.245 1 98.75 572 VAL B O 1
ATOM 9118 N N . SER B 1 573 ? 27.594 9.867 1.372 1 98.81 573 SER B N 1
ATOM 9119 C CA . SER B 1 573 ? 26.266 9.922 0.765 1 98.81 573 SER B CA 1
ATOM 9120 C C . SER B 1 573 ? 25.281 10.664 1.663 1 98.81 573 SER B C 1
ATOM 9122 O O . SER B 1 573 ? 25.328 10.531 2.889 1 98.81 573 SER B O 1
ATOM 9124 N N . ILE B 1 574 ? 24.438 11.477 1.135 1 98.88 574 ILE B N 1
ATOM 9125 C CA . ILE B 1 574 ? 23.406 12.203 1.872 1 98.88 574 ILE B CA 1
ATOM 9126 C C . ILE B 1 574 ? 22.031 11.875 1.3 1 98.88 574 ILE B C 1
ATOM 9128 O O . ILE B 1 574 ? 21.75 12.156 0.131 1 98.88 574 ILE B O 1
ATOM 9132 N N . ASP B 1 575 ? 21.156 11.328 2.127 1 98.75 575 ASP B N 1
ATOM 9133 C CA . ASP B 1 575 ? 19.812 10.945 1.706 1 98.75 575 ASP B CA 1
ATOM 9134 C C . ASP B 1 575 ? 18.766 11.805 2.395 1 98.75 575 ASP B C 1
ATOM 9136 O O . ASP B 1 575 ? 18.641 11.789 3.621 1 98.75 575 ASP B O 1
ATOM 9140 N N . ASN B 1 576 ? 18 12.547 1.581 1 98.56 576 ASN B N 1
ATOM 9141 C CA . ASN B 1 576 ? 16.734 13.117 2.047 1 98.56 576 ASN B CA 1
ATOM 9142 C C . ASN B 1 576 ? 15.664 12.047 2.199 1 98.56 576 ASN B C 1
ATOM 9144 O O . ASN B 1 576 ? 14.586 12.164 1.616 1 98.56 576 ASN B O 1
ATOM 9148 N N . HIS B 1 577 ? 15.984 11.039 2.924 1 98.56 577 HIS B N 1
ATOM 9149 C CA . HIS B 1 577 ? 15.289 9.758 3.059 1 98.56 577 HIS B CA 1
ATOM 9150 C C . HIS B 1 577 ? 15.82 8.969 4.246 1 98.56 577 HIS B C 1
ATOM 9152 O O . HIS B 1 577 ? 16.922 9.219 4.723 1 98.56 577 HIS B O 1
ATOM 9158 N N . PHE B 1 578 ? 15.055 8.031 4.789 1 98.5 578 PHE B N 1
ATOM 9159 C CA . PHE B 1 578 ? 15.555 7.102 5.797 1 98.5 578 PHE B CA 1
ATOM 9160 C C . PHE B 1 578 ? 16.797 6.367 5.289 1 98.5 578 PHE B C 1
ATOM 9162 O O . PHE B 1 578 ? 17.062 6.355 4.086 1 98.5 578 PHE B O 1
ATOM 9169 N N . ARG B 1 579 ? 17.484 5.789 6.25 1 97.44 579 ARG B N 1
ATOM 9170 C CA . ARG B 1 579 ? 18.734 5.086 5.941 1 97.44 579 ARG B CA 1
ATOM 9171 C C . ARG B 1 579 ? 18.469 3.896 5.02 1 97.44 579 ARG B C 1
ATOM 9173 O O . ARG B 1 579 ? 19.078 3.777 3.961 1 97.44 579 ARG B O 1
ATOM 9180 N N . ILE B 1 580 ? 17.547 3.035 5.375 1 97.94 580 ILE B N 1
ATOM 9181 C CA . ILE B 1 580 ? 17.266 1.807 4.637 1 97.94 580 ILE B CA 1
ATOM 9182 C C . ILE B 1 580 ? 16.5 2.139 3.354 1 97.94 580 ILE B C 1
ATOM 9184 O O . ILE B 1 580 ? 15.469 2.807 3.391 1 97.94 580 ILE B O 1
ATOM 9188 N N . GLY B 1 581 ? 17.016 1.686 2.258 1 98 581 GLY B N 1
ATOM 9189 C CA . GLY B 1 581 ? 16.359 1.848 0.968 1 98 581 GLY B CA 1
ATOM 9190 C C . GLY B 1 581 ? 16.766 3.121 0.25 1 98 581 GLY B C 1
ATOM 9191 O O . GLY B 1 581 ? 16.391 3.334 -0.906 1 98 581 GLY B O 1
ATOM 9192 N N . GLY B 1 582 ? 17.562 4.039 0.919 1 98.44 582 GLY B N 1
ATOM 9193 C CA . GLY B 1 582 ? 18.031 5.262 0.286 1 98.44 582 GLY B CA 1
ATOM 9194 C C . GLY B 1 582 ? 19.062 5.016 -0.786 1 98.44 582 GLY B C 1
ATOM 9195 O O . GLY B 1 582 ? 19.531 3.885 -0.958 1 98.44 582 GLY B O 1
ATOM 9196 N N . GLN B 1 583 ? 19.391 6.031 -1.472 1 98.62 583 GLN B N 1
ATOM 9197 C CA . GLN B 1 583 ? 20.406 5.961 -2.523 1 98.62 583 GLN B CA 1
ATOM 9198 C C . GLN B 1 583 ? 21.734 5.453 -1.977 1 98.62 583 GLN B C 1
ATOM 9200 O O . GLN B 1 583 ? 22.469 4.746 -2.672 1 98.62 583 GLN B O 1
ATOM 9205 N N . GLY B 1 584 ? 22 5.781 -0.731 1 98.56 584 GLY B N 1
ATOM 9206 C CA . GLY B 1 584 ? 23.219 5.324 -0.079 1 98.56 584 GLY B CA 1
ATOM 9207 C C . GLY B 1 584 ? 23.406 3.82 -0.156 1 98.56 584 GLY B C 1
ATOM 9208 O O . GLY B 1 584 ? 24.547 3.334 -0.177 1 98.56 584 GLY B O 1
ATOM 9209 N N . ASP B 1 585 ? 22.328 3.068 -0.201 1 98.44 585 ASP B N 1
ATOM 9210 C CA . ASP B 1 585 ? 22.406 1.615 -0.31 1 98.44 585 ASP B CA 1
ATOM 9211 C C . ASP B 1 585 ? 23.016 1.201 -1.65 1 98.44 585 ASP B C 1
ATOM 9213 O O . ASP B 1 585 ? 23.781 0.242 -1.719 1 98.44 585 ASP B O 1
ATOM 9217 N N . ARG B 1 586 ? 22.578 1.914 -2.721 1 98.31 586 ARG B N 1
ATOM 9218 C CA . ARG B 1 586 ? 23.109 1.618 -4.043 1 98.31 586 ARG B CA 1
ATOM 9219 C C . ARG B 1 586 ? 24.594 1.943 -4.117 1 98.31 586 ARG B C 1
ATOM 9221 O O . ARG B 1 586 ? 25.375 1.185 -4.695 1 98.31 586 ARG B O 1
ATOM 9228 N N . ILE B 1 587 ? 24.984 3.023 -3.521 1 98.56 587 ILE B N 1
ATOM 9229 C CA . ILE B 1 587 ? 26.391 3.436 -3.479 1 98.56 587 ILE B CA 1
ATOM 9230 C C . ILE B 1 587 ? 27.188 2.43 -2.66 1 98.56 587 ILE B C 1
ATOM 9232 O O . ILE B 1 587 ? 28.266 1.981 -3.094 1 98.56 587 ILE B O 1
ATOM 9236 N N . ALA B 1 588 ? 26.672 2.07 -1.497 1 98.38 588 ALA B N 1
ATOM 9237 C CA . ALA B 1 588 ? 27.344 1.101 -0.631 1 98.38 588 ALA B CA 1
ATOM 9238 C C . ALA B 1 588 ? 27.562 -0.223 -1.357 1 98.38 588 ALA B C 1
ATOM 9240 O O . ALA B 1 588 ? 28.625 -0.834 -1.238 1 98.38 588 ALA B O 1
ATOM 9241 N N . GLU B 1 589 ? 26.562 -0.669 -2.066 1 97.69 589 GLU B N 1
ATOM 9242 C CA . GLU B 1 589 ? 26.672 -1.927 -2.799 1 97.69 589 GLU B CA 1
ATOM 9243 C C . GLU B 1 589 ? 27.797 -1.862 -3.836 1 97.69 589 GLU B C 1
ATOM 9245 O O . GLU B 1 589 ? 28.578 -2.803 -3.969 1 97.69 589 GLU B O 1
ATOM 9250 N N . ALA B 1 590 ? 27.812 -0.765 -4.574 1 97.44 590 ALA B N 1
ATOM 9251 C CA . ALA B 1 590 ? 28.844 -0.597 -5.594 1 97.44 590 ALA B CA 1
ATOM 9252 C C . ALA B 1 590 ? 30.234 -0.585 -4.965 1 97.44 590 ALA B C 1
ATOM 9254 O O . ALA B 1 590 ? 31.172 -1.168 -5.512 1 97.44 590 ALA B O 1
ATOM 9255 N N . LEU B 1 591 ? 30.375 0.052 -3.844 1 97 591 LEU B N 1
ATOM 9256 C CA . LEU B 1 591 ? 31.656 0.145 -3.16 1 97 591 LEU B CA 1
ATOM 9257 C C . LEU B 1 591 ? 32.062 -1.207 -2.584 1 97 591 LEU B C 1
ATOM 9259 O O . LEU B 1 591 ? 33.25 -1.572 -2.619 1 97 591 LEU B O 1
ATOM 9263 N N . ALA B 1 592 ? 31.062 -1.94 -2.07 1 96.38 592 ALA B N 1
ATOM 9264 C CA . ALA B 1 592 ? 31.328 -3.217 -1.412 1 96.38 592 ALA B CA 1
ATOM 9265 C C . ALA B 1 592 ? 31.703 -4.289 -2.428 1 96.38 592 ALA B C 1
ATOM 9267 O O . ALA B 1 592 ? 32.281 -5.312 -2.07 1 96.38 592 ALA B O 1
ATOM 9268 N N . ALA B 1 593 ? 31.391 -4.055 -3.664 1 94.5 593 ALA B N 1
ATOM 9269 C CA . ALA B 1 593 ? 31.641 -5.051 -4.699 1 94.5 593 ALA B CA 1
ATOM 9270 C C . ALA B 1 593 ? 33.125 -5.082 -5.078 1 94.5 593 ALA B C 1
ATOM 9272 O O . ALA B 1 593 ? 33.594 -6.043 -5.684 1 94.5 593 ALA B O 1
ATOM 9273 N N . ARG B 1 594 ? 33.844 -4.012 -4.652 1 90.38 594 ARG B N 1
ATOM 9274 C CA . ARG B 1 594 ? 35.25 -3.871 -5.031 1 90.38 594 ARG B CA 1
ATOM 9275 C C . ARG B 1 594 ? 36.156 -3.738 -3.799 1 90.38 594 ARG B C 1
ATOM 9277 O O . ARG B 1 594 ? 35.75 -3.137 -2.799 1 90.38 594 ARG B O 1
ATOM 9284 N N . SER B 1 595 ? 37.375 -4.215 -3.998 1 87.38 595 SER B N 1
ATOM 9285 C CA . SER B 1 595 ? 38.375 -3.973 -2.953 1 87.38 595 SER B CA 1
ATOM 9286 C C . SER B 1 595 ? 39.031 -2.6 -3.107 1 87.38 595 SER B C 1
ATOM 9288 O O . SER B 1 595 ? 39.125 -2.08 -4.219 1 87.38 595 SER B O 1
ATOM 9290 N N . GLY B 1 596 ? 39.312 -2.064 -2.09 1 86.88 596 GLY B N 1
ATOM 9291 C CA . GLY B 1 596 ? 40.094 -0.838 -2.133 1 86.88 596 GLY B CA 1
ATOM 9292 C C . GLY B 1 596 ? 39.25 0.41 -2.24 1 86.88 596 GLY B C 1
ATOM 9293 O O . GLY B 1 596 ? 39.75 1.511 -2.436 1 86.88 596 GLY B O 1
ATOM 9294 N N . SER B 1 597 ? 37.906 0.309 -2.129 1 92.31 597 SER B N 1
ATOM 9295 C CA . SER B 1 597 ? 37.031 1.476 -2.133 1 92.31 597 SER B CA 1
ATOM 9296 C C . SER B 1 597 ? 37.219 2.307 -0.867 1 92.31 597 SER B C 1
ATOM 9298 O O . SER B 1 597 ? 37.531 1.771 0.19 1 92.31 597 SER B O 1
ATOM 9300 N N . PRO B 1 598 ? 37.062 3.621 -1.011 1 95.31 598 PRO B N 1
ATOM 9301 C CA . PRO B 1 598 ? 37.062 4.414 0.222 1 95.31 598 PRO B CA 1
ATOM 9302 C C . PRO B 1 598 ? 35.875 4.086 1.143 1 95.31 598 PRO B C 1
ATOM 9304 O O . PRO B 1 598 ? 34.844 3.615 0.679 1 95.31 598 PRO B O 1
ATOM 9307 N N . PRO B 1 599 ? 36.125 4.332 2.471 1 96 599 PRO B N 1
ATOM 9308 C CA . PRO B 1 599 ? 35 4.141 3.377 1 96 599 PRO B CA 1
ATOM 9309 C C . PRO B 1 599 ? 33.844 5.098 3.09 1 96 599 PRO B C 1
ATOM 9311 O O . PRO B 1 599 ? 34.062 6.234 2.676 1 96 599 PRO B O 1
ATOM 9314 N N . LEU B 1 600 ? 32.625 4.66 3.391 1 98.12 600 LEU B N 1
ATOM 9315 C CA . LEU B 1 600 ? 31.422 5.426 3.117 1 98.12 600 LEU B CA 1
ATOM 9316 C C . LEU B 1 600 ? 30.812 5.98 4.406 1 98.12 600 LEU B C 1
ATOM 9318 O O . LEU B 1 600 ? 30.547 5.223 5.34 1 98.12 600 LEU B O 1
ATOM 9322 N N . LEU B 1 601 ? 30.734 7.277 4.5 1 98.25 601 LEU B N 1
ATOM 9323 C CA . LEU B 1 601 ? 29.953 7.961 5.535 1 98.25 601 LEU B CA 1
ATOM 9324 C C . LEU B 1 601 ? 28.562 8.32 5.031 1 98.25 601 LEU B C 1
ATOM 9326 O O . LEU B 1 601 ? 28.422 8.883 3.945 1 98.25 601 LEU B O 1
ATOM 9330 N N . ARG B 1 602 ? 27.531 8.031 5.84 1 98.44 602 ARG B N 1
ATOM 9331 C CA . ARG B 1 602 ? 26.172 8.258 5.359 1 98.44 602 ARG B CA 1
ATOM 9332 C C . ARG B 1 602 ? 25.422 9.227 6.27 1 98.44 602 ARG B C 1
ATOM 9334 O O . ARG B 1 602 ? 25.453 9.086 7.496 1 98.44 602 ARG B O 1
ATOM 9341 N N . PHE B 1 603 ? 24.812 10.234 5.715 1 98.75 603 PHE B N 1
ATOM 9342 C CA . PHE B 1 603 ? 23.828 11.094 6.371 1 98.75 603 PHE B CA 1
ATOM 9343 C C . PHE B 1 603 ? 22.422 10.797 5.859 1 98.75 603 PHE B C 1
ATOM 9345 O O . PHE B 1 603 ? 22.219 10.609 4.66 1 98.75 603 PHE B O 1
ATOM 9352 N N . CYS B 1 604 ? 21.469 10.633 6.695 1 98.5 604 CYS B N 1
ATOM 9353 C CA . CYS B 1 604 ? 20.094 10.305 6.352 1 98.5 604 CYS B CA 1
ATOM 9354 C C . CYS B 1 604 ? 19.141 10.672 7.488 1 98.5 604 CYS B C 1
ATOM 9356 O O . CYS B 1 604 ? 19.578 11.133 8.539 1 98.5 604 CYS B O 1
ATOM 9358 N N . VAL B 1 605 ? 17.875 10.594 7.25 1 98.25 605 VAL B N 1
ATOM 9359 C CA . VAL B 1 605 ? 16.891 10.672 8.32 1 98.25 605 VAL B CA 1
ATOM 9360 C C . VAL B 1 605 ? 16.938 9.398 9.164 1 98.25 605 VAL B C 1
ATOM 9362 O O . VAL B 1 605 ? 16.75 8.297 8.648 1 98.25 605 VAL B O 1
ATOM 9365 N N . ASP B 1 606 ? 17.141 9.461 10.414 1 93.88 606 ASP B N 1
ATOM 9366 C CA . ASP B 1 606 ? 17.5 8.273 11.18 1 93.88 606 ASP B CA 1
ATOM 9367 C C . ASP B 1 606 ? 16.422 7.93 12.211 1 93.88 606 ASP B C 1
ATOM 9369 O O . ASP B 1 606 ? 16.609 7.016 13.016 1 93.88 606 ASP B O 1
ATOM 9373 N N . ARG B 1 607 ? 15.398 8.688 12.258 1 95.56 607 ARG B N 1
ATOM 9374 C CA . ARG B 1 607 ? 14.273 8.43 13.148 1 95.56 607 ARG B CA 1
ATOM 9375 C C . ARG B 1 607 ? 12.984 9.016 12.586 1 95.56 607 ARG B C 1
ATOM 9377 O O . ARG B 1 607 ? 12.992 9.633 11.508 1 95.56 607 ARG B O 1
ATOM 9384 N N . LEU B 1 608 ? 11.867 8.766 13.297 1 96.75 608 LEU B N 1
ATOM 9385 C CA . LEU B 1 608 ? 10.602 9.336 12.859 1 96.75 608 LEU B CA 1
ATOM 9386 C C . LEU B 1 608 ? 10.719 10.844 12.664 1 96.75 608 LEU B C 1
ATOM 9388 O O . LEU B 1 608 ? 11.227 11.547 13.539 1 96.75 608 LEU B O 1
ATOM 9392 N N . PRO B 1 609 ? 10.328 11.328 11.516 1 97.62 609 PRO B N 1
ATOM 9393 C CA . PRO B 1 609 ? 10.547 12.75 11.234 1 97.62 609 PRO B CA 1
ATOM 9394 C C . PRO B 1 609 ? 9.812 13.664 12.211 1 97.62 609 PRO B C 1
ATOM 9396 O O . PRO B 1 609 ? 8.625 13.453 12.492 1 97.62 609 PRO B O 1
ATOM 9399 N N . ASP B 1 610 ? 10.477 14.688 12.625 1 97.56 610 ASP B N 1
ATOM 9400 C CA . ASP B 1 610 ? 9.883 15.68 13.516 1 97.56 610 ASP B CA 1
ATOM 9401 C C . ASP B 1 610 ? 9.062 16.703 12.734 1 97.56 610 ASP B C 1
ATOM 9403 O O . ASP B 1 610 ? 9.344 16.969 11.57 1 97.56 610 ASP B O 1
ATOM 9407 N N . CYS B 1 611 ? 8.055 17.156 13.375 1 97 611 CYS B N 1
ATOM 9408 C CA . CYS B 1 611 ? 7.332 18.312 12.867 1 97 611 CYS B CA 1
ATOM 9409 C C . CYS B 1 611 ? 8.008 19.609 13.312 1 97 611 CYS B C 1
ATOM 9411 O O . CYS B 1 611 ? 8.57 19.688 14.406 1 97 611 CYS B O 1
ATOM 9413 N N . GLY B 1 612 ? 7.965 20.672 12.469 1 96.75 612 GLY B N 1
ATOM 9414 C CA . GLY B 1 612 ? 8.516 21.969 12.82 1 96.75 612 GLY B CA 1
ATOM 9415 C C . GLY B 1 612 ? 8.789 22.844 11.609 1 96.75 612 GLY B C 1
ATOM 9416 O O . GLY B 1 612 ? 8.352 22.547 10.5 1 96.75 612 GLY B O 1
ATOM 9417 N N . ARG B 1 613 ? 9.414 23.984 11.875 1 94.44 613 ARG B N 1
ATOM 9418 C CA . ARG B 1 613 ? 9.922 24.781 10.766 1 94.44 613 ARG B CA 1
ATOM 9419 C C . ARG B 1 613 ? 11.016 24.031 10.016 1 94.44 613 ARG B C 1
ATOM 9421 O O . ARG B 1 613 ? 11.766 23.25 10.602 1 94.44 613 ARG B O 1
ATOM 9428 N N . ASN B 1 614 ? 11.18 24.312 8.781 1 95.56 614 ASN B N 1
ATOM 9429 C CA . ASN B 1 614 ? 12.102 23.578 7.93 1 95.56 614 ASN B CA 1
ATOM 9430 C C . ASN B 1 614 ? 13.523 23.594 8.484 1 95.56 614 ASN B C 1
ATOM 9432 O O . ASN B 1 614 ? 14.18 22.547 8.562 1 95.56 614 ASN B O 1
ATOM 9436 N N . ASP B 1 615 ? 14.008 24.781 8.938 1 94.62 615 ASP B N 1
ATOM 9437 C CA . ASP B 1 615 ? 15.375 24.906 9.438 1 94.62 615 ASP B CA 1
ATOM 9438 C C . ASP B 1 615 ? 15.547 24.156 10.758 1 94.62 615 ASP B C 1
ATOM 9440 O O . ASP B 1 615 ? 16.562 23.5 10.977 1 94.62 615 ASP B O 1
ATOM 9444 N N . GLU B 1 616 ? 14.5 24.172 11.648 1 96.31 616 GLU B N 1
ATOM 9445 C CA . GLU B 1 616 ? 14.539 23.469 12.93 1 96.31 616 GLU B CA 1
ATOM 9446 C C . GLU B 1 616 ? 14.672 21.969 12.734 1 96.31 616 GLU B C 1
ATOM 9448 O O . GLU B 1 616 ? 15.453 21.312 13.422 1 96.31 616 GLU B O 1
ATOM 9453 N N . VAL B 1 617 ? 13.945 21.516 11.773 1 98 617 VAL B N 1
ATOM 9454 C CA . VAL B 1 617 ? 13.852 20.078 11.586 1 98 617 VAL B CA 1
ATOM 9455 C C . VAL B 1 617 ? 15.117 19.562 10.898 1 98 617 VAL B C 1
ATOM 9457 O O . VAL B 1 617 ? 15.617 18.484 11.234 1 98 617 VAL B O 1
ATOM 9460 N N . LEU B 1 618 ? 15.68 20.297 9.93 1 98.19 618 LEU B N 1
ATOM 9461 C CA . LEU B 1 618 ? 16.953 19.906 9.32 1 98.19 618 LEU B CA 1
ATOM 9462 C C . LEU B 1 618 ? 18.047 19.797 10.375 1 98.19 618 LEU B C 1
ATOM 9464 O O . LEU B 1 618 ? 18.812 18.828 10.375 1 98.19 618 LEU B O 1
ATOM 9468 N N . LYS B 1 619 ? 18.078 20.766 11.242 1 98.19 619 LYS B N 1
ATOM 9469 C CA . LYS B 1 619 ? 19.078 20.75 12.305 1 98.19 619 LYS B CA 1
ATOM 9470 C C . LYS B 1 619 ? 18.844 19.594 13.273 1 98.19 619 LYS B C 1
ATOM 9472 O O . LYS B 1 619 ? 19.797 18.906 13.648 1 98.19 619 LYS B O 1
ATOM 9477 N N . ALA B 1 620 ? 17.578 19.438 13.641 1 98.19 620 ALA B N 1
ATOM 9478 C CA . ALA B 1 620 ? 17.234 18.391 14.594 1 98.19 620 ALA B CA 1
ATOM 9479 C C . ALA B 1 620 ? 17.641 17.016 14.055 1 98.19 620 ALA B C 1
ATOM 9481 O O . ALA B 1 620 ? 18.016 16.125 14.828 1 98.19 620 ALA B O 1
ATOM 9482 N N . HIS B 1 621 ? 17.641 16.797 12.75 1 98.44 621 HIS B N 1
ATOM 9483 C CA . HIS B 1 621 ? 17.938 15.516 12.148 1 98.44 621 HIS B CA 1
ATOM 9484 C C . HIS B 1 621 ? 19.391 15.469 11.656 1 98.44 621 HIS B C 1
ATOM 9486 O O . HIS B 1 621 ? 19.797 14.5 11.008 1 98.44 621 HIS B O 1
ATOM 9492 N N . GLY B 1 622 ? 20.141 16.516 11.875 1 98.62 622 GLY B N 1
ATOM 9493 C CA . GLY B 1 622 ? 21.547 16.547 11.531 1 98.62 622 GLY B CA 1
ATOM 9494 C C . GLY B 1 622 ? 21.797 16.641 10.031 1 98.62 622 GLY B C 1
ATOM 9495 O O . GLY B 1 622 ? 22.797 16.141 9.531 1 98.62 622 GLY B O 1
ATOM 9496 N N . LEU B 1 623 ? 20.906 17.25 9.312 1 98.75 623 LEU B N 1
ATOM 9497 C CA . LEU B 1 623 ? 21.016 17.297 7.859 1 98.75 623 LEU B CA 1
ATOM 9498 C C . LEU B 1 623 ? 21.234 18.719 7.375 1 98.75 623 LEU B C 1
ATOM 9500 O O . LEU B 1 623 ? 21.266 18.969 6.168 1 98.75 623 LEU B O 1
ATOM 9504 N N . ASP B 1 624 ? 21.328 19.672 8.367 1 98.31 624 ASP B N 1
ATOM 9505 C CA . ASP B 1 624 ? 21.656 21.047 8 1 98.31 624 ASP B CA 1
ATOM 9506 C C . ASP B 1 624 ? 23.156 21.188 7.707 1 98.31 624 ASP B C 1
ATOM 9508 O O . ASP B 1 624 ? 23.953 20.344 8.094 1 98.31 624 ASP B O 1
ATOM 9512 N N . ARG B 1 625 ? 23.547 22.281 7.102 1 98.25 625 ARG B N 1
ATOM 9513 C CA . ARG B 1 625 ? 24.906 22.531 6.629 1 98.25 625 ARG B CA 1
ATOM 9514 C C . ARG B 1 625 ? 25.906 22.422 7.77 1 98.25 625 ARG B C 1
ATOM 9516 O O . ARG B 1 625 ? 27 21.875 7.59 1 98.25 625 ARG B O 1
ATOM 9523 N N . ASP B 1 626 ? 25.562 22.844 8.969 1 98.56 626 ASP B N 1
ATOM 9524 C CA . ASP B 1 626 ? 26.484 22.797 10.094 1 98.56 626 ASP B CA 1
ATOM 9525 C C . ASP B 1 626 ? 26.719 21.359 10.562 1 98.56 626 ASP B C 1
ATOM 9527 O O . ASP B 1 626 ? 27.859 20.969 10.812 1 98.56 626 ASP B O 1
ATOM 9531 N N . SER B 1 627 ? 25.672 20.641 10.664 1 98.69 627 SER B N 1
ATOM 9532 C CA . SER B 1 627 ? 25.781 19.25 11.094 1 98.69 627 SER B CA 1
ATOM 9533 C C . SER B 1 627 ? 26.547 18.406 10.078 1 98.69 627 SER B C 1
ATOM 9535 O O . SER B 1 627 ? 27.359 17.562 10.461 1 98.69 627 SER B O 1
ATOM 9537 N N . LEU B 1 628 ? 26.281 18.609 8.797 1 98.81 628 LEU B N 1
ATOM 9538 C CA . LEU B 1 628 ? 27 17.891 7.742 1 98.81 628 LEU B CA 1
ATOM 9539 C C . LEU B 1 628 ? 28.5 18.188 7.801 1 98.81 628 LEU B C 1
ATOM 9541 O O . LEU B 1 628 ? 29.312 17.266 7.742 1 98.81 628 LEU B O 1
ATOM 9545 N N . ALA B 1 629 ? 28.828 19.5 7.934 1 98.75 629 ALA B N 1
ATOM 9546 C CA . ALA B 1 629 ? 30.219 19.906 8.008 1 98.75 629 ALA B CA 1
ATOM 9547 C C . ALA B 1 629 ? 30.922 19.266 9.203 1 98.75 629 ALA B C 1
ATOM 9549 O O . ALA B 1 629 ? 32.031 18.734 9.07 1 98.75 629 ALA B O 1
ATOM 9550 N N . ALA B 1 630 ? 30.25 19.297 10.305 1 98.56 630 ALA B N 1
ATOM 9551 C CA . ALA B 1 630 ? 30.828 18.75 11.523 1 98.56 630 ALA B CA 1
ATOM 9552 C C . ALA B 1 630 ? 31.047 17.25 11.398 1 98.56 630 ALA B C 1
ATOM 9554 O O . ALA B 1 630 ? 32.062 16.719 11.836 1 98.56 630 ALA B O 1
ATOM 9555 N N . GLY B 1 631 ? 30.078 16.547 10.836 1 98.31 631 GLY B N 1
ATOM 9556 C CA . GLY B 1 631 ? 30.188 15.109 10.664 1 98.31 631 GLY B CA 1
ATOM 9557 C C . GLY B 1 631 ? 31.297 14.703 9.719 1 98.31 631 GLY B C 1
ATOM 9558 O O . GLY B 1 631 ? 32.031 13.75 9.984 1 98.31 631 GLY B O 1
ATOM 9559 N N . ILE B 1 632 ? 31.422 15.367 8.594 1 98.5 632 ILE B N 1
ATOM 9560 C CA . ILE B 1 632 ? 32.469 15.078 7.613 1 98.5 632 ILE B CA 1
ATOM 9561 C C . ILE B 1 632 ? 33.844 15.359 8.219 1 98.5 632 ILE B C 1
ATOM 9563 O O . ILE B 1 632 ? 34.75 14.555 8.086 1 98.5 632 ILE B O 1
ATOM 9567 N N . LEU B 1 633 ? 33.969 16.516 8.93 1 98.19 633 LEU B N 1
ATOM 9568 C CA . LEU B 1 633 ? 35.219 16.891 9.562 1 98.19 633 LEU B CA 1
ATOM 9569 C C . LEU B 1 633 ? 35.656 15.844 10.57 1 98.19 633 LEU B C 1
ATOM 9571 O O . LEU B 1 633 ? 36.844 15.461 10.609 1 98.19 633 LEU B O 1
ATOM 9575 N N . ALA B 1 634 ? 34.75 15.398 11.367 1 97.75 634 ALA B N 1
ATOM 9576 C CA . ALA B 1 634 ? 35.062 14.414 12.398 1 97.75 634 ALA B CA 1
ATOM 9577 C C . ALA B 1 634 ? 35.594 13.125 11.781 1 97.75 634 ALA B C 1
ATOM 9579 O O . ALA B 1 634 ? 36.438 12.461 12.367 1 97.75 634 ALA B O 1
ATOM 9580 N N . ARG B 1 635 ? 35.156 12.766 10.555 1 95.94 635 ARG B N 1
ATOM 9581 C CA . ARG B 1 635 ? 35.562 11.539 9.891 1 95.94 635 ARG B CA 1
ATOM 9582 C C . ARG B 1 635 ? 36.938 11.727 9.234 1 95.94 635 ARG B C 1
ATOM 9584 O O . ARG B 1 635 ? 37.719 10.789 9.156 1 95.94 635 ARG B O 1
ATOM 9591 N N . LEU B 1 636 ? 37.25 12.891 8.742 1 94.75 636 LEU B N 1
ATOM 9592 C CA . LEU B 1 636 ? 38.469 13.164 8.031 1 94.75 636 LEU B CA 1
ATOM 9593 C C . LEU B 1 636 ? 39.625 13.438 9.008 1 94.75 636 LEU B C 1
ATOM 9595 O O . LEU B 1 636 ? 40.781 13.242 8.672 1 94.75 636 LEU B O 1
ATOM 9599 N N . ARG B 1 637 ? 39.344 13.984 10.148 1 89.12 637 ARG B N 1
ATOM 9600 C CA . ARG B 1 637 ? 40.312 14.25 11.188 1 89.12 637 ARG B CA 1
ATOM 9601 C C . ARG B 1 637 ? 39.906 13.625 12.516 1 89.12 637 ARG B C 1
ATOM 9603 O O . ARG B 1 637 ? 39.5 14.328 13.43 1 89.12 637 ARG B O 1
ATOM 9610 N N . PRO B 1 638 ? 40.094 12.266 12.633 1 68.12 638 PRO B N 1
ATOM 9611 C CA . PRO B 1 638 ? 39.594 11.609 13.852 1 68.12 638 PRO B CA 1
ATOM 9612 C C . PRO B 1 638 ? 40.406 12 15.086 1 68.12 638 PRO B C 1
ATOM 9614 O O . PRO B 1 638 ? 41.594 12.32 14.977 1 68.12 638 PRO B O 1
#